Protein 6SMZ (pdb70)

B-factor: mean 30.42, std 9.56, range [15.58, 82.25]

Structure (mmCIF, N/CA/C/O backbone):
data_6SMZ
#
_entry.id   6SMZ
#
_cell.length_a   72.512
_cell.length_b   113.743
_cell.length_c   142.708
_cell.angle_alpha   90.000
_cell.angle_beta   90.000
_cell.angle_gamma   90.000
#
_symmetry.space_group_name_H-M   'P 21 21 21'
#
loop_
_entity.id
_entity.type
_entity.pdbx_description
1 polymer '3-sulfolactaldehyde reductase'
2 non-polymer NICOTINAMIDE-ADENINE-DINUCLEOTIDE
3 water water
#
loop_
_atom_site.group_PDB
_atom_site.id
_atom_site.type_symbol
_atom_site.label_atom_id
_atom_site.label_alt_id
_atom_site.label_comp_id
_atom_site.label_asym_id
_atom_site.label_entity_id
_atom_site.label_seq_id
_atom_site.pdbx_PDB_ins_code
_atom_site.Cartn_x
_atom_site.Cartn_y
_atom_site.Cartn_z
_atom_site.occupancy
_atom_site.B_iso_or_equiv
_atom_site.auth_seq_id
_atom_site.auth_comp_id
_atom_site.auth_asym_id
_atom_site.auth_atom_id
_atom_site.pdbx_PDB_model_num
ATOM 1 N N . ALA A 1 2 ? 105.466 2.780 157.427 1.00 29.04 2 ALA A N 1
ATOM 2 C CA . ALA A 1 2 ? 105.968 3.515 156.241 1.00 27.79 2 ALA A CA 1
ATOM 3 C C . ALA A 1 2 ? 105.525 4.981 156.343 1.00 24.66 2 ALA A C 1
ATOM 4 O O . ALA A 1 2 ? 104.554 5.250 157.088 1.00 26.79 2 ALA A O 1
ATOM 6 N N . ALA A 1 3 ? 106.230 5.868 155.651 1.00 26.94 3 ALA A N 1
ATOM 7 C CA . ALA A 1 3 ? 105.885 7.296 155.505 1.00 28.13 3 ALA A CA 1
ATOM 8 C C . ALA A 1 3 ? 104.894 7.457 154.347 1.00 26.37 3 ALA A C 1
ATOM 9 O O . ALA A 1 3 ? 105.247 7.122 153.205 1.00 25.60 3 ALA A O 1
ATOM 11 N N . ILE A 1 4 ? 103.707 7.948 154.656 1.00 23.81 4 ILE A N 1
ATOM 12 C CA . ILE A 1 4 ? 102.581 7.976 153.677 1.00 23.76 4 ILE A CA 1
ATOM 13 C C . ILE A 1 4 ? 102.030 9.389 153.660 1.00 26.60 4 ILE A C 1
ATOM 14 O O . ILE A 1 4 ? 101.826 9.958 154.760 1.00 27.59 4 ILE A O 1
ATOM 19 N N . ALA A 1 5 ? 101.781 9.923 152.469 1.00 23.23 5 ALA A N 1
ATOM 20 C CA . ALA A 1 5 ? 100.992 11.145 152.262 1.00 20.53 5 ALA A CA 1
ATOM 21 C C . ALA A 1 5 ? 99.584 10.714 151.847 1.00 22.85 5 ALA A C 1
ATOM 22 O O . ALA A 1 5 ? 99.486 9.762 151.057 1.00 23.62 5 ALA A O 1
ATOM 24 N N . PHE A 1 6 ? 98.558 11.311 152.428 1.00 21.42 6 PHE A N 1
ATOM 25 C CA . PHE A 1 6 ? 97.147 11.021 152.113 1.00 20.93 6 PHE A CA 1
ATOM 26 C C . PHE A 1 6 ? 96.465 12.341 151.743 1.00 23.50 6 PHE A C 1
ATOM 27 O O . PHE A 1 6 ? 96.399 13.265 152.590 1.00 22.35 6 PHE A O 1
ATOM 35 N N . ILE A 1 7 ? 95.960 12.436 150.516 1.00 19.95 7 ILE A N 1
ATOM 36 C CA . ILE A 1 7 ? 95.334 13.674 149.992 1.00 19.32 7 ILE A CA 1
ATOM 37 C C . ILE A 1 7 ? 93.895 13.334 149.599 1.00 20.75 7 ILE A C 1
ATOM 38 O O . ILE A 1 7 ? 93.696 12.482 148.709 1.00 23.62 7 ILE A O 1
ATOM 43 N N . GLY A 1 8 ? 92.933 13.966 150.245 1.00 20.23 8 GLY A N 1
ATOM 44 C CA . GLY A 1 8 ? 91.508 13.641 150.111 1.00 21.10 8 GLY A CA 1
ATOM 45 C C . GLY A 1 8 ? 91.020 12.879 151.328 1.00 23.03 8 GLY A C 1
ATOM 46 O O . GLY A 1 8 ? 91.222 11.634 151.393 1.00 22.86 8 GLY A O 1
ATOM 47 N N . LEU A 1 9 ? 90.454 13.589 152.304 1.00 22.72 9 LEU A N 1
ATOM 48 C CA . LEU A 1 9 ? 90.049 13.015 153.621 1.00 22.61 9 LEU A CA 1
ATOM 49 C C . LEU A 1 9 ? 88.534 13.066 153.775 1.00 21.36 9 LEU A C 1
ATOM 50 O O . LEU A 1 9 ? 88.018 13.460 154.849 1.00 22.69 9 LEU A O 1
ATOM 55 N N . GLY A 1 10 ? 87.809 12.585 152.759 1.00 23.06 10 GLY A N 1
ATOM 56 C CA . GLY A 1 10 ? 86.328 12.612 152.756 1.00 22.36 10 GLY A CA 1
ATOM 57 C C . GLY A 1 10 ? 85.707 11.366 153.383 1.00 23.91 10 GLY A C 1
ATOM 58 O O . GLY A 1 10 ? 86.313 10.731 154.286 1.00 24.84 10 GLY A O 1
ATOM 59 N N . GLN A 1 11 ? 84.489 11.041 152.943 1.00 24.08 11 GLN A N 1
ATOM 60 C CA . GLN A 1 11 ? 83.698 9.891 153.449 1.00 26.68 11 GLN A CA 1
ATOM 61 C C . GLN A 1 11 ? 84.551 8.611 153.375 1.00 22.86 11 GLN A C 1
ATOM 62 O O . GLN A 1 11 ? 84.444 7.784 154.294 1.00 26.68 11 GLN A O 1
ATOM 68 N N . MET A 1 12 ? 85.333 8.420 152.318 1.00 23.04 12 MET A N 1
ATOM 69 C CA . MET A 1 12 ? 86.210 7.230 152.155 1.00 22.62 12 MET A CA 1
ATOM 70 C C . MET A 1 12 ? 87.602 7.553 152.687 1.00 23.71 12 MET A C 1
ATOM 71 O O . MET A 1 12 ? 88.155 6.743 153.428 1.00 22.52 12 MET A O 1
ATOM 76 N N . GLY A 1 13 ? 88.172 8.691 152.282 1.00 21.72 13 GLY A N 1
ATOM 77 C CA . GLY A 1 13 ? 89.567 9.010 152.598 1.00 21.41 13 GLY A CA 1
ATOM 78 C C . GLY A 1 13 ? 89.847 9.080 154.088 1.00 21.52 13 GLY A C 1
ATOM 79 O O . GLY A 1 13 ? 90.919 8.584 154.521 1.00 22.22 13 GLY A O 1
ATOM 80 N N . SER A 1 14 ? 88.969 9.694 154.848 1.00 22.26 14 SER A N 1
ATOM 81 C CA . SER A 1 14 ? 89.206 9.875 156.309 1.00 22.76 14 SER A CA 1
ATOM 82 C C . SER A 1 14 ? 89.335 8.520 157.019 1.00 22.14 14 SER A C 1
ATOM 83 O O . SER A 1 14 ? 90.339 8.261 157.705 1.00 23.43 14 SER A O 1
ATOM 86 N N . PRO A 1 15 ? 88.376 7.581 156.892 1.00 23.41 15 PRO A N 1
ATOM 87 C CA . PRO A 1 15 ? 88.563 6.266 157.512 1.00 24.26 15 PRO A CA 1
ATOM 88 C C . PRO A 1 15 ? 89.729 5.445 156.948 1.00 25.21 15 PRO A C 1
ATOM 89 O O . PRO A 1 15 ? 90.317 4.666 157.694 1.00 24.21 15 PRO A O 1
ATOM 93 N N . MET A 1 16 ? 90.060 5.598 155.676 1.00 21.36 16 MET A N 1
ATOM 94 C CA . MET A 1 16 ? 91.197 4.886 155.064 1.00 24.43 16 MET A CA 1
ATOM 95 C C . MET A 1 16 ? 92.490 5.385 155.726 1.00 25.68 16 MET A C 1
ATOM 96 O O . MET A 1 16 ? 93.309 4.555 156.176 1.00 25.07 16 MET A O 1
ATOM 101 N N . ALA A 1 17 ? 92.656 6.703 155.825 1.00 23.60 17 ALA A N 1
ATOM 102 C CA . ALA A 1 17 ? 93.853 7.294 156.462 1.00 24.43 17 ALA A CA 1
ATOM 103 C C . ALA A 1 17 ? 93.870 6.872 157.944 1.00 24.44 17 ALA A C 1
ATOM 104 O O . ALA A 1 17 ? 94.968 6.542 158.445 1.00 24.39 17 ALA A O 1
ATOM 106 N N . SER A 1 18 ? 92.714 6.820 158.595 1.00 26.18 18 SER A N 1
ATOM 107 C CA . SER A 1 18 ? 92.603 6.452 160.032 1.00 28.24 18 SER A CA 1
ATOM 108 C C . SER A 1 18 ? 93.135 5.023 160.228 1.00 28.69 18 SER A C 1
ATOM 109 O O . SER A 1 18 ? 93.903 4.778 161.197 1.00 28.56 18 SER A O 1
ATOM 112 N N . ASN A 1 19 ? 92.774 4.112 159.318 1.00 28.71 19 ASN A N 1
ATOM 113 C CA . ASN A 1 19 ? 93.244 2.703 159.384 1.00 27.40 19 ASN A CA 1
ATOM 114 C C . ASN A 1 19 ? 94.750 2.641 159.170 1.00 28.71 19 ASN A C 1
ATOM 115 O O . ASN A 1 19 ? 95.395 1.823 159.839 1.00 30.37 19 ASN A O 1
ATOM 120 N N . LEU A 1 20 ? 95.338 3.480 158.307 1.00 25.62 20 LEU A N 1
ATOM 121 C CA . LEU A 1 20 ? 96.804 3.470 158.113 1.00 26.40 20 LEU A CA 1
ATOM 122 C C . LEU A 1 20 ? 97.487 3.915 159.419 1.00 27.00 20 LEU A C 1
ATOM 123 O O . LEU A 1 20 ? 98.506 3.318 159.776 1.00 27.94 20 LEU A O 1
ATOM 128 N N . LEU A 1 21 ? 96.955 4.936 160.082 1.00 25.72 21 LEU A N 1
ATOM 129 C CA . LEU A 1 21 ? 97.516 5.390 161.399 1.00 28.58 21 LEU A CA 1
ATOM 130 C C . LEU A 1 21 ? 97.432 4.243 162.417 1.00 32.44 21 LEU A C 1
ATOM 131 O O . LEU A 1 21 ? 98.416 4.030 163.127 1.00 33.88 21 LEU A O 1
ATOM 136 N N . GLN A 1 22 ? 96.303 3.542 162.468 1.00 32.59 22 GLN A N 1
ATOM 137 C CA . GLN A 1 22 ? 96.045 2.428 163.434 1.00 37.07 22 GLN A CA 1
ATOM 138 C C . GLN A 1 22 ? 97.064 1.306 163.217 1.00 41.52 22 GLN A C 1
ATOM 139 O O . GLN A 1 22 ? 97.386 0.636 164.193 1.00 36.90 22 GLN A O 1
ATOM 145 N N . GLN A 1 23 ? 97.584 1.120 161.997 1.00 37.83 23 GLN A N 1
ATOM 146 C CA . GLN A 1 23 ? 98.550 0.036 161.678 1.00 37.71 23 GLN A CA 1
ATOM 147 C C . GLN A 1 23 ? 99.978 0.547 161.796 1.00 32.39 23 GLN A C 1
ATOM 148 O O . GLN A 1 23 ? 100.892 -0.173 161.375 1.00 39.94 23 GLN A O 1
ATOM 154 N N . GLY A 1 24 ? 100.176 1.757 162.324 1.00 37.11 24 GLY A N 1
ATOM 155 C CA . GLY A 1 24 ? 101.494 2.272 162.756 1.00 35.05 24 GLY A CA 1
ATOM 156 C C . GLY A 1 24 ? 102.225 3.081 161.704 1.00 37.34 24 GLY A C 1
ATOM 157 O O . GLY A 1 24 ? 103.403 3.358 161.907 1.00 30.96 24 GLY A O 1
ATOM 158 N N . HIS A 1 25 ? 101.580 3.461 160.588 1.00 31.73 25 HIS A N 1
ATOM 159 C CA . HIS A 1 25 ? 102.248 4.291 159.561 1.00 30.20 25 HIS A CA 1
ATOM 160 C C . HIS A 1 25 ? 102.308 5.753 160.033 1.00 27.15 25 HIS A C 1
ATOM 161 O O . HIS A 1 25 ? 101.440 6.144 160.836 1.00 30.66 25 HIS A O 1
ATOM 168 N N . GLN A 1 26 ? 103.277 6.501 159.525 1.00 30.08 26 GLN A N 1
ATOM 169 C CA . GLN A 1 26 ? 103.433 7.967 159.741 1.00 32.00 26 GLN A CA 1
ATOM 170 C C . GLN A 1 26 ? 102.729 8.654 158.563 1.00 28.37 26 GLN A C 1
ATOM 171 O O . GLN A 1 26 ? 103.211 8.498 157.418 1.00 29.05 26 GLN A O 1
ATOM 177 N N . LEU A 1 27 ? 101.649 9.387 158.815 1.00 26.46 27 LEU A N 1
ATOM 178 C CA . LEU A 1 27 ? 100.868 10.052 157.755 1.00 25.28 27 LEU A CA 1
ATOM 179 C C . LEU A 1 27 ? 101.078 11.572 157.779 1.00 26.15 27 LEU A C 1
ATOM 180 O O . LEU A 1 27 ? 100.951 12.156 158.867 1.00 27.51 27 LEU A O 1
ATOM 185 N N . ARG A 1 28 ? 101.284 12.126 156.594 1.00 22.66 28 ARG A N 1
ATOM 186 C CA . ARG A 1 28 ? 101.180 13.573 156.295 1.00 24.11 28 ARG A CA 1
ATOM 187 C C . ARG A 1 28 ? 99.890 13.739 155.507 1.00 26.79 28 ARG A C 1
ATOM 188 O O . ARG A 1 28 ? 99.742 13.004 154.528 1.00 27.54 28 ARG A O 1
ATOM 196 N N . VAL A 1 29 ? 98.947 14.558 155.947 1.00 21.38 29 VAL A N 1
ATOM 197 C CA . VAL A 1 29 ? 97.582 14.581 155.328 1.00 23.50 29 VAL A CA 1
ATOM 198 C C . VAL A 1 29 ? 97.283 15.980 154.825 1.00 25.08 29 VAL A C 1
ATOM 199 O O . VAL A 1 29 ? 97.710 16.977 155.476 1.00 22.91 29 VAL A O 1
ATOM 203 N N . PHE A 1 30 ? 96.542 16.054 153.721 1.00 23.97 30 PHE A N 1
ATOM 204 C CA . PHE A 1 30 ? 96.057 17.340 153.163 1.00 24.07 30 PHE A CA 1
ATOM 205 C C . PHE A 1 30 ? 94.643 17.143 152.647 1.00 24.75 30 PHE A C 1
ATOM 206 O O . PHE A 1 30 ? 94.327 16.133 152.007 1.00 23.45 30 PHE A O 1
ATOM 214 N N . ASP A 1 31 ? 93.816 18.136 152.932 1.00 22.68 31 ASP A N 1
ATOM 215 C CA . ASP A 1 31 ? 92.464 18.291 152.366 1.00 24.36 31 ASP A CA 1
ATOM 216 C C . ASP A 1 31 ? 92.196 19.804 152.350 1.00 24.97 31 ASP A C 1
ATOM 217 O O . ASP A 1 31 ? 92.708 20.499 153.230 1.00 23.99 31 ASP A O 1
ATOM 222 N N . VAL A 1 32 ? 91.482 20.285 151.345 1.00 24.63 32 VAL A N 1
ATOM 223 C CA . VAL A 1 32 ? 91.091 21.726 151.277 1.00 28.21 32 VAL A CA 1
ATOM 224 C C . VAL A 1 32 ? 90.158 22.049 152.452 1.00 31.30 32 VAL A C 1
ATOM 225 O O . VAL A 1 32 ? 90.067 23.226 152.788 1.00 29.91 32 VAL A O 1
ATOM 229 N N . ASN A 1 33 ? 89.495 21.053 153.043 1.00 26.93 33 ASN A N 1
ATOM 230 C CA . ASN A 1 33 ? 88.630 21.169 154.235 1.00 27.70 33 ASN A CA 1
ATOM 231 C C . ASN A 1 33 ? 89.494 20.986 155.482 1.00 29.51 33 ASN A C 1
ATOM 232 O O . ASN A 1 33 ? 89.882 19.844 155.820 1.00 27.34 33 ASN A O 1
ATOM 237 N N . ALA A 1 34 ? 89.764 22.094 156.191 1.00 32.65 34 ALA A N 1
ATOM 238 C CA . ALA A 1 34 ? 90.647 22.103 157.369 1.00 30.44 34 ALA A CA 1
ATOM 239 C C . ALA A 1 34 ? 90.068 21.208 158.476 1.00 29.63 34 ALA A C 1
ATOM 240 O O . ALA A 1 34 ? 90.857 20.624 159.217 1.00 27.44 34 ALA A O 1
ATOM 242 N N . GLU A 1 35 ? 88.750 21.105 158.605 1.00 27.82 35 GLU A N 1
ATOM 243 C CA . GLU A 1 35 ? 88.109 20.234 159.633 1.00 32.42 35 GLU A CA 1
ATOM 244 C C . GLU A 1 35 ? 88.479 18.754 159.390 1.00 26.16 35 GLU A C 1
ATOM 245 O O . GLU A 1 35 ? 88.673 18.009 160.368 1.00 26.85 35 GLU A O 1
ATOM 251 N N . ALA A 1 36 ? 88.556 18.332 158.131 1.00 27.83 36 ALA A N 1
ATOM 252 C CA . ALA A 1 36 ? 88.862 16.918 157.799 1.00 26.04 36 ALA A CA 1
ATOM 253 C C . ALA A 1 36 ? 90.333 16.639 158.161 1.00 25.11 36 ALA A C 1
ATOM 254 O O . ALA A 1 36 ? 90.635 15.547 158.653 1.00 25.29 36 ALA A O 1
ATOM 256 N N . VAL A 1 37 ? 91.224 17.621 157.943 1.00 23.58 37 VAL A N 1
ATOM 257 C CA . VAL A 1 37 ? 92.638 17.518 158.400 1.00 24.10 37 VAL A CA 1
ATOM 258 C C . VAL A 1 37 ? 92.643 17.377 159.932 1.00 24.41 37 VAL A C 1
ATOM 259 O O . VAL A 1 37 ? 93.300 16.456 160.443 1.00 23.80 37 VAL A O 1
ATOM 263 N N . ARG A 1 38 ? 91.923 18.239 160.660 1.00 27.54 38 ARG A N 1
ATOM 264 C CA . ARG A 1 38 ? 91.993 18.303 162.154 1.00 28.79 38 ARG A CA 1
ATOM 265 C C . ARG A 1 38 ? 91.600 16.939 162.724 1.00 30.75 38 ARG A C 1
ATOM 266 O O . ARG A 1 38 ? 92.285 16.478 163.652 1.00 27.16 38 ARG A O 1
ATOM 271 N N . HIS A 1 39 ? 90.568 16.287 162.166 1.00 30.92 39 HIS A N 1
ATOM 272 C CA . HIS A 1 39 ? 90.124 14.953 162.650 1.00 34.03 39 HIS A CA 1
ATOM 273 C C . HIS A 1 39 ? 91.268 13.934 162.550 1.00 30.68 39 HIS A C 1
ATOM 274 O O . HIS A 1 39 ? 91.439 13.142 163.503 1.00 31.23 39 HIS A O 1
ATOM 281 N N . LEU A 1 40 ? 92.047 13.953 161.468 1.00 27.01 40 LEU A N 1
ATOM 282 C CA . LEU A 1 40 ? 93.194 13.036 161.297 1.00 26.78 40 LEU A CA 1
ATOM 283 C C . LEU A 1 40 ? 94.377 13.476 162.194 1.00 25.58 40 LEU A C 1
ATOM 284 O O . LEU A 1 40 ? 95.061 12.614 162.744 1.00 27.71 40 LEU A O 1
ATOM 289 N N . VAL A 1 41 ? 94.615 14.785 162.326 1.00 28.63 41 VAL A N 1
ATOM 290 C CA . VAL A 1 41 ? 95.729 15.277 163.196 1.00 28.69 41 VAL A CA 1
ATOM 291 C C . VAL A 1 41 ? 95.468 14.791 164.633 1.00 28.55 41 VAL A C 1
ATOM 292 O O . VAL A 1 41 ? 96.419 14.340 165.295 1.00 28.22 41 VAL A O 1
ATOM 296 N N . ASP A 1 42 ? 94.216 14.814 165.064 1.00 28.64 42 ASP A N 1
ATOM 297 C CA . ASP A 1 42 ? 93.814 14.386 166.433 1.00 34.88 42 ASP A CA 1
ATOM 298 C C . ASP A 1 42 ? 94.092 12.900 166.613 1.00 34.12 42 ASP A C 1
ATOM 299 O O . ASP A 1 42 ? 94.276 12.477 167.759 1.00 36.65 42 ASP A O 1
ATOM 304 N N . LYS A 1 43 ? 94.143 12.129 165.530 1.00 32.98 43 LYS A N 1
ATOM 305 C CA . LYS A 1 43 ? 94.456 10.673 165.594 1.00 31.97 43 LYS A CA 1
ATOM 306 C C . LYS A 1 43 ? 95.953 10.438 165.399 1.00 31.08 43 LYS A C 1
ATOM 307 O O . LYS A 1 43 ? 96.338 9.284 165.371 1.00 32.33 43 LYS A O 1
ATOM 313 N N . GLY A 1 44 ? 96.771 11.482 165.218 1.00 30.70 44 GLY A N 1
ATOM 314 C CA . GLY A 1 44 ? 98.241 11.352 165.136 1.00 30.17 44 GLY A CA 1
ATOM 315 C C . GLY A 1 44 ? 98.841 11.681 163.783 1.00 29.33 44 GLY A C 1
ATOM 316 O O . GLY A 1 44 ? 100.081 11.603 163.674 1.00 25.34 44 GLY A O 1
ATOM 317 N N . ALA A 1 45 ? 98.053 12.075 162.768 1.00 25.03 45 ALA A N 1
ATOM 318 C CA . ALA A 1 45 ? 98.624 12.516 161.482 1.00 24.68 45 ALA A CA 1
ATOM 319 C C . ALA A 1 45 ? 99.348 13.859 161.680 1.00 24.94 45 ALA A C 1
ATOM 320 O O . ALA A 1 45 ? 98.936 14.632 162.594 1.00 26.31 45 ALA A O 1
ATOM 322 N N . THR A 1 46 ? 100.318 14.131 160.829 1.00 23.21 46 THR A N 1
ATOM 323 C CA . THR A 1 46 ? 100.966 15.447 160.669 1.00 23.65 46 THR A CA 1
ATOM 324 C C . THR A 1 46 ? 100.191 16.191 159.581 1.00 23.68 46 THR A C 1
ATOM 325 O O . THR A 1 46 ? 99.965 15.647 158.484 1.00 25.07 46 THR A O 1
ATOM 329 N N . PRO A 1 47 ? 99.768 17.449 159.819 1.00 24.61 47 PRO A N 1
ATOM 330 C CA . PRO A 1 47 ? 99.130 18.228 158.770 1.00 22.04 47 PRO A CA 1
ATOM 331 C C . PRO A 1 47 ? 100.164 18.745 157.778 1.00 22.74 47 PRO A C 1
ATOM 332 O O . PRO A 1 47 ? 101.296 19.050 158.156 1.00 22.79 47 PRO A O 1
ATOM 336 N N . ALA A 1 48 ? 99.752 18.843 156.512 1.00 22.76 48 ALA A N 1
ATOM 337 C CA . ALA A 1 48 ? 100.494 19.515 155.445 1.00 24.55 48 ALA A CA 1
ATOM 338 C C . ALA A 1 48 ? 99.646 20.668 154.901 1.00 23.76 48 ALA A C 1
ATOM 339 O O . ALA A 1 48 ? 98.407 20.595 154.916 1.00 23.36 48 ALA A O 1
ATOM 341 N N . ALA A 1 49 ? 100.301 21.708 154.391 1.00 24.35 49 ALA A N 1
ATOM 342 C CA . ALA A 1 49 ? 99.608 22.925 153.924 1.00 24.62 49 ALA A CA 1
ATOM 343 C C . ALA A 1 49 ? 99.105 22.738 152.496 1.00 22.59 49 ALA A C 1
ATOM 344 O O . ALA A 1 49 ? 98.266 23.524 152.076 1.00 24.21 49 ALA A O 1
ATOM 346 N N . ASN A 1 50 ? 99.635 21.765 151.752 1.00 22.89 50 ASN A N 1
ATOM 347 C CA . ASN A 1 50 ? 99.277 21.573 150.327 1.00 24.71 50 ASN A CA 1
ATOM 348 C C . ASN A 1 50 ? 99.778 20.207 149.877 1.00 25.79 50 ASN A C 1
ATOM 349 O O . ASN A 1 50 ? 100.479 19.532 150.627 1.00 24.45 50 ASN A O 1
ATOM 354 N N . PRO A 1 51 ? 99.423 19.743 148.665 1.00 23.54 51 PRO A N 1
ATOM 355 C CA . PRO A 1 51 ? 99.855 18.413 148.223 1.00 24.23 51 PRO A CA 1
ATOM 356 C C . PRO A 1 51 ? 101.380 18.257 148.150 1.00 26.35 51 PRO A C 1
ATOM 357 O O . PRO A 1 51 ? 101.862 17.212 148.535 1.00 23.54 51 PRO A O 1
ATOM 361 N N . ALA A 1 52 ? 102.113 19.282 147.681 1.00 25.64 52 ALA A N 1
ATOM 362 C CA . ALA A 1 52 ? 103.592 19.227 147.584 1.00 26.72 52 ALA A CA 1
ATOM 363 C C . ALA A 1 52 ? 104.173 18.979 148.973 1.00 27.65 52 ALA A C 1
ATOM 364 O O . ALA A 1 52 ? 105.045 18.119 149.071 1.00 24.67 52 ALA A O 1
ATOM 366 N N . GLN A 1 53 ? 103.703 19.705 150.005 1.00 25.58 53 GLN A N 1
ATOM 367 C CA . GLN A 1 53 ? 104.184 19.519 151.398 1.00 26.28 53 GLN A CA 1
ATOM 368 C C . GLN A 1 53 ? 103.843 18.095 151.854 1.00 25.30 53 GLN A C 1
ATOM 369 O O . GLN A 1 53 ? 104.675 17.443 152.494 1.00 25.52 53 GLN A O 1
ATOM 371 N N . ALA A 1 54 ? 102.639 17.590 151.563 1.00 27.03 54 ALA A N 1
ATOM 372 C CA . ALA A 1 54 ? 102.215 16.246 152.019 1.00 24.05 54 ALA A CA 1
ATOM 373 C C . ALA A 1 54 ? 103.193 15.218 151.439 1.00 23.81 54 ALA A C 1
ATOM 374 O O . ALA A 1 54 ? 103.572 14.296 152.171 1.00 23.96 54 ALA A O 1
ATOM 376 N N . ALA A 1 55 ? 103.575 15.389 150.183 1.00 23.96 55 ALA A N 1
ATOM 377 C CA . ALA A 1 55 ? 104.386 14.399 149.441 1.00 23.73 55 ALA A CA 1
ATOM 378 C C . ALA A 1 55 ? 105.851 14.409 149.895 1.00 29.37 55 ALA A C 1
ATOM 379 O O . ALA A 1 55 ? 106.510 13.362 149.763 1.00 27.21 55 ALA A O 1
ATOM 381 N N . LYS A 1 56 ? 106.352 15.539 150.418 1.00 28.14 56 LYS A N 1
ATOM 382 C CA . LYS A 1 56 ? 107.764 15.674 150.866 1.00 36.00 56 LYS A CA 1
ATOM 383 C C . LYS A 1 56 ? 108.065 14.581 151.888 1.00 30.06 56 LYS A C 1
ATOM 384 O O . LYS A 1 56 ? 107.357 14.490 152.907 1.00 30.22 56 LYS A O 1
ATOM 390 N N . ASP A 1 57 ? 109.061 13.748 151.566 1.00 29.90 57 ASP A N 1
ATOM 391 C CA . ASP A 1 57 ? 109.606 12.659 152.417 1.00 31.59 57 ASP A CA 1
ATOM 392 C C . ASP A 1 57 ? 108.602 11.519 152.573 1.00 29.80 57 ASP A C 1
ATOM 393 O O . ASP A 1 57 ? 108.748 10.755 153.506 1.00 30.94 57 ASP A O 1
ATOM 398 N N . ALA A 1 58 ? 107.565 11.443 151.749 1.00 25.25 58 ALA A N 1
ATOM 399 C CA . ALA A 1 58 ? 106.627 10.301 151.787 1.00 26.76 58 ALA A CA 1
ATOM 400 C C . ALA A 1 58 ? 107.147 9.239 150.827 1.00 23.35 58 ALA A C 1
ATOM 401 O O . ALA A 1 58 ? 107.717 9.578 149.751 1.00 27.53 58 ALA A O 1
ATOM 403 N N . GLU A 1 59 ? 106.995 7.974 151.203 1.00 26.41 59 GLU A N 1
ATOM 404 C CA . GLU A 1 59 ? 107.326 6.819 150.320 1.00 25.32 59 GLU A CA 1
ATOM 405 C C . GLU A 1 59 ? 106.110 6.485 149.439 1.00 25.78 59 GLU A C 1
ATOM 406 O O . GLU A 1 59 ? 106.328 6.150 148.267 1.00 27.14 59 GLU A O 1
ATOM 412 N N . PHE A 1 60 ? 104.915 6.535 150.019 1.00 22.24 60 PHE A N 1
ATOM 413 C CA . PHE A 1 60 ? 103.642 6.252 149.299 1.00 21.93 60 PHE A CA 1
ATOM 414 C C . PHE A 1 60 ? 102.783 7.515 149.350 1.00 23.89 60 PHE A C 1
ATOM 415 O O . PHE A 1 60 ? 102.654 8.089 150.442 1.00 24.08 60 PHE A O 1
ATOM 423 N N . ILE A 1 61 ? 102.174 7.887 148.224 1.00 23.33 61 ILE A N 1
ATOM 424 C CA . ILE A 1 61 ? 101.294 9.097 148.141 1.00 22.31 61 ILE A CA 1
ATOM 425 C C . ILE A 1 61 ? 99.923 8.616 147.661 1.00 22.98 61 ILE A C 1
ATOM 426 O O . ILE A 1 61 ? 99.884 8.127 146.538 1.00 25.15 61 ILE A O 1
ATOM 431 N N . ILE A 1 62 ? 98.911 8.695 148.516 1.00 20.83 62 ILE A N 1
ATOM 432 C CA . ILE A 1 62 ? 97.543 8.180 148.223 1.00 22.24 62 ILE A CA 1
ATOM 433 C C . ILE A 1 62 ? 96.648 9.377 147.930 1.00 21.58 62 ILE A C 1
ATOM 434 O O . ILE A 1 62 ? 96.619 10.342 148.727 1.00 21.55 62 ILE A O 1
ATOM 439 N N . THR A 1 63 ? 95.924 9.323 146.817 1.00 22.75 63 THR A N 1
ATOM 440 C CA . THR A 1 63 ? 94.858 10.298 146.509 1.00 21.63 63 THR A CA 1
ATOM 441 C C . THR A 1 63 ? 93.513 9.598 146.565 1.00 21.80 63 THR A C 1
ATOM 442 O O . THR A 1 63 ? 93.402 8.456 146.081 1.00 20.37 63 THR A O 1
ATOM 446 N N . MET A 1 64 ? 92.534 10.263 147.152 1.00 19.23 64 MET A N 1
ATOM 447 C CA . MET A 1 64 ? 91.152 9.739 147.215 1.00 21.57 64 MET A CA 1
ATOM 448 C C . MET A 1 64 ? 90.214 10.915 146.983 1.00 21.57 64 MET A C 1
ATOM 449 O O . MET A 1 64 ? 89.786 11.565 147.952 1.00 20.73 64 MET A O 1
ATOM 454 N N . LEU A 1 65 ? 89.937 11.205 145.699 1.00 19.99 65 LEU A N 1
ATOM 455 C CA . LEU A 1 65 ? 89.347 12.492 145.279 1.00 20.00 65 LEU A CA 1
ATOM 456 C C . LEU A 1 65 ? 88.147 12.256 144.381 1.00 21.44 65 LEU A C 1
ATOM 457 O O . LEU A 1 65 ? 87.996 11.168 143.840 1.00 22.12 65 LEU A O 1
ATOM 462 N N . PRO A 1 66 ? 87.245 13.251 144.265 1.00 23.13 66 PRO A N 1
ATOM 463 C CA . PRO A 1 66 ? 85.990 13.034 143.537 1.00 24.10 66 PRO A CA 1
ATOM 464 C C . PRO A 1 66 ? 86.111 12.749 142.034 1.00 24.12 66 PRO A C 1
ATOM 465 O O . PRO A 1 66 ? 85.201 12.129 141.505 1.00 24.46 66 PRO A O 1
ATOM 469 N N . ASN A 1 67 ? 87.139 13.240 141.345 1.00 23.52 67 ASN A N 1
ATOM 470 C CA . ASN A 1 67 ? 87.200 13.112 139.864 1.00 24.98 67 ASN A CA 1
ATOM 471 C C . ASN A 1 67 ? 88.629 13.293 139.354 1.00 25.71 67 ASN A C 1
ATOM 472 O O . ASN A 1 67 ? 89.507 13.730 140.104 1.00 25.52 67 ASN A O 1
ATOM 477 N N . GLY A 1 68 ? 88.847 12.943 138.086 1.00 25.42 68 GLY A N 1
ATOM 478 C CA . GLY A 1 68 ? 90.177 12.926 137.459 1.00 27.18 68 GLY A CA 1
ATOM 479 C C . GLY A 1 68 ? 90.767 14.315 137.297 1.00 27.66 68 GLY A C 1
ATOM 480 O O . GLY A 1 68 ? 92.006 14.419 137.224 1.00 27.76 68 GLY A O 1
ATOM 481 N N . ASP A 1 69 ? 89.937 15.350 137.140 1.00 27.46 69 ASP A N 1
ATOM 482 C CA . ASP A 1 69 ? 90.432 16.746 137.036 1.00 28.40 69 ASP A CA 1
ATOM 483 C C . ASP A 1 69 ? 91.107 17.122 138.370 1.00 29.56 69 ASP A C 1
ATOM 484 O O . ASP A 1 69 ? 92.204 17.708 138.332 1.00 29.15 69 ASP A O 1
ATOM 489 N N . LEU A 1 70 ? 90.491 16.760 139.499 1.00 26.15 70 LEU A N 1
ATOM 490 C CA . LEU A 1 70 ? 91.037 17.071 140.836 1.00 25.63 70 LEU A CA 1
ATOM 491 C C . LEU A 1 70 ? 92.287 16.221 141.078 1.00 25.61 70 LEU A C 1
ATOM 492 O O . LEU A 1 70 ? 93.275 16.763 141.594 1.00 24.45 70 LEU A O 1
ATOM 497 N N . VAL A 1 71 ? 92.308 14.960 140.670 1.00 25.36 71 VAL A N 1
ATOM 498 C CA . VAL A 1 71 ? 93.552 14.150 140.783 1.00 23.79 71 VAL A CA 1
ATOM 499 C C . VAL A 1 71 ? 94.667 14.838 139.993 1.00 25.26 71 VAL A C 1
ATOM 500 O O . VAL A 1 71 ? 95.772 15.001 140.534 1.00 23.43 71 VAL A O 1
ATOM 504 N N . ARG A 1 72 ? 94.387 15.238 138.751 1.00 26.35 72 ARG A N 1
ATOM 505 C CA . ARG A 1 72 ? 95.409 15.920 137.920 1.00 27.05 72 ARG A CA 1
ATOM 506 C C . ARG A 1 72 ? 95.880 17.203 138.631 1.00 25.92 72 ARG A C 1
ATOM 507 O O . ARG A 1 72 ? 97.101 17.392 138.715 1.00 27.58 72 ARG A O 1
ATOM 515 N N . ASN A 1 73 ? 94.964 18.036 139.143 1.00 27.83 73 ASN A N 1
ATOM 516 C CA A ASN A 1 73 ? 95.317 19.313 139.831 0.50 27.77 73 ASN A CA 1
ATOM 517 C CA B ASN A 1 73 ? 95.320 19.311 139.829 0.50 27.65 73 ASN A CA 1
ATOM 518 C C . ASN A 1 73 ? 96.214 19.012 141.039 1.00 28.52 73 ASN A C 1
ATOM 519 O O . ASN A 1 73 ? 97.227 19.726 141.247 1.00 26.85 73 ASN A O 1
ATOM 528 N N . VAL A 1 74 ? 95.858 17.987 141.816 1.00 27.05 74 VAL A N 1
ATOM 529 C CA . VAL A 1 74 ? 96.615 17.626 143.051 1.00 25.21 74 VAL A CA 1
ATOM 530 C C . VAL A 1 74 ? 98.006 17.137 142.663 1.00 24.71 74 VAL A C 1
ATOM 531 O O . VAL A 1 74 ? 98.949 17.418 143.416 1.00 25.23 74 VAL A O 1
ATOM 535 N N . LEU A 1 75 ? 98.179 16.440 141.540 1.00 26.08 75 LEU A N 1
ATOM 536 C CA . LEU A 1 75 ? 99.513 15.894 141.131 1.00 27.78 75 LEU A CA 1
ATOM 537 C C . LEU A 1 75 ? 100.355 16.958 140.396 1.00 29.86 75 LEU A C 1
ATOM 538 O O . LEU A 1 75 ? 101.541 17.098 140.708 1.00 31.53 75 LEU A O 1
ATOM 543 N N . PHE A 1 76 ? 99.765 17.702 139.455 1.00 29.97 76 PHE A N 1
ATOM 544 C CA . PHE A 1 76 ? 100.527 18.517 138.473 1.00 33.20 76 PHE A CA 1
ATOM 545 C C . PHE A 1 76 ? 100.274 20.016 138.663 1.00 35.84 76 PHE A C 1
ATOM 546 O O . PHE A 1 76 ? 100.952 20.796 138.020 1.00 34.83 76 PHE A O 1
ATOM 554 N N . GLY A 1 77 ? 99.283 20.399 139.464 1.00 34.43 77 GLY A N 1
ATOM 555 C CA . GLY A 1 77 ? 98.865 21.812 139.599 1.00 35.70 77 GLY A CA 1
ATOM 556 C C . GLY A 1 77 ? 99.779 22.596 140.537 1.00 34.68 77 GLY A C 1
ATOM 557 O O . GLY A 1 77 ? 100.881 22.103 140.864 1.00 30.73 77 GLY A O 1
ATOM 558 N N . GLU A 1 78 ? 99.324 23.794 140.916 1.00 37.52 78 GLU A N 1
ATOM 559 C CA . GLU A 1 78 ? 99.994 24.701 141.879 1.00 37.47 78 GLU A CA 1
ATOM 560 C C . GLU A 1 78 ? 100.239 23.922 143.171 1.00 30.39 78 GLU A C 1
ATOM 561 O O . GLU A 1 78 ? 99.265 23.424 143.711 1.00 31.95 78 GLU A O 1
ATOM 563 N N . ASN A 1 79 ? 101.486 23.846 143.625 1.00 32.07 79 ASN A N 1
ATOM 564 C CA . ASN A 1 79 ? 101.902 23.177 144.890 1.00 34.19 79 ASN A CA 1
ATOM 565 C C . ASN A 1 79 ? 101.423 21.723 144.837 1.00 34.14 79 ASN A C 1
ATOM 566 O O . ASN A 1 79 ? 101.006 21.202 145.891 1.00 33.50 79 ASN A O 1
ATOM 571 N N . GLY A 1 80 ? 101.502 21.133 143.657 1.00 32.91 80 GLY A N 1
ATOM 572 C CA . GLY A 1 80 ? 101.119 19.738 143.415 1.00 32.17 80 GLY A CA 1
ATOM 573 C C . GLY A 1 80 ? 102.135 18.757 143.963 1.00 30.84 80 GLY A C 1
ATOM 574 O O . GLY A 1 80 ? 103.284 19.114 144.282 1.00 27.85 80 GLY A O 1
ATOM 575 N N . VAL A 1 81 ? 101.711 17.509 144.061 1.00 27.93 81 VAL A N 1
ATOM 576 C CA . VAL A 1 81 ? 102.525 16.385 144.577 1.00 28.50 81 VAL A CA 1
ATOM 577 C C . VAL A 1 81 ? 103.864 16.376 143.868 1.00 26.92 81 VAL A C 1
ATOM 578 O O . VAL A 1 81 ? 104.858 16.125 144.556 1.00 26.76 81 VAL A O 1
ATOM 582 N N . CYS A 1 82 ? 103.896 16.598 142.544 1.00 29.03 82 CYS A N 1
ATOM 583 C CA . CYS A 1 82 ? 105.149 16.460 141.758 1.00 29.83 82 CYS A CA 1
ATOM 584 C C . CYS A 1 82 ? 106.249 17.356 142.321 1.00 32.13 82 CYS A C 1
ATOM 585 O O . CYS A 1 82 ? 107.414 16.931 142.245 1.00 33.26 82 CYS A O 1
ATOM 588 N N . GLU A 1 83 ? 105.890 18.490 142.931 1.00 32.87 83 GLU A N 1
ATOM 589 C CA . GLU A 1 83 ? 106.897 19.460 143.450 1.00 36.95 83 GLU A CA 1
ATOM 590 C C . GLU A 1 83 ? 107.586 18.899 144.700 1.00 39.27 83 GLU A C 1
ATOM 591 O O . GLU A 1 83 ? 108.695 19.367 144.986 1.00 40.26 83 GLU A O 1
ATOM 597 N N . GLY A 1 84 ? 106.975 17.940 145.406 1.00 36.55 84 GLY A N 1
ATOM 598 C CA . GLY A 1 84 ? 107.534 17.357 146.646 1.00 34.17 84 GLY A CA 1
ATOM 599 C C . GLY A 1 84 ? 107.879 15.889 146.520 1.00 33.58 84 GLY A C 1
ATOM 600 O O . GLY A 1 84 ? 108.193 15.248 147.553 1.00 33.61 84 GLY A O 1
ATOM 601 N N . LEU A 1 85 ? 107.794 15.328 145.316 1.00 33.17 85 LEU A N 1
ATOM 602 C CA . LEU A 1 85 ? 107.804 13.855 145.117 1.00 30.57 85 LEU A CA 1
ATOM 603 C C . LEU A 1 85 ? 109.237 13.372 144.860 1.00 30.64 85 LEU A C 1
ATOM 604 O O . LEU A 1 85 ? 109.914 13.954 143.990 1.00 37.04 85 LEU A O 1
ATOM 609 N N . SER A 1 86 ? 109.623 12.299 145.538 1.00 33.23 86 SER A N 1
ATOM 610 C CA . SER A 1 86 ? 110.885 11.554 145.294 1.00 35.42 86 SER A CA 1
ATOM 611 C C . SER A 1 86 ? 110.680 10.567 144.130 1.00 41.70 86 SER A C 1
ATOM 612 O O . SER A 1 86 ? 109.598 9.966 144.041 1.00 34.97 86 SER A O 1
ATOM 615 N N . THR A 1 87 ? 111.693 10.360 143.291 1.00 42.19 87 THR A N 1
ATOM 616 C CA . THR A 1 87 ? 111.652 9.368 142.177 1.00 40.12 87 THR A CA 1
ATOM 617 C C . THR A 1 87 ? 111.584 7.943 142.725 1.00 36.98 87 THR A C 1
ATOM 618 O O . THR A 1 87 ? 111.256 7.059 141.932 1.00 37.63 87 THR A O 1
ATOM 622 N N . ASP A 1 88 ? 111.889 7.708 144.014 1.00 33.78 88 ASP A N 1
ATOM 623 C CA . ASP A 1 88 ? 111.812 6.380 144.682 1.00 36.39 88 ASP A CA 1
ATOM 624 C C . ASP A 1 88 ? 110.415 6.149 145.258 1.00 29.26 88 ASP A C 1
ATOM 625 O O . ASP A 1 88 ? 110.165 5.057 145.767 1.00 30.74 88 ASP A O 1
ATOM 630 N N . ALA A 1 89 ? 109.541 7.157 145.230 1.00 29.52 89 ALA A N 1
ATOM 631 C CA . ALA A 1 89 ? 108.210 7.077 145.880 1.00 26.81 89 ALA A CA 1
ATOM 632 C C . ALA A 1 89 ? 107.230 6.388 144.906 1.00 28.83 89 ALA A C 1
ATOM 633 O O . ALA A 1 89 ? 107.556 6.275 143.700 1.00 27.69 89 ALA A O 1
ATOM 635 N N . LEU A 1 90 ? 106.073 5.995 145.416 1.00 27.85 90 LEU A N 1
ATOM 636 C CA . LEU A 1 90 ? 104.987 5.371 144.613 1.00 29.19 90 LEU A CA 1
ATOM 637 C C . LEU A 1 90 ? 103.693 6.132 144.885 1.00 28.01 90 LEU A C 1
ATOM 638 O O . LEU A 1 90 ? 103.249 6.160 146.033 1.00 23.28 90 LEU A O 1
ATOM 643 N N . VAL A 1 91 ? 103.077 6.649 143.822 1.00 26.73 91 VAL A N 1
ATOM 644 C CA . VAL A 1 91 ? 101.756 7.316 143.909 1.00 24.21 91 VAL A CA 1
ATOM 645 C C . VAL A 1 91 ? 100.673 6.267 143.669 1.00 22.06 91 VAL A C 1
ATOM 646 O O . VAL A 1 91 ? 100.823 5.489 142.707 1.00 22.81 91 VAL A O 1
ATOM 650 N N . ILE A 1 92 ? 99.675 6.236 144.536 1.00 21.85 92 ILE A N 1
ATOM 651 C CA . ILE A 1 92 ? 98.533 5.307 144.470 1.00 22.43 92 ILE A CA 1
ATOM 652 C C . ILE A 1 92 ? 97.266 6.148 144.371 1.00 22.82 92 ILE A C 1
ATOM 653 O O . ILE A 1 92 ? 96.856 6.716 145.394 1.00 20.91 92 ILE A O 1
ATOM 658 N N . ASP A 1 93 ? 96.630 6.213 143.193 1.00 20.54 93 ASP A N 1
ATOM 659 C CA . ASP A 1 93 ? 95.309 6.867 143.085 1.00 21.37 93 ASP A CA 1
ATOM 660 C C . ASP A 1 93 ? 94.228 5.826 143.401 1.00 21.43 93 ASP A C 1
ATOM 661 O O . ASP A 1 93 ? 94.149 4.790 142.702 1.00 21.27 93 ASP A O 1
ATOM 666 N N . MET A 1 94 ? 93.459 6.052 144.461 1.00 19.57 94 MET A N 1
ATOM 667 C CA . MET A 1 94 ? 92.408 5.131 144.903 1.00 19.31 94 MET A CA 1
ATOM 668 C C . MET A 1 94 ? 91.037 5.672 144.488 1.00 20.10 94 MET A C 1
ATOM 669 O O . MET A 1 94 ? 90.028 5.062 144.829 1.00 19.60 94 MET A O 1
ATOM 674 N N . SER A 1 95 ? 91.039 6.774 143.733 1.00 21.27 95 SER A N 1
ATOM 675 C CA . SER A 1 95 ? 89.821 7.452 143.222 1.00 20.33 95 SER A CA 1
ATOM 676 C C . SER A 1 95 ? 89.155 6.597 142.136 1.00 20.24 95 SER A C 1
ATOM 677 O O . SER A 1 95 ? 89.867 5.850 141.436 1.00 21.10 95 SER A O 1
ATOM 680 N N . THR A 1 96 ? 87.836 6.760 141.947 1.00 20.44 96 THR A N 1
ATOM 681 C CA . THR A 1 96 ? 87.148 6.205 140.753 1.00 20.99 96 THR A CA 1
ATOM 682 C C . THR A 1 96 ? 87.067 7.341 139.731 1.00 21.21 96 THR A C 1
ATOM 683 O O . THR A 1 96 ? 86.229 8.199 139.884 1.00 19.76 96 THR A O 1
ATOM 687 N N . ILE A 1 97 ? 87.954 7.319 138.744 1.00 19.59 97 ILE A N 1
ATOM 688 C CA . ILE A 1 97 ? 88.049 8.352 137.690 1.00 21.10 97 ILE A CA 1
ATOM 689 C C . ILE A 1 97 ? 87.984 7.698 136.313 1.00 20.98 97 ILE A C 1
ATOM 690 O O . ILE A 1 97 ? 87.995 6.462 136.244 1.00 21.26 97 ILE A O 1
ATOM 695 N N . HIS A 1 98 ? 87.934 8.529 135.277 1.00 22.73 98 HIS A N 1
ATOM 696 C CA . HIS A 1 98 ? 87.908 8.018 133.876 1.00 21.86 98 HIS A CA 1
ATOM 697 C C . HIS A 1 98 ? 89.176 7.216 133.614 1.00 21.05 98 HIS A C 1
ATOM 698 O O . HIS A 1 98 ? 90.281 7.714 133.823 1.00 22.73 98 HIS A O 1
ATOM 705 N N . PRO A 1 99 ? 89.074 5.962 133.147 1.00 23.77 99 PRO A N 1
ATOM 706 C CA . PRO A 1 99 ? 90.254 5.104 133.000 1.00 23.90 99 PRO A CA 1
ATOM 707 C C . PRO A 1 99 ? 91.272 5.640 131.984 1.00 24.64 99 PRO A C 1
ATOM 708 O O . PRO A 1 99 ? 92.458 5.373 132.137 1.00 22.94 99 PRO A O 1
ATOM 712 N N . LEU A 1 100 ? 90.848 6.383 130.967 1.00 25.40 100 LEU A N 1
ATOM 713 C CA . LEU A 1 100 ? 91.837 6.946 130.013 1.00 26.68 100 LEU A CA 1
ATOM 714 C C . LEU A 1 100 ? 92.544 8.158 130.635 1.00 25.25 100 LEU A C 1
ATOM 715 O O . LEU A 1 100 ? 93.698 8.423 130.268 1.00 24.94 100 LEU A O 1
ATOM 720 N N . GLN A 1 101 ? 91.919 8.846 131.600 1.00 24.42 101 GLN A N 1
ATOM 721 C CA . GLN A 1 101 ? 92.579 9.899 132.409 1.00 28.01 101 GLN A CA 1
ATOM 722 C C . GLN A 1 101 ? 93.637 9.229 133.296 1.00 24.99 101 GLN A C 1
ATOM 723 O O . GLN A 1 101 ? 94.741 9.761 133.432 1.00 23.96 101 GLN A O 1
ATOM 729 N N . THR A 1 102 ? 93.313 8.098 133.908 1.00 22.49 102 THR A N 1
ATOM 730 C CA . THR A 1 102 ? 94.287 7.304 134.702 1.00 22.81 102 THR A CA 1
ATOM 731 C C . THR A 1 102 ? 95.500 6.988 133.821 1.00 24.88 102 THR A C 1
ATOM 732 O O . THR A 1 102 ? 96.655 7.179 134.267 1.00 24.44 102 THR A O 1
ATOM 736 N N . ASP A 1 103 ? 95.287 6.487 132.610 1.00 24.04 103 ASP A N 1
ATOM 737 C CA . ASP A 1 103 ? 96.417 6.094 131.726 1.00 26.30 103 ASP A CA 1
ATOM 738 C C . ASP A 1 103 ? 97.285 7.325 131.480 1.00 25.07 103 ASP A C 1
ATOM 739 O O . ASP A 1 103 ? 98.519 7.198 131.564 1.00 28.19 103 ASP A O 1
ATOM 744 N N . LYS A 1 104 ? 96.674 8.480 131.199 1.00 26.27 104 LYS A N 1
ATOM 745 C CA . LYS A 1 104 ? 97.429 9.718 130.861 1.00 28.79 104 LYS A CA 1
ATOM 746 C C . LYS A 1 104 ? 98.167 10.219 132.114 1.00 27.75 104 LYS A C 1
ATOM 747 O O . LYS A 1 104 ? 99.338 10.659 132.001 1.00 26.75 104 LYS A O 1
ATOM 753 N N . LEU A 1 105 ? 97.562 10.113 133.306 1.00 24.29 105 LEU A N 1
ATOM 754 C CA . LEU A 1 105 ? 98.261 10.520 134.556 1.00 27.52 105 LEU A CA 1
ATOM 755 C C . LEU A 1 105 ? 99.492 9.634 134.751 1.00 24.87 105 LEU A C 1
ATOM 756 O O . LEU A 1 105 ? 100.610 10.168 135.039 1.00 27.21 105 LEU A O 1
ATOM 761 N N . ILE A 1 106 ? 99.336 8.319 134.623 1.00 25.40 106 ILE A N 1
ATOM 762 C CA . ILE A 1 106 ? 100.446 7.346 134.810 1.00 27.82 106 ILE A CA 1
ATOM 763 C C . ILE A 1 106 ? 101.550 7.701 133.801 1.00 30.59 106 ILE A C 1
ATOM 764 O O . ILE A 1 106 ? 102.717 7.797 134.214 1.00 30.74 106 ILE A O 1
ATOM 769 N N . ALA A 1 107 ? 101.200 7.941 132.546 1.00 29.00 107 ALA A N 1
ATOM 770 C CA . ALA A 1 107 ? 102.185 8.211 131.473 1.00 31.09 107 ALA A CA 1
ATOM 771 C C . ALA A 1 107 ? 102.889 9.543 131.748 1.00 31.97 107 ALA A C 1
ATOM 772 O O . ALA A 1 107 ? 104.134 9.617 131.577 1.00 33.21 107 ALA A O 1
ATOM 774 N N . ASP A 1 108 ? 102.135 10.571 132.146 1.00 31.71 108 ASP A N 1
ATOM 775 C CA . ASP A 1 108 ? 102.676 11.934 132.414 1.00 34.36 108 ASP A CA 1
ATOM 776 C C . ASP A 1 108 ? 103.618 11.851 133.620 1.00 36.60 108 ASP A C 1
ATOM 777 O O . ASP A 1 108 ? 104.667 12.532 133.607 1.00 35.19 108 ASP A O 1
ATOM 782 N N . MET A 1 109 ? 103.282 11.030 134.610 1.00 33.79 109 MET A N 1
ATOM 783 C CA . MET A 1 109 ? 104.152 10.819 135.795 1.00 33.45 109 MET A CA 1
ATOM 784 C C . MET A 1 109 ? 105.427 10.098 135.348 1.00 33.69 109 MET A C 1
ATOM 785 O O . MET A 1 109 ? 106.519 10.597 135.713 1.00 32.46 109 MET A O 1
ATOM 790 N N . GLN A 1 110 ? 105.315 9.017 134.569 1.00 34.20 110 GLN A N 1
ATOM 791 C CA . GLN A 1 110 ? 106.477 8.212 134.084 1.00 37.77 110 GLN A CA 1
ATOM 792 C C . GLN A 1 110 ? 107.433 9.130 133.309 1.00 35.74 110 GLN A C 1
ATOM 793 O O . GLN A 1 110 ? 108.659 8.979 133.497 1.00 34.69 110 GLN A O 1
ATOM 799 N N . ALA A 1 111 ? 106.914 10.070 132.524 1.00 35.59 111 ALA A N 1
ATOM 800 C CA . ALA A 1 111 ? 107.713 11.015 131.699 1.00 41.54 111 ALA A CA 1
ATOM 801 C C . ALA A 1 111 ? 108.614 11.898 132.588 1.00 44.01 111 ALA A C 1
ATOM 802 O O . ALA A 1 111 ? 109.704 12.292 132.123 1.00 45.07 111 ALA A O 1
ATOM 804 N N . LYS A 1 112 ? 108.181 12.190 133.813 1.00 43.82 112 LYS A N 1
ATOM 805 C CA . LYS A 1 112 ? 108.941 12.986 134.823 1.00 44.72 112 LYS A CA 1
ATOM 806 C C . LYS A 1 112 ? 109.756 12.066 135.751 1.00 40.46 112 LYS A C 1
ATOM 807 O O . LYS A 1 112 ? 110.301 12.583 136.742 1.00 38.74 112 LYS A O 1
ATOM 813 N N . GLY A 1 113 ? 109.812 10.756 135.490 1.00 37.14 113 GLY A N 1
ATOM 814 C CA . GLY A 1 113 ? 110.571 9.794 136.310 1.00 37.28 113 GLY A CA 1
ATOM 815 C C . GLY A 1 113 ? 109.819 9.315 137.553 1.00 38.75 113 GLY A C 1
ATOM 816 O O . GLY A 1 113 ? 110.451 8.659 138.385 1.00 38.71 113 GLY A O 1
ATOM 817 N N . PHE A 1 114 ? 108.498 9.524 137.635 1.00 36.06 114 PHE A N 1
ATOM 818 C CA . PHE A 1 114 ? 107.681 9.156 138.816 1.00 36.07 114 PHE A CA 1
ATOM 819 C C . PHE A 1 114 ? 106.821 7.912 138.519 1.00 36.33 114 PHE A C 1
ATOM 820 O O . PHE A 1 114 ? 106.393 7.684 137.359 1.00 32.80 114 PHE A O 1
ATOM 828 N N . SER A 1 115 ? 106.581 7.125 139.557 1.00 30.53 115 SER A N 1
ATOM 829 C CA . SER A 1 115 ? 105.845 5.837 139.510 1.00 29.83 115 SER A CA 1
ATOM 830 C C . SER A 1 115 ? 104.429 6.039 140.054 1.00 30.81 115 SER A C 1
ATOM 831 O O . SER A 1 115 ? 104.262 6.542 141.201 1.00 27.98 115 SER A O 1
ATOM 834 N N . MET A 1 116 ? 103.412 5.639 139.284 1.00 26.82 116 MET A N 1
ATOM 835 C CA . MET A 1 116 ? 102.005 5.814 139.716 1.00 25.13 116 MET A CA 1
ATOM 836 C C . MET A 1 116 ? 101.211 4.561 139.343 1.00 25.77 116 MET A C 1
ATOM 837 O O . MET A 1 116 ? 101.450 4.020 138.241 1.00 25.35 116 MET A O 1
ATOM 842 N N . MET A 1 117 ? 100.319 4.150 140.221 1.00 24.35 117 MET A N 1
ATOM 843 C CA . MET A 1 117 ? 99.422 2.984 140.023 1.00 23.96 117 MET A CA 1
ATOM 844 C C . MET A 1 117 ? 98.001 3.342 140.462 1.00 24.83 117 MET A C 1
ATOM 845 O O . MET A 1 117 ? 97.785 4.277 141.264 1.00 21.46 117 MET A O 1
ATOM 850 N N . ASP A 1 118 ? 97.036 2.599 139.903 1.00 22.26 118 ASP A N 1
ATOM 851 C CA . ASP A 1 118 ? 95.598 2.777 140.153 1.00 22.59 118 ASP A CA 1
ATOM 852 C C . ASP A 1 118 ? 95.113 1.666 141.060 1.00 22.91 118 ASP A C 1
ATOM 853 O O . ASP A 1 118 ? 95.184 0.463 140.674 1.00 24.49 118 ASP A O 1
ATOM 858 N N . VAL A 1 119 ? 94.621 2.011 142.250 1.00 23.31 119 VAL A N 1
ATOM 859 C CA . VAL A 1 119 ? 94.001 1.037 143.173 1.00 22.73 119 VAL A CA 1
ATOM 860 C C . VAL A 1 119 ? 92.689 1.600 143.687 1.00 21.26 119 VAL A C 1
ATOM 861 O O . VAL A 1 119 ? 92.517 1.931 144.863 1.00 20.08 119 VAL A O 1
ATOM 865 N N . PRO A 1 120 ? 91.649 1.676 142.822 1.00 21.04 120 PRO A N 1
ATOM 866 C CA . PRO A 1 120 ? 90.317 2.042 143.294 1.00 20.21 120 PRO A CA 1
ATOM 867 C C . PRO A 1 120 ? 89.752 0.945 144.197 1.00 21.08 120 PRO A C 1
ATOM 868 O O . PRO A 1 120 ? 90.295 -0.158 144.237 1.00 22.17 120 PRO A O 1
ATOM 872 N N . VAL A 1 121 ? 88.641 1.224 144.870 1.00 21.15 121 VAL A N 1
ATOM 873 C CA . VAL A 1 121 ? 88.098 0.315 145.898 1.00 22.86 121 VAL A CA 1
ATOM 874 C C . VAL A 1 121 ? 86.628 0.040 145.628 1.00 24.65 121 VAL A C 1
ATOM 875 O O . VAL A 1 121 ? 85.906 0.910 145.128 1.00 24.33 121 VAL A O 1
ATOM 879 N N . GLY A 1 122 ? 86.213 -1.167 145.996 1.00 25.86 122 GLY A N 1
ATOM 880 C CA . GLY A 1 122 ? 84.802 -1.579 146.048 1.00 25.08 122 GLY A CA 1
ATOM 881 C C . GLY A 1 122 ? 84.347 -1.610 147.479 1.00 27.50 122 GLY A C 1
ATOM 882 O O . GLY A 1 122 ? 85.249 -1.612 148.404 1.00 24.81 122 GLY A O 1
ATOM 883 N N . ARG A 1 123 ? 83.032 -1.655 147.663 1.00 28.60 123 ARG A N 1
ATOM 884 C CA . ARG A 1 123 ? 82.332 -1.589 148.973 1.00 31.49 123 ARG A CA 1
ATOM 885 C C . ARG A 1 123 ? 82.310 -0.124 149.447 1.00 30.12 123 ARG A C 1
ATOM 886 O O . ARG A 1 123 ? 82.767 0.776 148.710 1.00 30.55 123 ARG A O 1
ATOM 894 N N . THR A 1 124 ? 81.708 0.141 150.597 1.00 27.47 124 THR A N 1
ATOM 895 C CA . THR A 1 124 ? 81.213 1.501 150.885 1.00 28.64 124 THR A CA 1
ATOM 896 C C . THR A 1 124 ? 81.947 2.072 152.105 1.00 25.73 124 THR A C 1
ATOM 897 O O . THR A 1 124 ? 82.940 1.433 152.579 1.00 24.30 124 THR A O 1
ATOM 901 N N . SER A 1 125 ? 81.518 3.250 152.548 1.00 26.43 125 SER A N 1
ATOM 902 C CA . SER A 1 125 ? 82.184 3.999 153.649 1.00 27.09 125 SER A CA 1
ATOM 903 C C . SER A 1 125 ? 82.170 3.167 154.946 1.00 26.98 125 SER A C 1
ATOM 904 O O . SER A 1 125 ? 83.144 3.256 155.683 1.00 27.41 125 SER A O 1
ATOM 907 N N . ALA A 1 126 ? 81.157 2.319 155.164 1.00 26.90 126 ALA A N 1
ATOM 908 C CA . ALA A 1 126 ? 81.111 1.452 156.369 1.00 28.02 126 ALA A CA 1
ATOM 909 C C . ALA A 1 126 ? 82.290 0.473 156.324 1.00 29.97 126 ALA A C 1
ATOM 910 O O . ALA A 1 126 ? 82.963 0.232 157.374 1.00 27.44 126 ALA A O 1
ATOM 912 N N . ASN A 1 127 ? 82.611 -0.029 155.131 1.00 28.42 127 ASN A N 1
ATOM 913 C CA . ASN A 1 127 ? 83.774 -0.921 154.915 1.00 27.44 127 ASN A CA 1
ATOM 914 C C . ASN A 1 127 ? 85.082 -0.131 155.021 1.00 27.20 127 ASN A C 1
ATOM 915 O O . ASN A 1 127 ? 86.091 -0.703 155.460 1.00 25.80 127 ASN A O 1
ATOM 920 N N . ALA A 1 128 ? 85.088 1.133 154.579 1.00 25.11 128 ALA A N 1
ATOM 921 C CA . ALA A 1 128 ? 86.302 1.970 154.731 1.00 25.00 128 ALA A CA 1
ATOM 922 C C . ALA A 1 128 ? 86.635 2.076 156.228 1.00 21.68 128 ALA A C 1
ATOM 923 O O . ALA A 1 128 ? 87.810 1.943 156.568 1.00 27.61 128 ALA A O 1
ATOM 925 N N . ILE A 1 129 ? 85.616 2.276 157.050 1.00 25.18 129 ILE A N 1
ATOM 926 C CA . ILE A 1 129 ? 85.797 2.418 158.521 1.00 25.07 129 ILE A CA 1
ATOM 927 C C . ILE A 1 129 ? 86.431 1.145 159.091 1.00 27.74 129 ILE A C 1
ATOM 928 O O . ILE A 1 129 ? 87.448 1.242 159.818 1.00 25.41 129 ILE A O 1
ATOM 933 N N . THR A 1 130 ? 85.900 -0.025 158.737 1.00 27.72 130 THR A N 1
ATOM 934 C CA . THR A 1 130 ? 86.351 -1.323 159.327 1.00 29.06 130 THR A CA 1
ATOM 935 C C . THR A 1 130 ? 87.595 -1.856 158.629 1.00 29.15 130 THR A C 1
ATOM 936 O O . THR A 1 130 ? 88.102 -2.883 159.097 1.00 34.03 130 THR A O 1
ATOM 940 N N . GLY A 1 131 ? 88.056 -1.250 157.523 1.00 25.72 131 GLY A N 1
ATOM 941 C CA . GLY A 1 131 ? 89.241 -1.708 156.777 1.00 25.38 131 GLY A CA 1
ATOM 942 C C . GLY A 1 131 ? 88.915 -2.954 155.957 1.00 26.11 131 GLY A C 1
ATOM 943 O O . GLY A 1 131 ? 89.817 -3.769 155.738 1.00 24.99 131 GLY A O 1
ATOM 944 N N . THR A 1 132 ? 87.681 -3.078 155.487 1.00 27.75 132 THR A N 1
ATOM 945 C CA . THR A 1 132 ? 87.199 -4.276 154.744 1.00 28.08 132 THR A CA 1
ATOM 946 C C . THR A 1 132 ? 86.819 -3.908 153.302 1.00 31.11 132 THR A C 1
ATOM 947 O O . THR A 1 132 ? 85.970 -4.607 152.705 1.00 26.74 132 THR A O 1
ATOM 951 N N . LEU A 1 133 ? 87.465 -2.886 152.739 1.00 26.63 133 LEU A N 1
ATOM 952 C CA . LEU A 1 133 ? 87.285 -2.524 151.306 1.00 25.97 133 LEU A CA 1
ATOM 953 C C . LEU A 1 133 ? 87.805 -3.648 150.425 1.00 24.69 133 LEU A C 1
ATOM 954 O O . LEU A 1 133 ? 88.705 -4.406 150.843 1.00 25.00 133 LEU A O 1
ATOM 959 N N . LEU A 1 134 ? 87.284 -3.704 149.216 1.00 26.85 134 LEU A N 1
ATOM 960 C CA . LEU A 1 134 ? 87.801 -4.554 148.123 1.00 27.15 134 LEU A CA 1
ATOM 961 C C . LEU A 1 134 ? 88.813 -3.716 147.372 1.00 26.86 134 LEU A C 1
ATOM 962 O O . LEU A 1 134 ? 88.453 -2.610 146.926 1.00 26.49 134 LEU A O 1
ATOM 967 N N . LEU A 1 135 ? 90.047 -4.173 147.297 1.00 23.55 135 LEU A N 1
ATOM 968 C CA . LEU A 1 135 ? 91.147 -3.418 146.659 1.00 26.14 135 LEU A CA 1
ATOM 969 C C . LEU A 1 135 ? 91.288 -3.943 145.237 1.00 25.97 135 LEU A C 1
ATOM 970 O O . LEU A 1 135 ? 91.595 -5.139 145.065 1.00 27.05 135 LEU A O 1
ATOM 975 N N . LEU A 1 136 ? 91.058 -3.074 144.262 1.00 23.36 136 LEU A N 1
ATOM 976 C CA . LEU A 1 136 ? 91.129 -3.456 142.844 1.00 23.24 136 LEU A CA 1
ATOM 977 C C . LEU A 1 136 ? 92.454 -2.938 142.299 1.00 21.32 136 LEU A C 1
ATOM 978 O O . LEU A 1 136 ? 92.560 -1.785 141.873 1.00 22.99 136 LEU A O 1
ATOM 983 N N . ALA A 1 137 ? 93.502 -3.751 142.424 1.00 22.12 137 ALA A N 1
ATOM 984 C CA . ALA A 1 137 ? 94.886 -3.284 142.293 1.00 23.50 137 ALA A CA 1
ATOM 985 C C . ALA A 1 137 ? 95.322 -3.349 140.837 1.00 24.62 137 ALA A C 1
ATOM 986 O O . ALA A 1 137 ? 95.656 -4.446 140.339 1.00 27.97 137 ALA A O 1
ATOM 988 N N . GLY A 1 138 ? 95.414 -2.173 140.246 1.00 22.08 138 GLY A N 1
ATOM 989 C CA . GLY A 1 138 ? 96.158 -1.902 139.013 1.00 21.27 138 GLY A CA 1
ATOM 990 C C . GLY A 1 138 ? 97.634 -1.782 139.314 1.00 25.81 138 GLY A C 1
ATOM 991 O O . GLY A 1 138 ? 97.999 -1.852 140.500 1.00 27.02 138 GLY A O 1
ATOM 992 N N . GLY A 1 139 ? 98.420 -1.557 138.286 1.00 27.45 139 GLY A N 1
ATOM 993 C CA . GLY A 1 139 ? 99.876 -1.378 138.375 1.00 26.23 139 GLY A CA 1
ATOM 994 C C . GLY A 1 139 ? 100.623 -2.626 137.916 1.00 28.57 139 GLY A C 1
ATOM 995 O O . GLY A 1 139 ? 100.006 -3.706 137.716 1.00 28.43 139 GLY A O 1
ATOM 996 N N . THR A 1 140 ? 101.934 -2.488 137.764 1.00 30.50 140 THR A N 1
ATOM 997 C CA . THR A 1 140 ? 102.841 -3.622 137.445 1.00 30.37 140 THR A CA 1
ATOM 998 C C . THR A 1 140 ? 102.840 -4.608 138.602 1.00 29.64 140 THR A C 1
ATOM 999 O O . THR A 1 140 ? 102.462 -4.239 139.750 1.00 30.22 140 THR A O 1
ATOM 1003 N N . ALA A 1 141 ? 103.281 -5.841 138.340 1.00 31.28 141 ALA A N 1
ATOM 1004 C CA . ALA A 1 141 ? 103.449 -6.872 139.389 1.00 30.98 141 ALA A CA 1
ATOM 1005 C C . ALA A 1 141 ? 104.326 -6.301 140.524 1.00 31.16 141 ALA A C 1
ATOM 1006 O O . ALA A 1 141 ? 103.978 -6.535 141.699 1.00 36.19 141 ALA A O 1
ATOM 1008 N N . GLU A 1 142 ? 105.383 -5.568 140.168 1.00 30.91 142 GLU A N 1
ATOM 1009 C CA . GLU A 1 142 ? 106.364 -4.982 141.121 1.00 34.74 142 GLU A CA 1
ATOM 1010 C C . GLU A 1 142 ? 105.625 -3.960 142.010 1.00 33.70 142 GLU A C 1
ATOM 1011 O O . GLU A 1 142 ? 105.788 -4.005 143.239 1.00 32.14 142 GLU A O 1
ATOM 1014 N N . GLN A 1 143 ? 104.806 -3.095 141.402 1.00 32.25 143 GLN A N 1
ATOM 1015 C CA . GLN A 1 143 ? 104.076 -2.024 142.126 1.00 30.31 143 GLN A CA 1
ATOM 1016 C C . GLN A 1 143 ? 103.050 -2.654 143.057 1.00 27.83 143 GLN A C 1
ATOM 1017 O O . GLN A 1 143 ? 102.944 -2.199 144.209 1.00 29.32 143 GLN A O 1
ATOM 1023 N N . VAL A 1 144 ? 102.314 -3.686 142.613 1.00 26.60 144 VAL A N 1
ATOM 1024 C CA . VAL A 1 144 ? 101.309 -4.340 143.476 1.00 27.66 144 VAL A CA 1
ATOM 1025 C C . VAL A 1 144 ? 102.029 -4.986 144.667 1.00 28.29 144 VAL A C 1
ATOM 1026 O O . VAL A 1 144 ? 101.535 -4.850 145.789 1.00 29.04 144 VAL A O 1
ATOM 1030 N N . GLU A 1 145 ? 103.120 -5.711 144.426 1.00 28.59 145 GLU A N 1
ATOM 1031 C CA . GLU A 1 145 ? 103.895 -6.366 145.521 1.00 33.03 145 GLU A CA 1
ATOM 1032 C C . GLU A 1 145 ? 104.327 -5.288 146.532 1.00 31.96 145 GLU A C 1
ATOM 1033 O O . GLU A 1 145 ? 104.116 -5.505 147.750 1.00 30.97 145 GLU A O 1
ATOM 1035 N N . ARG A 1 146 ? 104.871 -4.174 146.042 1.00 31.84 146 ARG A N 1
ATOM 1036 C CA . ARG A 1 146 ? 105.403 -3.076 146.905 1.00 31.45 146 ARG A CA 1
ATOM 1037 C C . ARG A 1 146 ? 104.261 -2.452 147.720 1.00 32.38 146 ARG A C 1
ATOM 1038 O O . ARG A 1 146 ? 104.449 -2.162 148.923 1.00 29.66 146 ARG A O 1
ATOM 1046 N N . ALA A 1 147 ? 103.090 -2.237 147.106 1.00 30.54 147 ALA A N 1
ATOM 1047 C CA . ALA A 1 147 ? 101.976 -1.507 147.748 1.00 26.80 147 ALA A CA 1
ATOM 1048 C C . ALA A 1 147 ? 101.190 -2.392 148.709 1.00 26.44 147 ALA A C 1
ATOM 1049 O O . ALA A 1 147 ? 100.504 -1.862 149.614 1.00 27.45 147 ALA A O 1
ATOM 1051 N N . THR A 1 148 ? 101.247 -3.725 148.547 1.00 27.81 148 THR A N 1
ATOM 1052 C CA . THR A 1 148 ? 100.296 -4.643 149.208 1.00 27.81 148 THR A CA 1
ATOM 1053 C C . THR A 1 148 ? 100.252 -4.433 150.719 1.00 25.59 148 THR A C 1
ATOM 1054 O O . THR A 1 148 ? 99.172 -4.382 151.312 1.00 26.70 148 THR A O 1
ATOM 1058 N N . PRO A 1 149 ? 101.399 -4.361 151.427 1.00 28.09 149 PRO A N 1
ATOM 1059 C CA . PRO A 1 149 ? 101.375 -4.218 152.889 1.00 30.62 149 PRO A CA 1
ATOM 1060 C C . PRO A 1 149 ? 100.599 -2.982 153.372 1.00 26.60 149 PRO A C 1
ATOM 1061 O O . PRO A 1 149 ? 99.824 -3.083 154.323 1.00 28.92 149 PRO A O 1
ATOM 1065 N N . ILE A 1 150 ? 100.751 -1.874 152.639 1.00 28.17 150 ILE A N 1
ATOM 1066 C CA . ILE A 1 150 ? 100.025 -0.590 152.882 1.00 30.95 150 ILE A CA 1
ATOM 1067 C C . ILE A 1 150 ? 98.533 -0.822 152.614 1.00 27.26 150 ILE A C 1
ATOM 1068 O O . ILE A 1 150 ? 97.663 -0.447 153.442 1.00 23.39 150 ILE A O 1
ATOM 1073 N N . LEU A 1 151 ? 98.229 -1.391 151.446 1.00 26.28 151 LEU A N 1
ATOM 1074 C CA . LEU A 1 151 ? 96.821 -1.557 150.981 1.00 25.58 151 LEU A CA 1
ATOM 1075 C C . LEU A 1 151 ? 96.030 -2.417 151.965 1.00 24.59 151 LEU A C 1
ATOM 1076 O O . LEU A 1 151 ? 94.873 -2.095 152.215 1.00 26.40 151 LEU A O 1
ATOM 1081 N N . MET A 1 152 ? 96.660 -3.450 152.560 1.00 27.05 152 MET A N 1
ATOM 1082 C CA . MET A 1 152 ? 95.942 -4.384 153.452 1.00 29.26 152 MET A CA 1
ATOM 1083 C C . MET A 1 152 ? 95.579 -3.729 154.793 1.00 26.54 152 MET A C 1
ATOM 1084 O O . MET A 1 152 ? 94.773 -4.321 155.517 1.00 28.69 152 MET A O 1
ATOM 1089 N N . ALA A 1 153 ? 96.059 -2.507 155.088 1.00 26.51 153 ALA A N 1
ATOM 1090 C CA . ALA A 1 153 ? 95.567 -1.718 156.239 1.00 26.88 153 ALA A CA 1
ATOM 1091 C C . ALA A 1 153 ? 94.180 -1.151 155.957 1.00 25.87 153 ALA A C 1
ATOM 1092 O O . ALA A 1 153 ? 93.407 -0.915 156.907 1.00 26.21 153 ALA A O 1
ATOM 1094 N N . MET A 1 154 ? 93.837 -0.946 154.675 1.00 23.90 154 MET A N 1
ATOM 1095 C CA . MET A 1 154 ? 92.573 -0.268 154.295 1.00 23.67 154 MET A CA 1
ATOM 1096 C C . MET A 1 154 ? 91.516 -1.236 153.742 1.00 24.09 154 MET A C 1
ATOM 1097 O O . MET A 1 154 ? 90.314 -0.918 153.837 1.00 24.00 154 MET A O 1
ATOM 1102 N N . GLY A 1 155 ? 91.945 -2.369 153.198 1.00 25.76 155 GLY A N 1
ATOM 1103 C CA . GLY A 1 155 ? 91.008 -3.356 152.663 1.00 25.49 155 GLY A CA 1
ATOM 1104 C C . GLY A 1 155 ? 91.319 -4.766 153.160 1.00 29.43 155 GLY A C 1
ATOM 1105 O O . GLY A 1 155 ? 92.419 -4.984 153.697 1.00 27.99 155 GLY A O 1
ATOM 1106 N N . SER A 1 156 ? 90.371 -5.676 152.958 1.00 28.22 156 SER A N 1
ATOM 1107 C CA . SER A 1 156 ? 90.447 -7.079 153.463 1.00 29.58 156 SER A CA 1
ATOM 1108 C C . SER A 1 156 ? 90.705 -8.047 152.315 1.00 32.84 156 SER A C 1
ATOM 1109 O O . SER A 1 156 ? 91.028 -9.204 152.592 1.00 36.21 156 SER A O 1
ATOM 1112 N N . GLU A 1 157 ? 90.561 -7.612 151.070 1.00 30.80 157 GLU A N 1
ATOM 1113 C CA . GLU A 1 157 ? 90.605 -8.500 149.884 1.00 31.92 157 GLU A CA 1
ATOM 1114 C C . GLU A 1 157 ? 91.275 -7.722 148.756 1.00 31.02 157 GLU A C 1
ATOM 1115 O O . GLU A 1 157 ? 90.858 -6.601 148.503 1.00 31.74 157 GLU A O 1
ATOM 1121 N N . LEU A 1 158 ? 92.340 -8.249 148.183 1.00 26.24 158 LEU A N 1
ATOM 1122 C CA . LEU A 1 158 ? 93.079 -7.583 147.096 1.00 29.31 158 LEU A CA 1
ATOM 1123 C C . LEU A 1 158 ? 92.926 -8.438 145.847 1.00 30.78 158 LEU A C 1
ATOM 1124 O O . LEU A 1 158 ? 93.226 -9.638 145.908 1.00 31.30 158 LEU A O 1
ATOM 1129 N N . ILE A 1 159 ? 92.435 -7.839 144.782 1.00 28.27 159 ILE A N 1
ATOM 1130 C CA . ILE A 1 159 ? 92.376 -8.482 143.446 1.00 29.36 159 ILE A CA 1
ATOM 1131 C C . ILE A 1 159 ? 93.425 -7.820 142.575 1.00 29.09 159 ILE A C 1
ATOM 1132 O O . ILE A 1 159 ? 93.399 -6.584 142.407 1.00 26.35 159 ILE A O 1
ATOM 1137 N N . ASN A 1 160 ? 94.383 -8.618 142.085 1.00 26.55 160 ASN A N 1
ATOM 1138 C CA . ASN A 1 160 ? 95.432 -8.147 141.168 1.00 27.43 160 ASN A CA 1
ATOM 1139 C C . ASN A 1 160 ? 94.780 -8.074 139.778 1.00 30.52 160 ASN A C 1
ATOM 1140 O O . ASN A 1 160 ? 94.516 -9.128 139.194 1.00 28.38 160 ASN A O 1
ATOM 1145 N N . ALA A 1 161 ? 94.500 -6.868 139.279 1.00 27.00 161 ALA A N 1
ATOM 1146 C CA . ALA A 1 161 ? 93.697 -6.668 138.049 1.00 27.75 161 ALA A CA 1
ATOM 1147 C C . ALA A 1 161 ? 94.580 -6.924 136.821 1.00 26.08 161 ALA A C 1
ATOM 1148 O O . ALA A 1 161 ? 94.047 -6.917 135.711 1.00 26.10 161 ALA A O 1
ATOM 1150 N N . GLY A 1 162 ? 95.904 -7.052 137.004 1.00 28.11 162 GLY A N 1
ATOM 1151 C CA . GLY A 1 162 ? 96.812 -7.545 135.954 1.00 27.61 162 GLY A CA 1
ATOM 1152 C C . GLY A 1 162 ? 97.521 -6.483 135.148 1.00 27.10 162 GLY A C 1
ATOM 1153 O O . GLY A 1 162 ? 98.116 -6.837 134.118 1.00 36.53 162 GLY A O 1
ATOM 1154 N N . GLY A 1 163 ? 97.632 -5.242 135.600 1.00 26.85 163 GLY A N 1
ATOM 1155 C CA . GLY A 1 163 ? 98.499 -4.264 134.924 1.00 25.64 163 GLY A CA 1
ATOM 1156 C C . GLY A 1 163 ? 98.132 -2.806 135.202 1.00 25.02 163 GLY A C 1
ATOM 1157 O O . GLY A 1 163 ? 97.061 -2.514 135.771 1.00 26.76 163 GLY A O 1
ATOM 1158 N N . PRO A 1 164 ? 99.007 -1.858 134.801 1.00 28.69 164 PRO A N 1
ATOM 1159 C CA . PRO A 1 164 ? 98.718 -0.428 134.904 1.00 27.07 164 PRO A CA 1
ATOM 1160 C C . PRO A 1 164 ? 97.368 -0.087 134.253 1.00 30.80 164 PRO A C 1
ATOM 1161 O O . PRO A 1 164 ? 97.153 -0.495 133.093 1.00 26.47 164 PRO A O 1
ATOM 1165 N N . GLY A 1 165 ? 96.495 0.595 134.996 1.00 25.24 165 GLY A N 1
ATOM 1166 C CA . GLY A 1 165 ? 95.175 1.006 134.473 1.00 24.04 165 GLY A CA 1
ATOM 1167 C C . GLY A 1 165 ? 94.128 -0.099 134.512 1.00 26.14 165 GLY A C 1
ATOM 1168 O O . GLY A 1 165 ? 92.955 0.203 134.209 1.00 23.47 165 GLY A O 1
ATOM 1169 N N . MET A 1 166 ? 94.469 -1.323 134.908 1.00 24.48 166 MET A N 1
ATOM 1170 C CA . MET A 1 166 ? 93.479 -2.435 134.906 1.00 23.67 166 MET A CA 1
ATOM 1171 C C . MET A 1 166 ? 92.609 -2.393 136.170 1.00 20.86 166 MET A C 1
ATOM 1172 O O . MET A 1 166 ? 91.503 -2.935 136.136 1.00 22.85 166 MET A O 1
ATOM 1177 N N . GLY A 1 167 ? 93.085 -1.753 137.263 1.00 20.06 167 GLY A N 1
ATOM 1178 C CA . GLY A 1 167 ? 92.261 -1.629 138.474 1.00 20.26 167 GLY A CA 1
ATOM 1179 C C . GLY A 1 167 ? 91.083 -0.712 138.197 1.00 20.24 167 GLY A C 1
ATOM 1180 O O . GLY A 1 167 ? 89.961 -1.075 138.523 1.00 19.89 167 GLY A O 1
ATOM 1181 N N . ILE A 1 168 ? 91.355 0.442 137.610 1.00 22.30 168 ILE A N 1
ATOM 1182 C CA . ILE A 1 168 ? 90.271 1.423 137.331 1.00 21.51 168 ILE A CA 1
ATOM 1183 C C . ILE A 1 168 ? 89.366 0.824 136.259 1.00 20.34 168 ILE A C 1
ATOM 1184 O O . ILE A 1 168 ? 88.151 1.010 136.351 1.00 20.77 168 ILE A O 1
ATOM 1189 N N . ARG A 1 169 ? 89.907 0.060 135.312 1.00 22.11 169 ARG A N 1
ATOM 1190 C CA . ARG A 1 169 ? 89.046 -0.568 134.271 1.00 20.89 169 ARG A CA 1
ATOM 1191 C C . ARG A 1 169 ? 88.099 -1.567 134.933 1.00 22.91 169 ARG A C 1
ATOM 1192 O O . ARG A 1 169 ? 86.882 -1.512 134.641 1.00 22.17 169 ARG A O 1
ATOM 1200 N N . VAL A 1 170 ? 88.565 -2.449 135.827 1.00 21.54 170 VAL A N 1
ATOM 1201 C CA . VAL A 1 170 ? 87.667 -3.457 136.400 1.00 21.60 170 VAL A CA 1
ATOM 1202 C C . VAL A 1 170 ? 86.686 -2.787 137.382 1.00 23.10 170 VAL A C 1
ATOM 1203 O O . VAL A 1 170 ? 85.521 -3.202 137.454 1.00 22.44 170 VAL A O 1
ATOM 1207 N N . LYS A 1 171 ? 87.095 -1.710 138.079 1.00 21.86 171 LYS A N 1
ATOM 1208 C CA . LYS A 1 171 ? 86.150 -0.951 138.927 1.00 22.00 171 LYS A CA 1
ATOM 1209 C C . LYS A 1 171 ? 85.033 -0.387 138.033 1.00 21.19 171 LYS A C 1
ATOM 1210 O O . LYS A 1 171 ? 83.849 -0.478 138.403 1.00 20.58 171 LYS A O 1
ATOM 1216 N N . LEU A 1 172 ? 85.390 0.163 136.891 1.00 20.65 172 LEU A N 1
ATOM 1217 C CA . LEU A 1 172 ? 84.389 0.808 136.006 1.00 21.02 172 LEU A CA 1
ATOM 1218 C C . LEU A 1 172 ? 83.431 -0.256 135.449 1.00 20.57 172 LEU A C 1
ATOM 1219 O O . LEU A 1 172 ? 82.209 -0.003 135.453 1.00 21.31 172 LEU A O 1
ATOM 1224 N N . ILE A 1 173 ? 83.931 -1.407 135.017 1.00 20.88 173 ILE A N 1
ATOM 1225 C CA . ILE A 1 173 ? 83.041 -2.473 134.456 1.00 21.91 173 ILE A CA 1
ATOM 1226 C C . ILE A 1 173 ? 82.097 -2.944 135.552 1.00 22.15 173 ILE A C 1
ATOM 1227 O O . ILE A 1 173 ? 80.872 -3.027 135.327 1.00 21.16 173 ILE A O 1
ATOM 1232 N N . ASN A 1 174 ? 82.632 -3.219 136.742 1.00 23.17 174 ASN A N 1
ATOM 1233 C CA . ASN A 1 174 ? 81.817 -3.650 137.886 1.00 23.83 174 ASN A CA 1
ATOM 1234 C C . ASN A 1 174 ? 80.723 -2.633 138.190 1.00 22.42 174 ASN A C 1
ATOM 1235 O O . ASN A 1 174 ? 79.553 -3.010 138.306 1.00 20.81 174 ASN A O 1
ATOM 1240 N N . ASN A 1 175 ? 81.088 -1.362 138.338 1.00 23.43 175 ASN A N 1
ATOM 1241 C CA . ASN A 1 175 ? 80.099 -0.337 138.750 1.00 22.04 175 ASN A CA 1
ATOM 1242 C C . ASN A 1 175 ? 79.108 -0.093 137.615 1.00 21.39 175 ASN A C 1
ATOM 1243 O O . ASN A 1 175 ? 77.934 0.085 137.925 1.00 21.28 175 ASN A O 1
ATOM 1248 N N . TYR A 1 176 ? 79.584 -0.029 136.391 1.00 19.48 176 TYR A N 1
ATOM 1249 C CA . TYR A 1 176 ? 78.676 0.135 135.225 1.00 21.28 176 TYR A CA 1
ATOM 1250 C C . TYR A 1 176 ? 77.596 -0.936 135.329 1.00 21.62 176 TYR A C 1
ATOM 1251 O O . TYR A 1 176 ? 76.398 -0.646 135.281 1.00 20.88 176 TYR A O 1
ATOM 1260 N N . MET A 1 177 ? 78.021 -2.186 135.412 1.00 20.35 177 MET A N 1
ATOM 1261 C CA . MET A 1 177 ? 77.083 -3.324 135.461 1.00 20.80 177 MET A CA 1
ATOM 1262 C C . MET A 1 177 ? 76.140 -3.201 136.647 1.00 21.51 177 MET A C 1
ATOM 1263 O O . MET A 1 177 ? 74.908 -3.311 136.434 1.00 21.95 177 MET A O 1
ATOM 1268 N N . SER A 1 178 ? 76.638 -2.982 137.864 1.00 20.53 178 SER A N 1
ATOM 1269 C CA . SER A 1 178 ? 75.745 -2.987 139.045 1.00 23.19 178 SER A CA 1
ATOM 1270 C C . SER A 1 178 ? 74.811 -1.777 138.971 1.00 19.70 178 SER A C 1
ATOM 1271 O O . SER A 1 178 ? 73.641 -1.912 139.327 1.00 20.99 178 SER A O 1
ATOM 1274 N N . ILE A 1 179 ? 75.303 -0.611 138.545 1.00 19.28 179 ILE A N 1
ATOM 1275 C CA . ILE A 1 179 ? 74.466 0.613 138.585 1.00 20.08 179 ILE A CA 1
ATOM 1276 C C . ILE A 1 179 ? 73.346 0.463 137.559 1.00 21.05 179 ILE A C 1
ATOM 1277 O O . ILE A 1 179 ? 72.190 0.722 137.909 1.00 20.91 179 ILE A O 1
ATOM 1282 N N . ALA A 1 180 ? 73.658 0.017 136.345 1.00 21.29 180 ALA A N 1
ATOM 1283 C CA . ALA A 1 180 ? 72.620 -0.161 135.299 1.00 22.46 180 ALA A CA 1
ATOM 1284 C C . ALA A 1 180 ? 71.678 -1.300 135.703 1.00 21.90 180 ALA A C 1
ATOM 1285 O O . ALA A 1 180 ? 70.449 -1.175 135.519 1.00 24.25 180 ALA A O 1
ATOM 1287 N N . LEU A 1 181 ? 72.219 -2.394 136.251 1.00 22.96 181 LEU A N 1
ATOM 1288 C CA . LEU A 1 181 ? 71.407 -3.571 136.667 1.00 23.92 181 LEU A CA 1
ATOM 1289 C C . LEU A 1 181 ? 70.334 -3.167 137.680 1.00 22.55 181 LEU A C 1
ATOM 1290 O O . LEU A 1 181 ? 69.203 -3.700 137.637 1.00 22.87 181 LEU A O 1
ATOM 1295 N N . ASN A 1 182 ? 70.636 -2.214 138.555 1.00 20.73 182 ASN A N 1
ATOM 1296 C CA . ASN A 1 182 ? 69.671 -1.732 139.566 1.00 22.49 182 ASN A CA 1
ATOM 1297 C C . ASN A 1 182 ? 68.414 -1.189 138.857 1.00 21.99 182 ASN A C 1
ATOM 1298 O O . ASN A 1 182 ? 67.269 -1.440 139.329 1.00 23.33 182 ASN A O 1
ATOM 1303 N N . ALA A 1 183 ? 68.575 -0.384 137.804 1.00 22.36 183 ALA A N 1
ATOM 1304 C CA . ALA A 1 183 ? 67.431 0.214 137.094 1.00 21.16 183 ALA A CA 1
ATOM 1305 C C . ALA A 1 183 ? 66.621 -0.902 136.415 1.00 23.73 183 ALA A C 1
ATOM 1306 O O . ALA A 1 183 ? 65.385 -0.810 136.440 1.00 21.84 183 ALA A O 1
ATOM 1308 N N . LEU A 1 184 ? 67.266 -1.900 135.821 1.00 23.32 184 LEU A N 1
ATOM 1309 C CA . LEU A 1 184 ? 66.536 -3.017 135.163 1.00 22.55 184 LEU A CA 1
ATOM 1310 C C . LEU A 1 184 ? 65.785 -3.819 136.233 1.00 22.25 184 LEU A C 1
ATOM 1311 O O . LEU A 1 184 ? 64.601 -4.145 136.054 1.00 22.31 184 LEU A O 1
ATOM 1316 N N . SER A 1 185 ? 66.470 -4.120 137.329 1.00 23.13 185 SER A N 1
ATOM 1317 C CA . SER A 1 185 ? 65.886 -4.858 138.481 1.00 23.24 185 SER A CA 1
ATOM 1318 C C . SER A 1 185 ? 64.612 -4.171 138.949 1.00 23.48 185 SER A C 1
ATOM 1319 O O . SER A 1 185 ? 63.611 -4.862 139.207 1.00 23.67 185 SER A O 1
ATOM 1322 N N . ALA A 1 186 ? 64.628 -2.835 139.059 1.00 21.16 186 ALA A N 1
ATOM 1323 C CA . ALA A 1 186 ? 63.454 -2.041 139.470 1.00 22.48 186 ALA A CA 1
ATOM 1324 C C . ALA A 1 186 ? 62.294 -2.244 138.485 1.00 22.55 186 ALA A C 1
ATOM 1325 O O . ALA A 1 186 ? 61.150 -2.372 138.931 1.00 22.26 186 ALA A O 1
ATOM 1327 N N . GLU A 1 187 ? 62.545 -2.220 137.184 1.00 24.41 187 GLU A N 1
ATOM 1328 C CA . GLU A 1 187 ? 61.475 -2.433 136.171 1.00 21.88 187 GLU A CA 1
ATOM 1329 C C . GLU A 1 187 ? 60.839 -3.812 136.413 1.00 22.21 187 GLU A C 1
ATOM 1330 O O . GLU A 1 187 ? 59.593 -3.891 136.449 1.00 23.40 187 GLU A O 1
ATOM 1336 N N . ALA A 1 188 ? 61.645 -4.857 136.590 1.00 22.13 188 ALA A N 1
ATOM 1337 C CA . ALA A 1 188 ? 61.105 -6.229 136.779 1.00 24.48 188 ALA A CA 1
ATOM 1338 C C . ALA A 1 188 ? 60.256 -6.262 138.063 1.00 26.55 188 ALA A C 1
ATOM 1339 O O . ALA A 1 188 ? 59.132 -6.815 138.041 1.00 26.18 188 ALA A O 1
ATOM 1341 N N . ALA A 1 189 ? 60.754 -5.650 139.140 1.00 22.98 189 ALA A N 1
ATOM 1342 C CA . ALA A 1 189 ? 60.073 -5.648 140.456 1.00 25.42 189 ALA A CA 1
ATOM 1343 C C . ALA A 1 189 ? 58.758 -4.874 140.398 1.00 25.87 189 ALA A C 1
ATOM 1344 O O . ALA A 1 189 ? 57.757 -5.296 141.042 1.00 23.88 189 ALA A O 1
ATOM 1346 N N . VAL A 1 190 ? 58.710 -3.751 139.686 1.00 24.07 190 VAL A N 1
ATOM 1347 C CA . VAL A 1 190 ? 57.485 -2.938 139.623 1.00 25.02 190 VAL A CA 1
ATOM 1348 C C . VAL A 1 190 ? 56.466 -3.633 138.707 1.00 25.81 190 VAL A C 1
ATOM 1349 O O . VAL A 1 190 ? 55.267 -3.618 139.034 1.00 26.44 190 VAL A O 1
ATOM 1353 N N . LEU A 1 191 ? 56.899 -4.242 137.616 1.00 23.20 191 LEU A N 1
ATOM 1354 C CA . LEU A 1 191 ? 55.971 -5.017 136.756 1.00 23.00 191 LEU A CA 1
ATOM 1355 C C . LEU A 1 191 ? 55.387 -6.174 137.595 1.00 25.90 191 LEU A C 1
ATOM 1356 O O . LEU A 1 191 ? 54.195 -6.426 137.501 1.00 26.03 191 LEU A O 1
ATOM 1361 N N . CYS A 1 192 ? 56.210 -6.785 138.438 1.00 26.65 192 CYS A N 1
ATOM 1362 C CA . CYS A 1 192 ? 55.803 -7.869 139.373 1.00 27.32 192 CYS A CA 1
ATOM 1363 C C . CYS A 1 192 ? 54.687 -7.358 140.288 1.00 29.12 192 CYS A C 1
ATOM 1364 O O . CYS A 1 192 ? 53.594 -7.961 140.339 1.00 27.88 192 CYS A O 1
ATOM 1367 N N . GLU A 1 193 ? 54.882 -6.191 140.902 1.00 26.52 193 GLU A N 1
ATOM 1368 C CA . GLU A 1 193 ? 53.856 -5.572 141.781 1.00 31.29 193 GLU A CA 1
ATOM 1369 C C . GLU A 1 193 ? 52.591 -5.258 140.974 1.00 29.90 193 GLU A C 1
ATOM 1370 O O . GLU A 1 193 ? 51.478 -5.523 141.456 1.00 28.83 193 GLU A O 1
ATOM 1376 N N . ALA A 1 194 ? 52.713 -4.715 139.770 1.00 27.15 194 ALA A N 1
ATOM 1377 C CA . ALA A 1 194 ? 51.542 -4.309 138.962 1.00 27.09 194 ALA A CA 1
ATOM 1378 C C . ALA A 1 194 ? 50.721 -5.552 138.579 1.00 26.42 194 ALA A C 1
ATOM 1379 O O . ALA A 1 194 ? 49.533 -5.400 138.329 1.00 28.18 194 ALA A O 1
ATOM 1381 N N . LEU A 1 195 ? 51.356 -6.707 138.469 1.00 25.84 195 LEU A N 1
ATOM 1382 C CA . LEU A 1 195 ? 50.694 -8.009 138.157 1.00 27.02 195 LEU A CA 1
ATOM 1383 C C . LEU A 1 195 ? 50.160 -8.682 139.433 1.00 32.12 195 LEU A C 1
ATOM 1384 O O . LEU A 1 195 ? 49.621 -9.810 139.320 1.00 32.18 195 LEU A O 1
ATOM 1389 N N . ASN A 1 196 ? 50.330 -8.062 140.603 1.00 34.45 196 ASN A N 1
ATOM 1390 C CA . ASN A 1 196 ? 49.858 -8.613 141.907 1.00 35.05 196 ASN A CA 1
ATOM 1391 C C . ASN A 1 196 ? 50.549 -9.942 142.207 1.00 34.10 196 ASN A C 1
ATOM 1392 O O . ASN A 1 196 ? 49.904 -10.831 142.837 1.00 35.62 196 ASN A O 1
ATOM 1397 N N . LEU A 1 197 ? 51.793 -10.108 141.775 1.00 31.28 197 LEU A N 1
ATOM 1398 C CA . LEU A 1 197 ? 52.614 -11.286 142.133 1.00 32.80 197 LEU A CA 1
ATOM 1399 C C . LEU A 1 197 ? 53.496 -10.881 143.306 1.00 38.17 197 LEU A C 1
ATOM 1400 O O . LEU A 1 197 ? 54.271 -9.924 143.205 1.00 38.25 197 LEU A O 1
ATOM 1405 N N . PRO A 1 198 ? 53.448 -11.591 144.452 1.00 35.88 198 PRO A N 1
ATOM 1406 C CA . PRO A 1 198 ? 54.385 -11.325 145.544 1.00 34.78 198 PRO A CA 1
ATOM 1407 C C . PRO A 1 198 ? 55.844 -11.440 145.097 1.00 33.06 198 PRO A C 1
ATOM 1408 O O . PRO A 1 198 ? 56.227 -12.406 144.457 1.00 34.39 198 PRO A O 1
ATOM 1412 N N . PHE A 1 199 ? 56.625 -10.420 145.459 1.00 33.91 199 PHE A N 1
ATOM 1413 C CA . PHE A 1 199 ? 58.026 -10.251 145.024 1.00 35.49 199 PHE A CA 1
ATOM 1414 C C . PHE A 1 199 ? 58.865 -11.462 145.446 1.00 35.48 199 PHE A C 1
ATOM 1415 O O . PHE A 1 199 ? 59.693 -11.911 144.668 1.00 31.30 199 PHE A O 1
ATOM 1423 N N . ASP A 1 200 ? 58.671 -11.985 146.659 1.00 37.87 200 ASP A N 1
ATOM 1424 C CA . ASP A 1 200 ? 59.466 -13.133 147.186 1.00 40.53 200 ASP A CA 1
ATOM 1425 C C . ASP A 1 200 ? 59.348 -14.352 146.251 1.00 33.76 200 ASP A C 1
ATOM 1426 O O . ASP A 1 200 ? 60.332 -15.088 146.131 1.00 32.90 200 ASP A O 1
ATOM 1431 N N . VAL A 1 201 ? 58.187 -14.572 145.630 1.00 35.69 201 VAL A N 1
ATOM 1432 C CA . VAL A 1 201 ? 57.944 -15.713 144.696 1.00 36.71 201 VAL A CA 1
ATOM 1433 C C . VAL A 1 201 ? 58.824 -15.501 143.463 1.00 32.86 201 VAL A C 1
ATOM 1434 O O . VAL A 1 201 ? 59.572 -16.418 143.078 1.00 32.22 201 VAL A O 1
ATOM 1438 N N . ALA A 1 202 ? 58.800 -14.290 142.908 1.00 34.09 202 ALA A N 1
ATOM 1439 C CA . ALA A 1 202 ? 59.669 -13.949 141.757 1.00 30.71 202 ALA A CA 1
ATOM 1440 C C . ALA A 1 202 ? 61.138 -14.115 142.143 1.00 29.17 202 ALA A C 1
ATOM 1441 O O . ALA A 1 202 ? 61.895 -14.691 141.343 1.00 29.67 202 ALA A O 1
ATOM 1443 N N . VAL A 1 203 ? 61.567 -13.614 143.307 1.00 28.97 203 VAL A N 1
ATOM 1444 C CA . VAL A 1 203 ? 62.990 -13.729 143.715 1.00 31.38 203 VAL A CA 1
ATOM 1445 C C . VAL A 1 203 ? 63.395 -15.207 143.819 1.00 31.49 203 VAL A C 1
ATOM 1446 O O . VAL A 1 203 ? 64.515 -15.546 143.381 1.00 32.25 203 VAL A O 1
ATOM 1450 N N . LYS A 1 204 ? 62.518 -16.040 144.369 1.00 32.51 204 LYS A N 1
ATOM 1451 C CA . LYS A 1 204 ? 62.782 -17.494 144.526 1.00 35.14 204 LYS A CA 1
ATOM 1452 C C . LYS A 1 204 ? 63.021 -18.102 143.144 1.00 31.41 204 LYS A C 1
ATOM 1453 O O . LYS A 1 204 ? 64.037 -18.810 142.981 1.00 34.02 204 LYS A O 1
ATOM 1456 N N . VAL A 1 205 ? 62.166 -17.816 142.163 1.00 30.48 205 VAL A N 1
ATOM 1457 C CA . VAL A 1 205 ? 62.348 -18.350 140.781 1.00 29.91 205 VAL A CA 1
ATOM 1458 C C . VAL A 1 205 ? 63.636 -17.788 140.179 1.00 31.71 205 VAL A C 1
ATOM 1459 O O . VAL A 1 205 ? 64.464 -18.573 139.656 1.00 29.54 205 VAL A O 1
ATOM 1463 N N . MET A 1 206 ? 63.824 -16.464 140.229 1.00 29.13 206 MET A N 1
ATOM 1464 C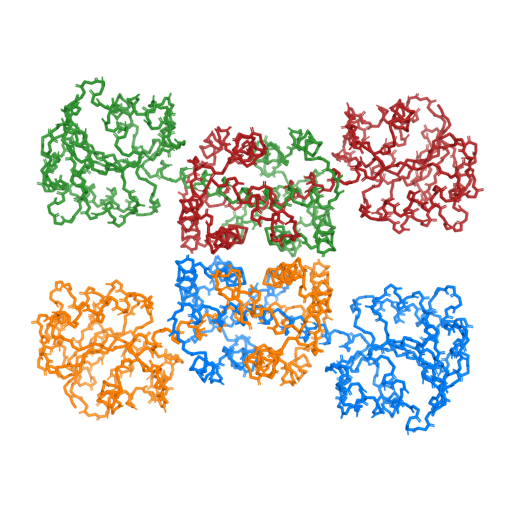 CA . MET A 1 206 ? 64.969 -15.808 139.555 1.00 28.47 206 MET A CA 1
ATOM 1465 C C . MET A 1 206 ? 66.301 -16.272 140.173 1.00 31.58 206 MET A C 1
ATOM 1466 O O . MET A 1 206 ? 67.288 -16.367 139.436 1.00 32.11 206 MET A O 1
ATOM 1471 N N . SER A 1 207 ? 66.320 -16.637 141.459 1.00 34.94 207 SER A N 1
ATOM 1472 C CA . SER A 1 207 ? 67.559 -17.087 142.145 1.00 34.88 207 SER A CA 1
ATOM 1473 C C . SER A 1 207 ? 68.091 -18.381 141.511 1.00 35.56 207 SER A C 1
ATOM 1474 O O . SER A 1 207 ? 69.280 -18.688 141.712 1.00 35.67 207 SER A O 1
ATOM 1477 N N . GLY A 1 208 ? 67.256 -19.115 140.769 1.00 40.24 208 GLY A N 1
ATOM 1478 C CA . GLY A 1 208 ? 67.651 -20.376 140.110 1.00 39.99 208 GLY A CA 1
ATOM 1479 C C . GLY A 1 208 ? 67.905 -20.236 138.614 1.00 42.10 208 GLY A C 1
ATOM 1480 O O . GLY A 1 208 ? 68.159 -21.273 137.970 1.00 36.58 208 GLY A O 1
ATOM 1481 N N . THR A 1 209 ? 67.826 -19.023 138.043 1.00 36.30 209 THR A N 1
ATOM 1482 C CA . THR A 1 209 ? 67.982 -18.803 136.579 1.00 31.48 209 THR A CA 1
ATOM 1483 C C . THR A 1 209 ? 68.996 -17.679 136.321 1.00 34.04 209 THR A C 1
ATOM 1484 O O . THR A 1 209 ? 69.490 -17.076 137.285 1.00 32.09 209 THR A O 1
ATOM 1488 N N . ALA A 1 210 ? 69.263 -17.377 135.059 1.00 30.41 210 ALA A N 1
ATOM 1489 C CA . ALA A 1 210 ? 70.122 -16.235 134.669 1.00 31.62 210 ALA A CA 1
ATOM 1490 C C . ALA A 1 210 ? 69.537 -14.919 135.201 1.00 29.81 210 ALA A C 1
ATOM 1491 O O . ALA A 1 210 ? 70.332 -13.974 135.341 1.00 28.04 210 ALA A O 1
ATOM 1493 N N . ALA A 1 211 ? 68.232 -14.838 135.452 1.00 30.01 211 ALA A N 1
ATOM 1494 C CA . ALA A 1 211 ? 67.576 -13.583 135.893 1.00 28.78 211 ALA A CA 1
ATOM 1495 C C . ALA A 1 211 ? 68.236 -13.121 137.200 1.00 31.19 211 ALA A C 1
ATOM 1496 O O . ALA A 1 211 ? 68.510 -11.911 137.344 1.00 27.43 211 ALA A O 1
ATOM 1498 N N . GLY A 1 212 ? 68.453 -14.053 138.126 1.00 31.11 212 GLY A N 1
ATOM 1499 C CA . GLY A 1 212 ? 69.023 -13.741 139.444 1.00 30.55 212 GLY A CA 1
ATOM 1500 C C . GLY A 1 212 ? 70.488 -14.142 139.578 1.00 35.03 212 GLY A C 1
ATOM 1501 O O . GLY A 1 212 ? 71.121 -13.670 140.534 1.00 40.55 212 GLY A O 1
ATOM 1502 N N . LYS A 1 213 ? 71.002 -15.054 138.745 1.00 34.34 213 LYS A N 1
ATOM 1503 C CA . LYS A 1 213 ? 72.404 -15.543 138.841 1.00 35.30 213 LYS A CA 1
ATOM 1504 C C . LYS A 1 213 ? 73.289 -14.831 137.824 1.00 29.74 213 LYS A C 1
ATOM 1505 O O . LYS A 1 213 ? 74.500 -14.921 137.954 1.00 33.39 213 LYS A O 1
ATOM 1510 N N . GLY A 1 214 ? 72.708 -14.157 136.830 1.00 31.45 214 GLY A N 1
ATOM 1511 C CA . GLY A 1 214 ? 73.491 -13.555 135.735 1.00 28.90 214 GLY A CA 1
ATOM 1512 C C . GLY A 1 214 ? 73.751 -14.533 134.598 1.00 32.29 214 GLY A C 1
ATOM 1513 O O . GLY A 1 214 ? 73.686 -15.747 134.836 1.00 31.23 214 GLY A O 1
ATOM 1514 N N . HIS A 1 215 ? 74.043 -14.008 133.408 1.00 29.00 215 HIS A N 1
ATOM 1515 C CA . HIS A 1 215 ? 74.411 -14.764 132.188 1.00 28.87 215 HIS A CA 1
ATOM 1516 C C . HIS A 1 215 ? 75.894 -15.117 132.169 1.00 28.88 215 HIS A C 1
ATOM 1517 O O . HIS A 1 215 ? 76.253 -16.095 131.511 1.00 29.90 215 HIS A O 1
ATOM 1524 N N . PHE A 1 216 ? 76.751 -14.291 132.777 1.00 28.77 216 PHE A N 1
ATOM 1525 C CA . PHE A 1 216 ? 78.222 -14.398 132.634 1.00 28.44 216 PHE A CA 1
ATOM 1526 C C . PHE A 1 216 ? 78.700 -15.841 132.913 1.00 27.91 216 PHE A C 1
ATOM 1527 O O . PHE A 1 216 ? 79.591 -16.316 132.190 1.00 30.06 216 PHE A O 1
ATOM 1535 N N . THR A 1 217 ? 78.134 -16.493 133.923 1.00 32.96 217 THR A N 1
ATOM 1536 C CA . THR A 1 217 ? 78.585 -17.845 134.366 1.00 36.54 217 THR A CA 1
ATOM 1537 C C . THR A 1 217 ? 77.499 -18.906 134.126 1.00 37.52 217 THR A C 1
ATOM 1538 O O . THR A 1 217 ? 77.692 -20.050 134.584 1.00 36.24 217 THR A O 1
ATOM 1542 N N . THR A 1 218 ? 76.397 -18.582 133.447 1.00 35.71 218 THR A N 1
ATOM 1543 C CA . THR A 1 218 ? 75.277 -19.548 133.236 1.00 34.05 218 THR A CA 1
ATOM 1544 C C . THR A 1 218 ? 75.074 -19.774 131.736 1.00 36.36 218 THR A C 1
ATOM 1545 O O . THR A 1 218 ? 75.591 -20.766 131.211 1.00 37.42 218 THR A O 1
ATOM 1549 N N . SER A 1 219 ? 74.341 -18.887 131.072 1.00 32.26 219 SER A N 1
ATOM 1550 C CA . SER A 1 219 ? 73.994 -18.935 129.631 1.00 31.84 219 SER A CA 1
ATOM 1551 C C . SER A 1 219 ? 75.229 -18.900 128.740 1.00 29.60 219 SER A C 1
ATOM 1552 O O . SER A 1 219 ? 75.187 -19.486 127.634 1.00 33.79 219 SER A O 1
ATOM 1555 N N . TRP A 1 220 ? 76.249 -18.111 129.102 1.00 27.80 220 TRP A N 1
ATOM 1556 C CA . TRP A 1 220 ? 77.323 -17.730 128.157 1.00 27.04 220 TRP A CA 1
ATOM 1557 C C . TRP A 1 220 ? 78.433 -18.770 128.012 1.00 27.47 220 TRP A C 1
ATOM 1558 O O . TRP A 1 220 ? 78.909 -18.951 126.895 1.00 28.93 220 TRP A O 1
ATOM 1569 N N . PRO A 1 221 ? 78.963 -19.371 129.094 1.00 29.00 221 PRO A N 1
ATOM 1570 C CA . PRO A 1 221 ? 80.217 -20.139 128.983 1.00 32.64 221 PRO A CA 1
ATOM 1571 C C . PRO A 1 221 ? 80.232 -21.238 127.900 1.00 36.00 221 PRO A C 1
ATOM 1572 O O . PRO A 1 221 ? 81.178 -21.290 127.129 1.00 32.60 221 PRO A O 1
ATOM 1576 N N . ASN A 1 222 ? 79.165 -22.025 127.819 1.00 35.38 222 ASN A N 1
ATOM 1577 C CA . ASN A 1 222 ? 79.075 -23.213 126.927 1.00 41.84 222 ASN A CA 1
ATOM 1578 C C . ASN A 1 222 ? 78.502 -22.812 125.566 1.00 44.33 222 ASN A C 1
ATOM 1579 O O . ASN A 1 222 ? 78.507 -23.654 124.661 1.00 43.22 222 ASN A O 1
ATOM 1584 N N . LYS A 1 223 ? 78.043 -21.565 125.389 1.00 34.02 223 LYS A N 1
ATOM 1585 C CA . LYS A 1 223 ? 77.486 -21.136 124.083 1.00 35.30 223 LYS A CA 1
ATOM 1586 C C . LYS A 1 223 ? 78.414 -20.098 123.456 1.00 32.34 223 LYS A C 1
ATOM 1587 O O . LYS A 1 223 ? 79.497 -20.485 122.958 1.00 31.01 223 LYS A O 1
ATOM 1593 N N . VAL A 1 224 ? 78.070 -18.810 123.517 1.00 28.30 224 VAL A N 1
ATOM 1594 C CA . VAL A 1 224 ? 78.869 -17.788 122.786 1.00 27.62 224 VAL A CA 1
ATOM 1595 C C . VAL A 1 224 ? 80.348 -17.878 123.191 1.00 26.69 224 VAL A C 1
ATOM 1596 O O . VAL A 1 224 ? 81.199 -17.674 122.292 1.00 26.71 224 VAL A O 1
ATOM 1600 N N . LEU A 1 225 ? 80.660 -18.032 124.478 1.00 32.96 225 LEU A N 1
ATOM 1601 C CA . LEU A 1 225 ? 82.072 -17.928 124.943 1.00 34.20 225 LEU A CA 1
ATOM 1602 C C . LEU A 1 225 ? 82.866 -19.167 124.489 1.00 36.75 225 LEU A C 1
ATOM 1603 O O . LEU A 1 225 ? 84.101 -19.102 124.546 1.00 37.19 225 LEU A O 1
ATOM 1608 N N . SER A 1 226 ? 82.179 -20.229 124.053 1.00 38.78 226 SER A N 1
ATOM 1609 C CA . SER A 1 226 ? 82.778 -21.455 123.456 1.00 40.10 226 SER A CA 1
ATOM 1610 C C . SER A 1 226 ? 82.688 -21.405 121.928 1.00 42.82 226 SER A C 1
ATOM 1611 O O . SER A 1 226 ? 83.015 -22.401 121.299 1.00 46.22 226 SER A O 1
ATOM 1614 N N . GLY A 1 227 ? 82.197 -20.312 121.343 1.00 36.45 227 GLY A N 1
ATOM 1615 C CA . GLY A 1 227 ? 82.036 -20.193 119.882 1.00 35.74 227 GLY A CA 1
ATOM 1616 C C . GLY A 1 227 ? 80.869 -21.032 119.370 1.00 37.21 227 GLY A C 1
ATOM 1617 O O . GLY A 1 227 ? 80.824 -21.252 118.168 1.00 39.22 227 GLY A O 1
ATOM 1618 N N . ASP A 1 228 ? 79.925 -21.431 120.238 1.00 35.78 228 ASP A N 1
ATOM 1619 C CA . ASP A 1 228 ? 78.740 -22.236 119.849 1.00 36.04 228 ASP A CA 1
ATOM 1620 C C . ASP A 1 228 ? 77.467 -21.379 119.957 1.00 30.25 228 ASP A C 1
ATOM 1621 O O . ASP A 1 228 ? 77.029 -21.124 121.084 1.00 30.43 228 ASP A O 1
ATOM 1626 N N . LEU A 1 229 ? 76.877 -20.994 118.832 1.00 30.95 229 LEU A N 1
ATOM 1627 C CA . LEU A 1 229 ? 75.640 -20.166 118.804 1.00 33.21 229 LEU A CA 1
ATOM 1628 C C . LEU A 1 229 ? 74.436 -21.028 118.404 1.00 38.59 229 LEU A C 1
ATOM 1629 O O . LEU A 1 229 ? 73.356 -20.460 118.141 1.00 31.28 229 LEU A O 1
ATOM 1634 N N . SER A 1 230 ? 74.562 -22.365 118.405 1.00 36.40 230 SER A N 1
ATOM 1635 C CA . SER A 1 230 ? 73.384 -23.246 118.215 1.00 36.31 230 SER A CA 1
ATOM 1636 C C . SER A 1 230 ? 72.407 -22.967 119.353 1.00 34.65 230 SER A C 1
ATOM 1637 O O . SER A 1 230 ? 72.818 -22.810 120.503 1.00 31.42 230 SER A O 1
ATOM 1640 N N . PRO A 1 231 ? 71.090 -22.824 119.086 1.00 33.44 231 PRO A N 1
ATOM 1641 C CA . PRO A 1 231 ? 70.186 -22.295 120.111 1.00 33.20 231 PRO A CA 1
ATOM 1642 C C . PRO A 1 231 ? 69.797 -23.240 121.253 1.00 37.18 231 PRO A C 1
ATOM 1643 O O . PRO A 1 231 ? 69.334 -24.336 120.994 1.00 34.90 231 PRO A O 1
ATOM 1647 N N . ALA A 1 232 ? 69.973 -22.784 122.490 1.00 32.64 232 ALA A N 1
ATOM 1648 C CA . ALA A 1 232 ? 69.245 -23.295 123.672 1.00 32.09 232 ALA A CA 1
ATOM 1649 C C . ALA A 1 232 ? 67.966 -22.468 123.820 1.00 35.98 232 ALA A C 1
ATOM 1650 O O . ALA A 1 232 ? 66.902 -23.026 124.089 1.00 32.84 232 ALA A O 1
ATOM 1652 N N . PHE A 1 233 ? 68.084 -21.150 123.699 1.00 34.43 233 PHE A N 1
ATOM 1653 C CA . PHE A 1 233 ? 66.932 -20.225 123.732 1.00 34.11 233 PHE A CA 1
ATOM 1654 C C . PHE A 1 233 ? 67.087 -19.287 122.553 1.00 31.18 233 PHE A C 1
ATOM 1655 O O . PHE A 1 233 ? 68.026 -18.457 122.615 1.00 29.72 233 PHE A O 1
ATOM 1663 N N . MET A 1 234 ? 66.286 -19.451 121.502 1.00 27.72 234 MET A N 1
ATOM 1664 C CA . MET A 1 234 ? 66.457 -18.710 120.242 1.00 27.95 234 MET A CA 1
ATOM 1665 C C . MET A 1 234 ? 66.173 -17.212 120.486 1.00 24.27 234 MET A C 1
ATOM 1666 O O . MET A 1 234 ? 65.224 -16.877 121.246 1.00 26.67 234 MET A O 1
ATOM 1671 N N . ILE A 1 235 ? 66.935 -16.372 119.804 1.00 26.24 235 ILE A N 1
ATOM 1672 C CA . ILE A 1 235 ? 66.759 -14.892 119.813 1.00 23.49 235 ILE A CA 1
ATOM 1673 C C . ILE A 1 235 ? 65.320 -14.554 119.395 1.00 26.35 235 ILE A C 1
ATOM 1674 O O . ILE A 1 235 ? 64.691 -13.728 120.045 1.00 23.58 235 ILE A O 1
ATOM 1679 N N . ASP A 1 236 ? 64.776 -15.215 118.386 1.00 26.92 236 ASP A N 1
ATOM 1680 C CA . ASP A 1 236 ? 63.359 -14.987 118.002 1.00 25.84 236 ASP A CA 1
ATOM 1681 C C . ASP A 1 236 ? 62.416 -15.184 119.189 1.00 30.36 236 ASP A C 1
ATOM 1682 O O . ASP A 1 236 ? 61.504 -14.362 119.327 1.00 27.40 236 ASP A O 1
ATOM 1687 N N . LEU A 1 237 ? 62.571 -16.235 120.005 1.00 26.94 237 LEU A N 1
ATOM 1688 C CA . LEU A 1 237 ? 61.638 -16.490 121.128 1.00 28.10 237 LEU A CA 1
ATOM 1689 C C . LEU A 1 237 ? 61.886 -15.462 122.235 1.00 27.44 237 LEU A C 1
ATOM 1690 O O . LEU A 1 237 ? 60.885 -15.000 122.863 1.00 26.84 237 LEU A O 1
ATOM 1692 N N . ALA A 1 238 ? 63.154 -15.130 122.503 1.00 27.04 238 ALA A N 1
ATOM 1693 C CA . ALA A 1 238 ? 63.503 -14.094 123.515 1.00 24.86 238 ALA A CA 1
ATOM 1694 C C . ALA A 1 238 ? 62.833 -12.773 123.106 1.00 23.70 238 ALA A C 1
ATOM 1695 O O . ALA A 1 238 ? 62.190 -12.126 123.951 1.00 23.89 238 ALA A O 1
ATOM 1697 N N . HIS A 1 239 ? 62.946 -12.414 121.835 1.00 23.41 239 HIS A N 1
ATOM 1698 C CA . HIS A 1 239 ? 62.362 -11.158 121.271 1.00 22.17 239 HIS A CA 1
ATOM 1699 C C . HIS A 1 239 ? 60.847 -11.188 121.451 1.00 24.80 239 HIS A C 1
ATOM 1700 O O . HIS A 1 239 ? 60.258 -10.194 121.858 1.00 23.23 239 HIS A O 1
ATOM 1707 N N . LYS A 1 240 ? 60.204 -12.340 121.204 1.00 25.71 240 LYS A N 1
ATOM 1708 C CA . LYS A 1 240 ? 58.731 -12.465 121.325 1.00 26.18 240 LYS A CA 1
ATOM 1709 C C . LYS A 1 240 ? 58.326 -12.269 122.782 1.00 26.21 240 LYS A C 1
ATOM 1710 O O . LYS A 1 240 ? 57.356 -11.488 123.027 1.00 28.46 240 LYS A O 1
ATOM 1715 N N . ASP A 1 241 ? 58.975 -12.959 123.731 1.00 26.40 241 ASP A N 1
ATOM 1716 C CA . ASP A 1 241 ? 58.615 -12.899 125.166 1.00 27.58 241 ASP A CA 1
ATOM 1717 C C . ASP A 1 241 ? 58.821 -11.458 125.673 1.00 26.67 241 ASP A C 1
ATOM 1718 O O . ASP A 1 241 ? 58.012 -10.978 126.478 1.00 24.53 241 ASP A O 1
ATOM 1723 N N . LEU A 1 242 ? 59.872 -10.789 125.222 1.00 25.88 242 LEU A N 1
ATOM 1724 C CA . LEU A 1 242 ? 60.145 -9.380 125.613 1.00 25.17 242 LEU A CA 1
ATOM 1725 C C . LEU A 1 242 ? 59.021 -8.471 125.086 1.00 22.71 242 LEU A C 1
ATOM 1726 O O . LEU A 1 242 ? 58.587 -7.569 125.811 1.00 24.08 242 LEU A O 1
ATOM 1731 N N . GLY A 1 243 ? 58.523 -8.716 123.880 1.00 23.82 243 GLY A N 1
ATOM 1732 C CA . GLY A 1 243 ? 57.339 -8.022 123.340 1.00 25.36 243 GLY A CA 1
ATOM 1733 C C . GLY A 1 243 ? 56.127 -8.190 124.238 1.00 28.02 243 GLY A C 1
ATOM 1734 O O . GLY A 1 243 ? 55.458 -7.176 124.528 1.00 25.32 243 GLY A O 1
ATOM 1735 N N . ILE A 1 244 ? 55.839 -9.402 124.708 1.00 24.83 244 ILE A N 1
ATOM 1736 C CA . ILE A 1 244 ? 54.709 -9.636 125.634 1.00 24.50 244 ILE A CA 1
ATOM 1737 C C . ILE A 1 244 ? 54.931 -8.829 126.923 1.00 22.20 244 ILE A C 1
ATOM 1738 O O . ILE A 1 244 ? 53.989 -8.201 127.388 1.00 23.22 244 ILE A O 1
ATOM 1743 N N . ALA A 1 245 ? 56.126 -8.859 127.505 1.00 22.32 245 ALA A N 1
ATOM 1744 C CA . ALA A 1 245 ? 56.415 -8.161 128.771 1.00 24.21 245 ALA A CA 1
ATOM 1745 C C . ALA A 1 245 ? 56.174 -6.660 128.551 1.00 20.31 245 ALA A C 1
ATOM 1746 O O . ALA A 1 245 ? 55.570 -6.042 129.406 1.00 21.20 245 ALA A O 1
ATOM 1748 N N . LEU A 1 246 ? 56.611 -6.104 127.418 1.00 20.73 246 LEU A N 1
ATOM 1749 C CA . LEU A 1 246 ? 56.413 -4.647 127.148 1.00 21.90 246 LEU A CA 1
ATOM 1750 C C . LEU A 1 246 ? 54.941 -4.356 126.876 1.00 21.22 246 LEU A C 1
ATOM 1751 O O . LEU A 1 246 ? 54.488 -3.298 127.251 1.00 20.62 246 LEU A O 1
ATOM 1756 N N . ASP A 1 247 ? 54.204 -5.274 126.239 1.00 20.51 247 ASP A N 1
ATOM 1757 C CA . ASP A 1 247 ? 52.749 -5.086 126.032 1.00 23.15 247 ASP A CA 1
ATOM 1758 C C . ASP A 1 247 ? 52.080 -4.992 127.399 1.00 22.36 247 ASP A C 1
ATOM 1759 O O . ASP A 1 247 ? 51.243 -4.079 127.600 1.00 22.34 247 ASP A O 1
ATOM 1764 N N . VAL A 1 248 ? 52.386 -5.914 128.298 1.00 20.98 248 VAL A N 1
ATOM 1765 C CA . VAL A 1 248 ? 51.798 -5.935 129.660 1.00 22.40 248 VAL A CA 1
ATOM 1766 C C . VAL A 1 248 ? 52.162 -4.639 130.388 1.00 22.42 248 VAL A C 1
ATOM 1767 O O . VAL A 1 248 ? 51.263 -3.980 130.937 1.00 21.92 248 VAL A O 1
ATOM 1771 N N . ALA A 1 249 ? 53.448 -4.293 130.413 1.00 22.27 249 ALA A N 1
ATOM 1772 C CA . ALA A 1 249 ? 53.914 -3.061 131.104 1.00 21.45 249 ALA A CA 1
ATOM 1773 C C . ALA A 1 249 ? 53.164 -1.831 130.570 1.00 19.91 249 ALA A C 1
ATOM 1774 O O . ALA A 1 249 ? 52.769 -0.979 131.363 1.00 22.41 249 ALA A O 1
ATOM 1776 N N . ASN A 1 250 ? 53.024 -1.719 129.256 1.00 19.55 250 ASN A N 1
ATOM 1777 C CA . ASN A 1 250 ? 52.360 -0.557 128.630 1.00 20.56 250 ASN A CA 1
ATOM 1778 C C . ASN A 1 250 ? 50.849 -0.577 128.948 1.00 20.74 250 ASN A C 1
ATOM 1779 O O . ASN A 1 250 ? 50.276 0.466 129.142 1.00 22.05 250 ASN A O 1
ATOM 1784 N N . GLN A 1 251 ? 50.244 -1.757 129.066 1.00 22.16 251 GLN A N 1
ATOM 1785 C CA . GLN A 1 251 ? 48.817 -1.834 129.473 1.00 24.04 251 GLN A CA 1
ATOM 1786 C C . GLN A 1 251 ? 48.697 -1.377 130.930 1.00 23.89 251 GLN A C 1
ATOM 1787 O O . GLN A 1 251 ? 47.659 -0.744 131.283 1.00 26.89 251 GLN A O 1
ATOM 1790 N N . LEU A 1 252 ? 49.682 -1.687 131.776 1.00 24.09 252 LEU A N 1
ATOM 1791 C CA . LEU A 1 252 ? 49.620 -1.447 133.238 1.00 24.38 252 LEU A CA 1
ATOM 1792 C C . LEU A 1 252 ? 50.344 -0.142 133.639 1.00 24.35 252 LEU A C 1
ATOM 1793 O O . LEU A 1 252 ? 50.442 0.125 134.816 1.00 23.41 252 LEU A O 1
ATOM 1798 N N . HIS A 1 253 ? 50.768 0.649 132.663 1.00 25.86 253 HIS A N 1
ATOM 1799 C CA . HIS A 1 253 ? 51.547 1.910 132.826 1.00 25.27 253 HIS A CA 1
ATOM 1800 C C . HIS A 1 253 ? 52.686 1.739 133.837 1.00 24.78 253 HIS A C 1
ATOM 1801 O O . HIS A 1 253 ? 52.883 2.619 134.726 1.00 23.67 253 HIS A O 1
ATOM 1808 N N . VAL A 1 254 ? 53.480 0.710 133.622 1.00 23.29 254 VAL A N 1
ATOM 1809 C CA . VAL A 1 254 ? 54.803 0.500 134.274 1.00 23.60 254 VAL A CA 1
ATOM 1810 C C . VAL A 1 254 ? 55.852 0.903 133.250 1.00 22.68 254 VAL A C 1
ATOM 1811 O O . VAL A 1 254 ? 56.106 0.175 132.293 1.00 22.11 254 VAL A O 1
ATOM 1815 N N . PRO A 1 255 ? 56.484 2.085 133.394 1.00 22.31 255 PRO A N 1
ATOM 1816 C CA . PRO A 1 255 ? 57.515 2.485 132.439 1.00 22.92 255 PRO A CA 1
ATOM 1817 C C . PRO A 1 255 ? 58.731 1.571 132.520 1.00 22.46 255 PRO A C 1
ATOM 1818 O O . PRO A 1 255 ? 59.250 1.323 133.626 1.00 21.44 255 PRO A O 1
ATOM 1822 N N . MET A 1 256 ? 59.167 1.064 131.362 1.00 19.00 256 MET A N 1
ATOM 1823 C CA . MET A 1 256 ? 60.300 0.108 131.305 1.00 20.88 256 MET A CA 1
ATOM 1824 C C . MET A 1 256 ? 61.259 0.558 130.212 1.00 19.91 256 MET A C 1
ATOM 1825 O O . MET A 1 256 ? 61.456 -0.115 129.203 1.00 18.42 256 MET A O 1
ATOM 1830 N N . PRO A 1 257 ? 61.960 1.696 130.401 1.00 21.02 257 PRO A N 1
ATOM 1831 C CA . PRO A 1 257 ? 62.892 2.148 129.371 1.00 18.88 257 PRO A CA 1
ATOM 1832 C C . PRO A 1 257 ? 64.028 1.156 129.068 1.00 19.20 257 PRO A C 1
ATOM 1833 O O . PRO A 1 257 ? 64.381 1.007 127.891 1.00 17.57 257 PRO A O 1
ATOM 1837 N N . LEU A 1 258 ? 64.610 0.471 130.060 1.00 18.54 258 LEU A N 1
ATOM 1838 C CA . LEU A 1 258 ? 65.672 -0.507 129.738 1.00 19.37 258 LEU A CA 1
ATOM 1839 C C . LEU A 1 258 ? 65.092 -1.688 128.942 1.00 18.72 258 LEU A C 1
ATOM 1840 O O . LEU A 1 258 ? 65.734 -2.114 127.962 1.00 19.50 258 LEU A O 1
ATOM 1845 N N . GLY A 1 259 ? 63.935 -2.187 129.340 1.00 20.21 259 GLY A N 1
ATOM 1846 C CA . GLY A 1 259 ? 63.290 -3.251 128.556 1.00 20.68 259 GLY A CA 1
ATOM 1847 C C . GLY A 1 259 ? 63.010 -2.837 127.123 1.00 20.21 259 GLY A C 1
ATOM 1848 O O . GLY A 1 259 ? 63.285 -3.623 126.186 1.00 19.16 259 GLY A O 1
ATOM 1849 N N . ALA A 1 260 ? 62.462 -1.632 126.943 1.00 20.22 260 ALA A N 1
ATOM 1850 C CA . ALA A 1 260 ? 62.157 -1.087 125.615 1.00 18.35 260 ALA A CA 1
ATOM 1851 C C . ALA A 1 260 ? 63.438 -1.020 124.792 1.00 18.16 260 ALA A C 1
ATOM 1852 O O . ALA A 1 260 ? 63.404 -1.409 123.618 1.00 17.92 260 ALA A O 1
ATOM 1854 N N . ALA A 1 261 ? 64.528 -0.469 125.364 1.00 18.03 261 ALA A N 1
ATOM 1855 C CA . ALA A 1 261 ? 65.794 -0.373 124.641 1.00 19.02 261 ALA A CA 1
ATOM 1856 C C . ALA A 1 261 ? 66.294 -1.796 124.303 1.00 18.49 261 ALA A C 1
ATOM 1857 O O . ALA A 1 261 ? 66.787 -2.005 123.179 1.00 18.31 261 ALA A O 1
ATOM 1859 N N . SER A 1 262 ? 66.199 -2.732 125.244 1.00 19.45 262 SER A N 1
ATOM 1860 C CA . SER A 1 262 ? 66.698 -4.117 125.037 1.00 19.10 262 SER A CA 1
ATOM 1861 C C . SER A 1 262 ? 65.987 -4.759 123.835 1.00 19.92 262 SER A C 1
ATOM 1862 O O . SER A 1 262 ? 66.657 -5.431 123.038 1.00 21.09 262 SER A O 1
ATOM 1865 N N . ARG A 1 263 ? 64.692 -4.505 123.669 1.00 20.73 263 ARG A N 1
ATOM 1866 C CA . ARG A 1 263 ? 63.957 -5.175 122.566 1.00 20.55 263 ARG A CA 1
ATOM 1867 C C . ARG A 1 263 ? 64.503 -4.662 121.244 1.00 20.60 263 ARG A C 1
ATOM 1868 O O . ARG A 1 263 ? 64.651 -5.468 120.317 1.00 19.36 263 ARG A O 1
ATOM 1876 N N . GLU A 1 264 ? 64.902 -3.382 121.145 1.00 17.66 264 GLU A N 1
ATOM 1877 C CA . GLU A 1 264 ? 65.434 -2.864 119.889 1.00 16.73 264 GLU A CA 1
ATOM 1878 C C . GLU A 1 264 ? 66.818 -3.473 119.613 1.00 17.61 264 GLU A C 1
ATOM 1879 O O . GLU A 1 264 ? 67.169 -3.602 118.432 1.00 18.69 264 GLU A O 1
ATOM 1885 N N . VAL A 1 265 ? 67.581 -3.847 120.635 1.00 18.35 265 VAL A N 1
ATOM 1886 C CA . VAL A 1 265 ? 68.869 -4.580 120.430 1.00 19.21 265 VAL A CA 1
ATOM 1887 C C . VAL A 1 265 ? 68.569 -5.995 119.876 1.00 18.62 265 VAL A C 1
ATOM 1888 O O . VAL A 1 265 ? 69.183 -6.382 118.901 1.00 19.67 265 VAL A O 1
ATOM 1892 N N . TYR A 1 266 ? 67.596 -6.682 120.420 1.00 19.44 266 TYR A N 1
ATOM 1893 C CA . TYR A 1 266 ? 67.186 -8.017 119.889 1.00 19.88 266 TYR A CA 1
ATOM 1894 C C . TYR A 1 266 ? 66.660 -7.853 118.460 1.00 19.48 266 TYR A C 1
ATOM 1895 O O . TYR A 1 266 ? 66.931 -8.732 117.603 1.00 20.39 266 TYR A O 1
ATOM 1904 N N . SER A 1 267 ? 65.942 -6.769 118.189 1.00 20.88 267 SER A N 1
ATOM 1905 C CA . SER A 1 267 ? 65.420 -6.488 116.828 1.00 20.54 267 SER A CA 1
ATOM 1906 C C . SER A 1 267 ? 66.593 -6.314 115.854 1.00 22.24 267 SER A C 1
ATOM 1907 O O . SER A 1 267 ? 66.560 -6.888 114.755 1.00 21.06 267 SER A O 1
ATOM 1910 N N . GLN A 1 268 ? 67.634 -5.566 116.234 1.00 18.83 268 GLN A N 1
ATOM 1911 C CA . GLN A 1 268 ? 68.867 -5.404 115.436 1.00 19.64 268 GLN A CA 1
ATOM 1912 C C . GLN A 1 268 ? 69.494 -6.799 115.197 1.00 19.69 268 GLN A C 1
ATOM 1913 O O . GLN A 1 268 ? 69.933 -7.053 114.043 1.00 22.13 268 GLN A O 1
ATOM 1916 N N . ALA A 1 269 ? 69.515 -7.648 116.204 1.00 19.15 269 ALA A N 1
ATOM 1917 C CA . ALA A 1 269 ? 70.099 -9.005 116.072 1.00 19.49 269 ALA A CA 1
ATOM 1918 C C . ALA A 1 269 ? 69.296 -9.795 115.005 1.00 21.56 269 ALA A C 1
ATOM 1919 O O . ALA A 1 269 ? 69.919 -10.442 114.122 1.00 22.26 269 ALA A O 1
ATOM 1921 N N . ARG A 1 270 ? 67.977 -9.688 115.033 1.00 23.28 270 ARG A N 1
ATOM 1922 C CA . ARG A 1 270 ? 67.113 -10.380 114.041 1.00 22.37 270 ARG A CA 1
ATOM 1923 C C . ARG A 1 270 ? 67.418 -9.812 112.664 1.00 22.92 270 ARG A C 1
ATOM 1924 O O . ARG A 1 270 ? 67.562 -10.601 111.690 1.00 23.66 270 ARG A O 1
ATOM 1932 N N . ALA A 1 271 ? 67.538 -8.484 112.537 1.00 21.43 271 ALA A N 1
ATOM 1933 C CA . ALA A 1 271 ? 67.792 -7.847 111.251 1.00 19.10 271 ALA A CA 1
ATOM 1934 C C . ALA A 1 271 ? 69.123 -8.339 110.690 1.00 22.07 271 ALA A C 1
ATOM 1935 O O . ALA A 1 271 ? 69.258 -8.407 109.446 1.00 22.71 271 ALA A O 1
ATOM 1937 N N . ALA A 1 272 ? 70.088 -8.623 111.565 1.00 21.15 272 ALA A N 1
ATOM 1938 C CA . ALA A 1 272 ? 71.447 -9.066 111.172 1.00 21.51 272 ALA A CA 1
ATOM 1939 C C . ALA A 1 272 ? 71.451 -10.566 110.842 1.00 24.65 272 ALA A C 1
ATOM 1940 O O . ALA A 1 272 ? 72.584 -11.111 110.653 1.00 26.32 272 ALA A O 1
ATOM 1942 N N . GLY A 1 273 ? 70.314 -11.252 110.870 1.00 24.11 273 GLY A N 1
ATOM 1943 C CA . GLY A 1 273 ? 70.250 -12.708 110.593 1.00 26.38 273 GLY A CA 1
ATOM 1944 C C . GLY A 1 273 ? 70.500 -13.622 111.779 1.00 26.72 273 GLY A C 1
ATOM 1945 O O . GLY A 1 273 ? 70.734 -14.815 111.562 1.00 28.67 273 GLY A O 1
ATOM 1946 N N . ARG A 1 274 ? 70.392 -13.157 113.021 1.00 25.31 274 ARG A N 1
ATOM 1947 C CA . ARG A 1 274 ? 70.696 -13.976 114.218 1.00 25.61 274 ARG A CA 1
ATOM 1948 C C . ARG A 1 274 ? 69.455 -14.572 114.899 1.00 20.59 274 ARG A C 1
ATOM 1949 O O . ARG A 1 274 ? 69.576 -15.121 115.991 1.00 23.97 274 ARG A O 1
ATOM 1957 N N . GLY A 1 275 ? 68.256 -14.465 114.318 1.00 22.33 275 GLY A N 1
ATOM 1958 C CA . GLY A 1 275 ? 66.992 -14.852 114.962 1.00 23.65 275 GLY A CA 1
ATOM 1959 C C . GLY A 1 275 ? 66.991 -16.309 115.445 1.00 21.52 275 GLY A C 1
ATOM 1960 O O . GLY A 1 275 ? 66.378 -16.615 116.493 1.00 26.79 275 GLY A O 1
ATOM 1961 N N . ARG A 1 276 ? 67.645 -17.176 114.693 1.00 25.12 276 ARG A N 1
ATOM 1962 C CA . ARG A 1 276 ? 67.675 -18.637 114.993 1.00 28.62 276 ARG A CA 1
ATOM 1963 C C . ARG A 1 276 ? 68.918 -19.010 115.810 1.00 30.49 276 ARG A C 1
ATOM 1964 O O . ARG A 1 276 ? 69.039 -20.196 116.160 1.00 28.92 276 ARG A O 1
ATOM 1972 N N . GLN A 1 277 ? 69.747 -18.032 116.216 1.00 27.23 277 GLN A N 1
ATOM 1973 C CA . GLN A 1 277 ? 70.905 -18.273 117.123 1.00 25.25 277 GLN A CA 1
ATOM 1974 C C . GLN A 1 277 ? 70.500 -18.262 118.584 1.00 26.60 277 GLN A C 1
ATOM 1975 O O . GLN A 1 277 ? 69.442 -17.739 118.944 1.00 24.95 277 GLN A O 1
ATOM 1981 N N . ASP A 1 278 ? 71.350 -18.845 119.424 1.00 24.26 278 ASP A N 1
ATOM 1982 C CA . ASP A 1 278 ? 71.195 -18.814 120.891 1.00 23.91 278 ASP A CA 1
ATOM 1983 C C . ASP A 1 278 ? 71.138 -17.345 121.350 1.00 22.39 278 ASP A C 1
ATOM 1984 O O . ASP A 1 278 ? 71.825 -16.529 120.739 1.00 25.02 278 ASP A O 1
ATOM 1989 N N . TRP A 1 279 ? 70.422 -17.076 122.419 1.00 26.14 279 TRP A N 1
ATOM 1990 C CA . TRP A 1 279 ? 70.349 -15.688 122.959 1.00 25.17 279 TRP A CA 1
ATOM 1991 C C . TRP A 1 279 ? 71.730 -15.183 123.365 1.00 26.34 279 TRP A C 1
ATOM 1992 O O . TRP A 1 279 ? 71.928 -13.951 123.298 1.00 24.22 279 TRP A O 1
ATOM 2003 N N . SER A 1 280 ? 72.687 -16.047 123.708 1.00 25.30 280 SER A N 1
ATOM 2004 C CA . SER A 1 280 ? 74.063 -15.595 124.042 1.00 25.31 280 SER A CA 1
ATOM 2005 C C . SER A 1 280 ? 74.721 -14.932 122.834 1.00 24.72 280 SER A C 1
ATOM 2006 O O . SER A 1 280 ? 75.689 -14.159 123.039 1.00 24.79 280 SER A O 1
ATOM 2009 N N . ALA A 1 281 ? 74.199 -15.103 121.618 1.00 24.04 281 ALA A N 1
ATOM 2010 C CA . ALA A 1 281 ? 74.731 -14.416 120.430 1.00 21.88 281 ALA A CA 1
ATOM 2011 C C . ALA A 1 281 ? 74.532 -12.887 120.525 1.00 19.50 281 ALA A C 1
ATOM 2012 O O . ALA A 1 281 ? 75.127 -12.172 119.747 1.00 22.76 281 ALA A O 1
ATOM 2014 N N . ILE A 1 282 ? 73.707 -12.404 121.446 1.00 23.08 282 ILE A N 1
ATOM 2015 C CA . ILE A 1 282 ? 73.573 -10.929 121.650 1.00 21.83 282 ILE A CA 1
ATOM 2016 C C . ILE A 1 282 ? 74.960 -10.346 121.958 1.00 22.50 282 ILE A C 1
ATOM 2017 O O . ILE A 1 282 ? 75.245 -9.241 121.546 1.00 21.24 282 ILE A O 1
ATOM 2022 N N . LEU A 1 283 ? 75.818 -11.080 122.664 1.00 22.29 283 LEU A N 1
ATOM 2023 C CA . LEU A 1 283 ? 77.207 -10.608 122.913 1.00 23.34 283 LEU A CA 1
ATOM 2024 C C . LEU A 1 283 ? 77.919 -10.344 121.591 1.00 22.16 283 LEU A C 1
ATOM 2025 O O . LEU A 1 283 ? 78.515 -9.280 121.430 1.00 20.97 283 LEU A O 1
ATOM 2030 N N . GLU A 1 284 ? 77.855 -11.294 120.639 1.00 24.35 284 GLU A N 1
ATOM 2031 C CA . GLU A 1 284 ? 78.480 -11.102 119.310 1.00 23.63 284 GLU A CA 1
ATOM 2032 C C . GLU A 1 284 ? 77.840 -9.919 118.572 1.00 20.40 284 GLU A C 1
ATOM 2033 O O . GLU A 1 284 ? 78.577 -9.159 117.913 1.00 22.82 284 GLU A O 1
ATOM 2039 N N . GLN A 1 285 ? 76.511 -9.758 118.665 1.00 24.29 285 GLN A N 1
ATOM 2040 C CA . GLN A 1 285 ? 75.820 -8.625 118.018 1.00 22.38 285 GLN A CA 1
ATOM 2041 C C . GLN A 1 285 ? 76.395 -7.302 118.566 1.00 21.18 285 GLN A C 1
ATOM 2042 O O . GLN A 1 285 ? 76.681 -6.374 117.773 1.00 20.90 285 GLN A O 1
ATOM 2048 N N . VAL A 1 286 ? 76.599 -7.226 119.868 1.00 22.03 286 VAL A N 1
ATOM 2049 C CA . VAL A 1 286 ? 77.083 -5.959 120.485 1.00 20.25 286 VAL A CA 1
ATOM 2050 C C . VAL A 1 286 ? 78.534 -5.739 120.078 1.00 19.81 286 VAL A C 1
ATOM 2051 O O . VAL A 1 286 ? 78.880 -4.590 119.709 1.00 21.08 286 VAL A O 1
ATOM 2055 N N . ARG A 1 287 ? 79.351 -6.785 120.064 1.00 20.37 287 ARG A N 1
ATOM 2056 C CA . ARG A 1 287 ? 80.763 -6.683 119.593 1.00 24.05 287 ARG A CA 1
ATOM 2057 C C . ARG A 1 287 ? 80.785 -6.130 118.167 1.00 21.60 287 ARG A C 1
ATOM 2058 O O . ARG A 1 287 ? 81.526 -5.194 117.871 1.00 21.03 287 ARG A O 1
ATOM 2066 N N . VAL A 1 288 ? 79.982 -6.695 117.254 1.00 22.48 288 VAL A N 1
ATOM 2067 C CA . VAL A 1 288 ? 79.976 -6.238 115.843 1.00 23.05 288 VAL A CA 1
ATOM 2068 C C . VAL A 1 288 ? 79.462 -4.783 115.761 1.00 21.78 288 VAL A C 1
ATOM 2069 O O . VAL A 1 288 ? 80.073 -3.964 115.039 1.00 23.66 288 VAL A O 1
ATOM 2073 N N . SER A 1 289 ? 78.466 -4.425 116.565 1.00 22.85 289 SER A N 1
ATOM 2074 C CA . SER A 1 289 ? 77.920 -3.046 116.640 1.00 21.68 289 SER A CA 1
ATOM 2075 C C . SER A 1 289 ? 78.998 -2.062 117.110 1.00 22.34 289 SER A C 1
ATOM 2076 O O . SER A 1 289 ? 78.901 -0.870 116.781 1.00 21.11 289 SER A O 1
ATOM 2079 N N . ALA A 1 290 ? 79.957 -2.538 117.884 1.00 21.27 290 ALA A N 1
ATOM 2080 C CA . ALA A 1 290 ? 81.074 -1.731 118.439 1.00 22.02 290 ALA A CA 1
ATOM 2081 C C . ALA A 1 290 ? 82.253 -1.718 117.494 1.00 22.53 290 ALA A C 1
ATOM 2082 O O . ALA A 1 290 ? 83.272 -1.140 117.857 1.00 22.13 290 ALA A O 1
ATOM 2084 N N . GLY A 1 291 ? 82.102 -2.248 116.275 1.00 22.45 291 GLY A N 1
ATOM 2085 C CA . GLY A 1 291 ? 83.147 -2.243 115.249 1.00 22.24 291 GLY A CA 1
ATOM 2086 C C . GLY A 1 291 ? 84.217 -3.289 115.496 1.00 24.83 291 GLY A C 1
ATOM 2087 O O . GLY A 1 291 ? 85.328 -3.126 114.938 1.00 28.08 291 GLY A O 1
ATOM 2088 N N . MET A 1 292 ? 83.979 -4.281 116.338 1.00 25.42 292 MET A N 1
ATOM 2089 C CA . MET A 1 292 ? 84.970 -5.359 116.595 1.00 24.65 292 MET A CA 1
ATOM 2090 C C . MET A 1 292 ? 84.815 -6.434 115.501 1.00 30.96 292 MET A C 1
ATOM 2091 O O . MET A 1 292 ? 83.711 -6.545 114.920 1.00 29.89 292 MET A O 1
ATOM 2096 N N . THR A 1 293 ? 85.878 -7.200 115.276 1.00 38.12 293 THR A N 1
ATOM 2097 C CA . THR A 1 293 ? 85.894 -8.354 114.342 1.00 42.48 293 THR A CA 1
ATOM 2098 C C . THR A 1 293 ? 85.042 -9.486 114.920 1.00 41.03 293 THR A C 1
ATOM 2099 O O . THR A 1 293 ? 85.279 -9.881 116.096 1.00 37.40 293 THR A O 1
ATOM 2103 N N . ALA A 1 294 ? 84.081 -10.002 114.141 1.00 40.18 294 ALA A N 1
ATOM 2104 C CA . ALA A 1 294 ? 83.220 -11.133 114.565 1.00 44.52 294 ALA A CA 1
ATOM 2105 C C . ALA A 1 294 ? 84.119 -12.315 114.967 1.00 40.44 294 ALA A C 1
ATOM 2106 O O . ALA A 1 294 ? 85.163 -12.516 114.328 1.00 41.64 294 ALA A O 1
ATOM 2108 N N . LYS A 1 295 ? 83.772 -12.969 116.071 1.00 46.47 295 LYS A N 1
ATOM 2109 C CA . LYS A 1 295 ? 84.302 -14.290 116.503 1.00 54.41 295 LYS A CA 1
ATOM 2110 C C . LYS A 1 295 ? 83.292 -15.337 116.021 1.00 57.11 295 LYS A C 1
ATOM 2111 O O . LYS A 1 295 ? 83.651 -16.481 116.109 1.00 70.93 295 LYS A O 1
ATOM 2117 N N . ALA B 1 2 ? 23.756 8.500 97.955 1.00 29.72 2 ALA C N 1
ATOM 2118 C CA . ALA B 1 2 ? 24.143 7.083 97.915 1.00 29.94 2 ALA C CA 1
ATOM 2119 C C . ALA B 1 2 ? 23.630 6.381 99.174 1.00 27.44 2 ALA C C 1
ATOM 2120 O O . ALA B 1 2 ? 23.349 7.075 100.187 1.00 27.78 2 ALA C O 1
ATOM 2122 N N . ALA B 1 3 ? 23.500 5.054 99.107 1.00 27.30 3 ALA C N 1
ATOM 2123 C CA . ALA B 1 3 ? 23.127 4.184 100.243 1.00 28.53 3 ALA C CA 1
ATOM 2124 C C . ALA B 1 3 ? 24.421 3.783 100.957 1.00 25.69 3 ALA C C 1
ATOM 2125 O O . ALA B 1 3 ? 25.266 3.145 100.348 1.00 25.13 3 ALA C O 1
ATOM 2127 N N . ILE B 1 4 ? 24.531 4.153 102.218 1.00 27.64 4 ILE C N 1
ATOM 2128 C CA . ILE B 1 4 ? 25.785 3.986 103.006 1.00 25.89 4 ILE C CA 1
ATOM 2129 C C . ILE B 1 4 ? 25.446 3.263 104.304 1.00 28.00 4 ILE C C 1
ATOM 2130 O O . ILE B 1 4 ? 24.401 3.580 104.912 1.00 26.73 4 ILE C O 1
ATOM 2135 N N . ALA B 1 5 ? 26.278 2.309 104.699 1.00 23.95 5 ALA C N 1
ATOM 2136 C CA . ALA B 1 5 ? 26.288 1.695 106.031 1.00 23.17 5 ALA C CA 1
ATOM 2137 C C . ALA B 1 5 ? 27.448 2.349 106.790 1.00 25.07 5 ALA C C 1
ATOM 2138 O O . ALA B 1 5 ? 28.518 2.512 106.180 1.00 24.44 5 ALA C O 1
ATOM 2140 N N . PHE B 1 6 ? 27.224 2.716 108.046 1.00 24.46 6 PHE C N 1
ATOM 2141 C CA . PHE B 1 6 ? 28.268 3.282 108.923 1.00 23.06 6 PHE C CA 1
ATOM 2142 C C . PHE B 1 6 ? 28.293 2.489 110.208 1.00 25.01 6 PHE C C 1
ATOM 2143 O O . PHE B 1 6 ? 27.279 2.432 110.924 1.00 22.08 6 PHE C O 1
ATOM 2151 N N . ILE B 1 7 ? 29.452 1.871 110.504 1.00 22.64 7 ILE C N 1
ATOM 2152 C CA . ILE B 1 7 ? 29.627 1.017 111.696 1.00 22.14 7 ILE C CA 1
ATOM 2153 C C . ILE B 1 7 ? 30.736 1.616 112.545 1.00 23.30 7 ILE C C 1
ATOM 2154 O O . ILE B 1 7 ? 31.860 1.750 112.057 1.00 21.70 7 ILE C O 1
ATOM 2159 N N . GLY B 1 8 ? 30.407 2.000 113.773 1.00 21.44 8 GLY C N 1
ATOM 2160 C CA . GLY B 1 8 ? 31.313 2.735 114.663 1.00 21.70 8 GLY C CA 1
ATOM 2161 C C . GLY B 1 8 ? 30.955 4.198 114.709 1.00 21.29 8 GLY C C 1
ATOM 2162 O O . GLY B 1 8 ? 31.353 4.954 113.807 1.00 22.73 8 GLY C O 1
ATOM 2163 N N . LEU B 1 9 ? 30.124 4.581 115.688 1.00 22.08 9 LEU C N 1
ATOM 2164 C CA . LEU B 1 9 ? 29.577 5.943 115.808 1.00 20.25 9 LEU C CA 1
ATOM 2165 C C . LEU B 1 9 ? 30.136 6.633 117.058 1.00 24.63 9 LEU C C 1
ATOM 2166 O O . LEU B 1 9 ? 29.333 7.270 117.820 1.00 24.97 9 LEU C O 1
ATOM 2171 N N . GLY B 1 10 ? 31.466 6.636 117.206 1.00 24.61 10 GLY C N 1
ATOM 2172 C CA . GLY B 1 10 ? 32.127 7.244 118.375 1.00 23.26 10 GLY C CA 1
ATOM 2173 C C . GLY B 1 10 ? 32.453 8.714 118.188 1.00 23.44 10 GLY C C 1
ATOM 2174 O O . GLY B 1 10 ? 31.770 9.440 117.418 1.00 23.43 10 GLY C O 1
ATOM 2175 N N . GLN B 1 11 ? 33.478 9.196 118.906 1.00 23.52 11 GLN C N 1
ATOM 2176 C CA . GLN B 1 11 ? 33.939 10.596 118.851 1.00 23.91 11 GLN C CA 1
ATOM 2177 C C . GLN B 1 11 ? 34.187 11.016 117.388 1.00 22.38 11 GLN C C 1
ATOM 2178 O O . GLN B 1 11 ? 33.891 12.204 117.051 1.00 22.56 11 GLN C O 1
ATOM 2181 N N . MET B 1 12 ? 34.735 10.119 116.540 1.00 22.51 12 MET C N 1
ATOM 2182 C CA . MET B 1 12 ? 34.995 10.437 115.120 1.00 21.75 12 MET C CA 1
ATOM 2183 C C . MET B 1 12 ? 33.808 9.956 114.268 1.00 20.29 12 MET C C 1
ATOM 2184 O O . MET B 1 12 ? 33.350 10.723 113.413 1.00 22.49 12 MET C O 1
ATOM 2189 N N . GLY B 1 13 ? 33.375 8.734 114.475 1.00 20.68 13 GLY C N 1
ATOM 2190 C CA . GLY B 1 13 ? 32.359 8.103 113.602 1.00 21.66 13 GLY C CA 1
ATOM 2191 C C . GLY B 1 13 ? 31.049 8.881 113.598 1.00 23.49 13 GLY C C 1
ATOM 2192 O O . GLY B 1 13 ? 30.424 9.030 112.521 1.00 20.52 13 GLY C O 1
ATOM 2193 N N . SER B 1 14 ? 30.596 9.322 114.763 1.00 21.71 14 SER C N 1
ATOM 2194 C CA . SER B 1 14 ? 29.272 10.003 114.843 1.00 22.72 14 SER C CA 1
ATOM 2195 C C . SER B 1 14 ? 29.257 11.267 113.993 1.00 23.45 14 SER C C 1
ATOM 2196 O O . SER B 1 14 ? 28.367 11.443 113.137 1.00 22.94 14 SER C O 1
ATOM 2199 N N . PRO B 1 15 ? 30.193 12.233 114.147 1.00 19.97 15 PRO C N 1
ATOM 2200 C CA . PRO B 1 15 ? 30.196 13.410 113.294 1.00 22.70 15 PRO C CA 1
ATOM 2201 C C . PRO B 1 15 ? 30.453 13.109 111.810 1.00 23.62 15 PRO C C 1
ATOM 2202 O O . PRO B 1 15 ? 29.959 13.835 110.975 1.00 23.83 15 PRO C O 1
ATOM 2206 N N . MET B 1 16 ? 31.228 12.063 111.498 1.00 20.46 16 MET C N 1
ATOM 2207 C CA . MET B 1 16 ? 31.492 11.694 110.088 1.00 21.69 16 MET C CA 1
ATOM 2208 C C . MET B 1 16 ? 30.159 11.229 109.460 1.00 18.00 16 MET C C 1
ATOM 2209 O O . MET B 1 16 ? 29.819 11.703 108.366 1.00 23.66 16 MET C O 1
ATOM 2214 N N . ALA B 1 17 ? 29.440 10.358 110.148 1.00 20.67 17 ALA C N 1
ATOM 2215 C CA . ALA B 1 17 ? 28.131 9.839 109.698 1.00 21.63 17 ALA C CA 1
ATOM 2216 C C . ALA B 1 17 ? 27.171 11.024 109.585 1.00 24.93 17 ALA C C 1
ATOM 2217 O O . ALA B 1 17 ? 26.421 11.094 108.576 1.00 23.89 17 ALA C O 1
ATOM 2219 N N . SER B 1 18 ? 27.208 11.944 110.544 1.00 24.59 18 SER C N 1
ATOM 2220 C CA . SER B 1 18 ? 26.330 13.155 110.556 1.00 26.12 18 SER C CA 1
ATOM 2221 C C . SER B 1 18 ? 26.558 13.981 109.303 1.00 25.82 18 SER C C 1
ATOM 2222 O O . SER B 1 18 ? 25.566 14.439 108.676 1.00 26.23 18 SER C O 1
ATOM 2225 N N . ASN B 1 19 ? 27.819 14.180 108.903 1.00 24.66 19 ASN C N 1
ATOM 2226 C CA . ASN B 1 19 ? 28.169 14.941 107.686 1.00 23.38 19 ASN C CA 1
ATOM 2227 C C . ASN B 1 19 ? 27.646 14.223 106.442 1.00 24.31 19 ASN C C 1
ATOM 2228 O O . ASN B 1 19 ? 27.179 14.914 105.528 1.00 27.00 19 ASN C O 1
ATOM 2233 N N . LEU B 1 20 ? 27.703 12.896 106.380 1.00 21.67 20 LEU C N 1
ATOM 2234 C CA . LEU B 1 20 ? 27.165 12.159 105.210 1.00 21.47 20 LEU C CA 1
ATOM 2235 C C . LEU B 1 20 ? 25.635 12.401 105.132 1.00 23.88 20 LEU C C 1
ATOM 2236 O O . LEU B 1 20 ? 25.114 12.583 103.999 1.00 25.14 20 LEU C O 1
ATOM 2241 N N . LEU B 1 21 ? 24.940 12.343 106.258 1.00 25.19 21 LEU C N 1
ATOM 2242 C CA . LEU B 1 21 ? 23.469 12.618 106.283 1.00 27.07 21 LEU C CA 1
ATOM 2243 C C . LEU B 1 21 ? 23.190 14.038 105.793 1.00 27.07 21 LEU C C 1
ATOM 2244 O O . LEU B 1 21 ? 22.234 14.215 105.016 1.00 29.00 21 LEU C O 1
ATOM 2249 N N . GLN B 1 22 ? 23.966 15.016 106.236 1.00 28.87 22 GLN C N 1
ATOM 2250 C CA . GLN B 1 22 ? 23.826 16.449 105.860 1.00 32.37 22 GLN C CA 1
ATOM 2251 C C . GLN B 1 22 ? 23.985 16.625 104.353 1.00 35.39 22 GLN C C 1
ATOM 2252 O O . GLN B 1 22 ? 23.355 17.538 103.827 1.00 35.90 22 GLN C O 1
ATOM 2258 N N . GLN B 1 23 ? 24.762 15.783 103.668 1.00 31.01 23 GLN C N 1
ATOM 2259 C CA . GLN B 1 23 ? 24.973 15.874 102.204 1.00 29.73 23 GLN C CA 1
ATOM 2260 C C . GLN B 1 23 ? 23.906 15.069 101.449 1.00 28.07 23 GLN C C 1
ATOM 2261 O O . GLN B 1 23 ? 23.974 15.066 100.220 1.00 34.75 23 GLN C O 1
ATOM 2267 N N . GLY B 1 24 ? 22.940 14.461 102.142 1.00 29.14 24 GLY C N 1
ATOM 2268 C CA . GLY B 1 24 ? 21.758 13.853 101.510 1.00 33.07 24 GLY C CA 1
ATOM 2269 C C . GLY B 1 24 ? 21.875 12.373 101.260 1.00 34.65 24 GLY C C 1
ATOM 2270 O O . GLY B 1 24 ? 20.960 11.808 100.616 1.00 33.99 24 GLY C O 1
ATOM 2271 N N . HIS B 1 25 ? 22.887 11.704 101.799 1.00 28.96 25 HIS C N 1
ATOM 2272 C CA . HIS B 1 25 ? 22.999 10.223 101.688 1.00 27.77 25 HIS C CA 1
ATOM 2273 C C . HIS B 1 25 ? 22.012 9.551 102.638 1.00 26.59 25 HIS C C 1
ATOM 2274 O O . HIS B 1 25 ? 21.657 10.166 103.655 1.00 29.26 25 HIS C O 1
ATOM 2281 N N . GLN B 1 26 ? 21.597 8.333 102.318 1.00 27.61 26 GLN C N 1
ATOM 2282 C CA . GLN B 1 26 ? 20.795 7.465 103.213 1.00 29.10 26 GLN C CA 1
ATOM 2283 C C . GLN B 1 26 ? 21.765 6.584 103.989 1.00 27.36 26 GLN C C 1
ATOM 2284 O O . GLN B 1 26 ? 22.461 5.787 103.343 1.00 30.43 26 GLN C O 1
ATOM 2290 N N . LEU B 1 27 ? 21.787 6.703 105.306 1.00 27.85 27 LEU C N 1
ATOM 2291 C CA . LEU B 1 27 ? 22.690 5.898 106.165 1.00 27.05 27 LEU C CA 1
ATOM 2292 C C . LEU B 1 27 ? 21.911 4.908 106.995 1.00 28.31 27 LEU C C 1
ATOM 2293 O O . LEU B 1 27 ? 20.944 5.329 107.656 1.00 31.23 27 LEU C O 1
ATOM 2298 N N . ARG B 1 28 ? 22.374 3.660 107.013 1.00 24.34 28 ARG C N 1
ATOM 2299 C CA . ARG B 1 28 ? 21.960 2.605 107.955 1.00 25.72 28 ARG C CA 1
ATOM 2300 C C . ARG B 1 28 ? 23.146 2.497 108.924 1.00 28.80 28 ARG C C 1
ATOM 2301 O O . ARG B 1 28 ? 24.272 2.349 108.424 1.00 27.98 28 ARG C O 1
ATOM 2303 N N . VAL B 1 29 ? 22.925 2.634 110.225 1.00 25.65 29 VAL C N 1
ATOM 2304 C CA . VAL B 1 29 ? 24.065 2.786 111.176 1.00 24.51 29 VAL C CA 1
ATOM 2305 C C . VAL B 1 29 ? 23.974 1.698 112.232 1.00 26.53 29 VAL C C 1
ATOM 2306 O O . VAL B 1 29 ? 22.841 1.290 112.631 1.00 26.35 29 VAL C O 1
ATOM 2310 N N . PHE B 1 30 ? 25.131 1.256 112.726 1.00 23.20 30 PHE C N 1
ATOM 2311 C CA . PHE B 1 30 ? 25.237 0.262 113.801 1.00 25.11 30 PHE C CA 1
ATOM 2312 C C . PHE B 1 30 ? 26.402 0.667 114.710 1.00 23.81 30 PHE C C 1
ATOM 2313 O O . PHE B 1 30 ? 27.476 1.065 114.238 1.00 24.38 30 PHE C O 1
ATOM 2321 N N . ASP B 1 31 ? 26.152 0.543 116.013 1.00 25.71 31 ASP C N 1
ATOM 2322 C CA . ASP B 1 31 ? 27.164 0.635 117.080 1.00 25.69 31 ASP C CA 1
ATOM 2323 C C . ASP B 1 31 ? 26.670 -0.232 118.230 1.00 29.36 31 ASP C C 1
ATOM 2324 O O . ASP B 1 31 ? 25.423 -0.354 118.378 1.00 31.46 31 ASP C O 1
ATOM 2329 N N . VAL B 1 32 ? 27.565 -0.832 118.994 1.00 29.06 32 VAL C N 1
ATOM 2330 C CA . VAL B 1 32 ? 27.173 -1.644 120.179 1.00 32.39 32 VAL C CA 1
ATOM 2331 C C . VAL B 1 32 ? 26.539 -0.720 121.233 1.00 32.95 32 VAL C C 1
ATOM 2332 O O . VAL B 1 32 ? 25.791 -1.250 122.096 1.00 35.39 32 VAL C O 1
ATOM 2336 N N . ASN B 1 33 ? 26.787 0.587 121.161 1.00 30.38 33 ASN C N 1
ATOM 2337 C CA . ASN B 1 33 ? 26.192 1.628 122.034 1.00 32.71 33 ASN C CA 1
ATOM 2338 C C . ASN B 1 33 ? 24.899 2.103 121.361 1.00 32.77 33 ASN C C 1
ATOM 2339 O O . ASN B 1 33 ? 24.949 2.879 120.357 1.00 29.00 33 ASN C O 1
ATOM 2344 N N . ALA B 1 34 ? 23.752 1.660 121.890 1.00 33.12 34 ALA C N 1
ATOM 2345 C CA . ALA B 1 34 ? 22.435 1.916 121.260 1.00 32.98 34 ALA C CA 1
ATOM 2346 C C . ALA B 1 34 ? 22.162 3.417 121.262 1.00 26.98 34 ALA C C 1
ATOM 2347 O O . ALA B 1 34 ? 21.453 3.884 120.364 1.00 28.95 34 ALA C O 1
ATOM 2349 N N . GLU B 1 35 ? 22.663 4.169 122.251 1.00 28.47 35 GLU C N 1
ATOM 2350 C CA . GLU B 1 35 ? 22.449 5.638 122.318 1.00 30.78 35 GLU C CA 1
ATOM 2351 C C . GLU B 1 35 ? 23.110 6.314 121.103 1.00 28.12 35 GLU C C 1
ATOM 2352 O O . GLU B 1 35 ? 22.590 7.304 120.614 1.00 27.58 35 GLU C O 1
ATOM 2355 N N . ALA B 1 36 ? 24.282 5.854 120.677 1.00 26.19 36 ALA C N 1
ATOM 2356 C CA . ALA B 1 36 ? 24.980 6.454 119.523 1.00 25.12 36 ALA C CA 1
ATOM 2357 C C . ALA B 1 36 ? 24.169 6.201 118.236 1.00 21.89 36 ALA C C 1
ATOM 2358 O O . ALA B 1 36 ? 24.130 7.104 117.370 1.00 26.08 36 ALA C O 1
ATOM 2360 N N . VAL B 1 37 ? 23.536 5.037 118.117 1.00 25.94 37 VAL C N 1
ATOM 2361 C CA . VAL B 1 37 ? 22.595 4.759 116.990 1.00 26.09 37 VAL C CA 1
ATOM 2362 C C . VAL B 1 37 ? 21.451 5.783 117.050 1.00 23.58 37 VAL C C 1
ATOM 2363 O O . VAL B 1 37 ? 21.184 6.478 116.054 1.00 23.95 37 VAL C O 1
ATOM 2367 N N . ARG B 1 38 ? 20.820 5.934 118.215 1.00 28.55 38 ARG C N 1
ATOM 2368 C CA . ARG B 1 38 ? 19.574 6.735 118.345 1.00 27.64 38 ARG C CA 1
ATOM 2369 C C . ARG B 1 38 ? 19.882 8.192 117.990 1.00 27.52 38 ARG C C 1
ATOM 2370 O O . ARG B 1 38 ? 19.093 8.835 117.332 1.00 26.40 38 ARG C O 1
ATOM 2373 N N . HIS B 1 39 ? 21.050 8.720 118.382 1.00 26.68 39 HIS C N 1
ATOM 2374 C CA . HIS B 1 39 ? 21.456 10.109 118.088 1.00 29.42 39 HIS C CA 1
ATOM 2375 C C . HIS B 1 39 ? 21.502 10.336 116.566 1.00 30.27 39 HIS C C 1
ATOM 2376 O O . HIS B 1 39 ? 21.072 11.396 116.112 1.00 28.89 39 HIS C O 1
ATOM 2383 N N . LEU B 1 40 ? 22.002 9.361 115.801 1.00 26.69 40 LEU C N 1
ATOM 2384 C CA . LEU B 1 40 ? 22.039 9.455 114.331 1.00 27.07 40 LEU C CA 1
ATOM 2385 C C . LEU B 1 40 ? 20.643 9.198 113.741 1.00 23.93 40 LEU C C 1
ATOM 2386 O O . LEU B 1 40 ? 20.309 9.849 112.767 1.00 26.05 40 LEU C O 1
ATOM 2391 N N . VAL B 1 41 ? 19.856 8.302 114.322 1.00 26.77 41 VAL C N 1
ATOM 2392 C CA . VAL B 1 41 ? 18.459 8.067 113.822 1.00 27.75 41 VAL C CA 1
ATOM 2393 C C . VAL B 1 41 ? 17.665 9.370 113.938 1.00 29.11 41 VAL C C 1
ATOM 2394 O O . VAL B 1 41 ? 16.920 9.721 112.996 1.00 30.76 41 VAL C O 1
ATOM 2398 N N . ASP B 1 42 ? 17.875 10.120 115.006 1.00 31.94 42 ASP C N 1
ATOM 2399 C CA . ASP B 1 42 ? 17.203 11.423 115.253 1.00 38.41 42 ASP C CA 1
ATOM 2400 C C . ASP B 1 42 ? 17.609 12.419 114.163 1.00 36.32 42 ASP C C 1
ATOM 2401 O O . ASP B 1 42 ? 16.842 13.349 113.896 1.00 37.81 42 ASP C O 1
ATOM 2406 N N . LYS B 1 43 ? 18.765 12.242 113.525 1.00 33.67 43 LYS C N 1
ATOM 2407 C CA . LYS B 1 43 ? 19.245 13.134 112.452 1.00 31.43 43 LYS C CA 1
ATOM 2408 C C . LYS B 1 43 ? 18.840 12.570 111.081 1.00 34.24 43 LYS C C 1
ATOM 2409 O O . LYS B 1 43 ? 19.240 13.178 110.096 1.00 35.57 43 LYS C O 1
ATOM 2415 N N . GLY B 1 44 ? 18.152 11.425 111.012 1.00 31.50 44 GLY C N 1
ATOM 2416 C CA . GLY B 1 44 ? 17.645 10.880 109.732 1.00 30.47 44 GLY C CA 1
ATOM 2417 C C . GLY B 1 44 ? 18.313 9.592 109.269 1.00 30.83 44 GLY C C 1
ATOM 2418 O O . GLY B 1 44 ? 17.904 9.090 108.219 1.00 25.48 44 GLY C O 1
ATOM 2419 N N . ALA B 1 45 ? 19.220 8.994 110.043 1.00 26.46 45 ALA C N 1
ATOM 2420 C CA . ALA B 1 45 ? 19.742 7.639 109.766 1.00 27.17 45 ALA C CA 1
ATOM 2421 C C . ALA B 1 45 ? 18.637 6.608 110.006 1.00 29.25 45 ALA C C 1
ATOM 2422 O O . ALA B 1 45 ? 17.716 6.910 110.775 1.00 27.66 45 ALA C O 1
ATOM 2424 N N . THR B 1 46 ? 18.786 5.398 109.464 1.00 27.65 46 THR C N 1
ATOM 2425 C CA . THR B 1 46 ? 18.005 4.206 109.840 1.00 30.61 46 THR C CA 1
ATOM 2426 C C . THR B 1 46 ? 18.848 3.313 110.742 1.00 29.46 46 THR C C 1
ATOM 2427 O O . THR B 1 46 ? 20.074 3.185 110.563 1.00 29.85 46 THR C O 1
ATOM 2431 N N . PRO B 1 47 ? 18.237 2.643 111.732 1.00 28.52 47 PRO C N 1
ATOM 2432 C CA . PRO B 1 47 ? 18.980 1.773 112.629 1.00 25.57 47 PRO C CA 1
ATOM 2433 C C . PRO B 1 47 ? 19.208 0.400 112.004 1.00 30.15 47 PRO C C 1
ATOM 2434 O O . PRO B 1 47 ? 18.408 -0.060 111.207 1.00 29.72 47 PRO C O 1
ATOM 2438 N N . ALA B 1 48 ? 20.304 -0.234 112.393 1.00 31.96 48 ALA C N 1
ATOM 2439 C CA . ALA B 1 48 ? 20.541 -1.670 112.166 1.00 29.69 48 ALA C CA 1
ATOM 2440 C C . ALA B 1 48 ? 20.832 -2.361 113.492 1.00 32.51 48 ALA C C 1
ATOM 2441 O O . ALA B 1 48 ? 21.452 -1.753 114.378 1.00 33.02 48 ALA C O 1
ATOM 2443 N N . ALA B 1 49 ? 20.444 -3.622 113.624 1.00 32.33 49 ALA C N 1
ATOM 2444 C CA . ALA B 1 49 ? 20.652 -4.408 114.861 1.00 34.72 49 ALA C CA 1
ATOM 2445 C C . ALA B 1 49 ? 22.060 -5.022 114.852 1.00 30.68 49 ALA C C 1
ATOM 2446 O O . ALA B 1 49 ? 22.496 -5.466 115.913 1.00 36.74 49 ALA C O 1
ATOM 2448 N N . ASN B 1 50 ? 22.737 -5.054 113.699 1.00 31.94 50 ASN C N 1
ATOM 2449 C CA . ASN B 1 50 ? 24.079 -5.679 113.592 1.00 30.72 50 ASN C CA 1
ATOM 2450 C C . ASN B 1 50 ? 24.711 -5.269 112.270 1.00 28.44 50 ASN C C 1
ATOM 2451 O O . ASN B 1 50 ? 24.077 -4.656 111.410 1.00 28.86 50 ASN C O 1
ATOM 2456 N N . PRO B 1 51 ? 26.022 -5.563 112.070 1.00 29.11 51 PRO C N 1
ATOM 2457 C CA . PRO B 1 51 ? 26.691 -5.138 110.844 1.00 28.20 51 PRO C CA 1
ATOM 2458 C C . PRO B 1 51 ? 26.070 -5.697 109.556 1.00 26.71 51 PRO C C 1
ATOM 2459 O O . PRO B 1 51 ? 26.004 -4.971 108.583 1.00 26.70 51 PRO C O 1
ATOM 2463 N N . ALA B 1 52 ? 25.624 -6.961 109.555 1.00 30.30 52 ALA C N 1
ATOM 2464 C CA . ALA B 1 52 ? 25.009 -7.595 108.372 1.00 29.73 52 ALA C CA 1
ATOM 2465 C C . ALA B 1 52 ? 23.762 -6.792 107.954 1.00 29.72 52 ALA C C 1
ATOM 2466 O O . ALA B 1 52 ? 23.628 -6.502 106.765 1.00 28.59 52 ALA C O 1
ATOM 2468 N N . GLN B 1 53 ? 22.906 -6.417 108.911 1.00 30.91 53 GLN C N 1
ATOM 2469 C CA . GLN B 1 53 ? 21.689 -5.599 108.626 1.00 31.66 53 GLN C CA 1
ATOM 2470 C C . GLN B 1 53 ? 22.118 -4.226 108.061 1.00 29.31 53 GLN C C 1
ATOM 2471 O O . GLN B 1 53 ? 21.530 -3.772 107.094 1.00 30.96 53 GLN C O 1
ATOM 2473 N N . ALA B 1 54 ? 23.150 -3.595 108.632 1.00 32.01 54 ALA C N 1
ATOM 2474 C CA . ALA B 1 54 ? 23.599 -2.258 108.195 1.00 29.63 54 ALA C CA 1
ATOM 2475 C C . ALA B 1 54 ? 24.031 -2.348 106.732 1.00 28.93 54 ALA C C 1
ATOM 2476 O O . ALA B 1 54 ? 23.719 -1.434 105.945 1.00 27.29 54 ALA C O 1
ATOM 2478 N N . ALA B 1 55 ? 24.714 -3.427 106.358 1.00 27.15 55 ALA C N 1
ATOM 2479 C CA . ALA B 1 55 ? 25.327 -3.580 105.027 1.00 27.09 55 ALA C CA 1
ATOM 2480 C C . ALA B 1 55 ? 24.287 -3.924 103.945 1.00 30.68 55 ALA C C 1
ATOM 2481 O O . ALA B 1 55 ? 24.587 -3.654 102.763 1.00 29.61 55 ALA C O 1
ATOM 2483 N N . LYS B 1 56 ? 23.134 -4.494 104.318 1.00 31.45 56 LYS C N 1
ATOM 2484 C CA . LYS B 1 56 ? 22.093 -4.945 103.333 1.00 32.87 56 LYS C CA 1
ATOM 2485 C C . LYS B 1 56 ? 21.692 -3.770 102.431 1.00 31.23 56 LYS C C 1
ATOM 2486 O O . LYS B 1 56 ? 21.266 -2.727 102.951 1.00 33.08 56 LYS C O 1
ATOM 2488 N N . ASP B 1 57 ? 21.922 -3.902 101.126 1.00 36.03 57 ASP C N 1
ATOM 2489 C CA . ASP B 1 57 ? 21.561 -2.937 100.055 1.00 37.56 57 ASP C CA 1
ATOM 2490 C C . ASP B 1 57 ? 22.381 -1.651 100.157 1.00 35.27 57 ASP C C 1
ATOM 2491 O O . ASP B 1 57 ? 22.014 -0.713 99.485 1.00 34.02 57 ASP C O 1
ATOM 2496 N N . ALA B 1 58 ? 23.471 -1.604 100.937 1.00 28.55 58 ALA C N 1
ATOM 2497 C CA . ALA B 1 58 ? 24.359 -0.435 100.960 1.00 28.62 58 ALA C CA 1
ATOM 2498 C C . ALA B 1 58 ? 25.342 -0.513 99.782 1.00 27.95 58 ALA C C 1
ATOM 2499 O O . ALA B 1 58 ? 25.763 -1.621 99.442 1.00 27.38 58 ALA C O 1
ATOM 2501 N N . GLU B 1 59 ? 25.675 0.633 99.199 1.00 27.36 59 GLU C N 1
ATOM 2502 C CA . GLU B 1 59 ? 26.704 0.743 98.145 1.00 27.58 59 GLU C CA 1
ATOM 2503 C C . GLU B 1 59 ? 28.084 0.918 98.797 1.00 27.23 59 GLU C C 1
ATOM 2504 O O . GLU B 1 59 ? 29.062 0.319 98.288 1.00 29.57 59 GLU C O 1
ATOM 2510 N N . PHE B 1 60 ? 28.160 1.728 99.851 1.00 24.70 60 PHE C N 1
ATOM 2511 C CA . PHE B 1 60 ? 29.423 1.979 100.610 1.00 23.82 60 PHE C CA 1
ATOM 2512 C C . PHE B 1 60 ? 29.229 1.536 102.044 1.00 24.66 60 PHE C C 1
ATOM 2513 O O . PHE B 1 60 ? 28.182 1.853 102.612 1.00 24.09 60 PHE C O 1
ATOM 2521 N N . ILE B 1 61 ? 30.209 0.843 102.613 1.00 21.53 61 ILE C N 1
ATOM 2522 C CA . ILE B 1 61 ? 30.176 0.379 104.027 1.00 22.16 61 ILE C CA 1
ATOM 2523 C C . ILE B 1 61 ? 31.415 0.976 104.703 1.00 24.20 61 ILE C C 1
ATOM 2524 O O . ILE B 1 61 ? 32.513 0.637 104.267 1.00 23.90 61 ILE C O 1
ATOM 2529 N N . ILE B 1 62 ? 31.225 1.853 105.676 1.00 22.40 62 ILE C N 1
ATOM 2530 C CA . ILE B 1 62 ? 32.326 2.579 106.374 1.00 22.47 62 ILE C CA 1
ATOM 2531 C C . ILE B 1 62 ? 32.441 2.027 107.776 1.00 24.09 62 ILE C C 1
ATOM 2532 O O . ILE B 1 62 ? 31.413 1.904 108.480 1.00 22.77 62 ILE C O 1
ATOM 2537 N N . THR B 1 63 ? 33.665 1.687 108.198 1.00 20.45 63 THR C N 1
ATOM 2538 C CA . THR B 1 63 ? 33.955 1.274 109.582 1.00 22.82 63 THR C CA 1
ATOM 2539 C C . THR B 1 63 ? 34.871 2.312 110.216 1.00 21.32 63 THR C C 1
ATOM 2540 O O . THR B 1 63 ? 35.784 2.812 109.554 1.00 20.40 63 THR C O 1
ATOM 2544 N N . MET B 1 64 ? 34.584 2.667 111.468 1.00 20.83 64 MET C N 1
ATOM 2545 C CA . MET B 1 64 ? 35.413 3.641 112.222 1.00 20.43 64 MET C CA 1
ATOM 2546 C C . MET B 1 64 ? 35.525 3.130 113.642 1.00 24.73 64 MET C C 1
ATOM 2547 O O . MET B 1 64 ? 34.690 3.485 114.500 1.00 21.13 64 MET C O 1
ATOM 2552 N N . LEU B 1 65 ? 36.523 2.263 113.877 1.00 21.29 65 LEU C N 1
ATOM 2553 C CA . LEU B 1 65 ? 36.525 1.388 115.074 1.00 22.03 65 LEU C CA 1
ATOM 2554 C C . LEU B 1 65 ? 37.880 1.468 115.764 1.00 23.52 65 LEU C C 1
ATOM 2555 O O . LEU B 1 65 ? 38.831 1.963 115.181 1.00 22.17 65 LEU C O 1
ATOM 2560 N N . PRO B 1 66 ? 37.942 1.105 117.062 1.00 23.88 66 PRO C N 1
ATOM 2561 C CA . PRO B 1 66 ? 39.169 1.334 117.827 1.00 25.09 66 PRO C CA 1
ATOM 2562 C C . PRO B 1 66 ? 40.399 0.519 117.406 1.00 24.69 66 PRO C C 1
ATOM 2563 O O . PRO B 1 66 ? 41.493 0.978 117.695 1.00 26.31 66 PRO C O 1
ATOM 2567 N N . ASN B 1 67 ? 40.239 -0.662 116.833 1.00 23.13 67 ASN C N 1
ATOM 2568 C CA . ASN B 1 67 ? 41.391 -1.542 116.523 1.00 26.79 67 ASN C CA 1
ATOM 2569 C C . ASN B 1 67 ? 41.025 -2.580 115.453 1.00 26.79 67 ASN C C 1
ATOM 2570 O O . ASN B 1 67 ? 39.818 -2.766 115.125 1.00 25.16 67 ASN C O 1
ATOM 2575 N N . GLY B 1 68 ? 42.054 -3.242 114.896 1.00 27.78 68 GLY C N 1
ATOM 2576 C CA . GLY B 1 68 ? 41.867 -4.184 113.784 1.00 27.33 68 GLY C CA 1
ATOM 2577 C C . GLY B 1 68 ? 41.129 -5.460 114.176 1.00 25.93 68 GLY C C 1
ATOM 2578 O O . GLY B 1 68 ? 40.557 -6.090 113.273 1.00 26.73 68 GLY C O 1
ATOM 2579 N N . ASP B 1 69 ? 41.166 -5.872 115.448 1.00 28.96 69 ASP C N 1
ATOM 2580 C CA . ASP B 1 69 ? 40.400 -7.058 115.913 1.00 30.58 69 ASP C CA 1
ATOM 2581 C C . ASP B 1 69 ? 38.893 -6.741 115.798 1.00 28.07 69 ASP C C 1
ATOM 2582 O O . ASP B 1 69 ? 38.138 -7.596 115.299 1.00 28.00 69 ASP C O 1
ATOM 2587 N N . LEU B 1 70 ? 38.497 -5.534 116.183 1.00 25.94 70 LEU C N 1
ATOM 2588 C CA . LEU B 1 70 ? 37.069 -5.103 116.110 1.00 26.02 70 LEU C CA 1
ATOM 2589 C C . LEU B 1 70 ? 36.668 -4.933 114.637 1.00 24.65 70 LEU C C 1
ATOM 2590 O O . LEU B 1 70 ? 35.559 -5.387 114.272 1.00 24.25 70 LEU C O 1
ATOM 2595 N N . VAL B 1 71 ? 37.536 -4.394 113.782 1.00 23.88 71 VAL C N 1
ATOM 2596 C CA . VAL B 1 71 ? 37.215 -4.311 112.335 1.00 25.13 71 VAL C CA 1
ATOM 2597 C C . VAL B 1 71 ? 36.989 -5.731 111.811 1.00 26.00 71 VAL C C 1
ATOM 2598 O O . VAL B 1 71 ? 35.978 -5.965 111.100 1.00 25.05 71 VAL C O 1
ATOM 2602 N N . ARG B 1 72 ? 37.889 -6.661 112.117 1.00 27.88 72 ARG C N 1
ATOM 2603 C CA . ARG B 1 72 ? 37.740 -8.066 111.678 1.00 26.92 72 ARG C CA 1
ATOM 2604 C C . ARG B 1 72 ? 36.416 -8.632 112.184 1.00 25.41 72 ARG C C 1
ATOM 2605 O O . ARG B 1 72 ? 35.699 -9.221 111.357 1.00 27.95 72 ARG C O 1
ATOM 2613 N N . ASN B 1 73 ? 36.080 -8.459 113.462 1.00 28.28 73 ASN C N 1
ATOM 2614 C CA . ASN B 1 73 ? 34.816 -9.000 114.056 1.00 30.56 73 ASN C CA 1
ATOM 2615 C C . ASN B 1 73 ? 33.612 -8.419 113.308 1.00 27.99 73 ASN C C 1
ATOM 2616 O O . ASN B 1 73 ? 32.648 -9.179 113.005 1.00 26.18 73 ASN C O 1
ATOM 2621 N N . VAL B 1 74 ? 33.621 -7.112 113.048 1.00 24.54 74 VAL C N 1
ATOM 2622 C CA . VAL B 1 74 ? 32.496 -6.432 112.364 1.00 26.55 74 VAL C CA 1
ATOM 2623 C C . VAL B 1 74 ? 32.360 -6.943 110.925 1.00 25.26 74 VAL C C 1
ATOM 2624 O O . VAL B 1 74 ? 31.212 -7.065 110.452 1.00 25.49 74 VAL C O 1
ATOM 2628 N N . LEU B 1 75 ? 33.464 -7.273 110.245 1.00 26.57 75 LEU C N 1
ATOM 2629 C CA . LEU B 1 75 ? 33.403 -7.744 108.831 1.00 28.51 75 LEU C CA 1
ATOM 2630 C C . LEU B 1 75 ? 33.107 -9.250 108.750 1.00 32.29 75 LEU C C 1
ATOM 2631 O O . LEU B 1 75 ? 32.243 -9.654 107.910 1.00 32.93 75 LEU C O 1
ATOM 2636 N N . PHE B 1 76 ? 33.756 -10.082 109.571 1.00 28.93 76 PHE C N 1
ATOM 2637 C CA . PHE B 1 76 ? 33.784 -11.553 109.365 1.00 30.21 76 PHE C CA 1
ATOM 2638 C C . PHE B 1 76 ? 33.087 -12.297 110.497 1.00 33.39 76 PHE C C 1
ATOM 2639 O O . PHE B 1 76 ? 32.913 -13.505 110.357 1.00 33.09 76 PHE C O 1
ATOM 2647 N N . GLY B 1 77 ? 32.755 -11.623 111.600 1.00 31.54 77 GLY C N 1
ATOM 2648 C CA . GLY B 1 77 ? 32.204 -12.263 112.806 1.00 35.41 77 GLY C CA 1
ATOM 2649 C C . GLY B 1 77 ? 30.729 -12.601 112.661 1.00 33.75 77 GLY C C 1
ATOM 2650 O O . GLY B 1 77 ? 30.191 -12.566 111.518 1.00 32.61 77 GLY C O 1
ATOM 2651 N N . GLU B 1 78 ? 30.109 -12.982 113.781 1.00 39.24 78 GLU C N 1
ATOM 2652 C CA . GLU B 1 78 ? 28.658 -13.271 113.895 1.00 40.50 78 GLU C CA 1
ATOM 2653 C C . GLU B 1 78 ? 27.893 -12.059 113.363 1.00 37.19 78 GLU C C 1
ATOM 2654 O O . GLU B 1 78 ? 28.139 -10.945 113.882 1.00 34.80 78 GLU C O 1
ATOM 2660 N N . ASN B 1 79 ? 27.014 -12.275 112.381 1.00 32.72 79 ASN C N 1
ATOM 2661 C CA . ASN B 1 79 ? 26.148 -11.235 111.764 1.00 33.76 79 ASN C CA 1
ATOM 2662 C C . ASN B 1 79 ? 27.044 -10.100 111.260 1.00 31.67 79 ASN C C 1
ATOM 2663 O O . ASN B 1 79 ? 26.673 -8.924 111.378 1.00 31.80 79 ASN C O 1
ATOM 2668 N N . GLY B 1 80 ? 28.194 -10.479 110.710 1.00 30.64 80 GLY C N 1
ATOM 2669 C CA . GLY B 1 80 ? 29.178 -9.535 110.139 1.00 30.27 80 GLY C CA 1
ATOM 2670 C C . GLY B 1 80 ? 28.725 -8.951 108.815 1.00 30.40 80 GLY C C 1
ATOM 2671 O O . GLY B 1 80 ? 27.768 -9.469 108.171 1.00 28.44 80 GLY C O 1
ATOM 2672 N N . VAL B 1 81 ? 29.429 -7.905 108.390 1.00 27.44 81 VAL C N 1
ATOM 2673 C CA . VAL B 1 81 ? 29.162 -7.191 107.127 1.00 25.61 81 VAL C CA 1
ATOM 2674 C C . VAL B 1 81 ? 29.045 -8.199 105.995 1.00 29.35 81 VAL C C 1
ATOM 2675 O O . VAL B 1 81 ? 28.163 -8.023 105.151 1.00 27.98 81 VAL C O 1
ATOM 2679 N N . CYS B 1 82 ? 29.942 -9.180 105.951 1.00 30.10 82 CYS C N 1
ATOM 2680 C CA . CYS B 1 82 ? 30.033 -10.129 104.809 1.00 33.52 82 CYS C CA 1
ATOM 2681 C C . CYS B 1 82 ? 28.678 -10.803 104.559 1.00 33.90 82 CYS C C 1
ATOM 2682 O O . CYS B 1 82 ? 28.380 -11.072 103.386 1.00 34.45 82 CYS C O 1
ATOM 2685 N N . GLU B 1 83 ? 27.883 -11.023 105.604 1.00 32.90 83 GLU C N 1
ATOM 2686 C CA . GLU B 1 83 ? 26.591 -11.761 105.477 1.00 33.74 83 GLU C CA 1
ATOM 2687 C C . GLU B 1 83 ? 25.560 -10.905 104.735 1.00 37.34 83 GLU C C 1
ATOM 2688 O O . GLU B 1 83 ? 24.628 -11.499 104.175 1.00 38.56 83 GLU C O 1
ATOM 2694 N N . GLY B 1 84 ? 25.711 -9.573 104.715 1.00 34.43 84 GLY C N 1
ATOM 2695 C CA . GLY B 1 84 ? 24.757 -8.643 104.082 1.00 35.03 84 GLY C CA 1
ATOM 2696 C C . GLY B 1 84 ? 25.341 -7.892 102.897 1.00 35.98 84 GLY C C 1
ATOM 2697 O O . GLY B 1 84 ? 24.677 -6.964 102.383 1.00 37.13 84 GLY C O 1
ATOM 2698 N N . LEU B 1 85 ? 26.570 -8.219 102.489 1.00 31.13 85 LEU C N 1
ATOM 2699 C CA . LEU B 1 85 ? 27.364 -7.398 101.558 1.00 31.17 85 LEU C CA 1
ATOM 2700 C C . LEU B 1 85 ? 27.136 -7.855 100.115 1.00 31.27 85 LEU C C 1
ATOM 2701 O O . LEU B 1 85 ? 27.220 -9.075 99.851 1.00 31.74 85 LEU C O 1
ATOM 2706 N N . SER B 1 86 ? 26.889 -6.892 99.234 1.00 33.19 86 SER C N 1
ATOM 2707 C CA . SER B 1 86 ? 26.823 -7.073 97.771 1.00 38.85 86 SER C CA 1
ATOM 2708 C C . SER B 1 86 ? 28.240 -7.061 97.186 1.00 39.38 86 SER C C 1
ATOM 2709 O O . SER B 1 86 ? 29.081 -6.242 97.634 1.00 30.33 86 SER C O 1
ATOM 2712 N N . THR B 1 87 ? 28.501 -7.892 96.168 1.00 35.77 87 THR C N 1
ATOM 2713 C CA . THR B 1 87 ? 29.817 -7.901 95.460 1.00 37.91 87 THR C CA 1
ATOM 2714 C C . THR B 1 87 ? 30.028 -6.589 94.688 1.00 34.62 87 THR C C 1
ATOM 2715 O O . THR B 1 87 ? 31.198 -6.332 94.340 1.00 34.40 87 THR C O 1
ATOM 2719 N N . ASP B 1 88 ? 28.993 -5.772 94.472 1.00 32.10 88 ASP C N 1
ATOM 2720 C CA . ASP B 1 88 ? 29.077 -4.452 93.767 1.00 36.37 88 ASP C CA 1
ATOM 2721 C C . ASP B 1 88 ? 29.437 -3.340 94.770 1.00 31.03 88 ASP C C 1
ATOM 2722 O O . ASP B 1 88 ? 29.755 -2.239 94.316 1.00 30.46 88 ASP C O 1
ATOM 2727 N N . ALA B 1 89 ? 29.397 -3.627 96.077 1.00 29.77 89 ALA C N 1
ATOM 2728 C CA . ALA B 1 89 ? 29.575 -2.597 97.132 1.00 26.32 89 ALA C CA 1
ATOM 2729 C C . ALA B 1 89 ? 31.071 -2.387 97.388 1.00 27.67 89 ALA C C 1
ATOM 2730 O O . ALA B 1 89 ? 31.873 -3.214 96.940 1.00 28.13 89 ALA C O 1
ATOM 2732 N N . LEU B 1 90 ? 31.419 -1.308 98.106 1.00 24.65 90 LEU C N 1
ATOM 2733 C CA . LEU B 1 90 ? 32.820 -0.974 98.470 1.00 23.43 90 LEU C CA 1
ATOM 2734 C C . LEU B 1 90 ? 32.879 -0.757 99.985 1.00 25.39 90 LEU C C 1
ATOM 2735 O O . LEU B 1 90 ? 32.190 0.150 100.475 1.00 24.58 90 LEU C O 1
ATOM 2740 N N . VAL B 1 91 ? 33.746 -1.502 100.654 1.00 22.33 91 VAL C N 1
ATOM 2741 C CA . VAL B 1 91 ? 34.013 -1.339 102.112 1.00 24.22 91 VAL C CA 1
ATOM 2742 C C . VAL B 1 91 ? 35.171 -0.348 102.262 1.00 21.65 91 VAL C C 1
ATOM 2743 O O . VAL B 1 91 ? 36.168 -0.492 101.544 1.00 22.43 91 VAL C O 1
ATOM 2747 N N . ILE B 1 92 ? 34.991 0.644 103.123 1.00 21.91 92 ILE C N 1
ATOM 2748 C CA . ILE B 1 92 ? 35.989 1.699 103.414 1.00 22.43 92 ILE C CA 1
ATOM 2749 C C . ILE B 1 92 ? 36.293 1.604 104.908 1.00 23.94 92 ILE C C 1
ATOM 2750 O O . ILE B 1 92 ? 35.451 2.030 105.701 1.00 20.91 92 ILE C O 1
ATOM 2755 N N . ASP B 1 93 ? 37.468 1.101 105.285 1.00 22.11 93 ASP C N 1
ATOM 2756 C CA . ASP B 1 93 ? 37.899 1.139 106.704 1.00 21.85 93 ASP C CA 1
ATOM 2757 C C . ASP B 1 93 ? 38.608 2.458 106.944 1.00 21.52 93 ASP C C 1
ATOM 2758 O O . ASP B 1 93 ? 39.670 2.723 106.297 1.00 19.65 93 ASP C O 1
ATOM 2763 N N . MET B 1 94 ? 38.061 3.291 107.827 1.00 19.82 94 MET C N 1
ATOM 2764 C CA . MET B 1 94 ? 38.630 4.621 108.093 1.00 18.76 94 MET C CA 1
ATOM 2765 C C . MET B 1 94 ? 39.347 4.592 109.458 1.00 20.34 94 MET C C 1
ATOM 2766 O O . MET B 1 94 ? 39.841 5.654 109.883 1.00 19.73 94 MET C O 1
ATOM 2771 N N . SER B 1 95 ? 39.466 3.412 110.043 1.00 19.91 95 SER C N 1
ATOM 2772 C CA . SER B 1 95 ? 40.122 3.152 111.351 1.00 20.30 95 SER C CA 1
ATOM 2773 C C . SER B 1 95 ? 41.653 3.294 111.219 1.00 21.78 95 SER C C 1
ATOM 2774 O O . SER B 1 95 ? 42.193 3.072 110.121 1.00 20.75 95 SER C O 1
ATOM 2777 N N . THR B 1 96 ? 42.334 3.630 112.306 1.00 20.27 96 THR C N 1
ATOM 2778 C CA . THR B 1 96 ? 43.809 3.534 112.402 1.00 21.45 96 THR C CA 1
ATOM 2779 C C . THR B 1 96 ? 44.115 2.181 113.035 1.00 20.59 96 THR C C 1
ATOM 2780 O O . THR B 1 96 ? 43.961 2.029 114.262 1.00 22.70 96 THR C O 1
ATOM 2784 N N . ILE B 1 97 ? 44.501 1.216 112.206 1.00 21.12 97 ILE C N 1
ATOM 2785 C CA . ILE B 1 97 ? 44.779 -0.172 112.646 1.00 21.84 97 ILE C CA 1
ATOM 2786 C C . ILE B 1 97 ? 46.145 -0.586 112.121 1.00 21.74 97 ILE C C 1
ATOM 2787 O O . ILE B 1 97 ? 46.812 0.186 111.414 1.00 19.35 97 ILE C O 1
ATOM 2792 N N . HIS B 1 98 ? 46.603 -1.736 112.579 1.00 22.55 98 HIS C N 1
ATOM 2793 C CA . HIS B 1 98 ? 47.899 -2.294 112.144 1.00 22.48 98 HIS C CA 1
ATOM 2794 C C . HIS B 1 98 ? 47.869 -2.491 110.635 1.00 24.15 98 HIS C C 1
ATOM 2795 O O . HIS B 1 98 ? 46.953 -3.112 110.094 1.00 24.30 98 HIS C O 1
ATOM 2802 N N . PRO B 1 99 ? 48.849 -1.968 109.885 1.00 21.88 99 PRO C N 1
ATOM 2803 C CA . PRO B 1 99 ? 48.752 -1.987 108.419 1.00 22.00 99 PRO C CA 1
ATOM 2804 C C . PRO B 1 99 ? 48.808 -3.409 107.844 1.00 23.08 99 PRO C C 1
ATOM 2805 O O . PRO B 1 99 ? 48.244 -3.631 106.781 1.00 23.58 99 PRO C O 1
ATOM 2809 N N . LEU B 1 100 ? 49.445 -4.364 108.526 1.00 24.12 100 LEU C N 1
ATOM 2810 C CA . LEU B 1 100 ? 49.455 -5.751 107.985 1.00 27.37 100 LEU C CA 1
ATOM 2811 C C . LEU B 1 100 ? 48.095 -6.410 108.281 1.00 27.35 100 LEU C C 1
ATOM 2812 O O . LEU B 1 100 ? 47.693 -7.295 107.542 1.00 26.94 100 LEU C O 1
ATOM 2817 N N . GLN B 1 101 ? 47.364 -5.972 109.295 1.00 23.44 101 GLN C N 1
ATOM 2818 C CA . GLN B 1 101 ? 45.957 -6.403 109.533 1.00 24.38 101 GLN C CA 1
ATOM 2819 C C . GLN B 1 101 ? 45.085 -5.856 108.408 1.00 23.25 101 GLN C C 1
ATOM 2820 O O . GLN B 1 101 ? 44.231 -6.598 107.898 1.00 23.84 101 GLN C O 1
ATOM 2826 N N . THR B 1 102 ? 45.276 -4.585 108.025 1.00 23.40 102 THR C N 1
ATOM 2827 C CA . THR B 1 102 ? 44.571 -3.987 106.867 1.00 21.87 102 THR C CA 1
ATOM 2828 C C . THR B 1 102 ? 44.810 -4.880 105.631 1.00 25.12 102 THR C C 1
ATOM 2829 O O . THR B 1 102 ? 43.854 -5.212 104.918 1.00 23.18 102 THR C O 1
ATOM 2833 N N . ASP B 1 103 ? 46.069 -5.232 105.350 1.00 21.25 103 ASP C N 1
ATOM 2834 C CA . ASP B 1 103 ? 46.389 -6.025 104.139 1.00 23.84 103 ASP C CA 1
ATOM 2835 C C . ASP B 1 103 ? 45.628 -7.346 104.189 1.00 22.35 103 ASP C C 1
ATOM 2836 O O . ASP B 1 103 ? 45.044 -7.710 103.144 1.00 27.68 103 ASP C O 1
ATOM 2841 N N . LYS B 1 104 ? 45.615 -8.010 105.339 1.00 23.91 104 LYS C N 1
ATOM 2842 C CA . LYS B 1 104 ? 44.969 -9.340 105.474 1.00 25.34 104 LYS C CA 1
ATOM 2843 C C . LYS B 1 104 ? 43.436 -9.168 105.355 1.00 24.76 104 LYS C C 1
ATOM 2844 O O . LYS B 1 104 ? 42.778 -10.028 104.736 1.00 24.81 104 LYS C O 1
ATOM 2850 N N . LEU B 1 105 ? 42.865 -8.087 105.890 1.00 24.41 105 LEU C N 1
ATOM 2851 C CA . LEU B 1 105 ? 41.398 -7.863 105.764 1.00 23.82 105 LEU C CA 1
ATOM 2852 C C . LEU B 1 105 ? 41.060 -7.683 104.279 1.00 23.18 105 LEU C C 1
ATOM 2853 O O . LEU B 1 105 ? 40.064 -8.313 103.790 1.00 24.02 105 LEU C O 1
ATOM 2858 N N . ILE B 1 106 ? 41.824 -6.876 103.561 1.00 22.21 106 ILE C N 1
ATOM 2859 C CA . ILE B 1 106 ? 41.573 -6.574 102.138 1.00 23.87 106 ILE C CA 1
ATOM 2860 C C . ILE B 1 106 ? 41.673 -7.905 101.375 1.00 26.30 106 ILE C C 1
ATOM 2861 O O . ILE B 1 106 ? 40.802 -8.193 100.554 1.00 26.26 106 ILE C O 1
ATOM 2866 N N . ALA B 1 107 ? 42.694 -8.703 101.659 1.00 24.78 107 ALA C N 1
ATOM 2867 C CA . ALA B 1 107 ? 42.925 -9.981 100.940 1.00 28.17 107 ALA C CA 1
ATOM 2868 C C . ALA B 1 107 ? 41.793 -10.962 101.261 1.00 26.73 107 ALA C C 1
ATOM 2869 O O . ALA B 1 107 ? 41.304 -11.631 100.317 1.00 28.81 107 ALA C O 1
ATOM 2871 N N . ASP B 1 108 ? 41.387 -11.056 102.525 1.00 27.20 108 ASP C N 1
ATOM 2872 C CA . ASP B 1 108 ? 40.322 -11.982 102.994 1.00 26.41 108 ASP C CA 1
ATOM 2873 C C . ASP B 1 108 ? 39.002 -11.575 102.340 1.00 32.15 108 ASP C C 1
ATOM 2874 O O . ASP B 1 108 ? 38.242 -12.498 101.935 1.00 31.04 108 ASP C O 1
ATOM 2879 N N . MET B 1 109 ? 38.751 -10.276 102.209 1.00 28.40 109 MET C N 1
ATOM 2880 C CA . MET B 1 109 ? 37.547 -9.757 101.526 1.00 27.78 109 MET C CA 1
ATOM 2881 C C . MET B 1 109 ? 37.621 -10.118 100.040 1.00 29.41 109 MET C C 1
ATOM 2882 O O . MET B 1 109 ? 36.612 -10.668 99.546 1.00 28.13 109 MET C O 1
ATOM 2887 N N . GLN B 1 110 ? 38.753 -9.867 99.370 1.00 30.07 110 GLN C N 1
ATOM 2888 C CA . GLN B 1 110 ? 38.926 -10.116 97.911 1.00 31.39 110 GLN C CA 1
ATOM 2889 C C . GLN B 1 110 ? 38.664 -11.610 97.636 1.00 32.08 110 GLN C C 1
ATOM 2890 O O . GLN B 1 110 ? 38.005 -11.927 96.606 1.00 35.23 110 GLN C O 1
ATOM 2892 N N . ALA B 1 111 ? 39.106 -12.497 98.525 1.00 31.94 111 ALA C N 1
ATOM 2893 C CA . ALA B 1 111 ? 38.962 -13.972 98.391 1.00 34.77 111 ALA C CA 1
ATOM 2894 C C . ALA B 1 111 ? 37.474 -14.373 98.371 1.00 39.86 111 ALA C C 1
ATOM 2895 O O . ALA B 1 111 ? 37.148 -15.398 97.788 1.00 37.03 111 ALA C O 1
ATOM 2897 N N . LYS B 1 112 ? 36.604 -13.604 99.032 1.00 37.20 112 LYS C N 1
ATOM 2898 C CA . LYS B 1 112 ? 35.129 -13.803 99.061 1.00 33.50 112 LYS C CA 1
ATOM 2899 C C . LYS B 1 112 ? 34.436 -12.982 97.966 1.00 33.28 112 LYS C C 1
ATOM 2900 O O . LYS B 1 112 ? 33.208 -12.948 97.973 1.00 39.90 112 LYS C O 1
ATOM 2906 N N . GLY B 1 113 ? 35.157 -12.328 97.060 1.00 31.48 113 GLY C N 1
ATOM 2907 C CA . GLY B 1 113 ? 34.580 -11.524 95.962 1.00 33.39 113 GLY C CA 1
ATOM 2908 C C . GLY B 1 113 ? 34.218 -10.092 96.367 1.00 31.24 113 GLY C C 1
ATOM 2909 O O . GLY B 1 113 ? 33.603 -9.367 95.543 1.00 32.74 113 GLY C O 1
ATOM 2910 N N . PHE B 1 114 ? 34.688 -9.619 97.539 1.00 29.91 114 PHE C N 1
ATOM 2911 C CA . PHE B 1 114 ? 34.322 -8.279 98.077 1.00 29.85 114 PHE C CA 1
ATOM 2912 C C . PHE B 1 114 ? 35.484 -7.284 97.961 1.00 29.54 114 PHE C C 1
ATOM 2913 O O . PHE B 1 114 ? 36.675 -7.696 97.984 1.00 33.37 114 PHE C O 1
ATOM 2921 N N . SER B 1 115 ? 35.137 -6.012 97.766 1.00 27.77 115 SER C N 1
ATOM 2922 C CA A SER B 1 115 ? 36.084 -4.896 97.522 0.50 29.88 115 SER C CA 1
ATOM 2923 C CA B SER B 1 115 ? 36.089 -4.900 97.527 0.50 28.08 115 SER C CA 1
ATOM 2924 C C . SER B 1 115 ? 36.261 -4.072 98.808 1.00 30.68 115 SER C C 1
ATOM 2925 O O . SER B 1 115 ? 35.237 -3.600 99.376 1.00 26.62 115 SER C O 1
ATOM 2930 N N . MET B 1 116 ? 37.508 -3.877 99.253 1.00 26.62 116 MET C N 1
ATOM 2931 C CA . MET B 1 116 ? 37.765 -3.115 100.498 1.00 23.15 116 MET C CA 1
ATOM 2932 C C . MET B 1 116 ? 38.961 -2.201 100.286 1.00 24.61 116 MET C C 1
ATOM 2933 O O . MET B 1 116 ? 39.953 -2.654 99.652 1.00 25.75 116 MET C O 1
ATOM 2938 N N . MET B 1 117 ? 38.881 -0.990 100.807 1.00 21.28 117 MET C N 1
ATOM 2939 C CA . MET B 1 117 ? 39.987 -0.009 100.771 1.00 23.65 117 MET C CA 1
ATOM 2940 C C . MET B 1 117 ? 40.185 0.610 102.167 1.00 22.83 117 MET C C 1
ATOM 2941 O O . MET B 1 117 ? 39.236 0.634 103.001 1.00 21.32 117 MET C O 1
ATOM 2946 N N . ASP B 1 118 ? 41.394 1.082 102.408 1.00 21.87 118 ASP C N 1
ATOM 2947 C CA . ASP B 1 118 ? 41.803 1.782 103.639 1.00 20.37 118 ASP C CA 1
ATOM 2948 C C . ASP B 1 118 ? 41.830 3.291 103.429 1.00 20.90 118 ASP C C 1
ATOM 2949 O O . ASP B 1 118 ? 42.621 3.803 102.614 1.00 21.96 118 ASP C O 1
ATOM 2954 N N . VAL B 1 119 ? 40.989 4.036 104.159 1.00 20.07 119 VAL C N 1
ATOM 2955 C CA . VAL B 1 119 ? 41.022 5.521 104.131 1.00 18.82 119 VAL C CA 1
ATOM 2956 C C . VAL B 1 119 ? 40.999 6.029 105.567 1.00 20.13 119 VAL C C 1
ATOM 2957 O O . VAL B 1 119 ? 40.024 6.626 106.039 1.00 17.93 119 VAL C O 1
ATOM 2961 N N . PRO B 1 120 ? 42.114 5.870 106.307 1.00 18.95 120 PRO C N 1
ATOM 2962 C CA . PRO B 1 120 ? 42.217 6.488 107.629 1.00 19.11 120 PRO C CA 1
ATOM 2963 C C . PRO B 1 120 ? 42.277 8.011 107.486 1.00 18.91 120 PRO C C 1
ATOM 2964 O O . PRO B 1 120 ? 42.485 8.559 106.379 1.00 18.96 120 PRO C O 1
ATOM 2968 N N . VAL B 1 121 ? 42.167 8.728 108.599 1.00 19.87 121 VAL C N 1
ATOM 2969 C CA . VAL B 1 121 ? 42.065 10.197 108.567 1.00 22.07 121 VAL C CA 1
ATOM 2970 C C . VAL B 1 121 ? 43.063 10.829 109.528 1.00 20.73 121 VAL C C 1
ATOM 2971 O O . VAL B 1 121 ? 43.384 10.215 110.555 1.00 24.09 121 VAL C O 1
ATOM 2975 N N . GLY B 1 122 ? 43.487 12.022 109.158 1.00 22.98 122 GLY C N 1
ATOM 2976 C CA . GLY B 1 122 ? 44.260 12.953 109.991 1.00 25.98 122 GLY C CA 1
ATOM 2977 C C . GLY B 1 122 ? 43.357 14.044 110.519 1.00 27.31 122 GLY C C 1
ATOM 2978 O O . GLY B 1 122 ? 42.256 14.259 109.937 1.00 23.69 122 GLY C O 1
ATOM 2979 N N . ARG B 1 123 ? 43.851 14.754 111.520 1.00 27.68 123 ARG C N 1
ATOM 2980 C CA . ARG B 1 123 ? 43.154 15.830 112.272 1.00 26.96 123 ARG C CA 1
ATOM 2981 C C . ARG B 1 123 ? 42.180 15.192 113.268 1.00 29.06 123 ARG C C 1
ATOM 2982 O O . ARG B 1 123 ? 42.148 13.941 113.389 1.00 29.80 123 ARG C O 1
ATOM 2990 N N . THR B 1 124 ? 41.449 16.003 114.026 1.00 22.64 124 THR C N 1
ATOM 2991 C CA . THR B 1 124 ? 40.850 15.511 115.283 1.00 27.44 124 THR C CA 1
ATOM 2992 C C . THR B 1 124 ? 39.315 15.586 115.186 1.00 24.42 124 THR C C 1
ATOM 2993 O O . THR B 1 124 ? 38.783 15.876 114.097 1.00 25.42 124 THR C O 1
ATOM 2997 N N . SER B 1 125 ? 38.654 15.324 116.300 1.00 23.57 125 SER C N 1
ATOM 2998 C CA . SER B 1 125 ? 37.183 15.217 116.385 1.00 23.38 125 SER C CA 1
ATOM 2999 C C . SER B 1 125 ? 36.567 16.570 116.041 1.00 25.55 125 SER C C 1
ATOM 3000 O O . SER B 1 125 ? 35.490 16.572 115.447 1.00 24.10 125 SER C O 1
ATOM 3003 N N . ALA B 1 126 ? 37.240 17.700 116.328 1.00 25.07 126 ALA C N 1
ATOM 3004 C CA . ALA B 1 126 ? 36.713 19.041 115.971 1.00 26.43 126 ALA C CA 1
ATOM 3005 C C . ALA B 1 126 ? 36.598 19.119 114.451 1.00 27.90 126 ALA C C 1
ATOM 3006 O O . ALA B 1 126 ? 35.576 19.662 113.921 1.00 27.94 126 ALA C O 1
ATOM 3008 N N . ASN B 1 127 ? 37.600 18.587 113.744 1.00 22.43 127 ASN C N 1
ATOM 3009 C CA . ASN B 1 127 ? 37.617 18.520 112.271 1.00 23.21 127 ASN C CA 1
ATOM 3010 C C . ASN B 1 127 ? 36.570 17.507 111.770 1.00 22.39 127 ASN C C 1
ATOM 3011 O O . ASN B 1 127 ? 36.014 17.724 110.689 1.00 25.11 127 ASN C O 1
ATOM 3016 N N . ALA B 1 128 ? 36.353 16.414 112.473 1.00 22.59 128 ALA C N 1
ATOM 3017 C CA . ALA B 1 128 ? 35.317 15.432 112.105 1.00 24.25 128 ALA C CA 1
ATOM 3018 C C . ALA B 1 128 ? 33.958 16.162 112.087 1.00 23.66 128 ALA C C 1
ATOM 3019 O O . ALA B 1 128 ? 33.204 15.986 111.138 1.00 24.28 128 ALA C O 1
ATOM 3021 N N . ILE B 1 129 ? 33.711 16.982 113.101 1.00 26.11 129 ILE C N 1
ATOM 3022 C CA . ILE B 1 129 ? 32.422 17.741 113.219 1.00 27.39 129 ILE C CA 1
ATOM 3023 C C . ILE B 1 129 ? 32.260 18.662 112.001 1.00 26.69 129 ILE C C 1
ATOM 3024 O O . ILE B 1 129 ? 31.188 18.616 111.350 1.00 28.60 129 ILE C O 1
ATOM 3029 N N . THR B 1 130 ? 33.283 19.427 111.644 1.00 25.37 130 THR C N 1
ATOM 3030 C CA . THR B 1 130 ? 33.208 20.442 110.567 1.00 26.31 130 THR C CA 1
ATOM 3031 C C . THR B 1 130 ? 33.397 19.825 109.179 1.00 27.55 130 THR C C 1
ATOM 3032 O O . THR B 1 130 ? 33.249 20.561 108.207 1.00 31.07 130 THR C O 1
ATOM 3036 N N . GLY B 1 131 ? 33.757 18.541 109.062 1.00 26.37 131 GLY C N 1
ATOM 3037 C CA . GLY B 1 131 ? 33.990 17.894 107.763 1.00 25.76 131 GLY C CA 1
ATOM 3038 C C . GLY B 1 131 ? 35.327 18.316 107.165 1.00 26.84 131 GLY C C 1
ATOM 3039 O O . GLY B 1 131 ? 35.445 18.347 105.916 1.00 27.32 131 GLY C O 1
ATOM 3040 N N . THR B 1 132 ? 36.316 18.606 108.009 1.00 24.86 132 THR C N 1
ATOM 3041 C CA . THR B 1 132 ? 37.636 19.133 107.557 1.00 26.90 132 THR C CA 1
ATOM 3042 C C . THR B 1 132 ? 38.767 18.159 107.908 1.00 23.72 132 THR C C 1
ATOM 3043 O O . THR B 1 132 ? 39.920 18.612 108.022 1.00 24.60 132 THR C O 1
ATOM 3047 N N . LEU B 1 133 ? 38.468 16.866 107.975 1.00 23.86 133 LEU C N 1
ATOM 3048 C CA . LEU B 1 133 ? 39.490 15.804 108.159 1.00 22.54 133 LEU C CA 1
ATOM 3049 C C . LEU B 1 133 ? 40.413 15.763 106.952 1.00 22.73 133 LEU C C 1
ATOM 3050 O O . LEU B 1 133 ? 40.022 16.161 105.839 1.00 22.92 133 LEU C O 1
ATOM 3055 N N . LEU B 1 134 ? 41.618 15.270 107.175 1.00 22.46 134 LEU C N 1
ATOM 3056 C CA . LEU B 1 134 ? 42.581 14.919 106.116 1.00 21.77 134 LEU C CA 1
ATOM 3057 C C . LEU B 1 134 ? 42.310 13.460 105.738 1.00 22.45 134 LEU C C 1
ATOM 3058 O O . LEU B 1 134 ? 42.354 12.610 106.635 1.00 21.59 134 LEU C O 1
ATOM 3063 N N . LEU B 1 135 ? 41.991 13.195 104.475 1.00 21.77 135 LEU C N 1
ATOM 3064 C CA . LEU B 1 135 ? 41.648 11.829 104.020 1.00 22.33 135 LEU C CA 1
ATOM 3065 C C . LEU B 1 135 ? 42.912 11.209 103.412 1.00 23.64 135 LEU C C 1
ATOM 3066 O O . LEU B 1 135 ? 43.437 11.761 102.401 1.00 24.30 135 LEU C O 1
ATOM 3071 N N . LEU B 1 136 ? 43.385 10.127 104.012 1.00 20.71 136 LEU C N 1
ATOM 3072 C CA . LEU B 1 136 ? 44.617 9.442 103.541 1.00 21.97 136 LEU C CA 1
ATOM 3073 C C . LEU B 1 136 ? 44.185 8.201 102.777 1.00 19.75 136 LEU C C 1
ATOM 3074 O O . LEU B 1 136 ? 43.965 7.123 103.363 1.00 20.93 136 LEU C O 1
ATOM 3079 N N . ALA B 1 137 ? 43.923 8.375 101.485 1.00 22.72 137 ALA C N 1
ATOM 3080 C CA . ALA B 1 137 ? 43.161 7.393 100.696 1.00 22.87 137 ALA C CA 1
ATOM 3081 C C . ALA B 1 137 ? 44.098 6.321 100.143 1.00 23.38 137 ALA C C 1
ATOM 3082 O O . ALA B 1 137 ? 44.800 6.583 99.165 1.00 23.77 137 ALA C O 1
ATOM 3084 N N . GLY B 1 138 ? 44.008 5.148 100.740 1.00 23.74 138 GLY C N 1
ATOM 3085 C CA . GLY B 1 138 ? 44.471 3.871 100.192 1.00 23.44 138 GLY C CA 1
ATOM 3086 C C . GLY B 1 138 ? 43.487 3.362 99.171 1.00 26.49 138 GLY C C 1
ATOM 3087 O O . GLY B 1 138 ? 42.435 4.013 98.982 1.00 27.92 138 GLY C O 1
ATOM 3088 N N . GLY B 1 139 ? 43.795 2.223 98.591 1.00 23.00 139 GLY C N 1
ATOM 3089 C CA . GLY B 1 139 ? 42.946 1.547 97.580 1.00 25.12 139 GLY C CA 1
ATOM 3090 C C . GLY B 1 139 ? 43.479 1.768 96.172 1.00 25.67 139 GLY C C 1
ATOM 3091 O O . GLY B 1 139 ? 44.418 2.581 95.954 1.00 26.78 139 GLY C O 1
ATOM 3092 N N . THR B 1 140 ? 42.915 1.029 95.223 1.00 28.48 140 THR C N 1
ATOM 3093 C CA . THR B 1 140 ? 43.251 1.179 93.790 1.00 29.04 140 THR C CA 1
ATOM 3094 C C . THR B 1 140 ? 42.808 2.548 93.302 1.00 34.47 140 THR C C 1
ATOM 3095 O O . THR B 1 140 ? 41.945 3.193 93.951 1.00 30.33 140 THR C O 1
ATOM 3099 N N . ALA B 1 141 ? 43.348 2.992 92.166 1.00 29.08 141 ALA C N 1
ATOM 3100 C CA . ALA B 1 141 ? 42.930 4.240 91.502 1.00 32.45 141 ALA C CA 1
ATOM 3101 C C . ALA B 1 141 ? 41.390 4.228 91.318 1.00 29.15 141 ALA C C 1
ATOM 3102 O O . ALA B 1 141 ? 40.771 5.260 91.574 1.00 33.51 141 ALA C O 1
ATOM 3104 N N . GLU B 1 142 ? 40.839 3.080 90.904 1.00 31.10 142 GLU C N 1
ATOM 3105 C CA . GLU B 1 142 ? 39.388 2.906 90.644 1.00 31.56 142 GLU C CA 1
ATOM 3106 C C . GLU B 1 142 ? 38.611 3.111 91.954 1.00 32.32 142 GLU C C 1
ATOM 3107 O O . GLU B 1 142 ? 37.603 3.862 91.952 1.00 31.73 142 GLU C O 1
ATOM 3113 N N . GLN B 1 143 ? 39.081 2.500 93.044 1.00 28.73 143 GLN C N 1
ATOM 3114 C CA . GLN B 1 143 ? 38.409 2.579 94.376 1.00 27.98 143 GLN C CA 1
ATOM 3115 C C . GLN B 1 143 ? 38.453 4.031 94.868 1.00 27.30 143 GLN C C 1
ATOM 3116 O O . GLN B 1 143 ? 37.438 4.529 95.359 1.00 26.81 143 GLN C O 1
ATOM 3122 N N . VAL B 1 144 ? 39.599 4.714 94.751 1.00 27.31 144 VAL C N 1
ATOM 3123 C CA . VAL B 1 144 ? 39.714 6.118 95.224 1.00 27.78 144 VAL C CA 1
ATOM 3124 C C . VAL B 1 144 ? 38.760 6.993 94.407 1.00 30.26 144 VAL C C 1
ATOM 3125 O O . VAL B 1 144 ? 38.072 7.836 95.000 1.00 26.89 144 VAL C O 1
ATOM 3129 N N . GLU B 1 145 ? 38.759 6.853 93.075 1.00 28.45 145 GLU C N 1
ATOM 3130 C CA . GLU B 1 145 ? 37.839 7.641 92.202 1.00 33.02 145 GLU C CA 1
ATOM 3131 C C . GLU B 1 145 ? 36.395 7.430 92.669 1.00 24.78 145 GLU C C 1
ATOM 3132 O O . GLU B 1 145 ? 35.660 8.413 92.807 1.00 30.76 145 GLU C O 1
ATOM 3138 N N . ARG B 1 146 ? 35.991 6.182 92.870 1.00 25.84 146 ARG C N 1
ATOM 3139 C CA . ARG B 1 146 ? 34.608 5.795 93.235 1.00 28.38 146 ARG C CA 1
ATOM 3140 C C . ARG B 1 146 ? 34.255 6.386 94.604 1.00 28.56 146 ARG C C 1
ATOM 3141 O O . ARG B 1 146 ? 33.109 6.899 94.771 1.00 29.01 146 ARG C O 1
ATOM 3149 N N . ALA B 1 147 ? 35.176 6.328 95.572 1.00 27.73 147 ALA C N 1
ATOM 3150 C CA . ALA B 1 147 ? 34.890 6.735 96.967 1.00 25.17 147 ALA C CA 1
ATOM 3151 C C . ALA B 1 147 ? 34.930 8.256 97.115 1.00 25.54 147 ALA C C 1
ATOM 3152 O O . ALA B 1 147 ? 34.318 8.756 98.059 1.00 24.61 147 ALA C O 1
ATOM 3154 N N . THR B 1 148 ? 35.615 8.984 96.237 1.00 26.51 148 THR C N 1
ATOM 3155 C CA . THR B 1 148 ? 35.980 10.400 96.473 1.00 27.21 148 THR C CA 1
ATOM 3156 C C . THR B 1 148 ? 34.748 11.244 96.818 1.00 27.97 148 THR C C 1
ATOM 3157 O O . THR B 1 148 ? 34.780 12.036 97.762 1.00 26.94 148 THR C O 1
ATOM 3161 N N . PRO B 1 149 ? 33.637 11.173 96.047 1.00 28.70 149 PRO C N 1
ATOM 3162 C CA . PRO B 1 149 ? 32.475 12.023 96.346 1.00 31.09 149 PRO C CA 1
ATOM 3163 C C . PRO B 1 149 ? 31.925 11.819 97.776 1.00 25.35 149 PRO C C 1
ATOM 3164 O O . PRO B 1 149 ? 31.571 12.792 98.434 1.00 30.18 149 PRO C O 1
ATOM 3168 N N . ILE B 1 150 ? 31.941 10.577 98.246 1.00 26.91 150 ILE C N 1
ATOM 3169 C CA . ILE B 1 150 ? 31.504 10.163 99.613 1.00 28.66 150 ILE C CA 1
ATOM 3170 C C . ILE B 1 150 ? 32.500 10.754 100.617 1.00 25.11 150 ILE C C 1
ATOM 3171 O O . ILE B 1 150 ? 32.088 11.385 101.618 1.00 27.06 150 ILE C O 1
ATOM 3176 N N . LEU B 1 151 ? 33.781 10.530 100.365 1.00 25.14 151 LEU C N 1
ATOM 3177 C CA . LEU B 1 151 ? 34.863 10.937 101.295 1.00 26.06 151 LEU C CA 1
ATOM 3178 C C . LEU B 1 151 ? 34.859 12.447 101.502 1.00 25.68 151 LEU C C 1
ATOM 3179 O O . LEU B 1 151 ? 35.070 12.868 102.654 1.00 27.31 151 LEU C O 1
ATOM 3184 N N . MET B 1 152 ? 34.593 13.241 100.459 1.00 25.93 152 MET C N 1
ATOM 3185 C CA . MET B 1 152 ? 34.643 14.720 100.543 1.00 26.82 152 MET C CA 1
ATOM 3186 C C . MET B 1 152 ? 33.471 15.275 101.377 1.00 27.23 152 MET C C 1
ATOM 3187 O O . MET B 1 152 ? 33.534 16.456 101.710 1.00 30.46 152 MET C O 1
ATOM 3192 N N . ALA B 1 153 ? 32.507 14.461 101.816 1.00 27.07 153 ALA C N 1
ATOM 3193 C CA . ALA B 1 153 ? 31.498 14.872 102.828 1.00 27.39 153 ALA C CA 1
ATOM 3194 C C . ALA B 1 153 ? 32.136 14.939 104.210 1.00 26.88 153 ALA C C 1
ATOM 3195 O O . ALA B 1 153 ? 31.636 15.688 105.063 1.00 25.43 153 ALA C O 1
ATOM 3197 N N . MET B 1 154 ? 33.194 14.138 104.437 1.00 24.83 154 MET C N 1
ATOM 3198 C CA . MET B 1 154 ? 33.774 13.976 105.794 1.00 23.44 154 MET C CA 1
ATOM 3199 C C . MET B 1 154 ? 35.108 14.727 105.929 1.00 24.67 154 MET C C 1
ATOM 3200 O O . MET B 1 154 ? 35.449 15.083 107.059 1.00 24.03 154 MET C O 1
ATOM 3205 N N . GLY B 1 155 ? 35.832 14.936 104.841 1.00 23.35 155 GLY C N 1
ATOM 3206 C CA . GLY B 1 155 ? 37.117 15.649 104.862 1.00 29.28 155 GLY C CA 1
ATOM 3207 C C . GLY B 1 155 ? 37.201 16.750 103.826 1.00 26.85 155 GLY C C 1
ATOM 3208 O O . GLY B 1 155 ? 36.385 16.756 102.886 1.00 30.49 155 GLY C O 1
ATOM 3209 N N . SER B 1 156 ? 38.177 17.640 103.995 1.00 27.27 156 SER C N 1
ATOM 3210 C CA . SER B 1 156 ? 38.372 18.846 103.143 1.00 30.05 156 SER C CA 1
ATOM 3211 C C . SER B 1 156 ? 39.569 18.675 102.202 1.00 30.55 156 SER C C 1
ATOM 3212 O O . SER B 1 156 ? 39.764 19.521 101.315 1.00 33.39 156 SER C O 1
ATOM 3215 N N . GLU B 1 157 ? 40.395 17.653 102.413 1.00 28.79 157 GLU C N 1
ATOM 3216 C CA . GLU B 1 157 ? 41.642 17.440 101.648 1.00 30.31 157 GLU C CA 1
ATOM 3217 C C . GLU B 1 157 ? 41.834 15.929 101.499 1.00 30.00 157 GLU C C 1
ATOM 3218 O O . GLU B 1 157 ? 41.724 15.215 102.519 1.00 28.34 157 GLU C O 1
ATOM 3224 N N . LEU B 1 158 ? 42.045 15.452 100.285 1.00 28.08 158 LEU C N 1
ATOM 3225 C CA . LEU B 1 158 ? 42.245 14.012 100.012 1.00 29.51 158 LEU C CA 1
ATOM 3226 C C . LEU B 1 158 ? 43.644 13.860 99.441 1.00 33.66 158 LEU C C 1
ATOM 3227 O O . LEU B 1 158 ? 43.975 14.554 98.479 1.00 30.95 158 LEU C O 1
ATOM 3232 N N . ILE B 1 159 ? 44.432 12.998 100.049 1.00 29.71 159 ILE C N 1
ATOM 3233 C CA . ILE B 1 159 ? 45.756 12.585 99.515 1.00 30.98 159 ILE C CA 1
ATOM 3234 C C . ILE B 1 159 ? 45.638 11.141 99.043 1.00 28.93 159 ILE C C 1
ATOM 3235 O O . ILE B 1 159 ? 45.250 10.238 99.803 1.00 26.59 159 ILE C O 1
ATOM 3240 N N . ASN B 1 160 ? 45.922 10.928 97.774 1.00 26.72 160 ASN C N 1
ATOM 3241 C CA . ASN B 1 160 ? 45.946 9.603 97.143 1.00 25.53 160 ASN C CA 1
ATOM 3242 C C . ASN B 1 160 ? 47.272 8.941 97.528 1.00 26.21 160 ASN C C 1
ATOM 3243 O O . ASN B 1 160 ? 48.330 9.402 97.013 1.00 27.38 160 ASN C O 1
ATOM 3248 N N . ALA B 1 161 ? 47.236 7.942 98.413 1.00 24.31 161 ALA C N 1
ATOM 3249 C CA . ALA B 1 161 ? 48.463 7.341 99.003 1.00 24.16 161 ALA C CA 1
ATOM 3250 C C . ALA B 1 161 ? 49.123 6.385 98.002 1.00 27.23 161 ALA C C 1
ATOM 3251 O O . ALA B 1 161 ? 50.222 5.893 98.271 1.00 27.16 161 ALA C O 1
ATOM 3253 N N . GLY B 1 162 ? 48.420 6.035 96.927 1.00 27.52 162 GLY C N 1
ATOM 3254 C CA . GLY B 1 162 ? 48.982 5.293 95.778 1.00 29.16 162 GLY C CA 1
ATOM 3255 C C . GLY B 1 162 ? 48.784 3.789 95.825 1.00 29.52 162 GLY C C 1
ATOM 3256 O O . GLY B 1 162 ? 49.500 3.099 95.094 1.00 30.93 162 GLY C O 1
ATOM 3257 N N . GLY B 1 163 ? 47.842 3.234 96.592 1.00 26.66 163 GLY C N 1
ATOM 3258 C CA . GLY B 1 163 ? 47.503 1.812 96.434 1.00 27.78 163 GLY C CA 1
ATOM 3259 C C . GLY B 1 163 ? 46.828 1.207 97.650 1.00 26.54 163 GLY C C 1
ATOM 3260 O O . GLY B 1 163 ? 46.777 1.838 98.725 1.00 25.80 163 GLY C O 1
ATOM 3261 N N . PRO B 1 164 ? 46.298 -0.027 97.518 1.00 25.30 164 PRO C N 1
ATOM 3262 C CA . PRO B 1 164 ? 45.753 -0.771 98.649 1.00 25.57 164 PRO C CA 1
ATOM 3263 C C . PRO B 1 164 ? 46.755 -0.827 99.805 1.00 27.93 164 PRO C C 1
ATOM 3264 O O . PRO B 1 164 ? 47.936 -1.169 99.548 1.00 23.13 164 PRO C O 1
ATOM 3268 N N . GLY B 1 165 ? 46.301 -0.443 100.997 1.00 24.65 165 GLY C N 1
ATOM 3269 C CA . GLY B 1 165 ? 47.118 -0.497 102.222 1.00 24.21 165 GLY C CA 1
ATOM 3270 C C . GLY B 1 165 ? 48.083 0.669 102.336 1.00 23.71 165 GLY C C 1
ATOM 3271 O O . GLY B 1 165 ? 48.751 0.755 103.398 1.00 22.57 165 GLY C O 1
ATOM 3272 N N . MET B 1 166 ? 48.163 1.571 101.363 1.00 22.02 166 MET C N 1
ATOM 3273 C CA . MET B 1 166 ? 49.124 2.698 101.424 1.00 24.43 166 MET C CA 1
ATOM 3274 C C . MET B 1 166 ? 48.538 3.844 102.269 1.00 21.82 166 MET C C 1
ATOM 3275 O O . MET B 1 166 ? 49.345 4.682 102.800 1.00 19.13 166 MET C O 1
ATOM 3280 N N . GLY B 1 167 ? 47.213 3.906 102.439 1.00 21.39 167 GLY C N 1
ATOM 3281 C CA . GLY B 1 167 ? 46.621 4.944 103.301 1.00 20.68 167 GLY C CA 1
ATOM 3282 C C . GLY B 1 167 ? 46.981 4.664 104.752 1.00 19.42 167 GLY C C 1
ATOM 3283 O O . GLY B 1 167 ? 47.426 5.598 105.432 1.00 19.62 167 GLY C O 1
ATOM 3284 N N . ILE B 1 168 ? 46.778 3.439 105.202 1.00 18.64 168 ILE C N 1
ATOM 3285 C CA . ILE B 1 168 ? 47.058 3.082 106.603 1.00 18.55 168 ILE C CA 1
ATOM 3286 C C . ILE B 1 168 ? 48.586 3.167 106.817 1.00 19.85 168 ILE C C 1
ATOM 3287 O O . ILE B 1 168 ? 49.030 3.580 107.892 1.00 18.21 168 ILE C O 1
ATOM 3292 N N . ARG B 1 169 ? 49.366 2.860 105.791 1.00 18.94 169 ARG C N 1
ATOM 3293 C CA . ARG B 1 169 ? 50.844 2.974 105.940 1.00 19.80 169 ARG C CA 1
ATOM 3294 C C . ARG B 1 169 ? 51.242 4.418 106.148 1.00 18.46 169 ARG C C 1
ATOM 3295 O O . ARG B 1 169 ? 52.024 4.675 107.084 1.00 21.05 169 ARG C O 1
ATOM 3303 N N . VAL B 1 170 ? 50.756 5.348 105.342 1.00 19.90 170 VAL C N 1
ATOM 3304 C CA . VAL B 1 170 ? 51.210 6.749 105.472 1.00 20.39 170 VAL C CA 1
ATOM 3305 C C . VAL B 1 170 ? 50.613 7.344 106.758 1.00 20.17 170 VAL C C 1
ATOM 3306 O O . VAL B 1 170 ? 51.286 8.165 107.384 1.00 19.54 170 VAL C O 1
ATOM 3310 N N . LYS B 1 171 ? 49.415 6.934 107.183 1.00 19.43 171 LYS C N 1
ATOM 3311 C CA . LYS B 1 171 ? 48.869 7.377 108.490 1.00 18.86 171 LYS C CA 1
ATOM 3312 C C . LYS B 1 171 ? 49.814 6.933 109.610 1.00 17.75 171 LYS C C 1
ATOM 3313 O O . LYS B 1 171 ? 50.146 7.743 110.474 1.00 20.11 171 LYS C O 1
ATOM 3319 N N . LEU B 1 172 ? 50.281 5.694 109.567 1.00 20.22 172 LEU C N 1
ATOM 3320 C CA . LEU B 1 172 ? 51.153 5.164 110.618 1.00 18.63 172 LEU C CA 1
ATOM 3321 C C . LEU B 1 172 ? 52.496 5.917 110.618 1.00 17.49 172 LEU C C 1
ATOM 3322 O O . LEU B 1 172 ? 52.972 6.255 111.713 1.00 20.19 172 LEU C O 1
ATOM 3327 N N . ILE B 1 173 ? 53.098 6.157 109.457 1.00 18.88 173 ILE C N 1
ATOM 3328 C CA . ILE B 1 173 ? 54.428 6.819 109.388 1.00 19.39 173 ILE C CA 1
ATOM 3329 C C . ILE B 1 173 ? 54.258 8.227 109.933 1.00 18.66 173 ILE C C 1
ATOM 3330 O O . ILE B 1 173 ? 55.061 8.660 110.794 1.00 18.70 173 ILE C O 1
ATOM 3335 N N . ASN B 1 174 ? 53.227 8.941 109.481 1.00 19.40 174 ASN C N 1
ATOM 3336 C CA . ASN B 1 174 ? 52.947 10.312 109.946 1.00 19.82 174 ASN C CA 1
ATOM 3337 C C . ASN B 1 174 ? 52.778 10.327 111.467 1.00 18.97 174 ASN C C 1
ATOM 3338 O O . ASN B 1 174 ? 53.429 11.148 112.112 1.00 18.42 174 ASN C O 1
ATOM 3343 N N . ASN B 1 175 ? 51.925 9.477 112.016 1.00 19.95 175 ASN C N 1
ATOM 3344 C CA . ASN B 1 175 ? 51.620 9.501 113.461 1.00 19.62 175 ASN C CA 1
ATOM 3345 C C . ASN B 1 175 ? 52.835 9.046 114.259 1.00 17.97 175 ASN C C 1
ATOM 3346 O O . ASN B 1 175 ? 53.081 9.625 115.316 1.00 19.39 175 ASN C O 1
ATOM 3351 N N . TYR B 1 176 ? 53.533 8.015 113.789 1.00 20.25 176 TYR C N 1
ATOM 3352 C CA . TYR B 1 176 ? 54.771 7.566 114.479 1.00 19.72 176 TYR C CA 1
ATOM 3353 C C . TYR B 1 176 ? 55.682 8.782 114.628 1.00 19.59 176 TYR C C 1
ATOM 3354 O O . TYR B 1 176 ? 56.161 9.089 115.733 1.00 18.13 176 TYR C O 1
ATOM 3363 N N . MET B 1 177 ? 55.968 9.440 113.513 1.00 17.96 177 MET C N 1
ATOM 3364 C CA . MET B 1 177 ? 56.900 10.580 113.507 1.00 18.47 177 MET C CA 1
ATOM 3365 C C . MET B 1 177 ? 56.381 11.688 114.446 1.00 19.35 177 MET C C 1
ATOM 3366 O O . MET B 1 177 ? 57.164 12.180 115.298 1.00 18.63 177 MET C O 1
ATOM 3371 N N . SER B 1 178 ? 55.127 12.104 114.323 1.00 18.96 178 SER C N 1
ATOM 3372 C CA . SER B 1 178 ? 54.641 13.254 115.117 1.00 18.88 178 SER C CA 1
ATOM 3373 C C . SER B 1 178 ? 54.613 12.849 116.592 1.00 16.52 178 SER C C 1
ATOM 3374 O O . SER B 1 178 ? 54.955 13.698 117.446 1.00 17.99 178 SER C O 1
ATOM 3377 N N . ILE B 1 179 ? 54.170 11.646 116.931 1.00 17.40 179 ILE C N 1
ATOM 3378 C CA . ILE B 1 179 ? 53.991 11.255 118.343 1.00 17.95 179 ILE C CA 1
ATOM 3379 C C . ILE B 1 179 ? 55.370 11.198 119.007 1.00 19.20 179 ILE C C 1
ATOM 3380 O O . ILE B 1 179 ? 55.535 11.759 120.102 1.00 17.57 179 ILE C O 1
ATOM 3385 N N . ALA B 1 180 ? 56.345 10.552 118.371 1.00 18.68 180 ALA C N 1
ATOM 3386 C CA . ALA B 1 180 ? 57.698 10.464 118.963 1.00 18.95 180 ALA C CA 1
ATOM 3387 C C . ALA B 1 180 ? 58.347 11.852 118.975 1.00 17.54 180 ALA C C 1
ATOM 3388 O O . ALA B 1 180 ? 59.045 12.184 119.971 1.00 18.71 180 ALA C O 1
ATOM 3390 N N . LEU B 1 181 ? 58.154 12.656 117.934 1.00 17.61 181 LEU C N 1
ATOM 3391 C CA . LEU B 1 181 ? 58.751 14.017 117.819 1.00 18.18 181 LEU C CA 1
ATOM 3392 C C . LEU B 1 181 ? 58.330 14.896 118.998 1.00 19.06 181 LEU C C 1
ATOM 3393 O O . LEU B 1 181 ? 59.140 15.693 119.527 1.00 19.58 181 LEU C O 1
ATOM 3398 N N . ASN B 1 182 ? 57.112 14.713 119.472 1.00 16.85 182 ASN C N 1
ATOM 3399 C CA . ASN B 1 182 ? 56.603 15.483 120.647 1.00 18.88 182 ASN C CA 1
ATOM 3400 C C . ASN B 1 182 ? 57.494 15.239 121.864 1.00 18.27 182 ASN C C 1
ATOM 3401 O O . ASN B 1 182 ? 57.793 16.193 122.618 1.00 17.96 182 ASN C O 1
ATOM 3406 N N . ALA B 1 183 ? 57.882 13.996 122.125 1.00 17.89 183 ALA C N 1
ATOM 3407 C CA . ALA B 1 183 ? 58.703 13.643 123.300 1.00 19.45 183 ALA C CA 1
ATOM 3408 C C . ALA B 1 183 ? 60.085 14.284 123.158 1.00 17.62 183 ALA C C 1
ATOM 3409 O O . ALA B 1 183 ? 60.602 14.782 124.142 1.00 17.62 183 ALA C O 1
ATOM 3411 N N . LEU B 1 184 ? 60.663 14.271 121.953 1.00 16.55 184 LEU C N 1
ATOM 3412 C CA . LEU B 1 184 ? 62.006 14.863 121.747 1.00 17.55 184 LEU C CA 1
ATOM 3413 C C . LEU B 1 184 ? 61.889 16.392 121.909 1.00 15.58 184 LEU C C 1
ATOM 3414 O O . LEU B 1 184 ? 62.763 17.015 122.572 1.00 18.44 184 LEU C O 1
ATOM 3419 N N . SER B 1 185 ? 60.857 16.971 121.320 1.00 16.69 185 SER C N 1
ATOM 3420 C CA . SER B 1 185 ? 60.591 18.430 121.364 1.00 18.07 185 SER C CA 1
ATOM 3421 C C . SER B 1 185 ? 60.546 18.869 122.843 1.00 17.28 185 SER C C 1
ATOM 3422 O O . SER B 1 185 ? 61.151 19.902 123.195 1.00 16.77 185 SER C O 1
ATOM 3425 N N . ALA B 1 186 ? 59.861 18.096 123.674 1.00 16.53 186 ALA C N 1
ATOM 3426 C CA . ALA B 1 186 ? 59.762 18.359 125.135 1.00 16.88 186 ALA C CA 1
ATOM 3427 C C . ALA B 1 186 ? 61.148 18.366 125.795 1.00 17.96 186 ALA C C 1
ATOM 3428 O O . ALA B 1 186 ? 61.426 19.265 126.599 1.00 18.55 186 ALA C O 1
ATOM 3430 N N . GLU B 1 187 ? 62.012 17.399 125.497 1.00 18.10 187 GLU C N 1
ATOM 3431 C CA . GLU B 1 187 ? 63.383 17.391 126.038 1.00 17.67 187 GLU C CA 1
ATOM 3432 C C . GLU B 1 187 ? 64.091 18.707 125.683 1.00 18.93 187 GLU C C 1
ATOM 3433 O O . GLU B 1 187 ? 64.705 19.305 126.579 1.00 18.56 187 GLU C O 1
ATOM 3439 N N . ALA B 1 188 ? 64.064 19.125 124.413 1.00 17.58 188 ALA C N 1
ATOM 3440 C CA . ALA B 1 188 ? 64.786 20.335 123.963 1.00 17.09 188 ALA C CA 1
ATOM 3441 C C . ALA B 1 188 ? 64.214 21.564 124.698 1.00 18.86 188 ALA C C 1
ATOM 3442 O O . ALA B 1 188 ? 65.027 22.417 125.194 1.00 17.43 188 ALA C O 1
ATOM 3444 N N . ALA B 1 189 ? 62.898 21.643 124.831 1.00 17.85 189 ALA C N 1
ATOM 3445 C CA . ALA B 1 189 ? 62.222 22.799 125.468 1.00 18.30 189 ALA C CA 1
ATOM 3446 C C . ALA B 1 189 ? 62.560 22.851 126.974 1.00 18.50 189 ALA C C 1
ATOM 3447 O O . ALA B 1 189 ? 62.732 23.970 127.550 1.00 18.36 189 ALA C O 1
ATOM 3449 N N . VAL B 1 190 ? 62.595 21.704 127.653 1.00 18.15 190 VAL C N 1
ATOM 3450 C CA . VAL B 1 190 ? 62.891 21.693 129.100 1.00 17.53 190 VAL C CA 1
ATOM 3451 C C . VAL B 1 190 ? 64.365 21.981 129.328 1.00 18.77 190 VAL C C 1
ATOM 3452 O O . VAL B 1 190 ? 64.679 22.724 130.292 1.00 19.35 190 VAL C O 1
ATOM 3456 N N . LEU B 1 191 ? 65.259 21.479 128.470 1.00 19.48 191 LEU C N 1
ATOM 3457 C CA . LEU B 1 191 ? 66.694 21.826 128.609 1.00 18.87 191 LEU C CA 1
ATOM 3458 C C . LEU B 1 191 ? 66.855 23.350 128.419 1.00 19.82 191 LEU C C 1
ATOM 3459 O O . LEU B 1 191 ? 67.626 23.975 129.169 1.00 19.47 191 LEU C O 1
ATOM 3464 N N . CYS B 1 192 ? 66.089 23.924 127.504 1.00 17.87 192 CYS C N 1
ATOM 3465 C CA . CYS B 1 192 ? 66.085 25.393 127.223 1.00 18.09 192 CYS C CA 1
ATOM 3466 C C . CYS B 1 192 ? 65.681 26.142 128.501 1.00 20.08 192 CYS C C 1
ATOM 3467 O O . CYS B 1 192 ? 66.409 27.063 128.945 1.00 19.13 192 CYS C O 1
ATOM 3470 N N . GLU B 1 193 ? 64.609 25.714 129.158 1.00 19.38 193 GLU C N 1
ATOM 3471 C CA . GLU B 1 193 ? 64.142 26.337 130.425 1.00 19.74 193 GLU C CA 1
ATOM 3472 C C . GLU B 1 193 ? 65.194 26.165 131.513 1.00 19.52 193 GLU C C 1
ATOM 3473 O O . GLU B 1 193 ? 65.489 27.153 132.247 1.00 20.10 193 GLU C O 1
ATOM 3479 N N . ALA B 1 194 ? 65.824 24.990 131.620 1.00 18.16 194 ALA C N 1
ATOM 3480 C CA . ALA B 1 194 ? 66.824 24.764 132.681 1.00 18.05 194 ALA C CA 1
ATOM 3481 C C . ALA B 1 194 ? 68.036 25.679 132.473 1.00 20.19 194 ALA C C 1
ATOM 3482 O O . ALA B 1 194 ? 68.744 25.921 133.427 1.00 19.95 194 ALA C O 1
ATOM 3484 N N . LEU B 1 195 ? 68.315 26.072 131.230 1.00 18.77 195 LEU C N 1
ATOM 3485 C CA . LEU B 1 195 ? 69.450 26.972 130.875 1.00 19.41 195 LEU C CA 1
ATOM 3486 C C . LEU B 1 195 ? 69.042 28.446 130.994 1.00 20.24 195 LEU C C 1
ATOM 3487 O O . LEU B 1 195 ? 69.876 29.300 130.667 1.00 21.07 195 LEU C O 1
ATOM 3492 N N . ASN B 1 196 ? 67.800 28.731 131.374 1.00 21.43 196 ASN C N 1
ATOM 3493 C CA . ASN B 1 196 ? 67.288 30.127 131.541 1.00 20.82 196 ASN C CA 1
ATOM 3494 C C . ASN B 1 196 ? 67.339 30.873 130.210 1.00 21.05 196 ASN C C 1
ATOM 3495 O O . ASN B 1 196 ? 67.495 32.104 130.209 1.00 20.64 196 ASN C O 1
ATOM 3500 N N . LEU B 1 197 ? 67.172 30.170 129.095 1.00 20.12 197 LEU C N 1
ATOM 3501 C CA . LEU B 1 197 ? 67.041 30.764 127.753 1.00 21.42 197 LEU C CA 1
ATOM 3502 C C . LEU B 1 197 ? 65.556 30.826 127.453 1.00 21.58 197 LEU C C 1
ATOM 3503 O O . LEU B 1 197 ? 64.849 29.807 127.522 1.00 21.17 197 LEU C O 1
ATOM 3508 N N . PRO B 1 198 ? 64.989 31.992 127.119 1.00 21.44 198 PRO C N 1
ATOM 3509 C CA . PRO B 1 198 ? 63.573 32.040 126.737 1.00 22.54 198 PRO C CA 1
ATOM 3510 C C . PRO B 1 198 ? 63.281 31.191 125.510 1.00 22.02 198 PRO C C 1
ATOM 3511 O O . PRO B 1 198 ? 64.032 31.249 124.531 1.00 19.99 198 PRO C O 1
ATOM 3515 N N . PHE B 1 199 ? 62.216 30.402 125.590 1.00 23.69 199 PHE C N 1
ATOM 3516 C CA . PHE B 1 199 ? 61.798 29.429 124.554 1.00 26.05 199 PHE C CA 1
ATOM 3517 C C . PHE B 1 199 ? 61.652 30.109 123.193 1.00 24.58 199 PHE C C 1
ATOM 3518 O O . PHE B 1 199 ? 62.071 29.525 122.189 1.00 21.69 199 PHE C O 1
ATOM 3526 N N . ASP B 1 200 ? 61.042 31.297 123.125 1.00 25.25 200 ASP C N 1
ATOM 3527 C CA . ASP B 1 200 ? 60.781 31.999 121.841 1.00 22.36 200 ASP C CA 1
ATOM 3528 C C . ASP B 1 200 ? 62.110 32.254 121.089 1.00 20.29 200 ASP C C 1
ATOM 3529 O O . ASP B 1 200 ? 62.085 32.228 119.845 1.00 23.07 200 ASP C O 1
ATOM 3531 N N . VAL B 1 201 ? 63.213 32.486 121.785 1.00 20.79 201 VAL C N 1
ATOM 3532 C CA . VAL B 1 201 ? 64.545 32.737 121.170 1.00 20.78 201 VAL C CA 1
ATOM 3533 C C . VAL B 1 201 ? 64.998 31.434 120.506 1.00 21.75 201 VAL C C 1
ATOM 3534 O O . VAL B 1 201 ? 65.398 31.450 119.300 1.00 21.81 201 VAL C O 1
ATOM 3538 N N . ALA B 1 202 ? 64.886 30.319 121.229 1.00 20.80 202 ALA C N 1
ATOM 3539 C CA . ALA B 1 202 ? 65.227 28.990 120.656 1.00 20.55 202 ALA C CA 1
ATOM 3540 C C . ALA B 1 202 ? 64.331 28.709 119.445 1.00 20.86 202 ALA C C 1
ATOM 3541 O O . ALA B 1 202 ? 64.826 28.253 118.407 1.00 20.84 202 ALA C O 1
ATOM 3543 N N . VAL B 1 203 ? 63.016 28.941 119.543 1.00 20.73 203 VAL C N 1
ATOM 3544 C CA . VAL B 1 203 ? 62.111 28.654 118.401 1.00 21.80 203 VAL C CA 1
ATOM 3545 C C . VAL B 1 203 ? 62.495 29.513 117.187 1.00 22.31 203 VAL C C 1
ATOM 3546 O O . VAL B 1 203 ? 62.459 28.984 116.068 1.00 22.46 203 VAL C O 1
ATOM 3550 N N . LYS B 1 204 ? 62.869 30.769 117.404 1.00 23.73 204 LYS C N 1
ATOM 3551 C CA . LYS B 1 204 ? 63.293 31.679 116.306 1.00 26.92 204 LYS C CA 1
ATOM 3552 C C . LYS B 1 204 ? 64.508 31.072 115.595 1.00 24.95 204 LYS C C 1
ATOM 3553 O O . LYS B 1 204 ? 64.482 30.991 114.357 1.00 27.18 204 LYS C O 1
ATOM 3559 N N . VAL B 1 205 ? 65.507 30.604 116.332 1.00 24.05 205 VAL C N 1
ATOM 3560 C CA . VAL B 1 205 ? 66.701 29.968 115.709 1.00 20.55 205 VAL C CA 1
ATOM 3561 C C . VAL B 1 205 ? 66.307 28.661 115.007 1.00 21.39 205 VAL C C 1
ATOM 3562 O O . VAL B 1 205 ? 66.653 28.481 113.822 1.00 21.19 205 VAL C O 1
ATOM 3566 N N . MET B 1 206 ? 65.573 27.799 115.686 1.00 18.86 206 MET C N 1
ATOM 3567 C CA . MET B 1 206 ? 65.211 26.457 115.166 1.00 20.05 206 MET C CA 1
ATOM 3568 C C . MET B 1 206 ? 64.324 26.589 113.918 1.00 22.26 206 MET C C 1
ATOM 3569 O O . MET B 1 206 ? 64.442 25.745 113.024 1.00 23.45 206 MET C O 1
ATOM 3574 N N . SER B 1 207 ? 63.513 27.650 113.796 1.00 21.99 207 SER C N 1
ATOM 3575 C CA A SER B 1 207 ? 62.623 27.864 112.633 0.50 23.82 207 SER C CA 1
ATOM 3576 C CA B SER B 1 207 ? 62.625 27.856 112.632 0.50 24.65 207 SER C CA 1
ATOM 3577 C C . SER B 1 207 ? 63.446 28.015 111.344 1.00 22.64 207 SER C C 1
ATOM 3578 O O . SER B 1 207 ? 62.874 27.846 110.265 1.00 26.27 207 SER C O 1
ATOM 3583 N N . GLY B 1 208 ? 64.728 28.356 111.455 1.00 21.41 208 GLY C N 1
ATOM 3584 C CA . GLY B 1 208 ? 65.616 28.525 110.285 1.00 23.90 208 GLY C CA 1
ATOM 3585 C C . GLY B 1 208 ? 66.557 27.359 110.035 1.00 25.64 208 GLY C C 1
ATOM 3586 O O . GLY B 1 208 ? 67.367 27.456 109.112 1.00 27.73 208 GLY C O 1
ATOM 3587 N N . THR B 1 209 ? 66.454 26.265 110.800 1.00 21.23 209 THR C N 1
ATOM 3588 C CA . THR B 1 209 ? 67.365 25.099 110.674 1.00 21.88 209 THR C CA 1
ATOM 3589 C C . THR B 1 209 ? 66.545 23.807 110.581 1.00 21.10 209 THR C C 1
ATOM 3590 O O . THR B 1 209 ? 65.314 23.843 110.678 1.00 22.93 209 THR C O 1
ATOM 3594 N N . ALA B 1 210 ? 67.230 22.668 110.488 1.00 21.83 210 ALA C N 1
ATOM 3595 C CA . ALA B 1 210 ? 66.567 21.360 110.459 1.00 19.41 210 ALA C CA 1
ATOM 3596 C C . ALA B 1 210 ? 65.839 21.126 111.791 1.00 21.65 210 ALA C C 1
ATOM 3597 O O . ALA B 1 210 ? 64.939 20.293 111.816 1.00 22.22 210 ALA C O 1
ATOM 3599 N N . ALA B 1 211 ? 66.233 21.800 112.874 1.00 21.29 211 ALA C N 1
ATOM 3600 C CA . ALA B 1 211 ? 65.644 21.576 114.216 1.00 20.63 211 ALA C CA 1
ATOM 3601 C C . ALA B 1 211 ? 64.156 21.892 114.144 1.00 20.97 211 ALA C C 1
ATOM 3602 O O . ALA B 1 211 ? 63.350 21.141 114.708 1.00 23.45 211 ALA C O 1
ATOM 3604 N N . GLY B 1 212 ? 63.787 22.976 113.472 1.00 21.38 212 GLY C N 1
ATOM 3605 C CA . GLY B 1 212 ? 62.378 23.400 113.357 1.00 23.97 212 GLY C CA 1
ATOM 3606 C C . GLY B 1 212 ? 61.752 23.087 112.014 1.00 26.12 212 GLY C C 1
ATOM 3607 O O . GLY B 1 212 ? 60.493 23.112 111.943 1.00 27.33 212 GLY C O 1
ATOM 3608 N N . LYS B 1 213 ? 62.548 22.907 110.953 1.00 22.55 213 LYS C N 1
ATOM 3609 C CA . LYS B 1 213 ? 62.016 22.648 109.595 1.00 23.08 213 LYS C CA 1
ATOM 3610 C C . LYS B 1 213 ? 62.029 21.141 109.276 1.00 21.45 213 LYS C C 1
ATOM 3611 O O . LYS B 1 213 ? 61.444 20.764 108.256 1.00 24.60 213 LYS C O 1
ATOM 3617 N N . GLY B 1 214 ? 62.741 20.343 110.059 1.00 24.16 214 GLY C N 1
ATOM 3618 C CA . GLY B 1 214 ? 62.943 18.915 109.749 1.00 23.32 214 GLY C CA 1
ATOM 3619 C C . GLY B 1 214 ? 64.097 18.673 108.794 1.00 20.83 214 GLY C C 1
ATOM 3620 O O . GLY B 1 214 ? 64.497 19.603 108.097 1.00 23.54 214 GLY C O 1
ATOM 3621 N N . HIS B 1 215 ? 64.612 17.439 108.788 1.00 20.88 215 HIS C N 1
ATOM 3622 C CA . HIS B 1 215 ? 65.698 16.967 107.893 1.00 19.50 215 HIS C CA 1
ATOM 3623 C C . HIS B 1 215 ? 65.142 16.534 106.532 1.00 21.92 215 HIS C C 1
ATOM 3624 O O . HIS B 1 215 ? 65.918 16.549 105.541 1.00 22.08 215 HIS C O 1
ATOM 3631 N N . PHE B 1 216 ? 63.893 16.068 106.472 1.00 20.92 216 PHE C N 1
ATOM 3632 C CA . PHE B 1 216 ? 63.357 15.366 105.277 1.00 20.91 216 PHE C CA 1
ATOM 3633 C C . PHE B 1 216 ? 63.552 16.228 104.010 1.00 25.37 216 PHE C C 1
ATOM 3634 O O . PHE B 1 216 ? 63.883 15.683 102.944 1.00 25.40 216 PHE C O 1
ATOM 3642 N N . THR B 1 217 ? 63.362 17.535 104.127 1.00 23.65 217 THR C N 1
ATOM 3643 C CA . THR B 1 217 ? 63.384 18.481 102.978 1.00 27.70 217 THR C CA 1
ATOM 3644 C C . THR B 1 217 ? 64.569 19.450 103.082 1.00 28.78 217 THR C C 1
ATOM 3645 O O . THR B 1 217 ? 64.648 20.341 102.236 1.00 30.88 217 THR C O 1
ATOM 3649 N N . THR B 1 218 ? 65.470 19.299 104.052 1.00 26.59 218 THR C N 1
ATOM 3650 C CA . THR B 1 218 ? 66.602 20.255 104.254 1.00 28.17 218 THR C CA 1
ATOM 3651 C C . THR B 1 218 ? 67.938 19.524 104.112 1.00 28.84 218 THR C C 1
ATOM 3652 O O . THR B 1 218 ? 68.515 19.596 103.025 1.00 30.59 218 THR C O 1
ATOM 3656 N N . SER B 1 219 ? 68.384 18.841 105.162 1.00 27.10 219 SER C N 1
ATOM 3657 C CA A SER B 1 219 ? 69.692 18.134 105.233 0.50 26.48 219 SER C CA 1
ATOM 3658 C CA B SER B 1 219 ? 69.684 18.119 105.248 0.50 25.38 219 SER C CA 1
ATOM 3659 C C . SER B 1 219 ? 69.765 16.986 104.225 1.00 26.78 219 SER C C 1
ATOM 3660 O O . SER B 1 219 ? 70.870 16.708 103.732 1.00 26.71 219 SER C O 1
ATOM 3665 N N . TRP B 1 220 ? 68.659 16.282 103.990 1.00 23.61 220 TRP C N 1
ATOM 3666 C CA . TRP B 1 220 ? 68.688 14.970 103.306 1.00 23.76 220 TRP C CA 1
ATOM 3667 C C . TRP B 1 220 ? 68.718 15.082 101.780 1.00 27.35 220 TRP C C 1
ATOM 3668 O O . TRP B 1 220 ? 69.443 14.308 101.156 1.00 27.69 220 TRP C O 1
ATOM 3679 N N . PRO B 1 221 ? 67.900 15.932 101.116 1.00 25.12 221 PRO C N 1
ATOM 3680 C CA . PRO B 1 221 ? 67.748 15.838 99.662 1.00 29.03 221 PRO C CA 1
ATOM 3681 C C . PRO B 1 221 ? 69.051 15.881 98.845 1.00 29.42 221 PRO C C 1
ATOM 3682 O O . PRO B 1 221 ? 69.197 15.028 97.977 1.00 33.99 221 PRO C O 1
ATOM 3686 N N . ASN B 1 222 ? 69.952 16.805 99.156 1.00 29.42 222 ASN C N 1
ATOM 3687 C CA . ASN B 1 222 ? 71.197 17.018 98.354 1.00 30.21 222 ASN C CA 1
ATOM 3688 C C . ASN B 1 222 ? 72.339 16.175 98.922 1.00 31.44 222 ASN C C 1
ATOM 3689 O O . ASN B 1 222 ? 73.395 16.158 98.310 1.00 29.97 222 ASN C O 1
ATOM 3692 N N . LYS B 1 223 ? 72.142 15.436 100.015 1.00 27.17 223 LYS C N 1
ATOM 3693 C CA . LYS B 1 223 ? 73.226 14.586 100.577 1.00 25.99 223 LYS C CA 1
ATOM 3694 C C . LYS B 1 223 ? 72.794 13.125 100.462 1.00 26.80 223 LYS C C 1
ATOM 3695 O O . LYS B 1 223 ? 72.826 12.585 99.326 1.00 29.24 223 LYS C O 1
ATOM 3701 N N . VAL B 1 224 ? 72.346 12.483 101.542 1.00 24.06 224 VAL C N 1
ATOM 3702 C CA . VAL B 1 224 ? 72.042 11.026 101.498 1.00 24.30 224 VAL C CA 1
ATOM 3703 C C . VAL B 1 224 ? 71.086 10.691 100.339 1.00 24.04 224 VAL C C 1
ATOM 3704 O O . VAL B 1 224 ? 71.271 9.639 99.706 1.00 27.99 224 VAL C O 1
ATOM 3708 N N . LEU B 1 225 ? 70.037 11.473 100.125 1.00 25.06 225 LEU C N 1
ATOM 3709 C CA . LEU B 1 225 ? 68.973 11.092 99.154 1.00 29.23 225 LEU C CA 1
ATOM 3710 C C . LEU B 1 225 ? 69.498 11.278 97.714 1.00 31.10 225 LEU C C 1
ATOM 3711 O O . LEU B 1 225 ? 68.820 10.778 96.799 1.00 30.05 225 LEU C O 1
ATOM 3716 N N . SER B 1 226 ? 70.623 11.973 97.544 1.00 28.70 226 SER C N 1
ATOM 3717 C CA . SER B 1 226 ? 71.341 12.143 96.248 1.00 34.50 226 SER C CA 1
ATOM 3718 C C . SER B 1 226 ? 72.528 11.178 96.178 1.00 33.34 226 SER C C 1
ATOM 3719 O O . SER B 1 226 ? 73.299 11.300 95.236 1.00 34.04 226 SER C O 1
ATOM 3722 N N . GLY B 1 227 ? 72.722 10.310 97.168 1.00 33.17 227 GLY C N 1
ATOM 3723 C CA . GLY B 1 227 ? 73.875 9.386 97.211 1.00 31.17 227 GLY C CA 1
ATOM 3724 C C . GLY B 1 227 ? 75.187 10.089 97.505 1.00 34.24 227 GLY C C 1
ATOM 3725 O O . GLY B 1 227 ? 76.254 9.506 97.228 1.00 37.67 227 GLY C O 1
ATOM 3726 N N . ASP B 1 228 ? 75.149 11.292 98.094 1.00 34.02 228 ASP C N 1
ATOM 3727 C CA . ASP B 1 228 ? 76.349 12.077 98.444 1.00 31.97 228 ASP C CA 1
ATOM 3728 C C . ASP B 1 228 ? 76.493 12.147 99.973 1.00 32.33 228 ASP C C 1
ATOM 3729 O O . ASP B 1 228 ? 75.719 12.894 100.596 1.00 29.85 228 ASP C O 1
ATOM 3734 N N . LEU B 1 229 ? 77.453 11.423 100.548 1.00 28.82 229 LEU C N 1
ATOM 3735 C CA . LEU B 1 229 ? 77.711 11.451 102.009 1.00 27.09 229 LEU C CA 1
ATOM 3736 C C . LEU B 1 229 ? 78.972 12.248 102.330 1.00 27.64 229 LEU C C 1
ATOM 3737 O O . LEU B 1 229 ? 79.418 12.192 103.508 1.00 28.33 229 LEU C O 1
ATOM 3742 N N . SER B 1 230 ? 79.470 13.059 101.402 1.00 28.31 230 SER C N 1
ATOM 3743 C CA . SER B 1 230 ? 80.552 14.022 101.733 1.00 29.45 230 SER C CA 1
ATOM 3744 C C . SER B 1 230 ? 80.008 14.977 102.788 1.00 27.76 230 SER C C 1
ATOM 3745 O O . SER B 1 230 ? 78.868 15.419 102.695 1.00 25.04 230 SER C O 1
ATOM 3748 N N . PRO B 1 231 ? 80.767 15.292 103.852 1.00 28.26 231 PRO C N 1
ATOM 3749 C CA . PRO B 1 231 ? 80.175 15.986 105.000 1.00 28.11 231 PRO C CA 1
ATOM 3750 C C . PRO B 1 231 ? 79.907 17.490 104.856 1.00 29.16 231 PRO C C 1
ATOM 3751 O O . PRO B 1 231 ? 80.773 18.237 104.492 1.00 27.48 231 PRO C O 1
ATOM 3755 N N . ALA B 1 232 ? 78.683 17.900 105.173 1.00 26.85 232 ALA C N 1
ATOM 3756 C CA . ALA B 1 232 ? 78.334 19.295 105.537 1.00 28.16 232 ALA C CA 1
ATOM 3757 C C . ALA B 1 232 ? 78.485 19.411 107.047 1.00 28.48 232 ALA C C 1
ATOM 3758 O O . ALA B 1 232 ? 79.085 20.391 107.540 1.00 33.32 232 ALA C O 1
ATOM 3760 N N . PHE B 1 233 ? 77.948 18.440 107.776 1.00 25.53 233 PHE C N 1
ATOM 3761 C CA . PHE B 1 233 ? 78.111 18.356 109.248 1.00 26.26 233 PHE C CA 1
ATOM 3762 C C . PHE B 1 233 ? 78.512 16.929 109.552 1.00 22.99 233 PHE C C 1
ATOM 3763 O O . PHE B 1 233 ? 77.675 16.039 109.356 1.00 24.08 233 PHE C O 1
ATOM 3771 N N . MET B 1 234 ? 79.767 16.694 109.927 1.00 24.56 234 MET C N 1
ATOM 3772 C CA . MET B 1 234 ? 80.296 15.321 110.135 1.00 23.76 234 MET C CA 1
ATOM 3773 C C . MET B 1 234 ? 79.581 14.651 111.320 1.00 23.21 234 MET C C 1
ATOM 3774 O O . MET B 1 234 ? 79.325 15.321 112.345 1.00 22.04 234 MET C O 1
ATOM 3779 N N . ILE B 1 235 ? 79.347 13.360 111.200 1.00 20.79 235 ILE C N 1
ATOM 3780 C CA . ILE B 1 235 ? 78.820 12.491 112.285 1.00 21.90 235 ILE C CA 1
ATOM 3781 C C . ILE B 1 235 ? 79.692 12.640 113.537 1.00 23.15 235 ILE C C 1
ATOM 3782 O O . ILE B 1 235 ? 79.145 12.797 114.628 1.00 20.89 235 ILE C O 1
ATOM 3787 N N . ASP B 1 236 ? 81.011 12.679 113.399 1.00 22.12 236 ASP C N 1
ATOM 3788 C CA . ASP B 1 236 ? 81.879 12.865 114.586 1.00 22.79 236 ASP C CA 1
ATOM 3789 C C . ASP B 1 236 ? 81.525 14.154 115.329 1.00 22.97 236 ASP C C 1
ATOM 3790 O O . ASP B 1 236 ? 81.503 14.121 116.572 1.00 24.91 236 ASP C O 1
ATOM 3795 N N . LEU B 1 237 ? 81.281 15.265 114.637 1.00 22.55 237 LEU C N 1
ATOM 3796 C CA . LEU B 1 237 ? 81.021 16.554 115.305 1.00 22.64 237 LEU C CA 1
ATOM 3797 C C . LEU B 1 237 ? 79.611 16.506 115.911 1.00 24.00 237 LEU C C 1
ATOM 3798 O O . LEU B 1 237 ? 79.414 17.051 117.039 1.00 24.77 237 LEU C O 1
ATOM 3801 N N . ALA B 1 238 ? 78.649 15.928 115.185 1.00 21.48 238 ALA C N 1
ATOM 3802 C CA . ALA B 1 238 ? 77.258 15.772 115.696 1.00 20.70 238 ALA C CA 1
ATOM 3803 C C . ALA B 1 238 ? 77.301 14.968 116.992 1.00 22.63 238 ALA C C 1
ATOM 3804 O O . ALA B 1 238 ? 76.657 15.368 117.987 1.00 20.91 238 ALA C O 1
ATOM 3806 N N . HIS B 1 239 ? 78.031 13.863 117.000 1.00 20.88 239 HIS C N 1
ATOM 3807 C CA . HIS B 1 239 ? 78.174 12.981 118.172 1.00 21.25 239 HIS C CA 1
ATOM 3808 C C . HIS B 1 239 ? 78.791 13.775 119.341 1.00 22.43 239 HIS C C 1
ATOM 3809 O O . HIS B 1 239 ? 78.302 13.661 120.462 1.00 20.79 239 HIS C O 1
ATOM 3816 N N . LYS B 1 240 ? 79.799 14.599 119.075 1.00 25.02 240 LYS C N 1
ATOM 3817 C CA . LYS B 1 240 ? 80.461 15.416 120.129 1.00 26.56 240 LYS C CA 1
ATOM 3818 C C . LYS B 1 240 ? 79.449 16.406 120.726 1.00 23.77 240 LYS C C 1
ATOM 3819 O O . LYS B 1 240 ? 79.365 16.463 121.982 1.00 26.26 240 LYS C O 1
ATOM 3823 N N . ASP B 1 241 ? 78.731 17.161 119.892 1.00 23.16 241 ASP C N 1
ATOM 3824 C CA . ASP B 1 241 ? 77.759 18.195 120.335 1.00 25.10 241 ASP C CA 1
ATOM 3825 C C . ASP B 1 241 ? 76.636 17.518 121.155 1.00 24.26 241 ASP C C 1
ATOM 3826 O O . ASP B 1 241 ? 76.219 18.068 122.172 1.00 22.50 241 ASP C O 1
ATOM 3831 N N . LEU B 1 242 ? 76.169 16.348 120.728 1.00 23.31 242 LEU C N 1
ATOM 3832 C CA . LEU B 1 242 ? 75.126 15.607 121.471 1.00 23.05 242 LEU C CA 1
ATOM 3833 C C . LEU B 1 242 ? 75.649 15.175 122.848 1.00 22.26 242 LEU C C 1
ATOM 3834 O O . LEU B 1 242 ? 74.893 15.233 123.846 1.00 21.68 242 LEU C O 1
ATOM 3839 N N . GLY B 1 243 ? 76.913 14.758 122.943 1.00 20.97 243 GLY C N 1
ATOM 3840 C CA . GLY B 1 243 ? 77.544 14.446 124.228 1.00 21.36 243 GLY C CA 1
ATOM 3841 C C . GLY B 1 243 ? 77.540 15.655 125.155 1.00 19.91 243 GLY C C 1
ATOM 3842 O O . GLY B 1 243 ? 77.193 15.480 126.349 1.00 21.76 243 GLY C O 1
ATOM 3843 N N . ILE B 1 244 ? 77.884 16.830 124.646 1.00 21.62 244 ILE C N 1
ATOM 3844 C CA . ILE B 1 244 ? 77.849 18.071 125.482 1.00 23.15 244 ILE C CA 1
ATOM 3845 C C . ILE B 1 244 ? 76.415 18.317 125.957 1.00 21.56 244 ILE C C 1
ATOM 3846 O O . ILE B 1 244 ? 76.248 18.665 127.131 1.00 20.17 244 ILE C O 1
ATOM 3851 N N . ALA B 1 245 ? 75.424 18.201 125.067 1.00 21.03 245 ALA C N 1
ATOM 3852 C CA . ALA B 1 245 ? 74.013 18.452 125.420 1.00 18.52 245 ALA C CA 1
ATOM 3853 C C . ALA B 1 245 ? 73.638 17.499 126.558 1.00 19.63 245 ALA C C 1
ATOM 3854 O O . ALA B 1 245 ? 72.974 17.934 127.528 1.00 18.97 245 ALA C O 1
ATOM 3856 N N . LEU B 1 246 ? 74.017 16.225 126.477 1.00 18.06 246 LEU C N 1
ATOM 3857 C CA . LEU B 1 246 ? 73.639 15.236 127.521 1.00 18.01 246 LEU C CA 1
ATOM 3858 C C . LEU B 1 246 ? 74.421 15.520 128.820 1.00 17.61 246 LEU C C 1
ATOM 3859 O O . LEU B 1 246 ? 73.876 15.290 129.899 1.00 19.21 246 LEU C O 1
ATOM 3864 N N . ASP B 1 247 ? 75.657 15.983 128.730 1.00 19.51 247 ASP C N 1
ATOM 3865 C CA . ASP B 1 247 ? 76.440 16.358 129.939 1.00 20.77 247 ASP C CA 1
ATOM 3866 C C . ASP B 1 247 ? 75.690 17.488 130.670 1.00 19.00 247 ASP C C 1
ATOM 3867 O O . ASP B 1 247 ? 75.511 17.414 131.921 1.00 19.84 247 ASP C O 1
ATOM 3872 N N . VAL B 1 248 ? 75.248 18.494 129.934 1.00 18.76 248 VAL C N 1
ATOM 3873 C CA . VAL B 1 248 ? 74.528 19.654 130.518 1.00 19.27 248 VAL C CA 1
ATOM 3874 C C . VAL B 1 248 ? 73.213 19.183 131.132 1.00 17.34 248 VAL C C 1
ATOM 3875 O O . VAL B 1 248 ? 72.921 19.526 132.271 1.00 18.87 248 VAL C O 1
ATOM 3879 N N . ALA B 1 249 ? 72.433 18.418 130.367 1.00 16.76 249 ALA C N 1
ATOM 3880 C CA . ALA B 1 249 ? 71.132 17.889 130.855 1.00 17.38 249 ALA C CA 1
ATOM 3881 C C . ALA B 1 249 ? 71.334 17.104 132.161 1.00 16.96 249 ALA C C 1
ATOM 3882 O O . ALA B 1 249 ? 70.530 17.250 133.102 1.00 17.05 249 ALA C O 1
ATOM 3884 N N . ASN B 1 250 ? 72.378 16.249 132.231 1.00 18.08 250 ASN C N 1
ATOM 3885 C CA . ASN B 1 250 ? 72.623 15.410 133.422 1.00 18.62 250 ASN C CA 1
ATOM 3886 C C . ASN B 1 250 ? 73.092 16.301 134.577 1.00 19.73 250 ASN C C 1
ATOM 3887 O O . ASN B 1 250 ? 72.713 15.998 135.714 1.00 20.62 250 ASN C O 1
ATOM 3892 N N . GLN B 1 251 ? 73.815 17.386 134.303 1.00 19.15 251 GLN C N 1
ATOM 3893 C CA . GLN B 1 251 ? 74.209 18.333 135.386 1.00 21.19 251 GLN C CA 1
ATOM 3894 C C . GLN B 1 251 ? 72.950 19.023 135.913 1.00 21.89 251 GLN C C 1
ATOM 3895 O O . GLN B 1 251 ? 72.890 19.285 137.155 1.00 21.09 251 GLN C O 1
ATOM 3897 N N . LEU B 1 252 ? 71.974 19.309 135.057 1.00 21.36 252 LEU C N 1
ATOM 3898 C CA . LEU B 1 252 ? 70.788 20.141 135.409 1.00 21.54 252 LEU C CA 1
ATOM 3899 C C . LEU B 1 252 ? 69.563 19.258 135.735 1.00 20.84 252 LEU C C 1
ATOM 3900 O O . LEU B 1 252 ? 68.481 19.799 135.950 1.00 20.18 252 LEU C O 1
ATOM 3905 N N . HIS B 1 253 ? 69.751 17.935 135.791 1.00 21.34 253 HIS C N 1
ATOM 3906 C CA . HIS B 1 253 ? 68.716 16.907 136.038 1.00 21.67 253 HIS C CA 1
ATOM 3907 C C . HIS B 1 253 ? 67.496 17.148 135.166 1.00 19.82 253 HIS C C 1
ATOM 3908 O O . HIS B 1 253 ? 66.333 17.083 135.649 1.00 19.88 253 HIS C O 1
ATOM 3915 N N . VAL B 1 254 ? 67.749 17.296 133.873 1.00 20.31 254 VAL C N 1
ATOM 3916 C CA . VAL B 1 254 ? 66.700 17.271 132.819 1.00 18.72 254 VAL C CA 1
ATOM 3917 C C . VAL B 1 254 ? 66.806 15.917 132.140 1.00 19.73 254 VAL C C 1
ATOM 3918 O O . VAL B 1 254 ? 67.739 15.692 131.374 1.00 18.93 254 VAL C O 1
ATOM 3922 N N . PRO B 1 255 ? 65.909 14.963 132.439 1.00 19.86 255 PRO C N 1
ATOM 3923 C CA . PRO B 1 255 ? 65.997 13.628 131.811 1.00 19.08 255 PRO C CA 1
ATOM 3924 C C . PRO B 1 255 ? 65.714 13.728 130.313 1.00 19.33 255 PRO C C 1
ATOM 3925 O O . PRO B 1 255 ? 64.718 14.357 129.892 1.00 17.58 255 PRO C O 1
ATOM 3929 N N . MET B 1 256 ? 66.593 13.148 129.514 1.00 17.44 256 MET C N 1
ATOM 3930 C CA . MET B 1 256 ? 66.521 13.197 128.034 1.00 15.97 256 MET C CA 1
ATOM 3931 C C . MET B 1 256 ? 66.676 11.800 127.463 1.00 17.31 256 MET C C 1
ATOM 3932 O O . MET B 1 256 ? 67.655 11.495 126.784 1.00 17.04 256 MET C O 1
ATOM 3937 N N . PRO B 1 257 ? 65.693 10.899 127.687 1.00 16.29 257 PRO C N 1
ATOM 3938 C CA . PRO B 1 257 ? 65.812 9.538 127.165 1.00 17.85 257 PRO C CA 1
ATOM 3939 C C . PRO B 1 257 ? 65.987 9.489 125.633 1.00 18.49 257 PRO C C 1
ATOM 3940 O O . PRO B 1 257 ? 66.785 8.656 125.153 1.00 17.36 257 PRO C O 1
ATOM 3944 N N . LEU B 1 258 ? 65.268 10.280 124.864 1.00 17.65 258 LEU C N 1
ATOM 3945 C CA . LEU B 1 258 ? 65.423 10.207 123.386 1.00 18.91 258 LEU C CA 1
ATOM 3946 C C . LEU B 1 258 ? 66.820 10.702 122.995 1.00 18.53 258 LEU C C 1
ATOM 3947 O O . LEU B 1 258 ? 67.461 10.082 122.122 1.00 17.27 258 LEU C O 1
ATOM 3952 N N . GLY B 1 259 ? 67.282 11.816 123.571 1.00 18.61 259 GLY C N 1
ATOM 3953 C CA . GLY B 1 259 ? 68.653 12.263 123.287 1.00 16.89 259 GLY C CA 1
ATOM 3954 C C . GLY B 1 259 ? 69.691 11.215 123.656 1.00 16.38 259 GLY C C 1
ATOM 3955 O O . GLY B 1 259 ? 70.631 10.995 122.847 1.00 17.57 259 GLY C O 1
ATOM 3956 N N . ALA B 1 260 ? 69.543 10.583 124.804 1.00 16.93 260 ALA C N 1
ATOM 3957 C CA . ALA B 1 260 ? 70.492 9.535 125.259 1.00 17.06 260 ALA C CA 1
ATOM 3958 C C . ALA B 1 260 ? 70.480 8.379 124.254 1.00 19.04 260 ALA C C 1
ATOM 3959 O O . ALA B 1 260 ? 71.559 7.884 123.894 1.00 17.19 260 ALA C O 1
ATOM 3961 N N . ALA B 1 261 ? 69.285 7.924 123.857 1.00 19.02 261 ALA C N 1
ATOM 3962 C CA . ALA B 1 261 ? 69.200 6.840 122.844 1.00 17.07 261 ALA C CA 1
ATOM 3963 C C . ALA B 1 261 ? 69.834 7.316 121.529 1.00 16.11 261 ALA C C 1
ATOM 3964 O O . ALA B 1 261 ? 70.587 6.540 120.930 1.00 17.97 261 ALA C O 1
ATOM 3966 N N . SER B 1 262 ? 69.598 8.566 121.116 1.00 17.91 262 SER C N 1
ATOM 3967 C CA . SER B 1 262 ? 70.108 9.084 119.820 1.00 17.31 262 SER C CA 1
ATOM 3968 C C . SER B 1 262 ? 71.644 9.032 119.840 1.00 17.96 262 SER C C 1
ATOM 3969 O O . SER B 1 262 ? 72.250 8.686 118.805 1.00 17.70 262 SER C O 1
ATOM 3972 N N . ARG B 1 263 ? 72.273 9.343 120.964 1.00 17.32 263 ARG C N 1
ATOM 3973 C CA . ARG B 1 263 ? 73.760 9.369 120.965 1.00 17.29 263 ARG C CA 1
ATOM 3974 C C . ARG B 1 263 ? 74.278 7.952 120.733 1.00 18.09 263 ARG C C 1
ATOM 3975 O O . ARG B 1 263 ? 75.296 7.822 120.012 1.00 19.20 263 ARG C O 1
ATOM 3983 N N . GLU B 1 264 ? 73.625 6.918 121.249 1.00 17.10 264 GLU C N 1
ATOM 3984 C CA . GLU B 1 264 ? 74.117 5.535 121.028 1.00 17.43 264 GLU C CA 1
ATOM 3985 C C . GLU B 1 264 ? 73.927 5.151 119.550 1.00 19.17 264 GLU C C 1
ATOM 3986 O O . GLU B 1 264 ? 74.726 4.350 119.079 1.00 17.86 264 GLU C O 1
ATOM 3992 N N . VAL B 1 265 ? 72.925 5.696 118.846 1.00 19.02 265 VAL C N 1
ATOM 3993 C CA . VAL B 1 265 ? 72.802 5.499 117.368 1.00 17.17 265 VAL C CA 1
ATOM 3994 C C . VAL B 1 265 ? 73.997 6.147 116.653 1.00 18.89 265 VAL C C 1
ATOM 3995 O O . VAL B 1 265 ? 74.622 5.494 115.803 1.00 18.90 265 VAL C O 1
ATOM 3999 N N . TYR B 1 266 ? 74.346 7.378 116.996 1.00 16.83 266 TYR C N 1
ATOM 4000 C CA . TYR B 1 266 ? 75.539 8.056 116.412 1.00 16.20 266 TYR C CA 1
ATOM 4001 C C . TYR B 1 266 ? 76.804 7.274 116.766 1.00 17.72 266 TYR C C 1
ATOM 4002 O O . TYR B 1 266 ? 77.706 7.172 115.898 1.00 18.45 266 TYR C O 1
ATOM 4011 N N . SER B 1 267 ? 76.876 6.720 117.982 1.00 19.28 267 SER C N 1
ATOM 4012 C CA . SER B 1 267 ? 78.065 5.921 118.418 1.00 19.02 267 SER C CA 1
ATOM 4013 C C . SER B 1 267 ? 78.177 4.678 117.509 1.00 19.47 267 SER C C 1
ATOM 4014 O O . SER B 1 267 ? 79.286 4.380 117.023 1.00 18.88 267 SER C O 1
ATOM 4017 N N . GLN B 1 268 ? 77.065 3.989 117.244 1.00 19.46 268 GLN C N 1
ATOM 4018 C CA . GLN B 1 268 ? 77.023 2.834 116.310 1.00 21.10 268 GLN C CA 1
ATOM 4019 C C . GLN B 1 268 ? 77.496 3.286 114.928 1.00 20.12 268 GLN C C 1
ATOM 4020 O O . GLN B 1 268 ? 78.265 2.538 114.307 1.00 21.49 268 GLN C O 1
ATOM 4023 N N . ALA B 1 269 ? 77.081 4.453 114.463 1.00 19.53 269 ALA C N 1
ATOM 4024 C CA . ALA B 1 269 ? 77.491 4.989 113.141 1.00 19.68 269 ALA C CA 1
ATOM 4025 C C . ALA B 1 269 ? 79.017 5.181 113.123 1.00 20.00 269 ALA C C 1
ATOM 4026 O O . ALA B 1 269 ? 79.665 4.841 112.126 1.00 19.59 269 ALA C O 1
ATOM 4028 N N . ARG B 1 270 ? 79.582 5.695 114.209 1.00 19.57 270 ARG C N 1
ATOM 4029 C CA . ARG B 1 270 ? 81.046 5.891 114.316 1.00 19.71 270 ARG C CA 1
ATOM 4030 C C . ARG B 1 270 ? 81.707 4.513 114.255 1.00 19.35 270 ARG C C 1
ATOM 4031 O O . ARG B 1 270 ? 82.715 4.370 113.516 1.00 20.39 270 ARG C O 1
ATOM 4039 N N . ALA B 1 271 ? 81.194 3.549 114.996 1.00 20.03 271 ALA C N 1
ATOM 4040 C CA . ALA B 1 271 ? 81.766 2.197 115.066 1.00 19.73 271 ALA C CA 1
ATOM 4041 C C . ALA B 1 271 ? 81.759 1.586 113.663 1.00 22.25 271 ALA C C 1
ATOM 4042 O O . ALA B 1 271 ? 82.698 0.796 113.333 1.00 20.16 271 ALA C O 1
ATOM 4044 N N . ALA B 1 272 ? 80.754 1.917 112.859 1.00 21.50 272 ALA C N 1
ATOM 4045 C CA . ALA B 1 272 ? 80.574 1.373 111.495 1.00 24.98 272 ALA C CA 1
ATOM 4046 C C . ALA B 1 272 ? 81.457 2.113 110.492 1.00 23.78 272 ALA C C 1
ATOM 4047 O O . ALA B 1 272 ? 81.343 1.808 109.287 1.00 26.48 272 ALA C O 1
ATOM 4049 N N . GLY B 1 273 ? 82.299 3.059 110.914 1.00 24.00 273 GLY C N 1
ATOM 4050 C CA . GLY B 1 273 ? 83.203 3.812 110.026 1.00 26.61 273 GLY C CA 1
ATOM 4051 C C . GLY B 1 273 ? 82.571 5.015 109.353 1.00 25.72 273 GLY C C 1
ATOM 4052 O O . GLY B 1 273 ? 83.129 5.523 108.388 1.00 23.86 273 GLY C O 1
ATOM 4053 N N . ARG B 1 274 ? 81.467 5.562 109.884 1.00 22.40 274 ARG C N 1
ATOM 4054 C CA . ARG B 1 274 ? 80.761 6.696 109.240 1.00 22.66 274 ARG C CA 1
ATOM 4055 C C . ARG B 1 274 ? 81.082 8.040 109.884 1.00 19.54 274 ARG C C 1
ATOM 4056 O O . ARG B 1 274 ? 80.444 9.040 109.530 1.00 22.40 274 ARG C O 1
ATOM 4064 N N . GLY B 1 275 ? 82.044 8.112 110.820 1.00 21.60 275 GLY C N 1
ATOM 4065 C CA . GLY B 1 275 ? 82.362 9.349 111.546 1.00 23.67 275 GLY C CA 1
ATOM 4066 C C . GLY B 1 275 ? 82.630 10.546 110.666 1.00 23.54 275 GLY C C 1
ATOM 4067 O O . GLY B 1 275 ? 82.292 11.680 111.075 1.00 22.21 275 GLY C O 1
ATOM 4068 N N . ARG B 1 276 ? 83.265 10.362 109.491 1.00 23.35 276 ARG C N 1
ATOM 4069 C CA . ARG B 1 276 ? 83.656 11.496 108.627 1.00 24.19 276 ARG C CA 1
ATOM 4070 C C . ARG B 1 276 ? 82.601 11.711 107.532 1.00 23.62 276 ARG C C 1
ATOM 4071 O O . ARG B 1 276 ? 82.791 12.631 106.703 1.00 23.96 276 ARG C O 1
ATOM 4079 N N . GLN B 1 277 ? 81.478 10.978 107.578 1.00 22.58 277 GLN C N 1
ATOM 4080 C CA . GLN B 1 277 ? 80.352 11.183 106.636 1.00 21.41 277 GLN C CA 1
ATOM 4081 C C . GLN B 1 277 ? 79.407 12.279 107.126 1.00 23.22 277 GLN C C 1
ATOM 4082 O O . GLN B 1 277 ? 79.406 12.603 108.324 1.00 22.03 277 GLN C O 1
ATOM 4088 N N . ASP B 1 278 ? 78.645 12.825 106.202 1.00 21.01 278 ASP C N 1
ATOM 4089 C CA . ASP B 1 278 ? 77.561 13.777 106.502 1.00 19.55 278 ASP C CA 1
ATOM 4090 C C . ASP B 1 278 ? 76.608 13.166 107.528 1.00 19.28 278 ASP C C 1
ATOM 4091 O O . ASP B 1 278 ? 76.397 11.976 107.524 1.00 19.40 278 ASP C O 1
ATOM 4096 N N . TRP B 1 279 ? 76.029 13.996 108.378 1.00 19.91 279 TRP C N 1
ATOM 4097 C CA . TRP B 1 279 ? 75.063 13.488 109.390 1.00 20.22 279 TRP C CA 1
ATOM 4098 C C . TRP B 1 279 ? 73.858 12.834 108.717 1.00 18.46 279 TRP C C 1
ATOM 4099 O O . TRP B 1 279 ? 73.280 11.945 109.355 1.00 20.53 279 TRP C O 1
ATOM 4110 N N . SER B 1 280 ? 73.515 13.185 107.472 1.00 20.84 280 SER C N 1
ATOM 4111 C CA . SER B 1 280 ? 72.416 12.511 106.746 1.00 20.97 280 SER C CA 1
ATOM 4112 C C . SER B 1 280 ? 72.713 11.025 106.540 1.00 20.05 280 SER C C 1
ATOM 4113 O O . SER B 1 280 ? 71.768 10.256 106.299 1.00 19.39 280 SER C O 1
ATOM 4116 N N . ALA B 1 281 ? 73.962 10.583 106.716 1.00 19.71 281 ALA C N 1
ATOM 4117 C CA . ALA B 1 281 ? 74.322 9.158 106.634 1.00 19.84 281 ALA C CA 1
ATOM 4118 C C . ALA B 1 281 ? 73.656 8.358 107.757 1.00 18.22 281 ALA C C 1
ATOM 4119 O O . ALA B 1 281 ? 73.645 7.152 107.686 1.00 19.28 281 ALA C O 1
ATOM 4121 N N . ILE B 1 282 ? 73.118 8.987 108.785 1.00 19.46 282 ILE C N 1
ATOM 4122 C CA . ILE B 1 282 ? 72.370 8.254 109.838 1.00 19.82 282 ILE C CA 1
ATOM 4123 C C . ILE B 1 282 ? 71.224 7.489 109.172 1.00 17.22 282 ILE C C 1
ATOM 4124 O O . ILE B 1 282 ? 70.899 6.414 109.628 1.00 17.89 282 ILE C O 1
ATOM 4129 N N . LEU B 1 283 ? 70.636 8.019 108.110 1.00 17.43 283 LEU C N 1
ATOM 4130 C CA . LEU B 1 283 ? 69.568 7.282 107.373 1.00 19.37 283 LEU C CA 1
ATOM 4131 C C . LEU B 1 283 ? 70.111 5.941 106.871 1.00 18.23 283 LEU C C 1
ATOM 4132 O O . LEU B 1 283 ? 69.477 4.911 107.107 1.00 19.33 283 LEU C O 1
ATOM 4137 N N . GLU B 1 284 ? 71.293 5.958 106.251 1.00 19.94 284 GLU C N 1
ATOM 4138 C CA . GLU B 1 284 ? 71.943 4.708 105.766 1.00 20.37 284 GLU C CA 1
ATOM 4139 C C . GLU B 1 284 ? 72.281 3.795 106.930 1.00 20.68 284 GLU C C 1
ATOM 4140 O O . GLU B 1 284 ? 72.099 2.575 106.809 1.00 20.23 284 GLU C O 1
ATOM 4146 N N . GLN B 1 285 ? 72.774 4.341 108.062 1.00 20.65 285 GLN C N 1
ATOM 4147 C CA . GLN B 1 285 ? 73.076 3.528 109.248 1.00 21.11 285 GLN C CA 1
ATOM 4148 C C . GLN B 1 285 ? 71.815 2.788 109.716 1.00 18.22 285 GLN C C 1
ATOM 4149 O O . GLN B 1 285 ? 71.875 1.574 110.003 1.00 19.15 285 GLN C O 1
ATOM 4155 N N . VAL B 1 286 ? 70.673 3.477 109.742 1.00 19.89 286 VAL C N 1
ATOM 4156 C CA . VAL B 1 286 ? 69.427 2.844 110.240 1.00 19.60 286 VAL C CA 1
ATOM 4157 C C . VAL B 1 286 ? 68.964 1.797 109.212 1.00 17.45 286 VAL C C 1
ATOM 4158 O O . VAL B 1 286 ? 68.560 0.698 109.642 1.00 20.46 286 VAL C O 1
ATOM 4162 N N . ARG B 1 287 ? 69.077 2.089 107.930 1.00 20.10 287 ARG C N 1
ATOM 4163 C CA . ARG B 1 287 ? 68.705 1.123 106.869 1.00 19.01 287 ARG C CA 1
ATOM 4164 C C . ARG B 1 287 ? 69.538 -0.162 107.041 1.00 22.94 287 ARG C C 1
ATOM 4165 O O . ARG B 1 287 ? 68.977 -1.265 107.057 1.00 20.26 287 ARG C O 1
ATOM 4173 N N . VAL B 1 288 ? 70.848 -0.028 107.207 1.00 23.38 288 VAL C N 1
ATOM 4174 C CA . VAL B 1 288 ? 71.745 -1.205 107.375 1.00 24.58 288 VAL C CA 1
ATOM 4175 C C . VAL B 1 288 ? 71.409 -1.933 108.673 1.00 24.14 288 VAL C C 1
ATOM 4176 O O . VAL B 1 288 ? 71.327 -3.183 108.652 1.00 25.19 288 VAL C O 1
ATOM 4180 N N . SER B 1 289 ? 71.122 -1.215 109.760 1.00 21.28 289 SER C N 1
ATOM 4181 C CA A SER B 1 289 ? 70.693 -1.808 111.051 0.50 20.57 289 SER C CA 1
ATOM 4182 C CA B SER B 1 289 ? 70.692 -1.807 111.053 0.50 22.51 289 SER C CA 1
ATOM 4183 C C . SER B 1 289 ? 69.397 -2.622 110.891 1.00 20.48 289 SER C C 1
ATOM 4184 O O . SER B 1 289 ? 69.192 -3.555 111.673 1.00 22.44 289 SER C O 1
ATOM 4189 N N . ALA B 1 290 ? 68.565 -2.261 109.921 1.00 20.14 290 ALA C N 1
ATOM 4190 C CA . ALA B 1 290 ? 67.270 -2.909 109.638 1.00 20.45 290 ALA C CA 1
ATOM 4191 C C . ALA B 1 290 ? 67.451 -4.064 108.640 1.00 23.56 290 ALA C C 1
ATOM 4192 O O . ALA B 1 290 ? 66.436 -4.646 108.237 1.00 19.32 290 ALA C O 1
ATOM 4194 N N . GLY B 1 291 ? 68.695 -4.398 108.286 1.00 25.08 291 GLY C N 1
ATOM 4195 C CA . GLY B 1 291 ? 68.970 -5.525 107.387 1.00 24.32 291 GLY C CA 1
ATOM 4196 C C . GLY B 1 291 ? 68.796 -5.165 105.925 1.00 26.35 291 GLY C C 1
ATOM 4197 O O . GLY B 1 291 ? 68.829 -6.093 105.085 1.00 28.24 291 GLY C O 1
ATOM 4198 N N . MET B 1 292 ? 68.667 -3.898 105.570 1.00 23.59 292 MET C N 1
ATOM 4199 C CA . MET B 1 292 ? 68.498 -3.452 104.179 1.00 25.13 292 MET C CA 1
ATOM 4200 C C . MET B 1 292 ? 69.880 -3.289 103.541 1.00 25.82 292 MET C C 1
ATOM 4201 O O . MET B 1 292 ? 70.874 -3.142 104.263 1.00 25.96 292 MET C O 1
ATOM 4206 N N . THR B 1 293 ? 69.937 -3.356 102.212 1.00 27.49 293 THR C N 1
ATOM 4207 C CA . THR B 1 293 ? 71.204 -3.188 101.465 1.00 30.92 293 THR C CA 1
ATOM 4208 C C . THR B 1 293 ? 71.575 -1.704 101.438 1.00 30.11 293 THR C C 1
ATOM 4209 O O . THR B 1 293 ? 70.723 -0.892 101.076 1.00 26.72 293 THR C O 1
ATOM 4213 N N . ALA B 1 294 ? 72.819 -1.370 101.762 1.00 28.21 294 ALA C N 1
ATOM 4214 C CA . ALA B 1 294 ? 73.363 -0.003 101.636 1.00 26.97 294 ALA C CA 1
ATOM 4215 C C . ALA B 1 294 ? 73.100 0.533 100.226 1.00 30.39 294 ALA C C 1
ATOM 4216 O O . ALA B 1 294 ? 73.209 -0.235 99.256 1.00 32.45 294 ALA C O 1
ATOM 4218 N N . LYS B 1 295 ? 72.680 1.791 100.124 1.00 29.15 295 LYS C N 1
ATOM 4219 C CA . LYS B 1 295 ? 72.422 2.492 98.839 1.00 32.19 295 LYS C CA 1
ATOM 4220 C C . LYS B 1 295 ? 73.650 3.301 98.415 1.00 37.29 295 LYS C C 1
ATOM 4221 O O . LYS B 1 295 ? 73.781 3.553 97.205 1.00 37.44 295 LYS C O 1
ATOM 4227 N N . VAL B 1 296 ? 74.487 3.727 99.367 1.00 38.35 296 VAL C N 1
ATOM 4228 C CA . VAL B 1 296 ? 75.683 4.591 99.097 1.00 41.39 296 VAL C CA 1
ATOM 4229 C C . VAL B 1 296 ? 76.958 3.794 99.379 1.00 40.89 296 VAL C C 1
ATOM 4230 O O . VAL B 1 296 ? 77.058 3.261 100.491 1.00 46.38 296 VAL C O 1
ATOM 4234 N N . ALA C 1 2 ? 47.628 -42.284 134.561 1.00 39.71 2 ALA B N 1
ATOM 4235 C CA . ALA C 1 2 ? 46.395 -41.516 134.339 1.00 37.75 2 ALA B CA 1
ATOM 4236 C C . ALA C 1 2 ? 46.151 -41.386 132.830 1.00 34.58 2 ALA B C 1
ATOM 4237 O O . ALA C 1 2 ? 47.118 -41.541 132.054 1.00 36.46 2 ALA B O 1
ATOM 4239 N N . ALA C 1 3 ? 44.919 -41.064 132.443 1.00 40.44 3 ALA B N 1
ATOM 4240 C CA . ALA C 1 3 ? 44.503 -40.750 131.060 1.00 39.96 3 ALA B CA 1
ATOM 4241 C C . ALA C 1 3 ? 44.769 -39.259 130.804 1.00 38.86 3 ALA B C 1
ATOM 4242 O O . ALA C 1 3 ? 44.174 -38.432 131.484 1.00 37.00 3 ALA B O 1
ATOM 4244 N N . ILE C 1 4 ? 45.630 -38.970 129.842 1.00 34.96 4 ILE B N 1
ATOM 4245 C CA . ILE C 1 4 ? 46.117 -37.588 129.573 1.00 36.28 4 ILE B CA 1
ATOM 4246 C C . ILE C 1 4 ? 45.898 -37.295 128.095 1.00 39.51 4 ILE B C 1
ATOM 4247 O O . ILE C 1 4 ? 46.190 -38.175 127.270 1.00 39.60 4 ILE B O 1
ATOM 4252 N N . ALA C 1 5 ? 45.383 -36.109 127.792 1.00 36.56 5 ALA B N 1
ATOM 4253 C CA . ALA C 1 5 ? 45.377 -35.529 126.427 1.00 35.65 5 ALA B CA 1
ATOM 4254 C C . ALA C 1 5 ? 46.533 -34.527 126.368 1.00 35.50 5 ALA B C 1
ATOM 4255 O O . ALA C 1 5 ? 46.709 -33.799 127.359 1.00 31.51 5 ALA B O 1
ATOM 4257 N N . PHE C 1 6 ? 47.303 -34.545 125.288 1.00 32.72 6 PHE B N 1
ATOM 4258 C CA . PHE C 1 6 ? 48.450 -33.628 125.090 1.00 32.06 6 PHE B CA 1
ATOM 4259 C C . PHE C 1 6 ? 48.283 -32.994 123.718 1.00 31.52 6 PHE B C 1
ATOM 4260 O O . PHE C 1 6 ? 48.297 -33.708 122.674 1.00 33.06 6 PHE B O 1
ATOM 4268 N N . ILE C 1 7 ? 48.122 -31.668 123.705 1.00 35.42 7 ILE B N 1
ATOM 4269 C CA . ILE C 1 7 ? 47.913 -30.893 122.450 1.00 33.70 7 ILE B CA 1
ATOM 4270 C C . ILE C 1 7 ? 49.077 -29.908 122.294 1.00 34.40 7 ILE B C 1
ATOM 4271 O O . ILE C 1 7 ? 49.269 -29.056 123.187 1.00 31.54 7 ILE B O 1
ATOM 4276 N N . GLY C 1 8 ? 49.837 -30.071 121.231 1.00 33.28 8 GLY B N 1
ATOM 4277 C CA . GLY C 1 8 ? 51.059 -29.276 120.988 1.00 38.32 8 GLY B CA 1
ATOM 4278 C C . GLY C 1 8 ? 52.276 -30.129 121.208 1.00 34.57 8 GLY B C 1
ATOM 4279 O O . GLY C 1 8 ? 52.677 -30.292 122.385 1.00 33.82 8 GLY B O 1
ATOM 4280 N N . LEU C 1 9 ? 52.804 -30.720 120.137 1.00 30.89 9 LEU B N 1
ATOM 4281 C CA . LEU C 1 9 ? 53.900 -31.720 120.216 1.00 31.91 9 LEU B CA 1
ATOM 4282 C C . LEU C 1 9 ? 55.160 -31.175 119.547 1.00 32.88 9 LEU B C 1
ATOM 4283 O O . LEU C 1 9 ? 55.821 -31.908 118.787 1.00 32.09 9 LEU B O 1
ATOM 4288 N N . GLY C 1 10 ? 55.541 -29.938 119.906 1.00 33.90 10 GLY B N 1
ATOM 4289 C CA . GLY C 1 10 ? 56.715 -29.270 119.313 1.00 34.82 10 GLY B CA 1
ATOM 4290 C C . GLY C 1 10 ? 58.024 -29.569 120.035 1.00 33.31 10 GLY B C 1
ATOM 4291 O O . GLY C 1 10 ? 58.179 -30.657 120.647 1.00 31.48 10 GLY B O 1
ATOM 4292 N N . GLN C 1 11 ? 58.970 -28.610 119.960 1.00 32.61 11 GLN B N 1
ATOM 4293 C CA . GLN C 1 11 ? 60.321 -28.790 120.559 1.00 34.43 11 GLN B CA 1
ATOM 4294 C C . GLN C 1 11 ? 60.192 -29.115 122.051 1.00 29.99 11 GLN B C 1
ATOM 4295 O O . GLN C 1 11 ? 61.016 -29.879 122.564 1.00 32.76 11 GLN B O 1
ATOM 4298 N N . MET C 1 12 ? 59.217 -28.529 122.744 1.00 30.51 12 MET B N 1
ATOM 4299 C CA . MET C 1 12 ? 58.987 -28.777 124.199 1.00 32.08 12 MET B CA 1
ATOM 4300 C C . MET C 1 12 ? 57.923 -29.864 124.348 1.00 30.62 12 MET B C 1
ATOM 4301 O O . MET C 1 12 ? 58.132 -30.784 125.142 1.00 32.57 12 MET B O 1
ATOM 4306 N N . GLY C 1 13 ? 56.813 -29.747 123.630 1.00 31.23 13 GLY B N 1
ATOM 4307 C CA . GLY C 1 13 ? 55.637 -30.621 123.829 1.00 33.35 13 GLY B CA 1
ATOM 4308 C C . GLY C 1 13 ? 55.985 -32.088 123.583 1.00 34.22 13 GLY B C 1
ATOM 4309 O O . GLY C 1 13 ? 55.537 -32.957 124.369 1.00 31.51 13 GLY B O 1
ATOM 4310 N N . SER C 1 14 ? 56.721 -32.375 122.518 1.00 34.80 14 SER B N 1
ATOM 4311 C CA . SER C 1 14 ? 57.025 -33.780 122.146 1.00 37.46 14 SER B CA 1
ATOM 4312 C C . SER C 1 14 ? 57.790 -34.486 123.269 1.00 38.39 14 SER B C 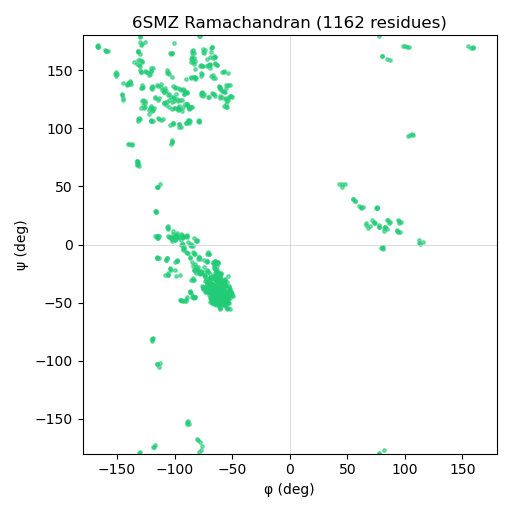1
ATOM 4313 O O . SER C 1 14 ? 57.369 -35.553 123.749 1.00 36.52 14 SER B O 1
ATOM 4316 N N . PRO C 1 15 ? 58.950 -33.970 123.749 1.00 35.56 15 PRO B N 1
ATOM 4317 C CA . PRO C 1 15 ? 59.638 -34.624 124.862 1.00 35.80 15 PRO B CA 1
ATOM 4318 C C . PRO C 1 15 ? 58.858 -34.649 126.180 1.00 33.17 15 PRO B C 1
ATOM 4319 O O . PRO C 1 15 ? 59.043 -35.588 126.944 1.00 36.65 15 PRO B O 1
ATOM 4323 N N . MET C 1 16 ? 58.012 -33.660 126.437 1.00 33.83 16 MET B N 1
ATOM 4324 C CA . MET C 1 16 ? 57.186 -33.629 127.671 1.00 30.23 16 MET B CA 1
ATOM 4325 C C . MET C 1 16 ? 56.185 -34.792 127.595 1.00 34.14 16 MET B C 1
ATOM 4326 O O . MET C 1 16 ? 56.089 -35.571 128.562 1.00 37.02 16 MET B O 1
ATOM 4331 N N . ALA C 1 17 ? 55.485 -34.919 126.470 1.00 30.07 17 ALA B N 1
ATOM 4332 C CA . ALA C 1 17 ? 54.527 -36.024 126.248 1.00 35.37 17 ALA B CA 1
ATOM 4333 C C . ALA C 1 17 ? 55.278 -37.366 126.331 1.00 36.86 17 ALA B C 1
ATOM 4334 O O . ALA C 1 17 ? 54.745 -38.310 126.970 1.00 35.70 17 ALA B O 1
ATOM 4336 N N . SER C 1 18 ? 56.482 -37.447 125.767 1.00 37.51 18 SER B N 1
ATOM 4337 C CA . SER C 1 18 ? 57.308 -38.683 125.775 1.00 39.79 18 SER B CA 1
ATOM 4338 C C . SER C 1 18 ? 57.614 -39.109 127.219 1.00 44.26 18 SER B C 1
ATOM 4339 O O . SER C 1 18 ? 57.519 -40.322 127.544 1.00 40.27 18 SER B O 1
ATOM 4342 N N . ASN C 1 19 ? 57.960 -38.148 128.078 1.00 40.71 19 ASN B N 1
ATOM 4343 C CA . ASN C 1 19 ? 58.246 -38.428 129.506 1.00 40.71 19 ASN B CA 1
ATOM 4344 C C . ASN C 1 19 ? 56.979 -38.936 130.204 1.00 40.28 19 ASN B C 1
ATOM 4345 O O . ASN C 1 19 ? 57.098 -39.826 131.069 1.00 47.91 19 ASN B O 1
ATOM 4350 N N . LEU C 1 20 ? 55.803 -38.425 129.872 1.00 33.52 20 LEU B N 1
ATOM 4351 C CA . LEU C 1 20 ? 54.554 -38.900 130.504 1.00 34.52 20 LEU B CA 1
ATOM 4352 C C . LEU C 1 20 ? 54.318 -40.365 130.092 1.00 38.15 20 LEU B C 1
ATOM 4353 O O . LEU C 1 20 ? 53.900 -41.152 130.951 1.00 39.14 20 LEU B O 1
ATOM 4358 N N . LEU C 1 21 ? 54.540 -40.707 128.820 1.00 40.29 21 LEU B N 1
ATOM 4359 C CA . LEU C 1 21 ? 54.426 -42.113 128.344 1.00 45.22 21 LEU B CA 1
ATOM 4360 C C . LEU C 1 21 ? 55.402 -43.005 129.127 1.00 44.04 21 LEU B C 1
ATOM 4361 O O . LEU C 1 21 ? 54.997 -44.099 129.541 1.00 43.26 21 LEU B O 1
ATOM 4366 N N . GLN C 1 22 ? 56.642 -42.560 129.312 1.00 46.10 22 GLN B N 1
ATOM 4367 C CA . GLN C 1 22 ? 57.711 -43.318 130.023 1.00 52.23 22 GLN B CA 1
ATOM 4368 C C . GLN C 1 22 ? 57.300 -43.605 131.474 1.00 52.26 22 GLN B C 1
ATOM 4369 O O . GLN C 1 22 ? 57.744 -44.609 131.991 1.00 50.43 22 GLN B O 1
ATOM 4375 N N . GLN C 1 23 ? 56.473 -42.765 132.100 1.00 47.46 23 GLN B N 1
ATOM 4376 C CA . GLN C 1 23 ? 56.030 -42.941 133.507 1.00 49.84 23 GLN B CA 1
ATOM 4377 C C . GLN C 1 23 ? 54.705 -43.699 133.557 1.00 50.37 23 GLN B C 1
ATOM 4378 O O . GLN C 1 23 ? 54.116 -43.766 134.651 1.00 56.43 23 GLN B O 1
ATOM 4384 N N . GLY C 1 24 ? 54.233 -44.227 132.425 1.00 52.82 24 GLY B N 1
ATOM 4385 C CA . GLY C 1 24 ? 53.110 -45.190 132.387 1.00 51.91 24 GLY B CA 1
ATOM 4386 C C . GLY C 1 24 ? 51.748 -44.564 132.175 1.00 49.15 24 GLY B C 1
ATOM 4387 O O . GLY C 1 24 ? 50.753 -45.277 132.314 1.00 45.09 24 GLY B O 1
ATOM 4388 N N . HIS C 1 25 ? 51.670 -43.284 131.807 1.00 42.06 25 HIS B N 1
ATOM 4389 C CA . HIS C 1 25 ? 50.375 -42.630 131.518 1.00 38.07 25 HIS B CA 1
ATOM 4390 C C . HIS C 1 25 ? 49.902 -43.053 130.132 1.00 36.12 25 HIS B C 1
ATOM 4391 O O . HIS C 1 25 ? 50.754 -43.371 129.298 1.00 38.34 25 HIS B O 1
ATOM 4398 N N . GLN C 1 26 ? 48.589 -43.036 129.917 1.00 37.45 26 GLN B N 1
ATOM 4399 C CA . GLN C 1 26 ? 47.973 -43.277 128.583 1.00 43.49 26 GLN B CA 1
ATOM 4400 C C . GLN C 1 26 ? 47.744 -41.900 127.965 1.00 42.95 26 GLN B C 1
ATOM 4401 O O . GLN C 1 26 ? 46.941 -41.146 128.533 1.00 44.75 26 GLN B O 1
ATOM 4407 N N . LEU C 1 27 ? 48.399 -41.600 126.851 1.00 44.32 27 LEU B N 1
ATOM 4408 C CA . LEU C 1 27 ? 48.254 -40.282 126.181 1.00 43.08 27 LEU B CA 1
ATOM 4409 C C . LEU C 1 27 ? 47.482 -40.419 124.877 1.00 39.81 27 LEU B C 1
ATOM 4410 O O . LEU C 1 27 ? 47.858 -41.279 124.055 1.00 40.83 27 LEU B O 1
ATOM 4415 N N . ARG C 1 28 ? 46.487 -39.545 124.711 1.00 40.20 28 ARG B N 1
ATOM 4416 C CA . ARG C 1 28 ? 45.840 -39.224 123.421 1.00 37.05 28 ARG B CA 1
ATOM 4417 C C . ARG C 1 28 ? 46.470 -37.899 122.979 1.00 39.37 28 ARG B C 1
ATOM 4418 O O . ARG C 1 28 ? 46.448 -36.965 123.777 1.00 33.35 28 ARG B O 1
ATOM 4420 N N . VAL C 1 29 ? 47.060 -37.839 121.787 1.00 36.86 29 VAL B N 1
ATOM 4421 C CA . VAL C 1 29 ? 47.864 -36.651 121.371 1.00 37.12 29 VAL B CA 1
ATOM 4422 C C . VAL C 1 29 ? 47.267 -36.064 120.100 1.00 37.25 29 VAL B C 1
ATOM 4423 O O . VAL C 1 29 ? 46.715 -36.818 119.267 1.00 38.36 29 VAL B O 1
ATOM 4427 N N . PHE C 1 30 ? 47.365 -34.745 119.965 1.00 36.98 30 PHE B N 1
ATOM 4428 C CA . PHE C 1 30 ? 46.973 -34.023 118.736 1.00 37.47 30 PHE B CA 1
ATOM 4429 C C . PHE C 1 30 ? 47.996 -32.907 118.464 1.00 41.23 30 PHE B C 1
ATOM 4430 O O . PHE C 1 30 ? 48.434 -32.204 119.411 1.00 35.13 30 PHE B O 1
ATOM 4438 N N . ASP C 1 31 ? 48.342 -32.757 117.193 1.00 42.04 31 ASP B N 1
ATOM 4439 C CA . ASP C 1 31 ? 49.120 -31.615 116.661 1.00 39.13 31 ASP B CA 1
ATOM 4440 C C . ASP C 1 31 ? 48.682 -31.417 115.214 1.00 38.73 31 ASP B C 1
ATOM 4441 O O . ASP C 1 31 ? 48.343 -32.420 114.565 1.00 36.73 31 ASP B O 1
ATOM 4446 N N . VAL C 1 32 ? 48.673 -30.179 114.736 1.00 35.61 32 VAL B N 1
ATOM 4447 C CA . VAL C 1 32 ? 48.337 -29.881 113.311 1.00 39.27 32 VAL B CA 1
ATOM 4448 C C . VAL C 1 32 ? 49.426 -30.469 112.405 1.00 36.65 32 VAL B C 1
ATOM 4449 O O . VAL C 1 32 ? 49.154 -30.654 111.217 1.00 38.29 32 VAL B O 1
ATOM 4453 N N . ASN C 1 33 ? 50.611 -30.751 112.944 1.00 40.93 33 ASN B N 1
ATOM 4454 C CA . ASN C 1 33 ? 51.742 -31.422 112.250 1.00 34.99 33 ASN B CA 1
ATOM 4455 C C . ASN C 1 33 ? 51.598 -32.926 112.467 1.00 37.98 33 ASN B C 1
ATOM 4456 O O . ASN C 1 33 ? 51.922 -33.445 113.578 1.00 36.36 33 ASN B O 1
ATOM 4461 N N . ALA C 1 34 ? 51.155 -33.631 111.425 1.00 42.60 34 ALA B N 1
ATOM 4462 C CA . ALA C 1 34 ? 50.864 -35.083 111.491 1.00 42.66 34 ALA B CA 1
ATOM 4463 C C . ALA C 1 34 ? 52.134 -35.868 111.825 1.00 37.60 34 ALA B C 1
ATOM 4464 O O . ALA C 1 34 ? 52.027 -36.907 112.491 1.00 39.54 34 ALA B O 1
ATOM 4466 N N . GLU C 1 35 ? 53.306 -35.409 111.392 1.00 41.56 35 GLU B N 1
ATOM 4467 C CA . GLU C 1 35 ? 54.591 -36.120 111.678 1.00 42.05 35 GLU B CA 1
ATOM 4468 C C . GLU C 1 35 ? 54.873 -36.110 113.200 1.00 38.64 35 GLU B C 1
ATOM 4469 O O . GLU C 1 35 ? 55.433 -37.087 113.724 1.00 38.54 35 GLU B O 1
ATOM 4473 N N . ALA C 1 36 ? 54.528 -35.031 113.900 1.00 41.52 36 ALA B N 1
ATOM 4474 C CA . ALA C 1 36 ? 54.772 -34.936 115.359 1.00 38.71 36 ALA B CA 1
ATOM 4475 C C . ALA C 1 36 ? 53.841 -35.932 116.080 1.00 40.88 36 ALA B C 1
ATOM 4476 O O . ALA C 1 36 ? 54.270 -36.545 117.088 1.00 44.55 36 ALA B O 1
ATOM 4478 N N . VAL C 1 37 ? 52.613 -36.107 115.588 1.00 36.53 37 VAL B N 1
ATOM 4479 C CA . VAL C 1 37 ? 51.685 -37.149 116.129 1.00 36.41 37 VAL B CA 1
ATOM 4480 C C . VAL C 1 37 ? 52.335 -38.530 115.913 1.00 37.41 37 VAL B C 1
ATOM 4481 O O . VAL C 1 37 ? 52.455 -39.313 116.889 1.00 37.83 37 VAL B O 1
ATOM 4485 N N . ARG C 1 38 ? 52.810 -38.821 114.701 1.00 36.45 38 ARG B N 1
ATOM 4486 C CA . ARG C 1 38 ? 53.337 -40.169 114.355 1.00 38.80 38 ARG B CA 1
ATOM 4487 C C . ARG C 1 38 ? 54.498 -40.550 115.285 1.00 44.14 38 ARG B C 1
ATOM 4488 O O . ARG C 1 38 ? 54.555 -41.719 115.755 1.00 41.51 38 ARG B O 1
ATOM 4496 N N . HIS C 1 39 ? 55.398 -39.602 115.576 1.00 42.14 39 HIS B N 1
ATOM 4497 C CA . HIS C 1 39 ? 56.560 -39.850 116.471 1.00 41.19 39 HIS B CA 1
ATOM 4498 C C . HIS C 1 39 ? 56.077 -40.301 117.862 1.00 34.01 39 HIS B C 1
ATOM 4499 O O . HIS C 1 39 ? 56.695 -41.178 118.444 1.00 41.72 39 HIS B O 1
ATOM 4506 N N . LEU C 1 40 ? 55.012 -39.694 118.383 1.00 38.56 40 LEU B N 1
ATOM 4507 C CA . LEU C 1 40 ? 54.450 -40.045 119.709 1.00 37.58 40 LEU B CA 1
ATOM 4508 C C . LEU C 1 40 ? 53.676 -41.366 119.605 1.00 43.71 40 LEU B C 1
ATOM 4509 O O . LEU C 1 40 ? 53.769 -42.159 120.560 1.00 40.93 40 LEU B O 1
ATOM 4514 N N . VAL C 1 41 ? 52.961 -41.609 118.508 1.00 38.34 41 VAL B N 1
ATOM 4515 C CA . VAL C 1 41 ? 52.232 -42.903 118.340 1.00 38.91 41 VAL B CA 1
ATOM 4516 C C . VAL C 1 41 ? 53.243 -44.050 118.378 1.00 41.78 41 VAL B C 1
ATOM 4517 O O . VAL C 1 41 ? 52.960 -45.065 119.049 1.00 42.84 41 VAL B O 1
ATOM 4521 N N . ASP C 1 42 ? 54.406 -43.866 117.747 1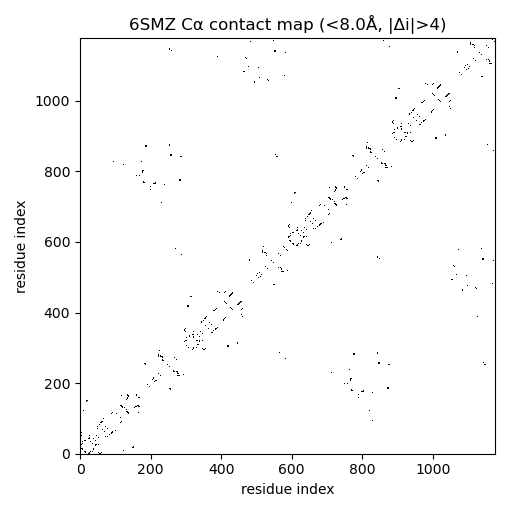.00 44.47 42 ASP B N 1
ATOM 4522 C CA . ASP C 1 42 ? 55.495 -44.874 117.733 1.00 45.04 42 ASP B CA 1
ATOM 4523 C C . ASP C 1 42 ? 55.979 -45.154 119.161 1.00 48.58 42 ASP B C 1
ATOM 4524 O O . ASP C 1 42 ? 56.514 -46.245 119.386 1.00 56.56 42 ASP B O 1
ATOM 4529 N N . LYS C 1 43 ? 55.827 -44.201 120.086 1.00 49.65 43 LYS B N 1
ATOM 4530 C CA . LYS C 1 43 ? 56.270 -44.375 121.489 1.00 49.59 43 LYS B CA 1
ATOM 4531 C C . LYS C 1 43 ? 55.115 -44.891 122.351 1.00 49.12 43 LYS B C 1
ATOM 4532 O O . LYS C 1 43 ? 55.333 -45.031 123.561 1.00 47.94 43 LYS B O 1
ATOM 4538 N N . GLY C 1 44 ? 53.926 -45.123 121.785 1.00 42.61 44 GLY B N 1
ATOM 4539 C CA . GLY C 1 44 ? 52.793 -45.710 122.526 1.00 39.44 44 GLY B CA 1
ATOM 4540 C C . GLY C 1 44 ? 51.622 -44.767 122.740 1.00 40.33 44 GLY B C 1
ATOM 4541 O O . GLY C 1 44 ? 50.661 -45.198 123.364 1.00 43.08 44 GLY B O 1
ATOM 4542 N N . ALA C 1 45 ? 51.657 -43.528 122.253 1.00 43.20 45 ALA B N 1
ATOM 4543 C CA . ALA C 1 45 ? 50.491 -42.616 122.316 1.00 42.91 45 ALA B CA 1
ATOM 4544 C C . ALA C 1 45 ? 49.403 -43.127 121.372 1.00 40.05 45 ALA B C 1
ATOM 4545 O O . ALA C 1 45 ? 49.739 -43.772 120.360 1.00 45.63 45 ALA B O 1
ATOM 4547 N N . THR C 1 46 ? 48.160 -42.764 121.668 1.00 40.55 46 THR B N 1
ATOM 4548 C CA . THR C 1 46 ? 46.995 -42.892 120.765 1.00 41.49 46 THR B CA 1
ATOM 4549 C C . THR C 1 46 ? 46.863 -41.589 119.990 1.00 42.44 46 THR B C 1
ATOM 4550 O O . THR C 1 46 ? 46.842 -40.523 120.595 1.00 43.54 46 THR B O 1
ATOM 4554 N N . PRO C 1 47 ? 46.739 -41.617 118.644 1.00 37.31 47 PRO B N 1
ATOM 4555 C CA . PRO C 1 47 ? 46.475 -40.401 117.896 1.00 33.88 47 PRO B CA 1
ATOM 4556 C C . PRO C 1 47 ? 45.012 -39.991 118.026 1.00 40.79 47 PRO B C 1
ATOM 4557 O O . PRO C 1 47 ? 44.126 -40.862 118.102 1.00 39.30 47 PRO B O 1
ATOM 4561 N N . ALA C 1 48 ? 44.767 -38.684 118.050 1.00 35.34 48 ALA B N 1
ATOM 4562 C CA . ALA C 1 48 ? 43.417 -38.091 117.974 1.00 38.59 48 ALA B CA 1
ATOM 4563 C C . ALA C 1 48 ? 43.344 -37.176 116.752 1.00 45.63 48 ALA B C 1
ATOM 4564 O O . ALA C 1 48 ? 44.384 -36.615 116.365 1.00 44.27 48 ALA B O 1
ATOM 4566 N N . ALA C 1 49 ? 42.162 -37.043 116.145 1.00 44.28 49 ALA B N 1
ATOM 4567 C CA . ALA C 1 49 ? 41.990 -36.274 114.894 1.00 53.51 49 ALA B CA 1
ATOM 4568 C C . ALA C 1 49 ? 41.865 -34.774 115.205 1.00 47.98 49 ALA B C 1
ATOM 4569 O O . ALA C 1 49 ? 42.005 -33.973 114.276 1.00 48.94 49 ALA B O 1
ATOM 4571 N N . ASN C 1 50 ? 41.588 -34.402 116.453 1.00 47.82 50 ASN B N 1
ATOM 4572 C CA . ASN C 1 50 ? 41.377 -32.986 116.844 1.00 48.10 50 ASN B CA 1
ATOM 4573 C C . ASN C 1 50 ? 41.387 -32.883 118.365 1.00 45.59 50 ASN B C 1
ATOM 4574 O O . ASN C 1 50 ? 41.399 -33.900 119.060 1.00 48.74 50 ASN B O 1
ATOM 4579 N N . PRO C 1 51 ? 41.407 -31.658 118.930 1.00 46.84 51 PRO B N 1
ATOM 4580 C CA . PRO C 1 51 ? 41.445 -31.497 120.384 1.00 48.81 51 PRO B CA 1
ATOM 4581 C C . PRO C 1 51 ? 40.263 -32.151 121.121 1.00 50.44 51 PRO B C 1
ATOM 4582 O O . PRO C 1 51 ? 40.498 -32.730 122.158 1.00 43.10 51 PRO B O 1
ATOM 4586 N N . ALA C 1 52 ? 39.035 -32.047 120.594 1.00 48.93 52 ALA B N 1
ATOM 4587 C CA . ALA C 1 52 ? 37.833 -32.641 121.235 1.00 51.06 52 ALA B CA 1
ATOM 4588 C C . ALA C 1 52 ? 38.017 -34.156 121.375 1.00 48.14 52 ALA B C 1
ATOM 4589 O O . ALA C 1 52 ? 37.742 -34.669 122.484 1.00 46.78 52 ALA B O 1
ATOM 4591 N N . GLN C 1 53 ? 38.508 -34.838 120.329 1.00 47.97 53 GLN B N 1
ATOM 4592 C CA . GLN C 1 53 ? 38.763 -36.304 120.368 1.00 49.18 53 GLN B CA 1
ATOM 4593 C C . GLN C 1 53 ? 39.845 -36.578 121.420 1.00 50.37 53 GLN B C 1
ATOM 4594 O O . GLN C 1 53 ? 39.679 -37.522 122.222 1.00 52.42 53 GLN B O 1
ATOM 4596 N N . ALA C 1 54 ? 40.921 -35.784 121.446 1.00 45.45 54 ALA B N 1
ATOM 4597 C CA . ALA C 1 54 ? 42.035 -36.006 122.394 1.00 44.29 54 ALA B CA 1
ATOM 4598 C C . ALA C 1 54 ? 41.497 -35.924 123.821 1.00 32.50 54 ALA B C 1
ATOM 4599 O O . ALA C 1 54 ? 41.910 -36.724 124.667 1.00 39.61 54 ALA B O 1
ATOM 4601 N N . ALA C 1 55 ? 40.581 -34.997 124.089 1.00 38.00 55 ALA B N 1
ATOM 4602 C CA . ALA C 1 55 ? 40.094 -34.707 125.459 1.00 41.71 55 ALA B CA 1
ATOM 4603 C C . ALA C 1 55 ? 39.095 -35.770 125.950 1.00 47.77 55 ALA B C 1
ATOM 4604 O O . ALA C 1 55 ? 38.959 -35.886 127.188 1.00 46.06 55 ALA B O 1
ATOM 4606 N N . LYS C 1 56 ? 38.410 -36.485 125.047 1.00 53.89 56 LYS B N 1
ATOM 4607 C CA . LYS C 1 56 ? 37.325 -37.455 125.420 1.00 54.45 56 LYS B CA 1
ATOM 4608 C C . LYS C 1 56 ? 37.865 -38.471 126.438 1.00 48.16 56 LYS B C 1
ATOM 4609 O O . LYS C 1 56 ? 38.831 -39.147 126.116 1.00 40.05 56 LYS B O 1
ATOM 4611 N N . ASP C 1 57 ? 37.286 -38.501 127.645 1.00 53.35 57 ASP B N 1
ATOM 4612 C CA . ASP C 1 57 ? 37.606 -39.437 128.759 1.00 54.75 57 ASP B CA 1
ATOM 4613 C C . ASP C 1 57 ? 39.026 -39.201 129.311 1.00 59.71 57 ASP B C 1
ATOM 4614 O O . ASP C 1 57 ? 39.558 -40.112 129.969 1.00 52.06 57 ASP B O 1
ATOM 4616 N N . ALA C 1 58 ? 39.649 -38.042 129.060 1.00 51.11 58 ALA B N 1
ATOM 4617 C CA . ALA C 1 58 ? 40.975 -37.722 129.652 1.00 47.20 58 ALA B CA 1
ATOM 4618 C C . ALA C 1 58 ? 40.749 -37.117 131.045 1.00 39.55 58 ALA B C 1
ATOM 4619 O O . ALA C 1 58 ? 39.754 -36.390 131.215 1.00 44.81 58 ALA B O 1
ATOM 4621 N N . GLU C 1 59 ? 41.632 -37.414 131.988 1.00 42.29 59 GLU B N 1
ATOM 4622 C CA . GLU C 1 59 ? 41.620 -36.822 133.354 1.00 41.93 59 GLU B CA 1
ATOM 4623 C C . GLU C 1 59 ? 42.390 -35.485 133.336 1.00 46.13 59 GLU B C 1
ATOM 4624 O O . GLU C 1 59 ? 41.939 -34.531 134.004 1.00 37.95 59 GLU B O 1
ATOM 4626 N N . PHE C 1 60 ? 43.528 -35.440 132.640 1.00 41.71 60 PHE B N 1
ATOM 4627 C CA . PHE C 1 60 ? 44.375 -34.220 132.518 1.00 40.22 60 PHE B CA 1
ATOM 4628 C C . PHE C 1 60 ? 44.474 -33.850 131.045 1.00 38.35 60 PHE B C 1
ATOM 4629 O O . PHE C 1 60 ? 44.712 -34.764 130.224 1.00 34.35 60 PHE B O 1
ATOM 4637 N N . ILE C 1 61 ? 44.300 -32.561 130.716 1.00 33.53 61 ILE B N 1
ATOM 4638 C CA . ILE C 1 61 ? 44.462 -32.052 129.324 1.00 35.02 61 ILE B CA 1
ATOM 4639 C C . ILE C 1 61 ? 45.587 -31.002 129.332 1.00 35.63 61 ILE B C 1
ATOM 4640 O O . ILE C 1 61 ? 45.424 -30.005 130.040 1.00 38.49 61 ILE B O 1
ATOM 4645 N N . ILE C 1 62 ? 46.685 -31.280 128.650 1.00 32.44 62 ILE B N 1
ATOM 4646 C CA . ILE C 1 62 ? 47.892 -30.392 128.640 1.00 32.54 62 ILE B CA 1
ATOM 4647 C C . ILE C 1 62 ? 47.953 -29.717 127.272 1.00 30.97 62 ILE B C 1
ATOM 4648 O O . ILE C 1 62 ? 47.879 -30.416 126.236 1.00 32.42 62 ILE B O 1
ATOM 4653 N N . THR C 1 63 ? 48.156 -28.395 127.259 1.00 34.55 63 THR B N 1
ATOM 4654 C CA . THR C 1 63 ? 48.444 -27.627 126.025 1.00 32.16 63 THR B CA 1
ATOM 4655 C C . THR C 1 63 ? 49.871 -27.065 126.117 1.00 30.70 63 THR B C 1
ATOM 4656 O O . THR C 1 63 ? 50.287 -26.627 127.193 1.00 27.87 63 THR B O 1
ATOM 4660 N N . MET C 1 64 ? 50.604 -27.168 125.021 1.00 29.96 64 MET B N 1
ATOM 4661 C CA . MET C 1 64 ? 51.965 -26.601 124.924 1.00 32.48 64 MET B CA 1
ATOM 4662 C C . MET C 1 64 ? 52.088 -25.929 123.553 1.00 29.65 64 MET B C 1
ATOM 4663 O O . MET C 1 64 ? 52.531 -26.590 122.613 1.00 31.83 64 MET B O 1
ATOM 4668 N N . LEU C 1 65 ? 51.651 -24.659 123.482 1.00 33.55 65 LEU B N 1
ATOM 4669 C CA . LEU C 1 65 ? 51.379 -24.003 122.177 1.00 31.97 65 LEU B CA 1
ATOM 4670 C C . LEU C 1 65 ? 52.102 -22.657 122.107 1.00 34.36 65 LEU B C 1
ATOM 4671 O O . LEU C 1 65 ? 52.475 -22.104 123.134 1.00 31.86 65 LEU B O 1
ATOM 4676 N N . PRO C 1 66 ? 52.358 -22.132 120.897 1.00 37.19 66 PRO B N 1
ATOM 4677 C CA . PRO C 1 66 ? 53.099 -20.869 120.752 1.00 33.64 66 PRO B CA 1
ATOM 4678 C C . PRO C 1 66 ? 52.470 -19.606 121.369 1.00 35.82 66 PRO B C 1
ATOM 4679 O O . PRO C 1 66 ? 53.254 -18.733 121.744 1.00 33.08 66 PRO B O 1
ATOM 4683 N N . ASN C 1 67 ? 51.146 -19.481 121.452 1.00 30.55 67 ASN B N 1
ATOM 4684 C CA . ASN C 1 67 ? 50.530 -18.206 121.910 1.00 34.78 67 ASN B CA 1
ATOM 4685 C C . ASN C 1 67 ? 49.111 -18.411 122.439 1.00 36.34 67 ASN B C 1
ATOM 4686 O O . ASN C 1 67 ? 48.515 -19.482 122.237 1.00 42.65 67 ASN B O 1
ATOM 4691 N N . GLY C 1 68 ? 48.589 -17.396 123.118 1.00 37.18 68 GLY B N 1
ATOM 4692 C CA . GLY C 1 68 ? 47.291 -17.445 123.812 1.00 40.76 68 GLY B CA 1
ATOM 4693 C C . GLY C 1 68 ? 46.112 -17.562 122.863 1.00 43.26 68 GLY B C 1
ATOM 4694 O O . GLY C 1 68 ? 45.069 -18.093 123.300 1.00 39.22 68 GLY B O 1
ATOM 4695 N N . ASP C 1 69 ? 46.235 -17.043 121.638 1.00 43.16 69 ASP B N 1
ATOM 4696 C CA . ASP C 1 69 ? 45.154 -17.172 120.624 1.00 47.40 69 ASP B CA 1
ATOM 4697 C C . ASP C 1 69 ? 44.991 -18.654 120.263 1.00 48.83 69 ASP B C 1
ATOM 4698 O O . ASP C 1 69 ? 43.839 -19.120 120.197 1.00 44.78 69 ASP B O 1
ATOM 4703 N N . LEU C 1 70 ? 46.107 -19.368 120.077 1.00 46.59 70 LEU B N 1
ATOM 4704 C CA . LEU C 1 70 ? 46.078 -20.814 119.737 1.00 46.40 70 LEU B CA 1
ATOM 4705 C C . LEU C 1 70 ? 45.564 -21.613 120.942 1.00 46.49 70 LEU B C 1
ATOM 4706 O O . LEU C 1 70 ? 44.741 -22.519 120.745 1.00 45.65 70 LEU B O 1
ATOM 4711 N N . VAL C 1 71 ? 45.954 -21.273 122.166 1.00 38.94 71 VAL B N 1
ATOM 4712 C CA . VAL C 1 71 ? 45.394 -21.974 123.354 1.00 38.98 71 VAL B CA 1
ATOM 4713 C C . VAL C 1 71 ? 43.869 -21.763 123.366 1.00 43.71 71 VAL B C 1
ATOM 4714 O O . VAL C 1 71 ? 43.127 -22.757 123.548 1.00 41.06 71 VAL B O 1
ATOM 4718 N N . ARG C 1 72 ? 43.404 -20.526 123.172 1.00 44.41 72 ARG B N 1
ATOM 4719 C CA . ARG C 1 72 ? 41.948 -20.236 123.144 1.00 46.93 72 ARG B CA 1
ATOM 4720 C C . ARG C 1 72 ? 41.284 -21.086 122.040 1.00 45.33 72 ARG B C 1
ATOM 4721 O O . ARG C 1 72 ? 40.260 -21.731 122.350 1.00 50.10 72 ARG B O 1
ATOM 4729 N N . ASN C 1 73 ? 41.835 -21.110 120.819 1.00 42.17 73 ASN B N 1
ATOM 4730 C CA . ASN C 1 73 ? 41.258 -21.875 119.673 1.00 42.04 73 ASN B CA 1
ATOM 4731 C C . ASN C 1 73 ? 41.176 -23.362 120.040 1.00 48.99 73 ASN B C 1
ATOM 4732 O O . ASN C 1 73 ? 40.142 -24.005 119.764 1.00 48.09 73 ASN B O 1
ATOM 4734 N N . VAL C 1 74 ? 42.237 -23.908 120.628 1.00 44.14 74 VAL B N 1
ATOM 4735 C CA . VAL C 1 74 ? 42.316 -25.353 120.972 1.00 45.79 74 VAL B CA 1
ATOM 4736 C C . VAL C 1 74 ? 41.283 -25.675 122.057 1.00 49.64 74 VAL B C 1
ATOM 4737 O O . VAL C 1 74 ? 40.710 -26.793 121.987 1.00 46.77 74 VAL B O 1
ATOM 4741 N N . LEU C 1 75 ? 41.010 -24.765 122.998 1.00 46.54 75 LEU B N 1
ATOM 4742 C CA . LEU C 1 75 ? 40.023 -25.029 124.080 1.00 54.48 75 LEU B CA 1
ATOM 4743 C C . LEU C 1 75 ? 38.581 -24.748 123.615 1.00 55.50 75 LEU B C 1
ATOM 4744 O O . LEU C 1 75 ? 37.707 -25.587 123.881 1.00 58.34 75 LEU B O 1
ATOM 4749 N N . PHE C 1 76 ? 38.330 -23.622 122.951 1.00 52.67 76 PHE B N 1
ATOM 4750 C CA . PHE C 1 76 ? 36.954 -23.100 122.739 1.00 56.59 76 PHE B CA 1
ATOM 4751 C C . PHE C 1 76 ? 36.539 -23.131 121.263 1.00 57.09 76 PHE B C 1
ATOM 4752 O O . PHE C 1 76 ? 35.357 -22.916 120.998 1.00 53.00 76 PHE B O 1
ATOM 4760 N N . GLY C 1 77 ? 37.469 -23.378 120.346 1.00 53.44 77 GLY B N 1
ATOM 4761 C CA . GLY C 1 77 ? 37.216 -23.310 118.894 1.00 59.18 77 GLY B CA 1
ATOM 4762 C C . GLY C 1 77 ? 36.515 -24.549 118.352 1.00 62.37 77 GLY B C 1
ATOM 4763 O O . GLY C 1 77 ? 36.010 -25.366 119.161 1.00 58.95 77 GLY B O 1
ATOM 4764 N N . GLU C 1 78 ? 36.472 -24.654 117.018 1.00 69.88 78 GLU B N 1
ATOM 4765 C CA . GLU C 1 78 ? 35.898 -25.800 116.261 1.00 67.57 78 GLU B CA 1
ATOM 4766 C C . GLU C 1 78 ? 36.606 -27.068 116.734 1.00 63.81 78 GLU B C 1
ATOM 4767 O O . GLU C 1 78 ? 37.838 -27.093 116.680 1.00 61.24 78 GLU B O 1
ATOM 4769 N N . ASN C 1 79 ? 35.840 -28.059 117.185 1.00 58.60 79 ASN B N 1
ATOM 4770 C CA . ASN C 1 79 ? 36.339 -29.380 117.656 1.00 60.35 79 ASN B CA 1
ATOM 4771 C C . ASN C 1 79 ? 37.351 -29.144 118.779 1.00 55.64 79 ASN B C 1
ATOM 4772 O O . ASN C 1 79 ? 38.341 -29.897 118.849 1.00 52.61 79 ASN B O 1
ATOM 4777 N N . GLY C 1 80 ? 37.083 -28.147 119.617 1.00 59.57 80 GLY B N 1
ATOM 4778 C CA . GLY C 1 80 ? 37.924 -27.779 120.765 1.00 56.55 80 GLY B CA 1
ATOM 4779 C C . GLY C 1 80 ? 37.790 -28.744 121.926 1.00 56.98 80 GLY B C 1
ATOM 4780 O O . GLY C 1 80 ? 36.829 -29.540 121.999 1.00 54.70 80 GLY B O 1
ATOM 4781 N N . VAL C 1 81 ? 38.732 -28.638 122.853 1.00 49.33 81 VAL B N 1
ATOM 4782 C CA . VAL C 1 81 ? 38.804 -29.486 124.065 1.00 46.74 81 VAL B CA 1
ATOM 4783 C C . VAL C 1 81 ? 37.450 -29.461 124.767 1.00 50.41 81 VAL B C 1
ATOM 4784 O O . VAL C 1 81 ? 37.047 -30.516 125.252 1.00 54.78 81 VAL B O 1
ATOM 4788 N N . CYS C 1 82 ? 36.797 -28.302 124.865 1.00 50.48 82 CYS B N 1
ATOM 4789 C CA . CYS C 1 82 ? 35.555 -28.154 125.670 1.00 57.06 82 CYS B CA 1
ATOM 4790 C C . CYS C 1 82 ? 34.495 -29.148 125.195 1.00 57.35 82 CYS B C 1
ATOM 4791 O O . CYS C 1 82 ? 33.729 -29.621 126.067 1.00 53.52 82 CYS B O 1
ATOM 4794 N N . GLU C 1 83 ? 34.492 -29.506 123.905 1.00 57.29 83 GLU B N 1
ATOM 4795 C CA . GLU C 1 83 ? 33.466 -30.417 123.329 1.00 57.17 83 GLU B CA 1
ATOM 4796 C C . GLU C 1 83 ? 33.666 -31.852 123.841 1.00 58.67 83 GLU B C 1
ATOM 4797 O O . GLU C 1 83 ? 32.672 -32.598 123.832 1.00 67.23 83 GLU B O 1
ATOM 4803 N N . GLY C 1 84 ? 34.877 -32.225 124.280 1.00 52.97 84 GLY B N 1
ATOM 4804 C CA . GLY C 1 84 ? 35.185 -33.578 124.782 1.00 52.34 84 GLY B CA 1
ATOM 4805 C C . GLY C 1 84 ? 35.516 -33.620 126.269 1.00 53.49 84 GLY B C 1
ATOM 4806 O O . GLY C 1 84 ? 35.945 -34.678 126.732 1.00 52.53 84 GLY B O 1
ATOM 4807 N N . LEU C 1 85 ? 35.359 -32.515 126.996 1.00 55.08 85 LEU B N 1
ATOM 4808 C CA . LEU C 1 85 ? 35.958 -32.339 128.343 1.00 53.53 85 LEU B CA 1
ATOM 4809 C C . LEU C 1 85 ? 34.948 -32.741 129.420 1.00 55.10 85 LEU B C 1
ATOM 4810 O O . LEU C 1 85 ? 33.794 -32.276 129.365 1.00 55.25 85 LEU B O 1
ATOM 4815 N N . SER C 1 86 ? 35.408 -33.538 130.382 1.00 58.11 86 SER B N 1
ATOM 4816 C CA . SER C 1 86 ? 34.672 -33.895 131.617 1.00 60.43 86 SER B CA 1
ATOM 4817 C C . SER C 1 86 ? 34.816 -32.775 132.656 1.00 61.38 86 SER B C 1
ATOM 4818 O O . SER C 1 86 ? 35.921 -32.207 132.770 1.00 61.99 86 SER B O 1
ATOM 4821 N N . THR C 1 87 ? 33.761 -32.498 133.429 1.00 57.18 87 THR B N 1
ATOM 4822 C CA . THR C 1 87 ? 33.781 -31.497 134.528 1.00 57.66 87 THR B CA 1
ATOM 4823 C C . THR C 1 87 ? 34.730 -31.952 135.649 1.00 56.02 87 THR B C 1
ATOM 4824 O O . THR C 1 87 ? 35.107 -31.092 136.459 1.00 64.06 87 THR B O 1
ATOM 4826 N N . ASP C 1 88 ? 35.116 -33.232 135.709 1.00 53.24 88 ASP B N 1
ATOM 4827 C CA . ASP C 1 88 ? 36.050 -33.786 136.731 1.00 51.44 88 ASP B CA 1
ATOM 4828 C C . ASP C 1 88 ? 37.499 -33.663 136.244 1.00 44.13 88 ASP B C 1
ATOM 4829 O O . ASP C 1 88 ? 38.406 -33.992 137.023 1.00 43.53 88 ASP B O 1
ATOM 4831 N N . ALA C 1 89 ? 37.728 -33.255 135.001 1.00 48.50 89 ALA B N 1
ATOM 4832 C CA . ALA C 1 89 ? 39.079 -33.214 134.395 1.00 45.20 89 ALA B CA 1
ATOM 4833 C C . ALA C 1 89 ? 39.784 -31.915 134.810 1.00 48.38 89 ALA B C 1
ATOM 4834 O O . ALA C 1 89 ? 39.095 -30.992 135.309 1.00 47.72 89 ALA B O 1
ATOM 4836 N N . LEU C 1 90 ? 41.106 -31.860 134.623 1.00 42.06 90 LEU B N 1
ATOM 4837 C CA . LEU C 1 90 ? 41.915 -30.639 134.911 1.00 40.81 90 LEU B CA 1
ATOM 4838 C C . LEU C 1 90 ? 42.702 -30.274 133.652 1.00 39.38 90 LEU B C 1
ATOM 4839 O O . LEU C 1 90 ? 43.512 -31.094 133.209 1.00 39.09 90 LEU B O 1
ATOM 4844 N N . VAL C 1 91 ? 42.499 -29.059 133.152 1.00 42.76 91 VAL B N 1
ATOM 4845 C CA . VAL C 1 91 ? 43.268 -28.509 132.003 1.00 38.44 91 VAL B CA 1
ATOM 4846 C C . VAL C 1 91 ? 44.510 -27.803 132.560 1.00 37.34 91 VAL B C 1
ATOM 4847 O O . VAL C 1 91 ? 44.371 -27.014 133.517 1.00 40.02 91 VAL B O 1
ATOM 4851 N N . ILE C 1 92 ? 45.671 -28.121 132.004 1.00 35.90 92 ILE B N 1
ATOM 4852 C CA . ILE C 1 92 ? 46.977 -27.534 132.398 1.00 38.40 92 ILE B CA 1
ATOM 4853 C C . ILE C 1 92 ? 47.558 -26.857 131.155 1.00 36.76 92 ILE B C 1
ATOM 4854 O O . ILE C 1 92 ? 48.009 -27.581 130.262 1.00 33.51 92 ILE B O 1
ATOM 4859 N N . ASP C 1 93 ? 47.543 -25.518 131.093 1.00 36.63 93 ASP B N 1
ATOM 4860 C CA . ASP C 1 93 ? 48.260 -24.801 130.013 1.00 34.69 93 ASP B CA 1
ATOM 4861 C C . ASP C 1 93 ? 49.708 -24.588 130.447 1.00 30.24 93 ASP B C 1
ATOM 4862 O O . ASP C 1 93 ? 49.949 -23.928 131.476 1.00 31.70 93 ASP B O 1
ATOM 4867 N N . MET C 1 94 ? 50.639 -25.172 129.706 1.00 29.40 94 MET B N 1
ATOM 4868 C CA . MET C 1 94 ? 52.079 -25.104 130.029 1.00 31.55 94 MET B CA 1
ATOM 4869 C C . MET C 1 94 ? 52.758 -24.120 129.065 1.00 29.60 94 MET B C 1
ATOM 4870 O O . MET C 1 94 ? 54.001 -23.960 129.145 1.00 29.17 94 MET B O 1
ATOM 4875 N N . SER C 1 95 ? 51.953 -23.435 128.252 1.00 31.20 95 SER B N 1
ATOM 4876 C CA . SER C 1 95 ? 52.406 -22.413 127.266 1.00 31.79 95 SER B CA 1
ATOM 4877 C C . SER C 1 95 ? 52.884 -21.150 127.980 1.00 29.39 95 SER B C 1
ATOM 4878 O O . SER C 1 95 ? 52.393 -20.846 129.088 1.00 30.79 95 SER B O 1
ATOM 4881 N N . THR C 1 96 ? 53.775 -20.394 127.331 1.00 30.28 96 THR B N 1
ATOM 4882 C CA . THR C 1 96 ? 54.122 -19.021 127.781 1.00 30.08 96 THR B CA 1
ATOM 4883 C C . THR C 1 96 ? 53.276 -18.051 126.966 1.00 27.83 96 THR B C 1
ATOM 4884 O O . THR C 1 96 ? 53.570 -17.870 125.795 1.00 33.89 96 THR B O 1
ATOM 4888 N N . ILE C 1 97 ? 52.233 -17.500 127.566 1.00 29.68 97 ILE B N 1
ATOM 4889 C CA . ILE C 1 97 ? 51.278 -16.575 126.899 1.00 31.71 97 ILE B CA 1
ATOM 4890 C C . ILE C 1 97 ? 51.109 -15.329 127.762 1.00 33.84 97 ILE B C 1
ATOM 4891 O O . ILE C 1 97 ? 51.639 -15.251 128.884 1.00 31.05 97 ILE B O 1
ATOM 4896 N N . HIS C 1 98 ? 50.373 -14.360 127.243 1.00 34.29 98 HIS B N 1
ATOM 4897 C CA . HIS C 1 98 ? 50.053 -13.122 127.977 1.00 33.35 98 HIS B CA 1
ATOM 4898 C C . HIS C 1 98 ? 49.279 -13.470 129.246 1.00 32.96 98 HIS B C 1
ATOM 4899 O O . HIS C 1 98 ? 48.268 -14.180 129.208 1.00 38.36 98 HIS B O 1
ATOM 4906 N N . PRO C 1 99 ? 49.715 -12.991 130.421 1.00 33.84 99 PRO B N 1
ATOM 4907 C CA . PRO C 1 99 ? 49.092 -13.387 131.680 1.00 37.85 99 PRO B CA 1
ATOM 4908 C C . PRO C 1 99 ? 47.619 -12.979 131.804 1.00 40.68 99 PRO B C 1
ATOM 4909 O O . PRO C 1 99 ? 46.866 -13.664 132.489 1.00 43.21 99 PRO B O 1
ATOM 4913 N N . LEU C 1 100 ? 47.197 -11.898 131.157 1.00 38.36 100 LEU B N 1
ATOM 4914 C CA . LEU C 1 100 ? 45.774 -11.500 131.246 1.00 42.96 100 LEU B CA 1
ATOM 4915 C C . LEU C 1 100 ? 44.941 -12.398 130.320 1.00 41.70 100 LEU B C 1
ATOM 4916 O O . LEU C 1 100 ? 43.753 -12.603 130.637 1.00 44.85 100 LEU B O 1
ATOM 4921 N N . GLN C 1 101 ? 45.528 -12.967 129.262 1.00 36.76 101 GLN B N 1
ATOM 4922 C CA . GLN C 1 101 ? 44.860 -14.010 128.433 1.00 41.80 101 GLN B CA 1
ATOM 4923 C C . GLN C 1 101 ? 44.672 -15.270 129.295 1.00 42.71 101 GLN B C 1
ATOM 4924 O O . GLN C 1 101 ? 43.585 -15.881 129.249 1.00 44.36 101 GLN B O 1
ATOM 4930 N N . THR C 1 102 ? 45.697 -15.659 130.052 1.00 38.41 102 THR B N 1
ATOM 4931 C CA . THR C 1 102 ? 45.606 -16.791 131.001 1.00 36.95 102 THR B CA 1
ATOM 4932 C C . THR C 1 102 ? 44.418 -16.559 131.948 1.00 41.10 102 THR B C 1
ATOM 4933 O O . THR C 1 102 ? 43.599 -17.492 132.144 1.00 38.96 102 THR B O 1
ATOM 4937 N N . ASP C 1 103 ? 44.325 -15.376 132.547 1.00 38.68 103 ASP B N 1
ATOM 4938 C CA . ASP C 1 103 ? 43.254 -15.094 133.535 1.00 43.02 103 ASP B CA 1
ATOM 4939 C C . ASP C 1 103 ? 41.894 -15.292 132.862 1.00 38.06 103 ASP B C 1
ATOM 4940 O O . ASP C 1 103 ? 41.035 -15.951 133.485 1.00 40.48 103 ASP B O 1
ATOM 4945 N N . LYS C 1 104 ? 41.732 -14.764 131.646 1.00 39.52 104 LYS B N 1
ATOM 4946 C CA . LYS C 1 104 ? 40.430 -14.803 130.926 1.00 42.44 104 LYS B CA 1
ATOM 4947 C C . LYS C 1 104 ? 40.129 -16.260 130.543 1.00 46.67 104 LYS B C 1
ATOM 4948 O O . LYS C 1 104 ? 38.948 -16.674 130.647 1.00 45.40 104 LYS B O 1
ATOM 4950 N N . LEU C 1 105 ? 41.132 -17.038 130.122 1.00 41.84 105 LEU B N 1
ATOM 4951 C CA . LEU C 1 105 ? 40.901 -18.469 129.776 1.00 45.70 105 LEU B CA 1
ATOM 4952 C C . LEU C 1 105 ? 40.405 -19.216 131.023 1.00 48.11 105 LEU B C 1
ATOM 4953 O O . LEU C 1 105 ? 39.398 -19.972 130.929 1.00 52.49 105 LEU B O 1
ATOM 4958 N N . ILE C 1 106 ? 41.073 -19.030 132.156 1.00 42.97 106 ILE B N 1
ATOM 4959 C CA . ILE C 1 106 ? 40.708 -19.721 133.418 1.00 46.88 106 ILE B CA 1
ATOM 4960 C C . ILE C 1 106 ? 39.272 -19.323 133.774 1.00 50.61 106 ILE B C 1
ATOM 4961 O O . ILE C 1 106 ? 38.468 -20.228 134.084 1.00 45.42 106 ILE B O 1
ATOM 4966 N N . ALA C 1 107 ? 38.941 -18.036 133.695 1.00 53.10 107 ALA B N 1
ATOM 4967 C CA . ALA C 1 107 ? 37.595 -17.535 134.077 1.00 54.30 107 ALA B CA 1
ATOM 4968 C C . ALA C 1 107 ? 36.540 -18.118 133.119 1.00 59.58 107 ALA B C 1
ATOM 4969 O O . ALA C 1 107 ? 35.466 -18.561 133.600 1.00 60.63 107 ALA B O 1
ATOM 4971 N N . ASP C 1 108 ? 36.830 -18.110 131.813 1.00 48.10 108 ASP B N 1
ATOM 4972 C CA . ASP C 1 108 ? 35.895 -18.584 130.763 1.00 53.28 108 ASP B CA 1
ATOM 4973 C C . ASP C 1 108 ? 35.672 -20.088 130.950 1.00 61.17 108 ASP B C 1
ATOM 4974 O O . ASP C 1 108 ? 34.521 -20.541 130.757 1.00 66.27 108 ASP B O 1
ATOM 4979 N N . MET C 1 109 ? 36.718 -20.828 131.326 1.00 53.50 109 MET B N 1
ATOM 4980 C CA . MET C 1 109 ? 36.604 -22.280 131.597 1.00 57.69 109 MET B CA 1
ATOM 4981 C C . MET C 1 109 ? 35.741 -22.490 132.845 1.00 60.64 109 MET B C 1
ATOM 4982 O O . MET C 1 109 ? 34.801 -23.313 132.753 1.00 68.85 109 MET B O 1
ATOM 4987 N N . GLN C 1 110 ? 36.006 -21.755 133.933 1.00 59.30 110 GLN B N 1
ATOM 4988 C CA . GLN C 1 110 ? 35.265 -21.894 135.222 1.00 62.70 110 GLN B CA 1
ATOM 4989 C C . GLN C 1 110 ? 33.771 -21.638 134.977 1.00 67.36 110 GLN B C 1
ATOM 4990 O O . GLN C 1 110 ? 32.947 -22.377 135.552 1.00 60.86 110 GLN B O 1
ATOM 4994 N N . ALA C 1 111 ? 33.437 -20.679 134.105 1.00 71.29 111 ALA B N 1
ATOM 4995 C CA . ALA C 1 111 ? 32.044 -20.298 133.759 1.00 71.56 111 ALA B CA 1
ATOM 4996 C C . ALA C 1 111 ? 31.295 -21.480 133.121 1.00 70.74 111 ALA B C 1
ATOM 4997 O O . ALA C 1 111 ? 30.062 -21.552 133.292 1.00 74.40 111 ALA B O 1
ATOM 4999 N N . LYS C 1 112 ? 32.003 -22.362 132.408 1.00 65.24 112 LYS B N 1
ATOM 5000 C CA . LYS C 1 112 ? 31.445 -23.586 131.765 1.00 60.33 112 LYS B CA 1
ATOM 5001 C C . LYS C 1 112 ? 31.580 -24.806 132.694 1.00 52.53 112 LYS B C 1
ATOM 5002 O O . LYS C 1 112 ? 31.308 -25.908 132.233 1.00 52.20 112 LYS B O 1
ATOM 5006 N N . GLY C 1 113 ? 32.000 -24.633 133.948 1.00 52.87 113 GLY B N 1
ATOM 5007 C CA . GLY C 1 113 ? 32.154 -25.724 134.933 1.00 55.31 113 GLY B CA 1
ATOM 5008 C C . GLY C 1 113 ? 33.465 -26.495 134.809 1.00 58.19 113 GLY B C 1
ATOM 5009 O O . GLY C 1 113 ? 33.589 -27.553 135.457 1.00 59.87 113 GLY B O 1
ATOM 5010 N N . PHE C 1 114 ? 34.450 -25.967 134.073 1.00 59.86 114 PHE B N 1
ATOM 5011 C CA . PHE C 1 114 ? 35.748 -26.646 133.813 1.00 54.63 114 PHE B CA 1
ATOM 5012 C C . PHE C 1 114 ? 36.859 -26.001 134.655 1.00 56.63 114 PHE B C 1
ATOM 5013 O O . PHE C 1 114 ? 36.839 -24.787 134.928 1.00 64.48 114 PHE B O 1
ATOM 5021 N N . SER C 1 115 ? 37.811 -26.827 135.075 1.00 49.66 115 SER B N 1
ATOM 5022 C CA . SER C 1 115 ? 38.964 -26.461 135.929 1.00 51.34 115 SER B CA 1
ATOM 5023 C C . SER C 1 115 ? 40.218 -26.302 135.053 1.00 54.20 115 SER B C 1
ATOM 5024 O O . SER C 1 115 ? 40.560 -27.247 134.291 1.00 44.33 115 SER B O 1
ATOM 5027 N N . MET C 1 116 ? 40.887 -25.150 135.141 1.00 50.95 116 MET B N 1
ATOM 5028 C CA . MET C 1 116 ? 42.092 -24.876 134.326 1.00 42.66 116 MET B CA 1
ATOM 5029 C C . MET C 1 116 ? 43.142 -24.184 135.195 1.00 41.44 116 MET B C 1
ATOM 5030 O O . MET C 1 116 ? 42.766 -23.296 135.994 1.00 42.01 116 MET B O 1
ATOM 5035 N N . MET C 1 117 ? 44.399 -24.589 135.039 1.00 36.02 117 MET B N 1
ATOM 5036 C CA . MET C 1 117 ? 45.546 -23.978 135.745 1.00 36.96 117 MET B CA 1
ATOM 5037 C C . MET C 1 117 ? 46.664 -23.654 134.744 1.00 35.77 117 MET B C 1
ATOM 5038 O O . MET C 1 117 ? 46.771 -24.332 133.681 1.00 32.01 117 MET B O 1
ATOM 5043 N N . ASP C 1 118 ? 47.486 -22.671 135.116 1.00 33.99 118 ASP B N 1
ATOM 5044 C CA . ASP C 1 118 ? 48.693 -22.255 134.356 1.00 33.95 118 ASP B CA 1
ATOM 5045 C C . ASP C 1 118 ? 49.949 -22.865 134.972 1.00 30.02 118 ASP B C 1
ATOM 5046 O O . ASP C 1 118 ? 50.273 -22.560 136.156 1.00 34.34 118 ASP B O 1
ATOM 5051 N N . VAL C 1 119 ? 50.657 -23.704 134.227 1.00 29.07 119 VAL B N 1
ATOM 5052 C CA . VAL C 1 119 ? 51.957 -24.269 134.667 1.00 30.09 119 VAL B CA 1
ATOM 5053 C C . VAL C 1 119 ? 52.950 -24.134 133.519 1.00 30.36 119 VAL B C 1
ATOM 5054 O O . VAL C 1 119 ? 53.401 -25.114 132.916 1.00 29.43 119 VAL B O 1
ATOM 5058 N N . PRO C 1 120 ? 53.409 -22.896 133.225 1.00 30.40 120 PRO B N 1
ATOM 5059 C CA . PRO C 1 120 ? 54.502 -22.730 132.275 1.00 30.70 120 PRO B CA 1
ATOM 5060 C C . PRO C 1 120 ? 55.800 -23.286 132.856 1.00 30.32 120 PRO B C 1
ATOM 5061 O O . PRO C 1 120 ? 55.886 -23.575 134.034 1.00 30.69 120 PRO B O 1
ATOM 5065 N N . VAL C 1 121 ? 56.822 -23.395 132.017 1.00 29.58 121 VAL B N 1
ATOM 5066 C CA . VAL C 1 121 ? 58.085 -24.059 132.411 1.00 34.42 121 VAL B CA 1
ATOM 5067 C C . VAL C 1 121 ? 59.275 -23.163 132.092 1.00 36.30 121 VAL B C 1
ATOM 5068 O O . VAL C 1 121 ? 59.215 -22.392 131.114 1.00 35.09 121 VAL B O 1
ATOM 5072 N N . GLY C 1 122 ? 60.304 -23.303 132.924 1.00 35.59 122 GLY B N 1
ATOM 5073 C CA . GLY C 1 122 ? 61.645 -22.749 132.712 1.00 32.34 122 GLY B CA 1
ATOM 5074 C C . GLY C 1 122 ? 62.580 -23.840 132.249 1.00 39.05 122 GLY B C 1
ATOM 5075 O O . GLY C 1 122 ? 62.241 -25.049 132.436 1.00 34.85 122 GLY B O 1
ATOM 5076 N N . ARG C 1 123 ? 63.726 -23.434 131.717 1.00 35.22 123 ARG B N 1
ATOM 5077 C CA . ARG C 1 123 ? 64.775 -24.286 131.105 1.00 38.92 123 ARG B CA 1
ATOM 5078 C C . ARG C 1 123 ? 64.320 -24.702 129.694 1.00 36.89 123 ARG B C 1
ATOM 5079 O O . ARG C 1 123 ? 63.276 -24.228 129.233 1.00 39.79 123 ARG B O 1
ATOM 5087 N N . THR C 1 124 ? 65.132 -25.473 128.985 1.00 33.32 124 THR B N 1
ATOM 5088 C CA . THR C 1 124 ? 65.057 -25.506 127.509 1.00 36.91 124 THR B CA 1
ATOM 5089 C C . THR C 1 124 ? 64.701 -26.924 127.049 1.00 35.57 124 THR B C 1
ATOM 5090 O O . THR C 1 124 ? 64.372 -27.775 127.916 1.00 33.38 124 THR B O 1
ATOM 5094 N N . SER C 1 125 ? 64.721 -27.145 125.734 1.00 37.53 125 SER B N 1
ATOM 5095 C CA . SER C 1 125 ? 64.229 -28.408 125.123 1.00 41.18 125 SER B CA 1
ATOM 5096 C C . SER C 1 125 ? 65.136 -29.556 125.578 1.00 38.74 125 SER B C 1
ATOM 5097 O O . SER C 1 125 ? 64.610 -30.657 125.731 1.00 37.00 125 SER B O 1
ATOM 5100 N N . ALA C 1 126 ? 66.424 -29.317 125.863 1.00 38.83 126 ALA B N 1
ATOM 5101 C CA . ALA C 1 126 ? 67.320 -30.396 126.358 1.00 41.69 126 ALA B CA 1
ATOM 5102 C C . ALA C 1 126 ? 66.813 -30.862 127.735 1.00 38.85 126 ALA B C 1
ATOM 5103 O O . ALA C 1 126 ? 66.797 -32.099 127.998 1.00 42.21 126 ALA B O 1
ATOM 5105 N N . ASN C 1 127 ? 66.326 -29.931 128.557 1.00 36.74 127 ASN B N 1
ATOM 5106 C CA . ASN C 1 127 ? 65.707 -30.253 129.867 1.00 34.83 127 ASN B CA 1
ATOM 5107 C C . ASN C 1 127 ? 64.344 -30.926 129.670 1.00 36.94 127 ASN B C 1
ATOM 5108 O O . ASN C 1 127 ? 63.977 -31.777 130.497 1.00 40.62 127 ASN B O 1
ATOM 5113 N N . ALA C 1 128 ? 63.587 -30.538 128.652 1.00 35.60 128 ALA B N 1
ATOM 5114 C CA . ALA C 1 128 ? 62.295 -31.192 128.356 1.00 36.70 128 ALA B CA 1
ATOM 5115 C C . ALA C 1 128 ? 62.576 -32.674 128.078 1.00 33.28 128 ALA B C 1
ATOM 5116 O O . ALA C 1 128 ? 61.835 -33.506 128.607 1.00 36.04 128 ALA B O 1
ATOM 5118 N N . ILE C 1 129 ? 63.624 -32.969 127.305 1.00 37.19 129 ILE B N 1
ATOM 5119 C CA . ILE C 1 129 ? 63.992 -34.372 126.940 1.00 37.74 129 ILE B CA 1
ATOM 5120 C C . ILE C 1 129 ? 64.287 -35.160 128.221 1.00 40.02 129 ILE B C 1
ATOM 5121 O O . ILE C 1 129 ? 63.710 -36.258 128.389 1.00 41.73 129 ILE B O 1
ATOM 5126 N N . THR C 1 130 ? 65.096 -34.620 129.131 1.00 37.78 130 THR B N 1
ATOM 5127 C CA . THR C 1 130 ? 65.564 -35.356 130.333 1.00 39.02 130 THR B CA 1
ATOM 5128 C C . THR C 1 130 ? 64.531 -35.285 131.467 1.00 39.34 130 THR B C 1
ATOM 5129 O O . THR C 1 130 ? 64.756 -35.936 132.479 1.00 42.42 130 THR B O 1
ATOM 5133 N N . GLY C 1 131 ? 63.449 -34.509 131.341 1.00 36.87 131 GLY B N 1
ATOM 5134 C CA . GLY C 1 131 ? 62.425 -34.360 132.397 1.00 37.10 131 GLY B CA 1
ATOM 5135 C C . GLY C 1 131 ? 62.935 -33.483 133.531 1.00 37.16 131 GLY B C 1
ATOM 5136 O O . GLY C 1 131 ? 62.508 -33.700 134.678 1.00 40.43 131 GLY B O 1
ATOM 5137 N N . THR C 1 132 ? 63.792 -32.507 133.229 1.00 35.14 132 THR B N 1
ATOM 5138 C CA . THR C 1 132 ? 64.427 -31.630 134.257 1.00 36.10 132 THR B CA 1
ATOM 5139 C C . THR C 1 132 ? 63.993 -30.167 134.087 1.00 36.55 132 THR B C 1
ATOM 5140 O O . THR C 1 132 ? 64.751 -29.264 134.493 1.00 34.50 132 THR B O 1
ATOM 5144 N N . LEU C 1 133 ? 62.799 -29.933 133.546 1.00 35.75 133 LEU B N 1
ATOM 5145 C CA . LEU C 1 133 ? 62.197 -28.579 133.449 1.00 35.47 133 LEU B CA 1
ATOM 5146 C C . LEU C 1 133 ? 61.953 -28.019 134.847 1.00 36.11 133 LEU B C 1
ATOM 5147 O O . LEU C 1 133 ? 61.768 -28.792 135.805 1.00 34.50 133 LEU B O 1
ATOM 5152 N N . LEU C 1 134 ? 61.925 -26.692 134.934 1.00 36.59 134 LEU B N 1
ATOM 5153 C CA . LEU C 1 134 ? 61.442 -25.955 136.117 1.00 33.26 134 LEU B CA 1
ATOM 5154 C C . LEU C 1 134 ? 59.944 -25.741 135.940 1.00 32.88 134 LEU B C 1
ATOM 5155 O O . LEU C 1 134 ? 59.555 -25.170 134.922 1.00 34.57 134 LEU B O 1
ATOM 5160 N N . LEU C 1 135 ? 59.128 -26.233 136.859 1.00 31.13 135 LEU B N 1
ATOM 5161 C CA . LEU C 1 135 ? 57.660 -26.152 136.759 1.00 30.32 135 LEU B CA 1
ATOM 5162 C C . LEU C 1 135 ? 57.190 -24.955 137.587 1.00 34.16 135 LEU B C 1
ATOM 5163 O O . LEU C 1 135 ? 57.423 -24.938 138.824 1.00 31.80 135 LEU B O 1
ATOM 5168 N N . LEU C 1 136 ? 56.593 -23.969 136.926 1.00 31.02 136 LEU B N 1
ATOM 5169 C CA . LEU C 1 136 ? 56.133 -22.738 137.603 1.00 33.25 136 LEU B CA 1
ATOM 5170 C C . LEU C 1 136 ? 54.623 -22.854 137.781 1.00 34.81 136 LEU B C 1
ATOM 5171 O O . LEU C 1 136 ? 53.840 -22.484 136.871 1.00 29.57 136 LEU B O 1
ATOM 5176 N N . ALA C 1 137 ? 54.213 -23.458 138.896 1.00 32.06 137 ALA B N 1
ATOM 5177 C CA . ALA C 1 137 ? 52.839 -23.962 139.037 1.00 36.53 137 ALA B CA 1
ATOM 5178 C C . ALA C 1 137 ? 51.930 -22.866 139.582 1.00 33.75 137 ALA B C 1
ATOM 5179 O O . ALA C 1 137 ? 51.967 -22.571 140.813 1.00 38.73 137 ALA B O 1
ATOM 5181 N N . GLY C 1 138 ? 51.104 -22.342 138.686 1.00 30.95 138 GLY B N 1
ATOM 5182 C CA . GLY C 1 138 ? 49.909 -21.564 139.027 1.00 33.06 138 GLY B CA 1
ATOM 5183 C C . GLY C 1 138 ? 48.793 -22.507 139.420 1.00 36.22 138 GLY B C 1
ATOM 5184 O O . GLY C 1 138 ? 49.016 -23.741 139.398 1.00 42.90 138 GLY B O 1
ATOM 5185 N N . GLY C 1 139 ? 47.635 -21.945 139.719 1.00 39.59 139 GLY B N 1
ATOM 5186 C CA . GLY C 1 139 ? 46.436 -22.686 140.130 1.00 39.99 139 GLY B CA 1
ATOM 5187 C C . GLY C 1 139 ? 46.237 -22.648 141.638 1.00 44.08 139 GLY B C 1
ATOM 5188 O O . GLY C 1 139 ? 47.134 -22.197 142.387 1.00 42.53 139 GLY B O 1
ATOM 5189 N N . THR C 1 140 ? 45.074 -23.122 142.083 1.00 41.84 140 THR B N 1
ATOM 5190 C CA . THR C 1 140 ? 44.748 -23.261 143.523 1.00 43.07 140 THR B CA 1
ATOM 5191 C C . THR C 1 140 ? 45.675 -24.304 144.147 1.00 43.99 140 THR B C 1
ATOM 5192 O O . THR C 1 140 ? 46.254 -25.147 143.402 1.00 41.20 140 THR B O 1
ATOM 5196 N N . ALA C 1 141 ? 45.796 -24.286 145.468 1.00 42.55 141 ALA B N 1
ATOM 5197 C CA . ALA C 1 141 ? 46.551 -25.317 146.221 1.00 50.76 141 ALA B CA 1
ATOM 5198 C C . ALA C 1 141 ? 46.020 -26.712 145.833 1.00 51.61 141 ALA B C 1
ATOM 5199 O O . ALA C 1 141 ? 46.849 -27.616 145.670 1.00 47.23 141 ALA B O 1
ATOM 5201 N N . GLU C 1 142 ? 44.696 -26.868 145.697 1.00 49.23 142 GLU B N 1
ATOM 5202 C CA . GLU C 1 142 ? 44.033 -28.161 145.337 1.00 56.01 142 GLU B CA 1
ATOM 5203 C C . GLU C 1 142 ? 44.509 -28.602 143.942 1.00 51.81 142 GLU B C 1
ATOM 5204 O O . GLU C 1 142 ? 44.890 -29.788 143.775 1.00 42.49 142 GLU B O 1
ATOM 5206 N N . GLN C 1 143 ? 44.536 -27.673 142.978 1.00 52.37 143 GLN B N 1
ATOM 5207 C CA . GLN C 1 143 ? 44.958 -27.967 141.573 1.00 41.45 143 GLN B CA 1
ATOM 5208 C C . GLN C 1 143 ? 46.437 -28.360 141.552 1.00 43.12 143 GLN B C 1
ATOM 5209 O O . GLN C 1 143 ? 46.788 -29.338 140.885 1.00 41.89 143 GLN B O 1
ATOM 5215 N N . VAL C 1 144 ? 47.287 -27.638 142.277 1.00 45.38 144 VAL B N 1
ATOM 5216 C CA . VAL C 1 144 ? 48.739 -27.963 142.309 1.00 49.86 144 VAL B CA 1
ATOM 5217 C C . VAL C 1 144 ? 48.921 -29.366 142.927 1.00 51.81 144 VAL B C 1
ATOM 5218 O O . VAL C 1 144 ? 49.715 -30.143 142.378 1.00 40.29 144 VAL B O 1
ATOM 5222 N N . GLU C 1 145 ? 48.257 -29.661 144.054 1.00 49.91 145 GLU B N 1
ATOM 5223 C CA . GLU C 1 145 ? 48.361 -31.000 144.721 1.00 48.02 145 GLU B CA 1
ATOM 5224 C C . GLU C 1 145 ? 47.966 -32.078 143.701 1.00 42.46 145 GLU B C 1
ATOM 5225 O O . GLU C 1 145 ? 48.709 -33.070 143.562 1.00 47.09 145 GLU B O 1
ATOM 5227 N N . ARG C 1 146 ? 46.836 -31.888 143.023 1.00 39.52 146 ARG B N 1
ATOM 5228 C CA . ARG C 1 146 ? 46.282 -32.878 142.064 1.00 46.11 146 ARG B CA 1
ATOM 5229 C C . ARG C 1 146 ? 47.244 -33.079 140.879 1.00 46.49 146 ARG B C 1
ATOM 5230 O O . ARG C 1 146 ? 47.456 -34.236 140.440 1.00 40.00 146 ARG B O 1
ATOM 5238 N N . ALA C 1 147 ? 47.827 -31.998 140.358 1.00 42.57 147 ALA B N 1
ATOM 5239 C CA . ALA C 1 147 ? 48.644 -32.052 139.123 1.00 38.01 147 ALA B CA 1
ATOM 5240 C C . ALA C 1 147 ? 50.060 -32.547 139.426 1.00 35.41 147 ALA B C 1
ATOM 5241 O O . ALA C 1 147 ? 50.725 -33.018 138.501 1.00 36.65 147 ALA B O 1
ATOM 5243 N N . THR C 1 148 ? 50.533 -32.459 140.669 1.00 35.87 148 THR B N 1
ATOM 5244 C CA . THR C 1 148 ? 51.971 -32.600 140.989 1.00 40.61 148 THR B CA 1
ATOM 5245 C C . THR C 1 148 ? 52.528 -33.918 140.458 1.00 43.97 148 THR B C 1
ATOM 5246 O O . THR C 1 148 ? 53.600 -33.924 139.867 1.00 37.05 148 THR B O 1
ATOM 5250 N N . PRO C 1 149 ? 51.881 -35.085 140.698 1.00 45.27 149 PRO B N 1
ATOM 5251 C CA . PRO C 1 149 ? 52.453 -36.358 140.252 1.00 44.74 149 PRO B CA 1
ATOM 5252 C C . PRO C 1 149 ? 52.681 -36.401 138.729 1.00 38.35 149 PRO B C 1
ATOM 5253 O O . PRO C 1 149 ? 53.711 -36.916 138.291 1.00 37.78 149 PRO B O 1
ATOM 5257 N N . ILE C 1 150 ? 51.750 -35.829 137.963 1.00 40.84 150 ILE B N 1
ATOM 5258 C CA . ILE C 1 150 ? 51.820 -35.677 136.477 1.00 42.21 150 ILE B CA 1
ATOM 5259 C C . ILE C 1 150 ? 53.006 -34.757 136.142 1.00 39.00 150 ILE B C 1
ATOM 5260 O O . ILE C 1 150 ? 53.849 -35.106 135.300 1.00 38.28 150 ILE B O 1
ATOM 5265 N N . LEU C 1 151 ? 53.052 -33.589 136.784 1.00 45.02 151 LEU B N 1
ATOM 5266 C CA . LEU C 1 151 ? 54.055 -32.535 136.464 1.00 39.11 151 LEU B CA 1
ATOM 5267 C C . LEU C 1 151 ? 55.459 -33.073 136.724 1.00 37.47 151 LEU B C 1
ATOM 5268 O O . LEU C 1 151 ? 56.338 -32.775 135.928 1.00 37.81 151 LEU B O 1
ATOM 5273 N N . MET C 1 152 ? 55.670 -33.875 137.782 1.00 38.37 152 MET B N 1
ATOM 5274 C CA . MET C 1 152 ? 57.017 -34.375 138.154 1.00 41.11 152 MET B CA 1
ATOM 5275 C C . MET C 1 152 ? 57.547 -35.405 137.147 1.00 33.56 152 MET B C 1
ATOM 5276 O O . MET C 1 152 ? 58.760 -35.689 137.208 1.00 37.90 152 MET B O 1
ATOM 5281 N N . ALA C 1 153 ? 56.734 -35.868 136.188 1.00 39.07 153 ALA B N 1
ATOM 5282 C CA . ALA C 1 153 ? 57.226 -36.670 135.044 1.00 39.40 153 ALA B CA 1
ATOM 5283 C C . ALA C 1 153 ? 57.980 -35.780 134.045 1.00 40.05 153 ALA B C 1
ATOM 5284 O O . ALA C 1 153 ? 58.861 -36.298 133.339 1.00 36.50 153 ALA B O 1
ATOM 5286 N N . MET C 1 154 ? 57.642 -34.484 133.997 1.00 35.42 154 MET B N 1
ATOM 5287 C CA . MET C 1 154 ? 58.152 -33.555 132.954 1.00 34.20 154 MET B CA 1
ATOM 5288 C C . MET C 1 154 ? 59.220 -32.612 133.522 1.00 35.65 154 MET B C 1
ATOM 5289 O O . MET C 1 154 ? 60.067 -32.174 132.738 1.00 37.20 154 MET B O 1
ATOM 5294 N N . GLY C 1 155 ? 59.193 -32.342 134.827 1.00 36.76 155 GLY B N 1
ATOM 5295 C CA . GLY C 1 155 ? 60.183 -31.460 135.460 1.00 37.47 155 GLY B CA 1
ATOM 5296 C C . GLY C 1 155 ? 60.775 -32.050 136.718 1.00 40.77 155 GLY B C 1
ATOM 5297 O O . GLY C 1 155 ? 60.224 -33.014 137.248 1.00 40.68 155 GLY B O 1
ATOM 5298 N N . SER C 1 156 ? 61.868 -31.459 137.185 1.00 41.79 156 SER B N 1
ATOM 5299 C CA . SER C 1 156 ? 62.656 -31.931 138.354 1.00 43.76 156 SER B CA 1
ATOM 5300 C C . SER C 1 156 ? 62.437 -31.005 139.557 1.00 44.65 156 SER B C 1
ATOM 5301 O O . SER C 1 156 ? 62.853 -31.376 140.653 1.00 38.54 156 SER B O 1
ATOM 5304 N N . GLU C 1 157 ? 61.843 -29.828 139.364 1.00 38.52 157 GLU B N 1
ATOM 5305 C CA . GLU C 1 157 ? 61.653 -28.839 140.452 1.00 39.59 157 GLU B CA 1
ATOM 5306 C C . GLU C 1 157 ? 60.323 -28.139 140.221 1.00 39.07 157 GLU B C 1
ATOM 5307 O O . GLU C 1 157 ? 60.071 -27.694 139.099 1.00 37.28 157 GLU B O 1
ATOM 5313 N N . LEU C 1 158 ? 59.457 -28.134 141.227 1.00 35.99 158 LEU B N 1
ATOM 5314 C CA . LEU C 1 158 ? 58.147 -27.467 141.151 1.00 36.74 158 LEU B CA 1
ATOM 5315 C C . LEU C 1 158 ? 58.164 -26.302 142.125 1.00 42.53 158 LEU B C 1
ATOM 5316 O O . LEU C 1 158 ? 58.525 -26.514 143.289 1.00 39.51 158 LEU B O 1
ATOM 5321 N N . ILE C 1 159 ? 57.838 -25.113 141.624 1.00 39.75 159 ILE B N 1
ATOM 5322 C CA . ILE C 1 159 ? 57.650 -23.908 142.463 1.00 38.77 159 ILE B CA 1
ATOM 5323 C C . ILE C 1 159 ? 56.171 -23.582 142.467 1.00 34.96 159 ILE B C 1
ATOM 5324 O O . ILE C 1 159 ? 55.550 -23.417 141.398 1.00 35.58 159 ILE B O 1
ATOM 5329 N N . ASN C 1 160 ? 55.597 -23.556 143.660 1.00 37.70 160 ASN B N 1
ATOM 5330 C CA . ASN C 1 160 ? 54.181 -23.202 143.878 1.00 38.94 160 ASN B CA 1
ATOM 5331 C C . ASN C 1 160 ? 54.096 -21.682 143.817 1.00 42.10 160 ASN B C 1
ATOM 5332 O O . ASN C 1 160 ? 54.573 -21.037 144.774 1.00 38.96 160 ASN B O 1
ATOM 5337 N N . ALA C 1 161 ? 53.557 -21.127 142.726 1.00 40.01 161 ALA B N 1
ATOM 5338 C CA . ALA C 1 161 ? 53.586 -19.663 142.470 1.00 38.75 161 ALA B CA 1
ATOM 5339 C C . ALA C 1 161 ? 52.505 -18.976 143.305 1.00 41.65 161 ALA B C 1
ATOM 5340 O O . ALA C 1 161 ? 52.497 -17.730 143.337 1.00 42.52 161 ALA B O 1
ATOM 5342 N N . GLY C 1 162 ? 51.598 -19.746 143.919 1.00 39.28 162 GLY B N 1
ATOM 5343 C CA . GLY C 1 162 ? 50.676 -19.238 144.956 1.00 37.50 162 GLY B CA 1
ATOM 5344 C C . GLY C 1 162 ? 49.305 -18.819 144.443 1.00 36.89 162 GLY B C 1
ATOM 5345 O O . GLY C 1 162 ? 48.609 -18.141 145.193 1.00 47.43 162 GLY B O 1
ATOM 5346 N N . GLY C 1 163 ? 48.859 -19.239 143.263 1.00 39.43 163 GLY B N 1
ATOM 5347 C CA . GLY C 1 163 ? 47.456 -19.029 142.880 1.00 36.97 163 GLY B CA 1
ATOM 5348 C C . GLY C 1 163 ? 47.213 -19.094 141.379 1.00 34.59 163 GLY B C 1
ATOM 5349 O O . GLY C 1 163 ? 48.158 -19.098 140.582 1.00 36.69 163 GLY B O 1
ATOM 5350 N N . PRO C 1 164 ? 45.923 -19.129 140.962 1.00 37.65 164 PRO B N 1
ATOM 5351 C CA . PRO C 1 164 ? 45.543 -19.030 139.557 1.00 37.05 164 PRO B CA 1
ATOM 5352 C C . PRO C 1 164 ? 46.222 -17.824 138.886 1.00 43.03 164 PRO B C 1
ATOM 5353 O O . PRO C 1 164 ? 46.132 -16.718 139.430 1.00 41.00 164 PRO B O 1
ATOM 5357 N N . GLY C 1 165 ? 46.897 -18.071 137.768 1.00 35.06 165 GLY B N 1
ATOM 5358 C CA . GLY C 1 165 ? 47.548 -17.015 136.969 1.00 40.06 165 GLY B CA 1
ATOM 5359 C C . GLY C 1 165 ? 48.893 -16.571 137.535 1.00 35.13 165 GLY B C 1
ATOM 5360 O O . GLY C 1 165 ? 49.566 -15.752 136.870 1.00 37.87 165 GLY B O 1
ATOM 5361 N N . MET C 1 166 ? 49.337 -17.102 138.677 1.00 34.37 166 MET B N 1
ATOM 5362 C CA . MET C 1 166 ? 50.625 -16.688 139.280 1.00 33.19 166 MET B CA 1
ATOM 5363 C C . MET C 1 166 ? 51.797 -17.404 138.616 1.00 33.20 166 MET B C 1
ATOM 5364 O O . MET C 1 166 ? 52.939 -16.878 138.667 1.00 32.14 166 MET B O 1
ATOM 5369 N N . GLY C 1 167 ? 51.562 -18.576 138.011 1.00 35.19 167 GLY B N 1
ATOM 5370 C CA . GLY C 1 167 ? 52.627 -19.302 137.300 1.00 30.11 167 GLY B CA 1
ATOM 5371 C C . GLY C 1 167 ? 53.040 -18.506 136.075 1.00 29.79 167 GLY B C 1
ATOM 5372 O O . GLY C 1 167 ? 54.248 -18.290 135.880 1.00 27.47 167 GLY B O 1
ATOM 5373 N N . ILE C 1 168 ? 52.069 -18.091 135.270 1.00 31.05 168 ILE B N 1
ATOM 5374 C CA . ILE C 1 168 ? 52.398 -17.340 134.033 1.00 31.76 168 ILE B CA 1
ATOM 5375 C C . ILE C 1 168 ? 52.991 -15.975 134.430 1.00 29.65 168 ILE B C 1
ATOM 5376 O O . ILE C 1 168 ? 53.905 -15.510 133.732 1.00 32.92 168 ILE B O 1
ATOM 5381 N N . ARG C 1 169 ? 52.536 -15.386 135.537 1.00 30.48 169 ARG B N 1
ATOM 5382 C CA . ARG C 1 169 ? 53.087 -14.077 135.985 1.00 29.89 169 ARG B CA 1
ATOM 5383 C C . ARG C 1 169 ? 54.563 -14.258 136.347 1.00 32.36 169 ARG B C 1
ATOM 5384 O O . ARG C 1 169 ? 55.394 -13.459 135.878 1.00 27.37 169 ARG B O 1
ATOM 5392 N N . VAL C 1 170 ? 54.929 -15.272 137.114 1.00 30.88 170 VAL B N 1
ATOM 5393 C CA . VAL C 1 170 ? 56.343 -15.400 137.544 1.00 29.20 170 VAL B CA 1
ATOM 5394 C C . VAL C 1 170 ? 57.195 -15.845 136.348 1.00 28.15 170 VAL B C 1
ATOM 5395 O O . VAL C 1 170 ? 58.361 -15.434 136.260 1.00 27.10 170 VAL B O 1
ATOM 5399 N N . LYS C 1 171 ? 56.656 -16.614 135.406 1.00 28.40 171 LYS B N 1
ATOM 5400 C CA . LYS C 1 171 ? 57.398 -16.951 134.168 1.00 27.96 171 LYS B CA 1
ATOM 5401 C C . LYS C 1 171 ? 57.716 -15.645 133.423 1.00 26.89 171 LYS B C 1
ATOM 5402 O O . LYS C 1 171 ? 58.882 -15.480 132.984 1.00 26.71 171 LYS B O 1
ATOM 5408 N N . LEU C 1 172 ? 56.733 -14.760 133.315 1.00 27.69 172 LEU B N 1
ATOM 5409 C CA . LEU C 1 172 ? 56.934 -13.497 132.554 1.00 28.15 172 LEU B CA 1
ATOM 5410 C C . LEU C 1 172 ? 57.998 -12.639 133.266 1.00 27.79 172 LEU B C 1
ATOM 5411 O O . LEU C 1 172 ? 58.898 -12.091 132.565 1.00 26.22 172 LEU B O 1
ATOM 5416 N N . ILE C 1 173 ? 57.910 -12.479 134.580 1.00 25.72 173 ILE B N 1
ATOM 5417 C CA . ILE C 1 173 ? 58.887 -11.625 135.335 1.00 27.81 173 ILE B CA 1
ATOM 5418 C C . ILE C 1 173 ? 60.282 -12.220 135.165 1.00 30.16 173 ILE B C 1
ATOM 5419 O O . ILE C 1 173 ? 61.229 -11.483 134.825 1.00 26.75 173 ILE B O 1
ATOM 5424 N N . ASN C 1 174 ? 60.430 -13.531 135.349 1.00 28.44 174 ASN B N 1
ATOM 5425 C CA . ASN C 1 174 ? 61.738 -14.209 135.220 1.00 28.04 174 ASN B CA 1
ATOM 5426 C C . ASN C 1 174 ? 62.291 -13.988 133.813 1.00 25.53 174 ASN B C 1
ATOM 5427 O O . ASN C 1 174 ? 63.444 -13.589 133.693 1.00 27.51 174 ASN B O 1
ATOM 5432 N N . ASN C 1 175 ? 61.499 -14.248 132.771 1.00 27.38 175 ASN B N 1
ATOM 5433 C CA . ASN C 1 175 ? 61.992 -14.148 131.378 1.00 25.51 175 ASN B CA 1
ATOM 5434 C C . ASN C 1 175 ? 62.261 -12.683 131.015 1.00 22.39 175 ASN B C 1
ATOM 5435 O O . ASN C 1 175 ? 63.268 -12.452 130.342 1.00 24.34 175 ASN B O 1
ATOM 5440 N N . TYR C 1 176 ? 61.413 -11.777 131.437 1.00 23.81 176 TYR B N 1
ATOM 5441 C CA . TYR C 1 176 ? 61.647 -10.326 131.183 1.00 22.51 176 TYR B CA 1
ATOM 5442 C C . TYR C 1 176 ? 63.028 -9.988 131.721 1.00 21.82 176 TYR B C 1
ATOM 5443 O O . TYR C 1 176 ? 63.868 -9.427 131.005 1.00 22.09 176 TYR B O 1
ATOM 5452 N N . MET C 1 177 ? 63.245 -10.292 132.997 1.00 22.98 177 MET B N 1
ATOM 5453 C CA . MET C 1 177 ? 64.525 -9.959 133.658 1.00 24.48 177 MET B CA 1
ATOM 5454 C C . MET C 1 177 ? 65.686 -10.620 132.915 1.00 23.01 177 MET B C 1
ATOM 5455 O O . MET C 1 177 ? 66.673 -9.936 132.607 1.00 22.05 177 MET B O 1
ATOM 5460 N N . SER C 1 178 ? 65.627 -11.918 132.612 1.00 24.11 178 SER B N 1
ATOM 5461 C CA . SER C 1 178 ? 66.804 -12.609 132.057 1.00 23.72 178 SER B CA 1
ATOM 5462 C C . SER C 1 178 ? 67.024 -12.109 130.634 1.00 22.39 178 SER B C 1
ATOM 5463 O O . SER C 1 178 ? 68.181 -11.942 130.243 1.00 23.37 178 SER B O 1
ATOM 5466 N N . ILE C 1 179 ? 65.957 -11.887 129.858 1.00 22.52 179 ILE B N 1
ATOM 5467 C CA . ILE C 1 179 ? 66.130 -11.529 128.425 1.00 21.85 179 ILE B CA 1
ATOM 5468 C C . ILE C 1 179 ? 66.762 -10.126 128.385 1.00 19.59 179 ILE B C 1
ATOM 5469 O O . ILE C 1 179 ? 67.693 -9.941 127.635 1.00 20.99 179 ILE B O 1
ATOM 5474 N N . ALA C 1 180 ? 66.236 -9.174 129.148 1.00 23.86 180 ALA B N 1
ATOM 5475 C CA . ALA C 1 180 ? 66.783 -7.795 129.135 1.00 22.95 180 ALA B CA 1
ATOM 5476 C C . ALA C 1 180 ? 68.192 -7.803 129.735 1.00 21.38 180 ALA B C 1
ATOM 5477 O O . ALA C 1 180 ? 69.085 -7.108 129.212 1.00 23.24 180 ALA B O 1
ATOM 5479 N N . LEU C 1 181 ? 68.412 -8.564 130.813 1.00 22.36 181 LEU B N 1
ATOM 5480 C CA . LEU C 1 181 ? 69.729 -8.640 131.504 1.00 21.67 181 LEU B CA 1
ATOM 5481 C C . LEU C 1 181 ? 70.819 -9.077 130.509 1.00 23.07 181 LEU B C 1
ATOM 5482 O O . LEU C 1 181 ? 71.955 -8.616 130.584 1.00 23.79 181 LEU B O 1
ATOM 5487 N N . ASN C 1 182 ? 70.490 -9.952 129.567 1.00 24.89 182 ASN B N 1
ATOM 5488 C CA . ASN C 1 182 ? 71.447 -10.423 128.540 1.00 24.54 182 ASN B CA 1
ATOM 5489 C C . ASN C 1 182 ? 71.996 -9.232 127.742 1.00 22.89 182 ASN B C 1
ATOM 5490 O O . ASN C 1 182 ? 73.201 -9.183 127.431 1.00 22.84 182 ASN B O 1
ATOM 5495 N N . ALA C 1 183 ? 71.128 -8.307 127.320 1.00 23.35 183 ALA B N 1
ATOM 5496 C CA . ALA C 1 183 ? 71.538 -7.135 126.512 1.00 20.90 183 ALA B CA 1
ATOM 5497 C C . ALA C 1 183 ? 72.459 -6.248 127.362 1.00 20.80 183 ALA B C 1
ATOM 5498 O O . ALA C 1 183 ? 73.419 -5.734 126.791 1.00 21.93 183 ALA B O 1
ATOM 5500 N N . LEU C 1 184 ? 72.141 -6.064 128.650 1.00 20.88 184 LEU B N 1
ATOM 5501 C CA . LEU C 1 184 ? 72.967 -5.205 129.532 1.00 21.64 184 LEU B CA 1
ATOM 5502 C C . LEU C 1 184 ? 74.322 -5.891 129.728 1.00 20.69 184 LEU B C 1
ATOM 5503 O O . LEU C 1 184 ? 75.371 -5.240 129.639 1.00 20.14 184 LEU B O 1
ATOM 5508 N N . SER C 1 185 ? 74.293 -7.184 129.998 1.00 21.73 185 SER B N 1
ATOM 5509 C CA . SER C 1 185 ? 75.510 -8.002 130.205 1.00 21.85 185 SER B CA 1
ATOM 5510 C C . SER C 1 185 ? 76.435 -7.827 129.009 1.00 20.30 185 SER B C 1
ATOM 5511 O O . SER C 1 185 ? 77.650 -7.661 129.188 1.00 20.33 185 SER B O 1
ATOM 5514 N N . ALA C 1 186 ? 75.897 -7.904 127.796 1.00 19.96 186 ALA B N 1
ATOM 5515 C CA . ALA C 1 186 ? 76.665 -7.700 126.551 1.00 20.38 186 ALA B CA 1
ATOM 5516 C C . ALA C 1 186 ? 77.346 -6.324 126.505 1.00 20.50 186 ALA B C 1
ATOM 5517 O O . ALA C 1 186 ? 78.523 -6.259 126.141 1.00 22.75 186 ALA B O 1
ATOM 5519 N N . GLU C 1 187 ? 76.647 -5.249 126.871 1.00 20.20 187 GLU B N 1
ATOM 5520 C CA . GLU C 1 187 ? 77.254 -3.901 126.923 1.00 21.28 187 GLU B CA 1
ATOM 5521 C C . GLU C 1 187 ? 78.473 -3.924 127.871 1.00 20.29 187 GLU B C 1
ATOM 5522 O O . GLU C 1 187 ? 79.526 -3.426 127.465 1.00 20.86 187 GLU B O 1
ATOM 5528 N N . ALA C 1 188 ? 78.321 -4.475 129.073 1.00 21.08 188 ALA B N 1
ATOM 5529 C CA . ALA C 1 188 ? 79.404 -4.484 130.092 1.00 20.98 188 ALA B CA 1
ATOM 5530 C C . ALA C 1 188 ? 80.596 -5.278 129.528 1.00 21.62 188 ALA B C 1
ATOM 5531 O O . ALA C 1 188 ? 81.759 -4.814 129.606 1.00 21.44 188 ALA B O 1
ATOM 5533 N N . ALA C 1 189 ? 80.330 -6.432 128.907 1.00 20.87 189 ALA B N 1
ATOM 5534 C CA . ALA C 1 189 ? 81.378 -7.327 128.385 1.00 22.05 189 ALA B CA 1
ATOM 5535 C C . ALA C 1 189 ? 82.109 -6.681 127.214 1.00 22.80 189 ALA B C 1
ATOM 5536 O O . ALA C 1 189 ? 83.360 -6.854 127.071 1.00 22.20 189 ALA B O 1
ATOM 5538 N N . VAL C 1 190 ? 81.405 -5.987 126.331 1.00 21.13 190 VAL B N 1
ATOM 5539 C CA . VAL C 1 190 ? 82.036 -5.368 125.162 1.00 20.46 190 VAL B CA 1
ATOM 5540 C C . VAL C 1 190 ? 82.827 -4.127 125.593 1.00 21.18 190 VAL B C 1
ATOM 5541 O O . VAL C 1 190 ? 83.916 -3.917 125.065 1.00 22.41 190 VAL B O 1
ATOM 5545 N N . LEU C 1 191 ? 82.324 -3.355 126.562 1.00 19.49 191 LEU B N 1
ATOM 5546 C CA . LEU C 1 191 ? 83.102 -2.221 127.088 1.00 19.67 191 LEU B CA 1
ATOM 5547 C C . LEU C 1 191 ? 84.396 -2.758 127.720 1.00 19.15 191 LEU B C 1
ATOM 5548 O O . LEU C 1 191 ? 85.459 -2.159 127.501 1.00 21.25 191 LEU B O 1
ATOM 5553 N N . CYS C 1 192 ? 84.298 -3.885 128.403 1.00 23.07 192 CYS B N 1
ATOM 5554 C CA . CYS C 1 192 ? 85.446 -4.588 129.027 1.00 22.39 192 CYS B CA 1
ATOM 5555 C C . CYS C 1 192 ? 86.488 -4.913 127.950 1.00 25.38 192 CYS B C 1
ATOM 5556 O O . CYS C 1 192 ? 87.682 -4.517 128.069 1.00 22.51 192 CYS B O 1
ATOM 5559 N N . GLU C 1 193 ? 86.057 -5.531 126.847 1.00 24.18 193 GLU B N 1
ATOM 5560 C CA . GLU C 1 193 ? 86.959 -5.861 125.728 1.00 24.83 193 GLU B CA 1
ATOM 5561 C C . GLU C 1 193 ? 87.554 -4.607 125.124 1.00 22.04 193 GLU B C 1
ATOM 5562 O O . GLU C 1 193 ? 88.758 -4.576 124.844 1.00 23.21 193 GLU B O 1
ATOM 5568 N N . ALA C 1 194 ? 86.770 -3.544 124.913 1.00 21.84 194 ALA B N 1
ATOM 5569 C CA . ALA C 1 194 ? 87.249 -2.316 124.272 1.00 21.05 194 ALA B CA 1
ATOM 5570 C C . ALA C 1 194 ? 88.342 -1.668 125.135 1.00 21.34 194 ALA B C 1
ATOM 5571 O O . ALA C 1 194 ? 89.161 -0.931 124.567 1.00 20.63 194 ALA B O 1
ATOM 5573 N N . LEU C 1 195 ? 88.259 -1.850 126.447 1.00 23.24 195 LEU B N 1
ATOM 5574 C CA . LEU C 1 195 ? 89.276 -1.286 127.406 1.00 22.91 195 LEU B CA 1
ATOM 5575 C C . LEU C 1 195 ? 90.493 -2.227 127.526 1.00 25.63 195 LEU B C 1
ATOM 5576 O O . LEU C 1 195 ? 91.408 -1.883 128.291 1.00 26.13 195 LEU B O 1
ATOM 5581 N N . ASN C 1 196 ? 90.496 -3.369 126.840 1.00 26.92 196 ASN B N 1
ATOM 5582 C CA . ASN C 1 196 ? 91.619 -4.350 126.893 1.00 26.51 196 ASN B CA 1
ATOM 5583 C C . ASN C 1 196 ? 91.752 -4.919 128.307 1.00 26.08 196 ASN B C 1
ATOM 5584 O O . ASN C 1 196 ? 92.893 -5.258 128.702 1.00 27.64 196 ASN B O 1
ATOM 5586 N N . LEU C 1 197 ? 90.658 -5.052 129.044 1.00 25.25 197 LEU B N 1
ATOM 5587 C CA . LEU C 1 197 ? 90.622 -5.775 130.331 1.00 25.94 197 LEU B CA 1
ATOM 5588 C C . LEU C 1 197 ? 90.159 -7.195 130.047 1.00 27.17 197 LEU B C 1
ATOM 5589 O O . LEU C 1 197 ? 89.074 -7.402 129.502 1.00 26.05 197 LEU B O 1
ATOM 5594 N N . PRO C 1 198 ? 90.921 -8.231 130.434 1.00 28.28 198 PRO B N 1
ATOM 5595 C CA . PRO C 1 198 ? 90.452 -9.605 130.303 1.00 30.14 198 PRO B CA 1
ATOM 5596 C C . PRO C 1 198 ? 89.134 -9.856 131.026 1.00 31.13 198 PRO B C 1
ATOM 5597 O O . PRO C 1 198 ? 88.994 -9.500 132.168 1.00 29.09 198 PRO B O 1
ATOM 5601 N N . PHE C 1 199 ? 88.184 -10.475 130.332 1.00 28.29 199 PHE B N 1
ATOM 5602 C CA . PHE C 1 199 ? 86.809 -10.720 130.820 1.00 31.66 199 PHE B CA 1
ATOM 5603 C C . PHE C 1 199 ? 86.822 -11.520 132.119 1.00 31.79 199 PHE B C 1
ATOM 5604 O O . PHE C 1 199 ? 86.045 -11.221 133.020 1.00 28.17 199 PHE B O 1
ATOM 5612 N N . ASP C 1 200 ? 87.709 -12.510 132.245 1.00 32.10 200 ASP B N 1
ATOM 5613 C CA . ASP C 1 200 ? 87.785 -13.373 133.451 1.00 34.62 200 ASP B CA 1
ATOM 5614 C C . ASP C 1 200 ? 88.045 -12.523 134.715 1.00 29.22 200 ASP B C 1
ATOM 5615 O O . ASP C 1 200 ? 87.485 -12.882 135.783 1.00 29.59 200 ASP B O 1
ATOM 5620 N N . VAL C 1 201 ? 88.843 -11.459 134.595 1.00 30.67 201 VAL B N 1
ATOM 5621 C CA . VAL C 1 201 ? 89.181 -10.558 135.738 1.00 29.77 201 VAL B CA 1
ATOM 5622 C C . VAL C 1 201 ? 87.895 -9.829 136.148 1.00 26.05 201 VAL B C 1
ATOM 5623 O O . VAL C 1 201 ? 87.534 -9.845 137.350 1.00 25.70 201 VAL B O 1
ATOM 5627 N N . ALA C 1 202 ? 87.168 -9.290 135.173 1.00 24.97 202 ALA B N 1
ATOM 5628 C CA . ALA C 1 202 ? 85.870 -8.639 135.433 1.00 23.52 202 ALA B CA 1
ATOM 5629 C C . ALA C 1 202 ? 84.901 -9.619 136.094 1.00 23.74 202 ALA B C 1
ATOM 5630 O O . ALA C 1 202 ? 84.219 -9.263 137.061 1.00 25.13 202 ALA B O 1
ATOM 5632 N N . VAL C 1 203 ? 84.765 -10.840 135.570 1.00 25.94 203 VAL B N 1
ATOM 5633 C CA . VAL C 1 203 ? 83.788 -11.807 136.128 1.00 26.26 203 VAL B CA 1
ATOM 5634 C C . VAL C 1 203 ? 84.165 -12.146 137.571 1.00 25.75 203 VAL B C 1
ATOM 5635 O O . VAL C 1 203 ? 83.243 -12.247 138.404 1.00 26.80 203 VAL B O 1
ATOM 5639 N N . LYS C 1 204 ? 85.467 -12.282 137.848 1.00 28.55 204 LYS B N 1
ATOM 5640 C CA . LYS C 1 204 ? 85.946 -12.577 139.228 1.00 29.30 204 LYS B CA 1
ATOM 5641 C C . LYS C 1 204 ? 85.486 -11.455 140.168 1.00 25.96 204 LYS B C 1
ATOM 5642 O O . LYS C 1 204 ? 84.924 -11.756 141.223 1.00 28.11 204 LYS B O 1
ATOM 5648 N N . VAL C 1 205 ? 85.681 -10.202 139.792 1.00 28.28 205 VAL B N 1
ATOM 5649 C CA . VAL C 1 205 ? 85.249 -9.061 140.655 1.00 26.99 205 VAL B CA 1
ATOM 5650 C C . VAL C 1 205 ? 83.722 -9.048 140.757 1.00 26.13 205 VAL B C 1
ATOM 5651 O O . VAL C 1 205 ? 83.184 -8.952 141.863 1.00 26.60 205 VAL B O 1
ATOM 5655 N N . MET C 1 206 ? 83.009 -9.140 139.624 1.00 27.51 206 MET B N 1
ATOM 5656 C CA . MET C 1 206 ? 81.530 -9.008 139.627 1.00 25.07 206 MET B CA 1
ATOM 5657 C C . MET C 1 206 ? 80.877 -10.159 140.410 1.00 27.10 206 MET B C 1
ATOM 5658 O O . MET C 1 206 ? 79.806 -9.938 141.039 1.00 26.77 206 MET B O 1
ATOM 5663 N N . SER C 1 207 ? 81.515 -11.326 140.483 1.00 29.25 207 SER B N 1
ATOM 5664 C CA A SER C 1 207 ? 80.977 -12.495 141.231 0.50 30.86 207 SER B CA 1
ATOM 5665 C CA B SER C 1 207 ? 80.967 -12.491 141.230 0.50 30.54 207 SER B CA 1
ATOM 5666 C C . SER C 1 207 ? 80.854 -12.178 142.728 1.00 31.53 207 SER B C 1
ATOM 5667 O O . SER C 1 207 ? 80.056 -12.863 143.403 1.00 34.92 207 SER B O 1
ATOM 5672 N N . GLY C 1 208 ? 81.587 -11.171 143.220 1.00 30.83 208 GLY B N 1
ATOM 5673 C CA . GLY C 1 208 ? 81.536 -10.764 144.640 1.00 31.28 208 GLY B CA 1
ATOM 5674 C C . GLY C 1 208 ? 80.707 -9.528 144.927 1.00 32.78 208 GLY B C 1
ATOM 5675 O O . GLY C 1 208 ? 80.690 -9.064 146.106 1.00 31.61 208 GLY B O 1
ATOM 5676 N N . THR C 1 209 ? 80.020 -8.964 143.926 1.00 29.77 209 THR B N 1
ATOM 5677 C CA .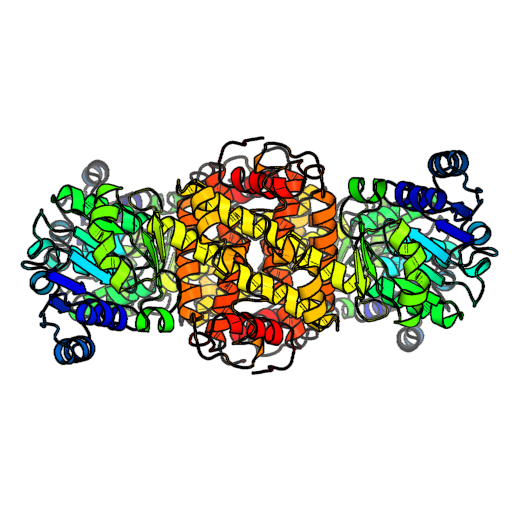 THR C 1 209 ? 79.219 -7.720 144.090 1.00 28.46 209 THR B CA 1
ATOM 5678 C C . THR C 1 209 ? 77.810 -7.918 143.522 1.00 28.40 209 THR B C 1
ATOM 5679 O O . THR C 1 209 ? 77.517 -8.986 142.984 1.00 29.20 209 THR B O 1
ATOM 5683 N N . ALA C 1 210 ? 76.968 -6.892 143.605 1.00 27.78 210 ALA B N 1
ATOM 5684 C CA . ALA C 1 210 ? 75.606 -6.934 143.034 1.00 26.06 210 ALA B CA 1
ATOM 5685 C C . ALA C 1 210 ? 75.715 -7.091 141.511 1.00 27.93 210 ALA B C 1
ATOM 5686 O O . ALA C 1 210 ? 74.709 -7.526 140.922 1.00 28.64 210 ALA B O 1
ATOM 5688 N N . ALA C 1 211 ? 76.831 -6.742 140.880 1.00 24.55 211 ALA B N 1
ATOM 5689 C CA . ALA C 1 211 ? 76.987 -6.820 139.409 1.00 26.16 211 ALA B CA 1
ATOM 5690 C C . ALA C 1 211 ? 76.744 -8.267 138.981 1.00 28.58 211 ALA B C 1
ATOM 5691 O O . ALA C 1 211 ? 76.057 -8.490 137.970 1.00 28.63 211 ALA B O 1
ATOM 5693 N N . GLY C 1 212 ? 77.362 -9.208 139.685 1.00 28.52 212 GLY B N 1
ATOM 5694 C CA . GLY C 1 212 ? 77.262 -10.653 139.366 1.00 31.04 212 GLY B CA 1
ATOM 5695 C C . GLY C 1 212 ? 76.269 -11.406 140.234 1.00 31.94 212 GLY B C 1
ATOM 5696 O O . GLY C 1 212 ? 75.794 -12.470 139.780 1.00 32.84 212 GLY B O 1
ATOM 5697 N N . LYS C 1 213 ? 75.917 -10.905 141.419 1.00 31.89 213 LYS B N 1
ATOM 5698 C CA . LYS C 1 213 ? 74.985 -11.588 142.350 1.00 31.48 213 LYS B CA 1
ATOM 5699 C C . LYS C 1 213 ? 73.555 -11.044 142.234 1.00 32.53 213 LYS B C 1
ATOM 5700 O O . LYS C 1 213 ? 72.633 -11.677 142.748 1.00 32.19 213 LYS B O 1
ATOM 5705 N N . GLY C 1 214 ? 73.373 -9.886 141.578 1.00 30.55 214 GLY B N 1
ATOM 5706 C CA . GLY C 1 214 ? 72.096 -9.171 141.556 1.00 29.11 214 GLY B CA 1
ATOM 5707 C C . GLY C 1 214 ? 71.839 -8.347 142.825 1.00 28.35 214 GLY B C 1
ATOM 5708 O O . GLY C 1 214 ? 72.485 -8.581 143.864 1.00 29.91 214 GLY B O 1
ATOM 5709 N N . HIS C 1 215 ? 70.898 -7.411 142.725 1.00 26.49 215 HIS B N 1
ATOM 5710 C CA . HIS C 1 215 ? 70.473 -6.502 143.810 1.00 25.90 215 HIS B CA 1
ATOM 5711 C C . HIS C 1 215 ? 69.402 -7.161 144.684 1.00 26.17 215 HIS B C 1
ATOM 5712 O O . HIS C 1 215 ? 69.272 -6.749 145.833 1.00 27.44 215 HIS B O 1
ATOM 5719 N N . PHE C 1 216 ? 68.573 -8.036 144.123 1.00 25.91 216 PHE B N 1
ATOM 5720 C CA . PHE C 1 216 ? 67.329 -8.538 144.769 1.00 27.52 216 PHE B CA 1
ATOM 5721 C C . PHE C 1 216 ? 67.642 -9.070 146.178 1.00 31.26 216 PHE B C 1
ATOM 5722 O O . PHE C 1 216 ? 66.824 -8.817 147.106 1.00 31.62 216 PHE B O 1
ATOM 5730 N N . THR C 1 217 ? 68.777 -9.751 146.352 1.00 34.90 217 THR B N 1
ATOM 5731 C CA . THR C 1 217 ? 69.129 -10.399 147.653 1.00 36.04 217 THR B CA 1
ATOM 5732 C C . THR C 1 217 ? 70.377 -9.749 148.277 1.00 37.03 217 THR B C 1
ATOM 5733 O O . THR C 1 217 ? 70.864 -10.295 149.300 1.00 36.83 217 THR B O 1
ATOM 5737 N N . THR C 1 218 ? 70.904 -8.652 147.727 1.00 31.94 218 THR B N 1
ATOM 5738 C CA . THR C 1 218 ? 72.147 -8.018 148.262 1.00 32.06 218 THR B CA 1
ATOM 5739 C C . THR C 1 218 ? 71.856 -6.584 148.717 1.00 34.65 218 THR B C 1
ATOM 5740 O O . THR C 1 218 ? 71.653 -6.375 149.903 1.00 34.52 218 THR B O 1
ATOM 5744 N N . SER C 1 219 ? 71.818 -5.634 147.788 1.00 30.56 219 SER B N 1
ATOM 5745 C CA . SER C 1 219 ? 71.580 -4.182 148.012 1.00 30.44 219 SER B CA 1
ATOM 5746 C C . SER C 1 219 ? 70.196 -3.923 148.619 1.00 28.30 219 SER B C 1
ATOM 5747 O O . SER C 1 219 ? 70.063 -2.999 149.426 1.00 29.86 219 SER B O 1
ATOM 5750 N N . TRP C 1 220 ? 69.169 -4.644 148.168 1.00 25.28 220 TRP B N 1
ATOM 5751 C CA . TRP C 1 220 ? 67.754 -4.250 148.402 1.00 27.65 220 TRP B CA 1
ATOM 5752 C C . TRP C 1 220 ? 67.210 -4.664 149.774 1.00 30.01 220 TRP B C 1
ATOM 5753 O O . TRP C 1 220 ? 66.477 -3.874 150.367 1.00 29.86 220 TRP B O 1
ATOM 5764 N N . PRO C 1 221 ? 67.436 -5.902 150.271 1.00 34.61 221 PRO B N 1
ATOM 5765 C CA . PRO C 1 221 ? 66.706 -6.373 151.456 1.00 35.95 221 PRO B CA 1
ATOM 5766 C C . PRO C 1 221 ? 66.729 -5.457 152.689 1.00 35.11 221 PRO B C 1
ATOM 5767 O O . PRO C 1 221 ? 65.652 -5.215 153.255 1.00 37.16 221 PRO B O 1
ATOM 5771 N N . ASN C 1 222 ? 67.903 -4.943 153.049 1.00 37.28 222 ASN B N 1
ATOM 5772 C CA . ASN C 1 222 ? 68.105 -4.173 154.307 1.00 39.23 222 ASN B CA 1
ATOM 5773 C C . ASN C 1 222 ? 67.909 -2.679 154.030 1.00 40.74 222 ASN B C 1
ATOM 5774 O O . ASN C 1 222 ? 67.892 -1.898 154.983 1.00 35.16 222 ASN B O 1
ATOM 5779 N N . LYS C 1 223 ? 67.698 -2.269 152.775 1.00 35.14 223 LYS B N 1
ATOM 5780 C CA . LYS C 1 223 ? 67.497 -0.840 152.464 1.00 30.66 223 LYS B CA 1
ATOM 5781 C C . LYS C 1 223 ? 66.063 -0.643 151.977 1.00 30.59 223 LYS B C 1
ATOM 5782 O O . LYS C 1 223 ? 65.128 -0.684 152.814 1.00 31.00 223 LYS B O 1
ATOM 5788 N N . VAL C 1 224 ? 65.849 -0.445 150.675 1.00 29.74 224 VAL B N 1
ATOM 5789 C CA . VAL C 1 224 ? 64.488 -0.115 150.169 1.00 28.44 224 VAL B CA 1
ATOM 5790 C C . VAL C 1 224 ? 63.448 -1.139 150.662 1.00 27.52 224 VAL B C 1
ATOM 5791 O O . VAL C 1 224 ? 62.328 -0.709 150.979 1.00 30.04 224 VAL B O 1
ATOM 5795 N N . LEU C 1 225 ? 63.747 -2.435 150.657 1.00 30.28 225 LEU B N 1
ATOM 5796 C CA . LEU C 1 225 ? 62.723 -3.476 150.968 1.00 35.42 225 LEU B CA 1
ATOM 5797 C C . LEU C 1 225 ? 62.389 -3.460 152.470 1.00 35.46 225 LEU B C 1
ATOM 5798 O O . LEU C 1 225 ? 61.353 -4.042 152.834 1.00 36.57 225 LEU B O 1
ATOM 5803 N N . SER C 1 226 ? 63.219 -2.811 153.285 1.00 37.45 226 SER B N 1
ATOM 5804 C CA . SER C 1 226 ? 63.006 -2.587 154.743 1.00 38.96 226 SER B CA 1
ATOM 5805 C C . SER C 1 226 ? 62.500 -1.166 154.988 1.00 41.40 226 SER B C 1
ATOM 5806 O O . SER C 1 226 ? 62.430 -0.766 156.146 1.00 44.03 226 SER B O 1
ATOM 5809 N N . GLY C 1 227 ? 62.204 -0.391 153.938 1.00 35.11 227 GLY B N 1
ATOM 5810 C CA . GLY C 1 227 ? 61.727 1.000 154.085 1.00 33.49 227 GLY B CA 1
ATOM 5811 C C . GLY C 1 227 ? 62.821 1.953 154.507 1.00 30.73 227 GLY B C 1
ATOM 5812 O O . GLY C 1 227 ? 62.487 3.040 154.960 1.00 37.29 227 GLY B O 1
ATOM 5813 N N . ASP C 1 228 ? 64.095 1.587 154.344 1.00 32.46 228 ASP B N 1
ATOM 5814 C CA . ASP C 1 228 ? 65.261 2.389 154.785 1.00 33.47 228 ASP B CA 1
ATOM 5815 C C . ASP C 1 228 ? 66.052 2.868 153.556 1.00 30.89 228 ASP B C 1
ATOM 5816 O O . ASP C 1 228 ? 66.746 2.043 152.952 1.00 31.15 228 ASP B O 1
ATOM 5821 N N . LEU C 1 229 ? 65.987 4.152 153.229 1.00 31.22 229 LEU B N 1
ATOM 5822 C CA . LEU C 1 229 ? 66.716 4.722 152.056 1.00 30.20 229 LEU B CA 1
ATOM 5823 C C . LEU C 1 229 ? 67.928 5.530 152.500 1.00 32.24 229 LEU B C 1
ATOM 5824 O O . LEU C 1 229 ? 68.523 6.233 151.669 1.00 28.18 229 LEU B O 1
ATOM 5829 N N . SER C 1 230 ? 68.354 5.401 153.758 1.00 31.41 230 SER B N 1
ATOM 5830 C CA . SER C 1 230 ? 69.631 6.004 154.201 1.00 31.46 230 SER B CA 1
ATOM 5831 C C . SER C 1 230 ? 70.749 5.379 153.359 1.00 28.57 230 SER B C 1
ATOM 5832 O O . SER C 1 230 ? 70.748 4.181 153.114 1.00 29.77 230 SER B O 1
ATOM 5835 N N . PRO C 1 231 ? 71.707 6.17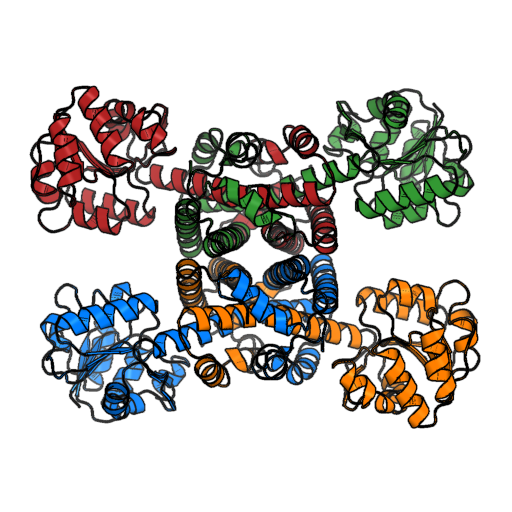3 152.839 1.00 30.39 231 PRO B N 1
ATOM 5836 C CA . PRO C 1 231 ? 72.616 5.667 151.825 1.00 32.44 231 PRO B CA 1
ATOM 5837 C C . PRO C 1 231 ? 73.754 4.740 152.270 1.00 32.78 231 PRO B C 1
ATOM 5838 O O . PRO C 1 231 ? 74.486 5.083 153.180 1.00 32.27 231 PRO B O 1
ATOM 5842 N N . ALA C 1 232 ? 73.894 3.605 151.593 1.00 28.10 232 ALA B N 1
ATOM 5843 C CA . ALA C 1 232 ? 75.173 2.857 151.499 1.00 25.53 232 ALA B CA 1
ATOM 5844 C C . ALA C 1 232 ? 75.938 3.359 150.278 1.00 30.64 232 ALA B C 1
ATOM 5845 O O . ALA C 1 232 ? 77.131 3.616 150.358 1.00 31.58 232 ALA B O 1
ATOM 5847 N N . PHE C 1 233 ? 75.257 3.451 149.138 1.00 28.03 233 PHE B N 1
ATOM 5848 C CA . PHE C 1 233 ? 75.865 3.963 147.882 1.00 26.40 233 PHE B CA 1
ATOM 5849 C C . PHE C 1 233 ? 74.890 5.003 147.333 1.00 25.04 233 PHE B C 1
ATOM 5850 O O . PHE C 1 233 ? 73.790 4.597 146.942 1.00 24.30 233 PHE B O 1
ATOM 5858 N N . MET C 1 234 ? 75.248 6.282 147.391 1.00 22.64 234 MET B N 1
ATOM 5859 C CA . MET C 1 234 ? 74.308 7.376 147.083 1.00 22.82 234 MET B CA 1
ATOM 5860 C C . MET C 1 234 ? 73.981 7.355 145.580 1.00 21.61 234 MET B C 1
ATOM 5861 O O . MET C 1 234 ? 74.899 7.111 144.740 1.00 22.08 234 MET B O 1
ATOM 5866 N N . ILE C 1 235 ? 72.746 7.703 145.271 1.00 23.10 235 ILE B N 1
ATOM 5867 C CA . ILE C 1 235 ? 72.277 7.892 143.866 1.00 22.36 235 ILE B CA 1
ATOM 5868 C C . ILE C 1 235 ? 73.184 8.887 143.142 1.00 22.72 235 ILE B C 1
ATOM 5869 O O . ILE C 1 235 ? 73.577 8.621 141.996 1.00 21.42 235 ILE B O 1
ATOM 5874 N N . ASP C 1 236 ? 73.591 9.986 143.792 1.00 23.19 236 ASP B N 1
ATOM 5875 C CA . ASP C 1 236 ? 74.486 10.955 143.127 1.00 21.29 236 ASP B CA 1
ATOM 5876 C C . ASP C 1 236 ? 75.765 10.264 142.665 1.00 21.13 236 ASP B C 1
ATOM 5877 O O . ASP C 1 236 ? 76.207 10.593 141.529 1.00 20.64 236 ASP B O 1
ATOM 5882 N N . LEU C 1 237 ? 76.376 9.392 143.466 1.00 21.75 237 LEU B N 1
ATOM 5883 C CA . LEU C 1 237 ? 77.662 8.767 143.076 1.00 22.41 237 LEU B CA 1
ATOM 5884 C C . LEU C 1 237 ? 77.404 7.734 141.977 1.00 21.32 237 LEU B C 1
ATOM 5885 O O . LEU C 1 237 ? 78.245 7.655 141.037 1.00 21.81 237 LEU B O 1
ATOM 5888 N N . ALA C 1 238 ? 76.309 6.977 142.079 1.00 23.10 238 ALA B N 1
ATOM 5889 C CA . ALA C 1 238 ? 75.929 5.982 141.044 1.00 22.01 238 ALA B CA 1
ATOM 5890 C C . ALA C 1 238 ? 75.757 6.717 139.700 1.00 20.85 238 ALA B C 1
ATOM 5891 O O . ALA C 1 238 ? 76.299 6.270 138.690 1.00 21.59 238 ALA B O 1
ATOM 5893 N N . HIS C 1 239 ? 75.039 7.836 139.713 1.00 20.89 239 HIS B N 1
ATOM 5894 C CA . HIS C 1 239 ? 74.799 8.670 138.505 1.00 21.40 239 HIS B CA 1
ATOM 5895 C C . HIS C 1 239 ? 76.139 9.143 137.941 1.00 20.95 239 HIS B C 1
ATOM 5896 O O . HIS C 1 239 ? 76.339 9.080 136.715 1.00 19.13 239 HIS B O 1
ATOM 5903 N N . LYS C 1 240 ? 77.062 9.613 138.798 1.00 21.01 240 LYS B N 1
ATOM 5904 C CA . LYS C 1 240 ? 78.384 10.113 138.328 1.00 20.85 240 LYS B CA 1
ATOM 5905 C C . LYS C 1 240 ? 79.167 8.972 137.646 1.00 19.17 240 LYS B C 1
ATOM 5906 O O . LYS C 1 240 ? 79.721 9.193 136.545 1.00 20.17 240 LYS B O 1
ATOM 5912 N N . ASP C 1 241 ? 79.232 7.812 138.281 1.00 20.27 241 ASP B N 1
ATOM 5913 C CA . ASP C 1 241 ? 80.030 6.659 137.784 1.00 22.49 241 ASP B CA 1
ATOM 5914 C C . ASP C 1 241 ? 79.425 6.174 136.448 1.00 23.25 241 ASP B C 1
ATOM 5915 O O . ASP C 1 241 ? 80.172 5.827 135.553 1.00 19.68 241 ASP B O 1
ATOM 5920 N N . LEU C 1 242 ? 78.108 6.176 136.331 1.00 21.73 242 LEU B N 1
ATOM 5921 C CA . LEU C 1 242 ? 77.416 5.781 135.070 1.00 20.61 242 LEU B CA 1
ATOM 5922 C C . LEU C 1 242 ? 77.761 6.794 133.969 1.00 20.76 242 LEU B C 1
ATOM 5923 O O . LEU C 1 242 ? 77.980 6.396 132.820 1.00 19.92 242 LEU B O 1
ATOM 5928 N N . GLY C 1 243 ? 77.841 8.081 134.283 1.00 20.74 243 GLY B N 1
ATOM 5929 C CA . GLY C 1 243 ? 78.330 9.119 133.366 1.00 20.50 243 GLY B CA 1
ATOM 5930 C C . GLY C 1 243 ? 79.733 8.821 132.855 1.00 20.37 243 GLY B C 1
ATOM 5931 O O . GLY C 1 243 ? 79.977 8.931 131.644 1.00 19.97 243 GLY B O 1
ATOM 5932 N N . ILE C 1 244 ? 80.657 8.436 133.729 1.00 20.44 244 ILE B N 1
ATOM 5933 C CA . ILE C 1 244 ? 82.022 8.056 133.310 1.00 20.99 244 ILE B CA 1
ATOM 5934 C C . ILE C 1 244 ? 81.948 6.851 132.375 1.00 20.64 244 ILE B C 1
ATOM 5935 O O . ILE C 1 244 ? 82.646 6.872 131.336 1.00 20.60 244 ILE B O 1
ATOM 5940 N N . ALA C 1 245 ? 81.177 5.830 132.721 1.00 20.17 245 ALA B N 1
ATOM 5941 C CA . ALA C 1 245 ? 81.059 4.614 131.882 1.00 20.55 245 ALA B CA 1
ATOM 5942 C C . ALA C 1 245 ? 80.576 5.034 130.483 1.00 21.80 245 ALA B C 1
ATOM 5943 O O . ALA C 1 245 ? 81.131 4.543 129.496 1.00 18.33 245 ALA B O 1
ATOM 5945 N N . LEU C 1 246 ? 79.576 5.909 130.398 1.00 19.14 246 LEU B N 1
ATOM 5946 C CA . LEU C 1 246 ? 79.033 6.332 129.075 1.00 18.77 246 LEU B CA 1
ATOM 5947 C C . LEU C 1 246 ? 80.040 7.206 128.341 1.00 19.73 246 LEU B C 1
ATOM 5948 O O . LEU C 1 246 ? 80.118 7.127 127.115 1.00 19.37 246 LEU B O 1
ATOM 5953 N N . ASP C 1 247 ? 80.805 8.052 129.050 1.00 19.24 247 ASP B N 1
ATOM 5954 C CA . ASP C 1 247 ? 81.879 8.847 128.411 1.00 20.52 247 ASP B CA 1
ATOM 5955 C C . ASP C 1 247 ? 82.884 7.889 127.758 1.00 18.16 247 ASP B C 1
ATOM 5956 O O . ASP C 1 247 ? 83.255 8.103 126.571 1.00 20.68 247 ASP B O 1
ATOM 5961 N N . VAL C 1 248 ? 83.318 6.873 128.485 1.00 19.90 248 VAL B N 1
ATOM 5962 C CA . VAL C 1 248 ? 84.316 5.889 127.978 1.00 21.19 248 VAL B CA 1
ATOM 5963 C C . VAL C 1 248 ? 83.724 5.148 126.771 1.00 19.85 248 VAL B C 1
ATOM 5964 O O . VAL C 1 248 ? 84.382 5.070 125.741 1.00 20.15 248 VAL B O 1
ATOM 5968 N N . ALA C 1 249 ? 82.530 4.620 126.917 1.00 20.14 249 ALA B N 1
ATOM 5969 C CA . ALA C 1 249 ? 81.846 3.876 125.819 1.00 20.04 249 ALA B CA 1
ATOM 5970 C C . ALA C 1 249 ? 81.775 4.745 124.577 1.00 19.49 249 ALA B C 1
ATOM 5971 O O . ALA C 1 249 ? 82.020 4.247 123.449 1.00 20.56 249 ALA B O 1
ATOM 5973 N N . ASN C 1 250 ? 81.392 6.017 124.712 1.00 19.74 250 ASN B N 1
ATOM 5974 C CA . ASN C 1 250 ? 81.241 6.919 123.544 1.00 18.88 250 ASN B CA 1
ATOM 5975 C C . ASN C 1 250 ? 82.600 7.252 122.959 1.00 20.81 250 ASN B C 1
ATOM 5976 O O . ASN C 1 250 ? 82.712 7.378 121.737 1.00 20.05 250 ASN B O 1
ATOM 5981 N N . GLN C 1 251 ? 83.643 7.342 123.791 1.00 21.23 251 GLN B N 1
ATOM 5982 C CA . GLN C 1 251 ? 84.991 7.566 123.229 1.00 21.01 251 GLN B CA 1
ATOM 5983 C C . GLN C 1 251 ? 85.431 6.315 122.460 1.00 22.38 251 GLN B C 1
ATOM 5984 O O . GLN C 1 251 ? 86.192 6.467 121.457 1.00 22.31 251 GLN B O 1
ATOM 5990 N N . LEU C 1 252 ? 85.026 5.128 122.889 1.00 19.70 252 LEU B N 1
ATOM 5991 C CA . LEU C 1 252 ? 85.517 3.837 122.311 1.00 21.19 252 LEU B CA 1
ATOM 5992 C C . LEU C 1 252 ? 84.497 3.273 121.293 1.00 22.51 252 LEU B C 1
ATOM 5993 O O . LEU C 1 252 ? 84.691 2.137 120.847 1.00 21.53 252 LEU B O 1
ATOM 5998 N N . HIS C 1 253 ? 83.455 4.029 120.948 1.00 19.55 253 HIS B N 1
ATOM 5999 C CA . HIS C 1 253 ? 82.312 3.581 120.097 1.00 20.42 253 HIS B CA 1
ATOM 6000 C C . HIS C 1 253 ? 81.824 2.171 120.461 1.00 23.01 253 HIS B C 1
ATOM 6001 O O . HIS C 1 253 ? 81.613 1.308 119.565 1.00 22.08 253 HIS B O 1
ATOM 6008 N N . VAL C 1 254 ? 81.538 1.968 121.744 1.00 20.85 254 VAL B N 1
ATOM 6009 C CA . VAL C 1 254 ? 80.792 0.805 122.253 1.00 20.37 254 VAL B CA 1
ATOM 6010 C C . VAL C 1 254 ? 79.368 1.281 122.512 1.00 21.91 254 VAL B C 1
ATOM 6011 O O . VAL C 1 254 ? 79.123 2.000 123.475 1.00 19.57 254 VAL B O 1
ATOM 6015 N N . PRO C 1 255 ? 78.388 0.938 121.653 1.00 20.70 255 PRO B N 1
ATOM 6016 C CA . PRO C 1 255 ? 77.017 1.379 121.870 1.00 19.39 255 PRO B CA 1
ATOM 6017 C C . PRO C 1 255 ? 76.428 0.768 123.136 1.00 19.59 255 PRO B C 1
ATOM 6018 O O . PRO C 1 255 ? 76.502 -0.452 123.317 1.00 20.26 255 PRO B O 1
ATOM 6022 N N . MET C 1 256 ? 75.878 1.611 124.014 1.00 17.94 256 MET B N 1
ATOM 6023 C CA . MET C 1 256 ? 75.326 1.129 125.297 1.00 18.15 256 MET B CA 1
ATOM 6024 C C . MET C 1 256 ? 73.937 1.721 125.505 1.00 18.98 256 MET B C 1
ATOM 6025 O O . MET C 1 256 ? 73.716 2.541 126.382 1.00 18.51 256 MET B O 1
ATOM 6030 N N . PRO C 1 257 ? 72.932 1.303 124.705 1.00 18.60 257 PRO B N 1
ATOM 6031 C CA . PRO C 1 257 ? 71.601 1.854 124.853 1.00 18.02 257 PRO B CA 1
ATOM 6032 C C . PRO C 1 257 ? 71.000 1.606 126.240 1.00 17.60 257 PRO B C 1
ATOM 6033 O O . PRO C 1 257 ? 70.340 2.495 126.752 1.00 18.74 257 PRO B O 1
ATOM 6037 N N . LEU C 1 258 ? 71.174 0.425 126.843 1.00 17.68 258 LEU B N 1
ATOM 6038 C CA . LEU C 1 258 ? 70.580 0.202 128.176 1.00 19.08 258 LEU B CA 1
ATOM 6039 C C . LEU C 1 258 ? 71.278 1.114 129.197 1.00 17.78 258 LEU B C 1
ATOM 6040 O O . LEU C 1 258 ? 70.563 1.696 130.062 1.00 18.22 258 LEU B O 1
ATOM 6045 N N . GLY C 1 259 ? 72.602 1.223 129.146 1.00 18.77 259 GLY B N 1
ATOM 6046 C CA . GLY C 1 259 ? 73.317 2.138 130.050 1.00 21.17 259 GLY B CA 1
ATOM 6047 C C . GLY C 1 259 ? 72.835 3.583 129.885 1.00 18.40 259 GLY B C 1
ATOM 6048 O O . GLY C 1 259 ? 72.613 4.275 130.889 1.00 18.36 259 GLY B O 1
ATOM 6049 N N . ALA C 1 260 ? 72.700 4.042 128.655 1.00 18.21 260 ALA B N 1
ATOM 6050 C CA . ALA C 1 260 ? 72.241 5.409 128.346 1.00 18.17 260 ALA B CA 1
ATOM 6051 C C . ALA C 1 260 ? 70.846 5.609 128.924 1.00 18.17 260 ALA B C 1
ATOM 6052 O O . ALA C 1 260 ? 70.570 6.663 129.543 1.00 16.24 260 ALA B O 1
ATOM 6054 N N . ALA C 1 261 ? 69.938 4.663 128.689 1.00 16.70 261 ALA B N 1
ATOM 6055 C CA . ALA C 1 261 ? 68.582 4.745 129.251 1.00 17.50 261 ALA B CA 1
ATOM 6056 C C . ALA C 1 261 ? 68.666 4.783 130.782 1.00 17.34 261 ALA B C 1
ATOM 6057 O O . ALA C 1 261 ? 67.937 5.590 131.400 1.00 18.98 261 ALA B O 1
ATOM 6059 N N . SER C 1 262 ? 69.504 3.947 131.382 1.00 19.40 262 SER B N 1
ATOM 6060 C CA . SER C 1 262 ? 69.603 3.831 132.856 1.00 18.98 262 SER B CA 1
ATOM 6061 C C . SER C 1 262 ? 70.022 5.185 133.437 1.00 19.02 262 SER B C 1
ATOM 6062 O O . SER C 1 262 ? 69.476 5.581 134.491 1.00 19.81 262 SER B O 1
ATOM 6065 N N . ARG C 1 263 ? 70.927 5.892 132.785 1.00 19.06 263 ARG B N 1
ATOM 6066 C CA . ARG C 1 263 ? 71.411 7.169 133.370 1.00 19.43 263 ARG B CA 1
ATOM 6067 C C . ARG C 1 263 ? 70.250 8.165 133.415 1.00 18.96 263 ARG B C 1
ATOM 6068 O O . ARG C 1 263 ? 70.153 8.924 134.392 1.00 19.95 263 ARG B O 1
ATOM 6076 N N . GLU C 1 264 ? 69.353 8.167 132.416 1.00 18.46 264 GLU B N 1
ATOM 6077 C CA . GLU C 1 264 ? 68.225 9.117 132.440 1.00 18.74 264 GLU B CA 1
ATOM 6078 C C . GLU C 1 264 ? 67.252 8.727 133.560 1.00 17.93 264 GLU B C 1
ATOM 6079 O O . GLU C 1 264 ? 66.584 9.636 134.090 1.00 18.79 264 GLU B O 1
ATOM 6085 N N . VAL C 1 265 ? 67.139 7.434 133.922 1.00 17.71 265 VAL B N 1
ATOM 6086 C CA . VAL C 1 265 ? 66.353 7.039 135.127 1.00 18.69 265 VAL B CA 1
ATOM 6087 C C . VAL C 1 265 ? 67.007 7.603 136.410 1.00 17.85 265 VAL B C 1
ATOM 6088 O O . VAL C 1 265 ? 66.297 8.206 137.248 1.00 19.24 265 VAL B O 1
ATOM 6092 N N . TYR C 1 266 ? 68.307 7.473 136.565 1.00 18.95 266 TYR B N 1
ATOM 6093 C CA . TYR C 1 266 ? 69.009 8.062 137.736 1.00 20.08 266 TYR B CA 1
ATOM 6094 C C . TYR C 1 266 ? 68.862 9.585 137.726 1.00 19.21 266 TYR B C 1
ATOM 6095 O O . TYR C 1 266 ? 68.726 10.160 138.823 1.00 19.20 266 TYR B O 1
ATOM 6104 N N 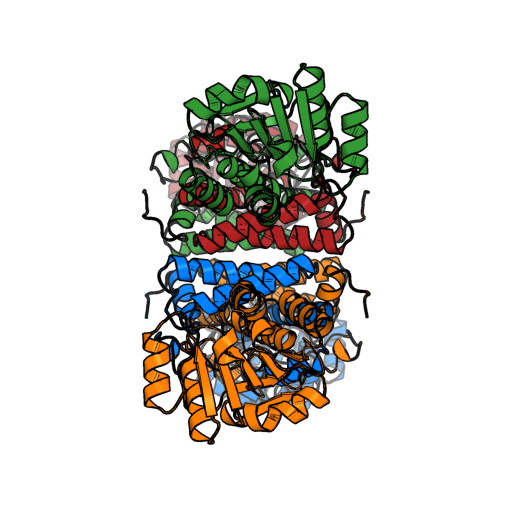. SER C 1 267 ? 68.890 10.215 136.553 1.00 18.32 267 SER B N 1
ATOM 6105 C CA . SER C 1 267 ? 68.687 11.668 136.411 1.00 18.89 267 SER B CA 1
ATOM 6106 C C . SER C 1 267 ? 67.298 12.052 136.922 1.00 19.39 267 SER B C 1
ATOM 6107 O O . SER C 1 267 ? 67.171 13.016 137.705 1.00 22.36 267 SER B O 1
ATOM 6110 N N . GLN C 1 268 ? 66.257 11.309 136.547 1.00 19.22 268 GLN B N 1
ATOM 6111 C CA . GLN C 1 268 ? 64.878 11.507 137.062 1.00 21.81 268 GLN B CA 1
ATOM 6112 C C . GLN C 1 268 ? 64.879 11.385 138.592 1.00 21.83 268 GLN B C 1
ATOM 6113 O O . GLN C 1 268 ? 64.217 12.251 139.249 1.00 22.31 268 GLN B O 1
ATOM 6116 N N . ALA C 1 269 ? 65.582 10.404 139.133 1.00 21.38 269 ALA B N 1
ATOM 6117 C CA . ALA C 1 269 ? 65.658 10.203 140.595 1.00 22.48 269 ALA B CA 1
ATOM 6118 C C . ALA C 1 269 ? 66.282 11.451 141.236 1.00 22.12 269 ALA B C 1
ATOM 6119 O O . ALA C 1 269 ? 65.787 11.933 142.275 1.00 21.37 269 ALA B O 1
ATOM 6121 N N . ARG C 1 270 ? 67.347 11.984 140.649 1.00 19.89 270 ARG B N 1
ATOM 6122 C CA . ARG C 1 270 ? 68.008 13.204 141.184 1.00 20.88 270 ARG B CA 1
ATOM 6123 C C . ARG C 1 270 ? 67.026 14.369 141.118 1.00 21.03 270 ARG B C 1
ATOM 6124 O O . ARG C 1 270 ? 66.928 15.130 142.110 1.00 22.52 270 ARG B O 1
ATOM 6132 N N . ALA C 1 271 ? 66.290 14.517 140.028 1.00 19.28 271 ALA B N 1
ATOM 6133 C CA . ALA C 1 271 ? 65.338 15.628 139.861 1.00 19.80 271 ALA B CA 1
ATOM 6134 C C . ALA C 1 271 ? 64.255 15.525 140.941 1.00 21.43 271 ALA B C 1
ATOM 6135 O O . ALA C 1 271 ? 63.754 16.581 141.389 1.00 22.53 271 ALA B O 1
ATOM 6137 N N . ALA C 1 272 ? 63.901 14.301 141.344 1.00 20.89 272 ALA B N 1
ATOM 6138 C CA . ALA C 1 272 ? 62.852 14.037 142.351 1.00 24.72 272 ALA B CA 1
ATOM 6139 C C . ALA C 1 272 ? 63.422 14.232 143.775 1.00 27.34 272 ALA B C 1
ATOM 6140 O O . ALA C 1 272 ? 62.692 13.935 144.717 1.00 28.66 272 ALA B O 1
ATOM 6142 N N . GLY C 1 273 ? 64.681 14.661 143.930 1.00 26.76 273 GLY B N 1
ATOM 6143 C CA . GLY C 1 273 ? 65.299 14.914 145.244 1.00 26.78 273 GLY B CA 1
ATOM 6144 C C . GLY C 1 273 ? 65.903 13.665 145.886 1.00 26.00 273 GLY B C 1
ATOM 6145 O O . GLY C 1 273 ? 66.137 13.697 147.090 1.00 26.23 273 GLY B O 1
ATOM 6146 N N . ARG C 1 274 ? 66.223 12.608 145.133 1.00 24.21 274 ARG B N 1
ATOM 6147 C CA . ARG C 1 274 ? 66.714 11.339 145.721 1.00 24.14 274 ARG B CA 1
ATOM 6148 C C . ARG C 1 274 ? 68.245 11.202 145.682 1.00 22.79 274 ARG B C 1
ATOM 6149 O O . ARG C 1 274 ? 68.750 10.121 145.992 1.00 22.90 274 ARG B O 1
ATOM 6157 N N . GLY C 1 275 ? 68.982 12.251 145.331 1.00 23.33 275 GLY B N 1
ATOM 6158 C CA . GLY C 1 275 ? 70.437 12.186 145.088 1.00 23.12 275 GLY B CA 1
ATOM 6159 C C . GLY C 1 275 ? 71.221 11.649 146.266 1.00 22.78 275 GLY B C 1
ATOM 6160 O O . GLY C 1 275 ? 72.207 10.966 146.057 1.00 20.97 275 GLY B O 1
ATOM 6161 N N . ARG C 1 276 ? 70.790 11.938 147.498 1.00 23.17 276 ARG B N 1
ATOM 6162 C CA . ARG C 1 276 ? 71.538 11.532 148.720 1.00 26.98 276 ARG B CA 1
ATOM 6163 C C . ARG C 1 276 ? 70.871 10.291 149.321 1.00 29.39 276 ARG B C 1
ATOM 6164 O O . ARG C 1 276 ? 71.317 9.857 150.394 1.00 28.46 276 ARG B O 1
ATOM 6168 N N . GLN C 1 277 ? 69.910 9.653 148.630 1.00 24.34 277 GLN B N 1
ATOM 6169 C CA . GLN C 1 277 ? 69.330 8.348 149.070 1.00 24.68 277 GLN B CA 1
ATOM 6170 C C . GLN C 1 277 ? 70.178 7.172 148.583 1.00 23.51 277 GLN B C 1
ATOM 6171 O O . GLN C 1 277 ? 70.979 7.321 147.649 1.00 24.01 277 GLN B O 1
ATOM 6177 N N . ASP C 1 278 ? 69.987 6.022 149.218 1.00 23.80 278 ASP B N 1
ATOM 6178 C CA . ASP C 1 278 ? 70.646 4.773 148.798 1.00 24.36 278 ASP B CA 1
ATOM 6179 C C . ASP C 1 278 ? 70.242 4.475 147.351 1.00 23.40 278 ASP B C 1
ATOM 6180 O O . ASP C 1 278 ? 69.101 4.804 146.972 1.00 22.64 278 ASP B O 1
ATOM 6185 N N . TRP C 1 279 ? 71.124 3.850 146.598 1.00 24.30 279 TRP B N 1
ATOM 6186 C CA . TRP C 1 279 ? 70.800 3.494 145.188 1.00 24.03 279 TRP B CA 1
ATOM 6187 C C . TRP C 1 279 ? 69.586 2.569 145.125 1.00 23.74 279 TRP B C 1
ATOM 6188 O O . TRP C 1 279 ? 68.879 2.604 144.094 1.00 22.78 279 TRP B O 1
ATOM 6199 N N . SER C 1 280 ? 69.282 1.792 146.163 1.00 23.43 280 SER B N 1
ATOM 6200 C CA . SER C 1 280 ? 68.085 0.926 146.173 1.00 22.77 280 SER B CA 1
ATOM 6201 C C . SER C 1 280 ? 66.809 1.773 146.086 1.00 22.85 280 SER B C 1
ATOM 6202 O O . SER C 1 280 ? 65.767 1.226 145.718 1.00 26.05 280 SER B O 1
ATOM 6205 N N . ALA C 1 281 ? 66.869 3.079 146.312 1.00 21.95 281 ALA B N 1
ATOM 6206 C CA . ALA C 1 281 ? 65.702 3.980 146.169 1.00 24.97 281 ALA B CA 1
ATOM 6207 C C . ALA C 1 281 ? 65.238 4.033 144.705 1.00 22.74 281 ALA B C 1
ATOM 6208 O O . ALA C 1 281 ? 64.160 4.526 144.461 1.00 24.49 281 ALA B O 1
ATOM 6210 N N . ILE C 1 282 ? 66.054 3.595 143.751 1.00 24.10 282 ILE B N 1
ATOM 6211 C CA . ILE C 1 282 ? 65.614 3.560 142.334 1.00 23.84 282 ILE B CA 1
ATOM 6212 C C . ILE C 1 282 ? 64.346 2.699 142.238 1.00 23.52 282 ILE B C 1
ATOM 6213 O O . ILE C 1 282 ? 63.477 3.009 141.435 1.00 23.11 282 ILE B O 1
ATOM 6218 N N . LEU C 1 283 ? 64.205 1.666 143.068 1.00 25.05 283 LEU B N 1
ATOM 6219 C CA . LEU C 1 283 ? 62.947 0.868 143.073 1.00 23.07 283 LEU B CA 1
ATOM 6220 C C . LEU C 1 283 ? 61.751 1.773 143.385 1.00 24.78 283 LEU B C 1
ATOM 6221 O O . LEU C 1 283 ? 60.740 1.700 142.683 1.00 22.66 283 LEU B O 1
ATOM 6226 N N . GLU C 1 284 ? 61.853 2.613 144.410 1.00 25.14 284 GLU B N 1
ATOM 6227 C CA . GLU C 1 284 ? 60.776 3.568 144.794 1.00 25.18 284 GLU B CA 1
ATOM 6228 C C . GLU C 1 284 ? 60.544 4.564 143.661 1.00 23.41 284 GLU B C 1
ATOM 6229 O O . GLU C 1 284 ? 59.371 4.871 143.368 1.00 23.47 284 GLU B O 1
ATOM 6235 N N . GLN C 1 285 ? 61.613 5.054 143.010 1.00 23.32 285 GLN B N 1
ATOM 6236 C CA . GLN C 1 285 ? 61.461 5.975 141.862 1.00 23.73 285 GLN B CA 1
ATOM 6237 C C . GLN C 1 285 ? 60.622 5.298 140.759 1.00 22.56 285 GLN B C 1
ATOM 6238 O O . GLN C 1 285 ? 59.696 5.934 140.205 1.00 22.67 285 GLN B O 1
ATOM 6244 N N . VAL C 1 286 ? 60.883 4.032 140.477 1.00 22.63 286 VAL B N 1
ATOM 6245 C CA . VAL C 1 286 ? 60.175 3.321 139.377 1.00 23.87 286 VAL B CA 1
ATOM 6246 C C . VAL C 1 286 ? 58.725 3.081 139.802 1.00 25.12 286 VAL B C 1
ATOM 6247 O O . VAL C 1 286 ? 57.827 3.292 138.971 1.00 25.49 286 VAL B O 1
ATOM 6251 N N . ARG C 1 287 ? 58.488 2.735 141.070 1.00 25.89 287 ARG B N 1
ATOM 6252 C CA . ARG C 1 287 ? 57.118 2.549 141.598 1.00 25.68 287 ARG B CA 1
ATOM 6253 C C . ARG C 1 287 ? 56.338 3.864 141.435 1.00 29.44 287 ARG B C 1
ATOM 6254 O O . ARG C 1 287 ? 55.210 3.825 140.915 1.00 26.48 287 ARG B O 1
ATOM 6262 N N . VAL C 1 288 ? 56.897 5.002 141.854 1.00 25.63 288 VAL B N 1
ATOM 6263 C CA . VAL C 1 288 ? 56.235 6.326 141.728 1.00 28.79 288 VAL B CA 1
ATOM 6264 C C . VAL C 1 288 ? 55.996 6.632 140.242 1.00 27.59 288 VAL B C 1
ATOM 6265 O O . VAL C 1 288 ? 54.889 7.077 139.900 1.00 25.21 288 VAL B O 1
ATOM 6269 N N . SER C 1 289 ? 56.961 6.345 139.366 1.00 25.56 289 SER B N 1
ATOM 6270 C CA . SER C 1 289 ? 56.827 6.591 137.908 1.00 24.88 289 SER B CA 1
ATOM 6271 C C . SER C 1 289 ? 55.691 5.735 137.324 1.00 25.44 289 SER B C 1
ATOM 6272 O O . SER C 1 289 ? 55.127 6.125 136.287 1.00 24.82 289 SER B O 1
ATOM 6275 N N . ALA C 1 290 ? 55.368 4.605 137.959 1.00 22.86 290 ALA B N 1
ATOM 6276 C CA . ALA C 1 290 ? 54.292 3.690 137.539 1.00 23.78 290 ALA B CA 1
ATOM 6277 C C . ALA C 1 290 ? 52.959 4.067 138.181 1.00 23.96 290 ALA B C 1
ATOM 6278 O O . ALA C 1 290 ? 51.977 3.307 137.975 1.00 24.47 290 ALA B O 1
ATOM 6280 N N . GLY C 1 291 ? 52.894 5.192 138.866 1.00 24.69 291 GLY B N 1
ATOM 6281 C CA . GLY C 1 291 ? 51.658 5.676 139.504 1.00 28.01 291 GLY B CA 1
ATOM 6282 C C . GLY C 1 291 ? 51.318 4.956 140.795 1.00 29.99 291 GLY B C 1
ATOM 6283 O O . GLY C 1 291 ? 50.192 5.115 141.253 1.00 28.13 291 GLY B O 1
ATOM 6284 N N . MET C 1 292 ? 52.249 4.216 141.383 1.00 27.21 292 MET B N 1
ATOM 6285 C CA . MET C 1 292 ? 52.017 3.551 142.692 1.00 29.65 292 MET B CA 1
ATOM 6286 C C . MET C 1 292 ? 52.269 4.534 143.841 1.00 32.34 292 MET B C 1
ATOM 6287 O O . MET C 1 292 ? 52.974 5.530 143.642 1.00 34.87 292 MET B O 1
ATOM 6292 N N . THR C 1 293 ? 51.642 4.278 144.985 1.00 35.78 293 THR B N 1
ATOM 6293 C CA . THR C 1 293 ? 51.795 5.097 146.221 1.00 40.72 293 THR B CA 1
ATOM 6294 C C . THR C 1 293 ? 53.191 4.860 146.802 1.00 37.14 293 THR B C 1
ATOM 6295 O O . THR C 1 293 ? 53.563 3.693 146.997 1.00 38.28 293 THR B O 1
ATOM 6299 N N . ALA C 1 294 ? 53.945 5.924 147.056 1.00 45.66 294 ALA B N 1
ATOM 6300 C CA . ALA C 1 294 ? 55.302 5.840 147.651 1.00 52.04 294 ALA B CA 1
ATOM 6301 C C . ALA C 1 294 ? 55.208 5.066 148.976 1.00 59.91 294 ALA B C 1
ATOM 6302 O O . ALA C 1 294 ? 54.214 5.281 149.710 1.00 61.22 294 ALA B O 1
ATOM 6304 N N . LYS C 1 295 ? 56.136 4.124 149.190 1.00 62.09 295 LYS B N 1
ATOM 6305 C CA . LYS C 1 295 ? 56.352 3.376 150.456 1.00 59.31 295 LYS B CA 1
ATOM 6306 C C . LYS C 1 295 ? 57.483 4.118 151.173 1.00 63.52 295 LYS B C 1
ATOM 6307 O O . LYS C 1 295 ? 57.895 3.658 152.206 1.00 70.34 295 LYS B O 1
ATOM 6313 N N . ALA D 1 2 ? 88.838 48.281 111.795 1.00 29.73 2 ALA D N 1
ATOM 6314 C CA . ALA D 1 2 ? 89.163 48.181 113.219 1.00 30.92 2 ALA D CA 1
ATOM 6315 C C . ALA D 1 2 ? 90.433 47.328 113.402 1.00 27.34 2 ALA D C 1
ATOM 6316 O O . ALA D 1 2 ? 90.776 46.586 112.482 1.00 29.55 2 ALA D O 1
ATOM 6318 N N . ALA D 1 3 ? 91.075 47.468 114.553 1.00 28.51 3 ALA D N 1
ATOM 6319 C CA . ALA D 1 3 ? 92.222 46.651 114.995 1.00 32.48 3 ALA D CA 1
ATOM 6320 C C . ALA D 1 3 ? 91.678 45.386 115.685 1.00 29.25 3 ALA D C 1
ATOM 6321 O O . ALA D 1 3 ? 90.999 45.501 116.713 1.00 29.14 3 ALA D O 1
ATOM 6323 N N . ILE D 1 4 ? 92.002 44.238 115.130 1.00 28.50 4 ILE D N 1
ATOM 6324 C CA . ILE D 1 4 ? 91.428 42.936 115.571 1.00 26.58 4 ILE D CA 1
ATOM 6325 C C . ILE D 1 4 ? 92.593 41.986 115.829 1.00 26.31 4 ILE D C 1
ATOM 6326 O O . ILE D 1 4 ? 93.517 41.931 114.978 1.00 26.71 4 ILE D O 1
ATOM 6331 N N . ALA D 1 5 ? 92.540 41.275 116.949 1.00 26.69 5 ALA D N 1
ATOM 6332 C CA . ALA D 1 5 ? 93.361 40.073 117.204 1.00 26.23 5 ALA D CA 1
ATOM 6333 C C . ALA D 1 5 ? 92.519 38.844 116.877 1.00 24.88 5 ALA D C 1
ATOM 6334 O O . ALA D 1 5 ? 91.317 38.861 117.232 1.00 24.96 5 ALA D O 1
ATOM 6336 N N . PHE D 1 6 ? 93.073 37.867 116.169 1.00 25.61 6 PHE D N 1
ATOM 6337 C CA . PHE D 1 6 ? 92.364 36.610 115.830 1.00 26.45 6 PHE D CA 1
ATOM 6338 C C . PHE D 1 6 ? 93.237 35.441 116.275 1.00 30.14 6 PHE D C 1
ATOM 6339 O O . PHE D 1 6 ? 94.362 35.296 115.790 1.00 29.35 6 PHE D O 1
ATOM 6347 N N . ILE D 1 7 ? 92.717 34.644 117.214 1.00 25.80 7 ILE D N 1
ATOM 6348 C CA . ILE D 1 7 ? 93.490 33.512 117.810 1.00 26.11 7 ILE D CA 1
ATOM 6349 C C . ILE D 1 7 ? 92.724 32.236 117.505 1.00 23.99 7 ILE D C 1
ATOM 6350 O O . ILE D 1 7 ? 91.566 32.089 117.944 1.00 26.79 7 ILE D O 1
ATOM 6355 N N . GLY D 1 8 ? 93.341 31.335 116.756 1.00 26.35 8 GLY D N 1
ATOM 6356 C CA . GLY D 1 8 ? 92.702 30.112 116.256 1.00 23.29 8 GLY D CA 1
ATOM 6357 C C . GLY D 1 8 ? 92.408 30.235 114.784 1.00 29.89 8 GLY D C 1
ATOM 6358 O O . GLY D 1 8 ? 91.376 30.839 114.436 1.00 26.96 8 GLY D O 1
ATOM 6359 N N . LEU D 1 9 ? 93.311 29.736 113.937 1.00 28.78 9 LEU D N 1
ATOM 6360 C CA . LEU D 1 9 ? 93.257 29.927 112.463 1.00 29.67 9 LEU D CA 1
ATOM 6361 C C . LEU D 1 9 ? 93.041 28.586 111.783 1.00 29.04 9 LEU D C 1
ATOM 6362 O O . LEU D 1 9 ? 93.727 28.306 110.778 1.00 29.50 9 LEU D O 1
ATOM 6367 N N . GLY D 1 10 ? 92.058 27.812 112.244 1.00 29.99 10 GLY D N 1
ATOM 6368 C CA . GLY D 1 10 ? 91.751 26.475 111.711 1.00 30.34 10 GLY D CA 1
ATOM 6369 C C . GLY D 1 10 ? 90.794 26.478 110.535 1.00 30.13 10 GLY D C 1
ATOM 6370 O O . GLY D 1 10 ? 90.699 27.493 109.802 1.00 28.30 10 GLY D O 1
ATOM 6371 N N . GLN D 1 11 ? 90.084 25.383 110.335 1.00 26.63 11 GLN D N 1
ATOM 6372 C CA . GLN D 1 11 ? 89.133 25.183 109.225 1.00 29.26 11 GLN D CA 1
ATOM 6373 C C . GLN D 1 11 ? 88.057 26.288 109.261 1.00 31.37 11 GLN D C 1
ATOM 6374 O O . GLN D 1 11 ? 87.593 26.698 108.179 1.00 28.24 11 GLN D O 1
ATOM 6377 N N . MET D 1 12 ? 87.644 26.753 110.447 1.00 28.26 12 MET D N 1
ATOM 6378 C CA . MET D 1 12 ? 86.668 27.862 110.576 1.00 26.35 12 MET D CA 1
ATOM 6379 C C . MET D 1 12 ? 87.435 29.179 110.741 1.00 25.92 12 MET D C 1
ATOM 6380 O O . MET D 1 12 ? 87.067 30.158 110.054 1.00 29.28 12 MET D O 1
ATOM 6385 N N . GLY D 1 13 ? 88.427 29.223 111.630 1.00 24.69 13 GLY D N 1
ATOM 6386 C CA . GLY D 1 13 ? 89.090 30.475 112.026 1.00 26.28 13 GLY D CA 1
ATOM 6387 C C . GLY D 1 13 ? 89.777 31.140 110.848 1.00 27.34 13 GLY D C 1
ATOM 6388 O O . GLY D 1 13 ? 89.685 32.366 110.704 1.00 25.77 13 GLY D O 1
ATOM 6389 N N . SER D 1 14 ? 90.482 30.362 110.025 1.00 28.82 14 SER D N 1
ATOM 6390 C CA . SER D 1 14 ? 91.252 30.925 108.893 1.00 28.12 14 SER D CA 1
ATOM 6391 C C . SER D 1 14 ? 90.327 31.664 107.919 1.00 26.84 14 SER D C 1
ATOM 6392 O O . SER D 1 14 ? 90.592 32.840 107.628 1.00 27.78 14 SER D O 1
ATOM 6395 N N . PRO D 1 15 ? 89.249 31.067 107.379 1.00 23.77 15 PRO D N 1
ATOM 6396 C CA . PRO D 1 15 ? 88.341 31.816 106.489 1.00 27.05 15 PRO D CA 1
ATOM 6397 C C . PRO D 1 15 ? 87.626 32.990 107.165 1.00 27.44 15 PRO D C 1
ATOM 6398 O O . PRO D 1 15 ? 87.343 33.963 106.487 1.00 25.86 15 PRO D O 1
ATOM 6402 N N . MET D 1 16 ? 87.332 32.894 108.461 1.00 24.06 16 MET D N 1
ATOM 6403 C CA . MET D 1 16 ? 86.679 33.999 109.200 1.00 24.96 16 MET D CA 1
ATOM 6404 C C . MET D 1 16 ? 87.655 35.182 109.248 1.00 26.16 16 MET D C 1
ATOM 6405 O O . MET D 1 16 ? 87.267 36.314 108.910 1.00 23.73 16 MET D O 1
ATOM 6410 N N . ALA D 1 17 ? 88.905 34.937 109.629 1.00 24.09 17 ALA D N 1
ATOM 6411 C CA . ALA D 1 17 ? 89.954 35.982 109.693 1.00 22.27 17 ALA D CA 1
ATOM 6412 C C . ALA D 1 17 ? 90.176 36.542 108.284 1.00 21.11 17 ALA D C 1
ATOM 6413 O O . ALA D 1 17 ? 90.296 37.773 108.168 1.00 25.16 17 ALA D O 1
ATOM 6415 N N . SER D 1 18 ? 90.155 35.686 107.271 1.00 25.34 18 SER D N 1
ATOM 6416 C CA . SER D 1 18 ? 90.364 36.101 105.852 1.00 26.36 18 SER D CA 1
ATOM 6417 C C . SER D 1 18 ? 89.255 37.088 105.435 1.00 27.66 18 SER D C 1
ATOM 6418 O O . SER D 1 18 ? 89.550 38.129 104.774 1.00 25.31 18 SER D O 1
ATOM 6421 N N . ASN D 1 19 ? 88.000 36.798 105.811 1.00 24.48 19 ASN D N 1
ATOM 6422 C CA . ASN D 1 19 ? 86.864 37.703 105.519 1.00 25.03 19 ASN D CA 1
ATOM 6423 C C . ASN D 1 19 ? 87.074 39.048 106.208 1.00 25.25 19 ASN D C 1
ATOM 6424 O O . ASN D 1 19 ? 86.720 40.114 105.607 1.00 27.44 19 ASN D O 1
ATOM 6429 N N . LEU D 1 20 ? 87.562 39.074 107.451 1.00 22.99 20 LEU D N 1
ATOM 6430 C CA . LEU D 1 20 ? 87.803 40.342 108.166 1.00 23.08 20 LEU D CA 1
ATOM 6431 C C . LEU D 1 20 ? 88.855 41.167 107.411 1.00 26.66 20 LEU D C 1
ATOM 6432 O O . LEU D 1 20 ? 88.695 42.404 107.318 1.00 25.02 20 LEU D O 1
ATOM 6437 N N . LEU D 1 21 ? 89.924 40.523 106.950 1.00 27.05 21 LEU D N 1
ATOM 6438 C CA . LEU D 1 21 ? 90.974 41.226 106.151 1.00 27.78 21 LEU D CA 1
ATOM 6439 C C . LEU D 1 21 ? 90.357 41.834 104.881 1.00 30.13 21 LEU D C 1
ATOM 6440 O O . LEU D 1 21 ? 90.691 42.992 104.563 1.00 32.45 21 LEU D O 1
ATOM 6445 N N . GLN D 1 22 ? 89.505 41.097 104.196 1.00 29.90 22 GLN D N 1
ATOM 6446 C CA . GLN D 1 22 ? 88.829 41.539 102.943 1.00 32.98 22 GLN D CA 1
ATOM 6447 C C . GLN D 1 22 ? 87.977 42.782 103.203 1.00 37.11 22 GLN D C 1
ATOM 6448 O O . GLN D 1 22 ? 87.847 43.573 102.261 1.00 34.45 22 GLN D O 1
ATOM 6454 N N . GLN D 1 23 ? 87.454 42.999 104.413 1.00 30.62 23 GLN D N 1
ATOM 6455 C CA . GLN D 1 23 ? 86.604 44.169 104.739 1.00 32.94 23 GLN D CA 1
ATOM 6456 C C . GLN D 1 23 ? 87.459 45.317 105.281 1.00 31.57 23 GLN D C 1
ATOM 6457 O O . GLN D 1 23 ? 86.889 46.306 105.746 1.00 37.82 23 GLN D O 1
ATOM 6463 N N . GLY D 1 24 ? 88.789 45.190 105.266 1.00 33.82 24 GLY D N 1
ATOM 6464 C CA . GLY D 1 24 ? 89.702 46.313 105.557 1.00 34.65 24 GLY D CA 1
ATOM 6465 C C . GLY D 1 24 ? 90.129 46.410 107.003 1.00 33.33 24 GLY D C 1
ATOM 6466 O O . GLY D 1 24 ? 90.697 47.446 107.381 1.00 32.54 24 GLY D O 1
ATOM 6467 N N . HIS D 1 25 ? 89.884 45.376 107.825 1.00 30.07 25 HIS D N 1
ATOM 6468 C CA . HIS D 1 25 ? 90.365 45.382 109.219 1.00 27.77 25 HIS D CA 1
ATOM 6469 C C . HIS D 1 25 ? 91.868 45.074 109.226 1.00 25.93 25 HIS D C 1
ATOM 6470 O O . HIS D 1 25 ? 92.322 44.397 108.314 1.00 29.68 25 HIS D O 1
ATOM 6477 N N . GLN D 1 26 ? 92.564 45.553 110.248 1.00 30.92 26 GLN D N 1
ATOM 6478 C CA . GLN D 1 26 ? 93.983 45.214 110.500 1.00 29.32 26 GLN D CA 1
ATOM 6479 C C . GLN D 1 26 ? 93.962 44.066 111.512 1.00 27.50 26 GLN D C 1
ATOM 6480 O O . GLN D 1 26 ? 93.432 44.271 112.632 1.00 29.64 26 GLN D O 1
ATOM 6482 N N . LEU D 1 27 ? 94.512 42.909 111.122 1.00 26.67 27 LEU D N 1
ATOM 6483 C CA . LEU D 1 27 ? 94.536 41.729 112.004 1.00 25.44 27 LEU D CA 1
ATOM 6484 C C . LEU D 1 27 ? 95.955 41.445 112.484 1.00 28.22 27 LEU D C 1
ATOM 6485 O O . LEU D 1 27 ? 96.867 41.363 111.616 1.00 29.32 27 LEU D O 1
ATOM 6490 N N . ARG D 1 28 ? 96.083 41.211 113.787 1.00 27.41 28 ARG D N 1
ATOM 6491 C CA . ARG D 1 28 ? 97.250 40.554 114.432 1.00 31.28 28 ARG D CA 1
ATOM 6492 C C . ARG D 1 28 ? 96.763 39.125 114.715 1.00 32.90 28 ARG D C 1
ATOM 6493 O O . ARG D 1 28 ? 95.710 38.986 115.360 1.00 31.40 28 ARG D O 1
ATOM 6497 N N . VAL D 1 29 ? 97.441 38.098 114.214 1.00 29.52 29 VAL D N 1
ATOM 6498 C CA . VAL D 1 29 ? 96.901 36.709 114.296 1.00 28.10 29 VAL D CA 1
ATOM 6499 C C . VAL D 1 29 ? 97.888 35.824 115.071 1.00 33.34 29 VAL D C 1
ATOM 6500 O O . VAL D 1 29 ? 99.120 36.097 115.038 1.00 31.34 29 VAL D O 1
ATOM 6504 N N . PHE D 1 30 ? 97.360 34.789 115.726 1.00 30.82 30 PHE D N 1
ATOM 6505 C CA . PHE D 1 30 ? 98.189 33.786 116.438 1.00 30.09 30 PHE D CA 1
ATOM 6506 C C . PHE D 1 30 ? 97.513 32.430 116.294 1.00 31.29 30 PHE D C 1
ATOM 6507 O O . PHE D 1 30 ? 96.276 32.316 116.395 1.00 32.09 30 PHE D O 1
ATOM 6515 N N . ASP D 1 31 ? 98.329 31.411 116.066 1.00 31.84 31 ASP D N 1
ATOM 6516 C CA . ASP D 1 31 ? 97.938 29.986 116.114 1.00 28.70 31 ASP D CA 1
ATOM 6517 C C . ASP D 1 31 ? 99.216 29.225 116.503 1.00 37.07 31 ASP D C 1
ATOM 6518 O O . ASP D 1 31 ? 100.300 29.697 116.128 1.00 32.86 31 ASP D O 1
ATOM 6523 N N . VAL D 1 32 ? 99.099 28.128 117.252 1.00 36.84 32 VAL D N 1
ATOM 6524 C CA . VAL D 1 32 ? 100.294 27.294 117.596 1.00 36.85 32 VAL D CA 1
ATOM 6525 C C . VAL D 1 32 ? 100.883 26.679 116.314 1.00 37.81 32 VAL D C 1
ATOM 6526 O O . VAL D 1 32 ? 102.081 26.321 116.347 1.00 38.96 32 VAL D O 1
ATOM 6530 N N . ASN D 1 33 ? 100.092 26.579 115.242 1.00 32.06 33 ASN D N 1
ATOM 6531 C CA . ASN D 1 33 ? 100.525 26.085 113.913 1.00 36.53 33 ASN D CA 1
ATOM 6532 C C . ASN D 1 33 ? 101.075 27.264 113.103 1.00 39.20 33 ASN D C 1
ATOM 6533 O O . ASN D 1 33 ? 100.268 28.088 112.622 1.00 33.62 33 ASN D O 1
ATOM 6538 N N . ALA D 1 34 ? 102.396 27.315 112.932 1.00 34.63 34 ALA D N 1
ATOM 6539 C CA . ALA D 1 34 ? 103.112 28.421 112.254 1.00 36.22 34 ALA D CA 1
ATOM 6540 C C . ALA D 1 34 ? 102.626 28.546 110.808 1.00 33.44 34 ALA D C 1
ATOM 6541 O O . ALA D 1 34 ? 102.579 29.679 110.315 1.00 36.00 34 ALA D O 1
ATOM 6543 N N . GLU D 1 35 ? 102.282 27.440 110.150 1.00 31.92 35 GLU D N 1
ATOM 6544 C CA . GLU D 1 35 ? 101.828 27.437 108.740 1.00 36.94 35 GLU D CA 1
ATOM 6545 C C . GLU D 1 35 ? 100.498 28.205 108.643 1.00 36.11 35 GLU D C 1
ATOM 6546 O O . GLU D 1 35 ? 100.276 28.912 107.631 1.00 33.05 35 GLU D O 1
ATOM 6552 N N . ALA D 1 36 ? 99.611 28.047 109.620 1.00 33.07 36 ALA D N 1
ATOM 6553 C CA . ALA D 1 36 ? 98.286 28.718 109.594 1.00 33.25 36 ALA D CA 1
ATOM 6554 C C . ALA D 1 36 ? 98.512 30.234 109.744 1.00 31.82 36 ALA D C 1
ATOM 6555 O O . ALA D 1 36 ? 97.777 31.007 109.092 1.00 35.94 36 ALA D O 1
ATOM 6557 N N . VAL D 1 37 ? 99.464 30.651 110.567 1.00 29.17 37 VAL D N 1
ATOM 6558 C CA . VAL D 1 37 ? 99.842 32.080 110.709 1.00 32.41 37 VAL D CA 1
ATOM 6559 C C . VAL D 1 37 ? 100.353 32.575 109.344 1.00 36.49 37 VAL D C 1
ATOM 6560 O O . VAL D 1 37 ? 99.855 33.609 108.848 1.00 33.53 37 VAL D O 1
ATOM 6564 N N . ARG D 1 38 ? 101.269 31.852 108.705 1.00 34.08 38 ARG D N 1
ATOM 6565 C CA . ARG D 1 38 ? 101.928 32.331 107.460 1.00 31.58 38 ARG D CA 1
ATOM 6566 C C . ARG D 1 38 ? 100.866 32.525 106.368 1.00 33.15 38 ARG D C 1
ATOM 6567 O O . ARG D 1 38 ? 100.928 33.530 105.639 1.00 36.70 38 ARG D O 1
ATOM 6575 N N . HIS D 1 39 ? 99.895 31.629 106.258 1.00 32.13 39 HIS D N 1
ATOM 6576 C CA . HIS D 1 39 ? 98.822 31.748 105.240 1.00 35.77 39 HIS D CA 1
ATOM 6577 C C . HIS D 1 39 ? 98.011 33.029 105.492 1.00 35.60 39 HIS D C 1
ATOM 6578 O O . HIS D 1 39 ? 97.649 33.622 104.507 1.00 31.43 39 HIS D O 1
ATOM 6585 N N . LEU D 1 40 ? 97.745 33.432 106.738 1.00 32.51 40 LEU D N 1
ATOM 6586 C CA . LEU D 1 40 ? 97.022 34.699 107.025 1.00 31.61 40 LEU D CA 1
ATOM 6587 C C . LEU D 1 40 ? 97.965 35.885 106.803 1.00 33.33 40 LEU D C 1
ATOM 6588 O O . LEU D 1 40 ? 97.480 36.906 106.305 1.00 30.37 40 LEU D O 1
ATOM 6593 N N . VAL D 1 41 ? 99.259 35.774 107.129 1.00 30.92 41 VAL D N 1
ATOM 6594 C CA . VAL D 1 41 ? 100.221 36.885 106.857 1.00 35.05 41 VAL D CA 1
ATOM 6595 C C . VAL D 1 41 ? 100.242 37.159 105.344 1.00 32.72 41 VAL D C 1
ATOM 6596 O O . VAL D 1 41 ? 100.234 38.342 104.947 1.00 34.75 41 VAL D O 1
ATOM 6600 N N . ASP D 1 42 ? 100.198 36.125 104.528 1.00 32.78 42 ASP D N 1
ATOM 6601 C CA . ASP D 1 42 ? 100.189 36.227 103.044 1.00 35.92 42 ASP D CA 1
ATOM 6602 C C . ASP D 1 42 ? 98.923 36.957 102.583 1.00 37.94 42 ASP D C 1
ATOM 6603 O O . ASP D 1 42 ? 98.929 37.501 101.499 1.00 34.26 42 ASP D O 1
ATOM 6608 N N . LYS D 1 43 ? 97.854 36.925 103.377 1.00 32.83 43 LYS D N 1
ATOM 6609 C CA . LYS D 1 43 ? 96.575 37.604 103.042 1.00 32.93 43 LYS D CA 1
ATOM 6610 C C . LYS D 1 43 ? 96.568 39.003 103.639 1.00 31.27 43 LYS D C 1
ATOM 6611 O O . LYS D 1 43 ? 95.549 39.678 103.427 1.00 32.85 43 LYS D O 1
ATOM 6617 N N . GLY D 1 44 ? 97.591 39.420 104.381 1.00 30.41 44 GLY D N 1
ATOM 6618 C CA . GLY D 1 44 ? 97.690 40.800 104.897 1.00 32.14 44 GLY D CA 1
ATOM 6619 C C . GLY D 1 44 ? 97.654 40.914 106.410 1.00 30.57 44 GLY D C 1
ATOM 6620 O O . GLY D 1 44 ? 97.732 42.010 106.901 1.00 31.79 44 GLY D O 1
ATOM 6621 N N . ALA D 1 45 ? 97.576 39.819 107.174 1.00 28.67 45 ALA D N 1
ATOM 6622 C CA . ALA D 1 45 ? 97.676 39.869 108.641 1.00 26.93 45 ALA D CA 1
ATOM 6623 C C . ALA D 1 45 ? 99.117 40.178 109.073 1.00 30.32 45 ALA D C 1
ATOM 6624 O O . ALA D 1 45 ? 100.045 39.903 108.303 1.00 31.19 45 ALA D O 1
ATOM 6626 N N . THR D 1 46 ? 99.271 40.660 110.293 1.00 28.17 46 THR D N 1
ATOM 6627 C CA . THR D 1 46 ? 100.553 40.770 111.053 1.00 31.62 46 THR D CA 1
ATOM 6628 C C . THR D 1 46 ? 100.643 39.580 112.002 1.00 34.15 46 THR D C 1
ATOM 6629 O O . THR D 1 46 ? 99.679 39.268 112.705 1.00 30.37 46 THR D O 1
ATOM 6633 N N . PRO D 1 47 ? 101.771 38.832 112.027 1.00 36.58 47 PRO D N 1
ATOM 6634 C CA . PRO D 1 47 ? 101.912 37.695 112.936 1.00 33.37 47 PRO D CA 1
ATOM 6635 C C . PRO D 1 47 ? 102.217 38.167 114.359 1.00 36.39 47 PRO D C 1
ATOM 6636 O O . PRO D 1 47 ? 102.876 39.191 114.562 1.00 36.54 47 PRO D O 1
ATOM 6640 N N . ALA D 1 48 ? 101.726 37.411 115.336 1.00 35.05 48 ALA D N 1
ATOM 6641 C CA . ALA D 1 48 ? 102.086 37.573 116.758 1.00 34.17 48 ALA D CA 1
ATOM 6642 C C . ALA D 1 48 ? 102.695 36.264 117.264 1.00 34.68 48 ALA D C 1
ATOM 6643 O O . ALA D 1 48 ? 102.345 35.200 116.771 1.00 30.93 48 ALA D O 1
ATOM 6645 N N . ALA D 1 49 ? 103.605 36.369 118.228 1.00 43.90 49 ALA D N 1
ATOM 6646 C CA . ALA D 1 49 ? 104.327 35.224 118.816 1.00 44.16 49 ALA D CA 1
ATOM 6647 C C . ALA D 1 49 ? 103.437 34.518 119.846 1.00 41.70 49 ALA D C 1
ATOM 6648 O O . ALA D 1 49 ? 103.745 33.381 120.199 1.00 39.23 49 ALA D O 1
ATOM 6650 N N . ASN D 1 50 ? 102.394 35.181 120.349 1.00 35.89 50 ASN D N 1
ATOM 6651 C CA . ASN D 1 50 ? 101.542 34.602 121.416 1.00 39.33 50 ASN D CA 1
ATOM 6652 C C . ASN D 1 50 ? 100.272 35.447 121.534 1.00 40.69 50 ASN D C 1
ATOM 6653 O O . ASN D 1 50 ? 100.170 36.538 120.951 1.00 40.00 50 ASN D O 1
ATOM 6658 N N . PRO D 1 51 ? 99.270 34.966 122.304 1.00 41.13 51 PRO D N 1
ATOM 6659 C CA . PRO D 1 51 ? 98.014 35.703 122.434 1.00 36.40 51 PRO D CA 1
ATOM 6660 C C . PRO D 1 51 ? 98.183 37.117 123.009 1.00 39.41 51 PRO D C 1
ATOM 6661 O O . PRO D 1 51 ? 97.510 38.012 122.532 1.00 37.62 51 PRO D O 1
ATOM 6665 N N . ALA D 1 52 ? 99.047 37.312 124.010 1.00 36.00 52 ALA D N 1
ATOM 6666 C CA . ALA D 1 52 ? 99.257 38.637 124.641 1.00 38.32 52 ALA D CA 1
ATOM 6667 C C . ALA D 1 52 ? 99.727 39.640 123.573 1.00 40.02 52 ALA D C 1
ATOM 6668 O O . ALA D 1 52 ? 99.183 40.760 123.550 1.00 39.99 52 ALA D O 1
ATOM 6670 N N . GLN D 1 53 ? 100.681 39.259 122.712 1.00 42.71 53 GLN D N 1
ATOM 6671 C CA . GLN D 1 53 ? 101.189 40.142 121.625 1.00 42.19 53 GLN D CA 1
ATOM 6672 C C . GLN D 1 53 ? 100.030 40.429 120.646 1.00 39.12 53 GLN D C 1
ATOM 6673 O O . GLN D 1 53 ? 99.853 41.602 120.249 1.00 37.50 53 GLN D O 1
ATOM 6675 N N . ALA D 1 54 ? 99.246 39.417 120.292 1.00 34.96 54 ALA D N 1
ATOM 6676 C CA . ALA D 1 54 ? 98.125 39.593 119.343 1.00 37.29 54 ALA D CA 1
ATOM 6677 C C . ALA D 1 54 ? 97.137 40.639 119.910 1.00 34.76 54 ALA D C 1
ATOM 6678 O O . ALA D 1 54 ? 96.635 41.471 119.151 1.00 32.95 54 ALA D O 1
ATOM 6680 N N . ALA D 1 55 ? 96.881 40.609 121.212 1.00 34.23 55 ALA D N 1
ATOM 6681 C CA . ALA D 1 55 ? 95.849 41.444 121.875 1.00 36.67 55 ALA D CA 1
ATOM 6682 C C . ALA D 1 55 ? 96.316 42.895 122.058 1.00 40.75 55 ALA D C 1
ATOM 6683 O O . ALA D 1 55 ? 95.431 43.769 122.191 1.00 36.65 55 ALA D O 1
ATOM 6685 N N . LYS D 1 56 ? 97.632 43.161 122.090 1.00 44.80 56 LYS D N 1
ATOM 6686 C CA . LYS D 1 56 ? 98.178 44.527 122.380 1.00 42.41 56 LYS D CA 1
ATOM 6687 C C . LYS D 1 56 ? 97.599 45.524 121.366 1.00 36.27 56 LYS D C 1
ATOM 6688 O O . LYS D 1 56 ? 97.789 45.314 120.171 1.00 40.07 56 LYS D O 1
ATOM 6690 N N . ASP D 1 57 ? 96.864 46.530 121.853 1.00 44.62 57 ASP D N 1
ATOM 6691 C CA . ASP D 1 57 ? 96.263 47.642 121.064 1.00 45.62 57 ASP D CA 1
ATOM 6692 C C . ASP D 1 57 ? 95.167 47.133 120.114 1.00 44.60 57 ASP D C 1
ATOM 6693 O O . ASP D 1 57 ? 94.811 47.872 119.184 1.00 44.47 57 ASP D O 1
ATOM 6698 N N . ALA D 1 58 ? 94.634 45.924 120.316 1.00 38.27 58 ALA D N 1
ATOM 6699 C CA . ALA D 1 58 ? 93.487 45.428 119.523 1.00 35.99 58 ALA D CA 1
ATOM 6700 C C . ALA D 1 58 ? 92.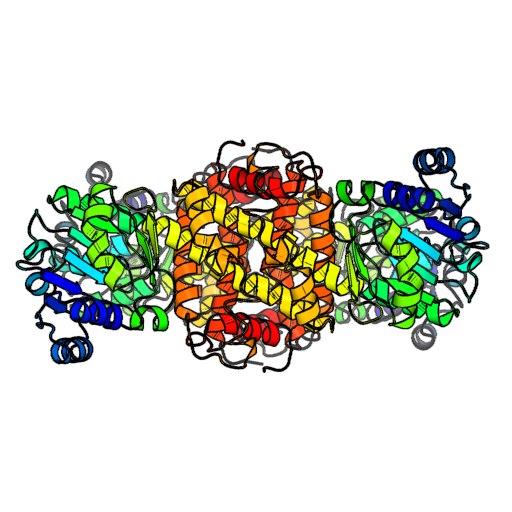211 45.935 120.182 1.00 33.85 58 ALA D C 1
ATOM 6701 O O . ALA D 1 58 ? 92.178 46.031 121.440 1.00 33.81 58 ALA D O 1
ATOM 6703 N N . GLU D 1 59 ? 91.211 46.278 119.369 1.00 33.75 59 GLU D N 1
ATOM 6704 C CA . GLU D 1 59 ? 89.884 46.715 119.878 1.00 34.75 59 GLU D CA 1
ATOM 6705 C C . GLU D 1 59 ? 88.994 45.482 120.108 1.00 29.75 59 GLU D C 1
ATOM 6706 O O . GLU D 1 59 ? 88.263 45.459 121.111 1.00 32.14 59 GLU D O 1
ATOM 6712 N N . PHE D 1 60 ? 89.071 44.518 119.190 1.00 27.00 60 PHE D N 1
ATOM 6713 C CA . PHE D 1 60 ? 88.311 43.242 119.250 1.00 26.75 60 PHE D CA 1
ATOM 6714 C C . PHE D 1 60 ? 89.324 42.110 119.278 1.00 25.54 60 PHE D C 1
ATOM 6715 O O . PHE D 1 60 ? 90.262 42.125 118.460 1.00 26.83 60 PHE D O 1
ATOM 6723 N N . ILE D 1 61 ? 89.122 41.131 120.171 1.00 24.47 61 ILE D N 1
ATOM 6724 C CA . ILE D 1 61 ? 89.948 39.901 120.227 1.00 23.99 61 ILE D CA 1
ATOM 6725 C C . ILE D 1 61 ? 89.018 38.714 119.968 1.00 24.94 61 ILE D C 1
ATOM 6726 O O . ILE D 1 61 ? 88.105 38.509 120.777 1.00 28.10 61 ILE D O 1
ATOM 6731 N N . ILE D 1 62 ? 89.215 37.995 118.884 1.00 21.31 62 ILE D N 1
ATOM 6732 C CA . ILE D 1 62 ? 88.347 36.848 118.482 1.00 23.29 62 ILE D CA 1
ATOM 6733 C C . ILE D 1 62 ? 89.099 35.561 118.765 1.00 27.40 62 ILE D C 1
ATOM 6734 O O . ILE D 1 62 ? 90.277 35.456 118.347 1.00 26.69 62 ILE D O 1
ATOM 6739 N N . THR D 1 63 ? 88.457 34.627 119.471 1.00 23.78 63 THR D N 1
ATOM 6740 C CA . THR D 1 63 ? 88.996 33.254 119.650 1.00 28.11 63 THR D CA 1
ATOM 6741 C C . THR D 1 63 ? 88.120 32.275 118.896 1.00 25.58 63 THR D C 1
ATOM 6742 O O . THR D 1 63 ? 86.898 32.399 118.913 1.00 25.22 63 THR D O 1
ATOM 6746 N N . MET D 1 64 ? 88.731 31.343 118.173 1.00 25.60 64 MET D N 1
ATOM 6747 C CA . MET D 1 64 ? 87.986 30.287 117.456 1.00 24.96 64 MET D CA 1
ATOM 6748 C C . MET D 1 64 ? 88.751 28.981 117.682 1.00 30.23 64 MET D C 1
ATOM 6749 O O . MET D 1 64 ? 89.636 28.649 116.865 1.00 26.37 64 MET D O 1
ATOM 6754 N N . LEU D 1 65 ? 88.442 28.309 118.799 1.00 29.44 65 LEU D N 1
ATOM 6755 C CA . LEU D 1 65 ? 89.290 27.208 119.317 1.00 28.29 65 LEU D CA 1
ATOM 6756 C C . LEU D 1 65 ? 88.443 25.970 119.568 1.00 30.48 65 LEU D C 1
ATOM 6757 O O . LEU D 1 65 ? 87.219 26.028 119.635 1.00 30.60 65 LEU D O 1
ATOM 6762 N N . PRO D 1 66 ? 89.064 24.766 119.584 1.00 30.98 66 PRO D N 1
ATOM 6763 C CA . PRO D 1 66 ? 88.288 23.523 119.682 1.00 31.09 66 PRO D CA 1
ATOM 6764 C C . PRO D 1 66 ? 87.489 23.287 120.975 1.00 28.44 66 PRO D C 1
ATOM 6765 O O . PRO D 1 66 ? 86.519 22.577 120.911 1.00 29.43 66 PRO D O 1
ATOM 6769 N N . ASN D 1 67 ? 87.906 23.854 122.107 1.00 31.35 67 ASN D N 1
ATOM 6770 C CA . ASN D 1 67 ? 87.232 23.555 123.397 1.00 30.37 67 ASN D CA 1
ATOM 6771 C C . ASN D 1 67 ? 87.522 24.640 124.432 1.00 30.94 67 ASN D C 1
ATOM 6772 O O . ASN D 1 67 ? 88.410 25.479 124.233 1.00 30.09 67 ASN D O 1
ATOM 6777 N N . GLY D 1 68 ? 86.761 24.623 125.524 1.00 30.37 68 GLY D N 1
ATOM 6778 C CA . GLY D 1 68 ? 86.809 25.645 126.577 1.00 32.02 68 GLY D CA 1
ATOM 6779 C C . GLY D 1 68 ? 88.121 25.656 127.354 1.00 31.01 68 GLY D C 1
ATOM 6780 O O . GLY D 1 68 ? 88.469 26.700 127.895 1.00 33.70 68 GLY D O 1
ATOM 6781 N N . ASP D 1 69 ? 88.816 24.522 127.457 1.00 35.49 69 ASP D N 1
ATOM 6782 C CA . ASP D 1 69 ? 90.150 24.458 128.125 1.00 37.26 69 ASP D CA 1
ATOM 6783 C C . ASP D 1 69 ? 91.152 25.281 127.302 1.00 31.44 69 ASP D C 1
ATOM 6784 O O . ASP D 1 69 ? 91.931 26.053 127.888 1.00 31.01 69 ASP D O 1
ATOM 6789 N N . LEU D 1 70 ? 91.098 25.156 125.976 1.00 30.08 70 LEU D N 1
ATOM 6790 C CA . LEU D 1 70 ? 92.011 25.905 125.071 1.00 31.66 70 LEU D CA 1
ATOM 6791 C C . LEU D 1 70 ? 91.651 27.398 125.095 1.00 28.31 70 LEU D C 1
ATOM 6792 O O . LEU D 1 70 ? 92.578 28.251 125.176 1.00 30.01 70 LEU D O 1
ATOM 6797 N N . VAL D 1 71 ? 90.362 27.734 125.132 1.00 32.91 71 VAL D N 1
ATOM 6798 C CA . VAL D 1 71 ? 89.981 29.170 125.277 1.00 29.24 71 VAL D CA 1
ATOM 6799 C C . VAL D 1 71 ? 90.548 29.696 126.593 1.00 29.50 71 VAL D C 1
ATOM 6800 O O . VAL D 1 71 ? 91.137 30.785 126.612 1.00 30.68 71 VAL D O 1
ATOM 6804 N N . ARG D 1 72 ? 90.351 28.969 127.691 1.00 30.98 72 ARG D N 1
ATOM 6805 C CA . ARG D 1 72 ? 90.885 29.390 129.020 1.00 35.14 72 ARG D CA 1
ATOM 6806 C C . ARG D 1 72 ? 92.407 29.588 128.927 1.00 34.58 72 ARG D C 1
ATOM 6807 O O . ARG D 1 72 ? 92.871 30.647 129.365 1.00 36.48 72 ARG D O 1
ATOM 6815 N N . ASN D 1 73 ? 93.148 28.647 128.328 1.00 38.68 73 ASN D N 1
ATOM 6816 C CA . ASN D 1 73 ? 94.640 28.742 128.227 1.00 38.70 73 ASN D CA 1
ATOM 6817 C C . ASN D 1 73 ? 95.020 30.002 127.437 1.00 34.99 73 ASN D C 1
ATOM 6818 O O . ASN D 1 73 ? 95.944 30.737 127.852 1.00 37.45 73 ASN D O 1
ATOM 6823 N N . VAL D 1 74 ? 94.319 30.246 126.327 1.00 34.85 74 VAL D N 1
ATOM 6824 C CA . VAL D 1 74 ? 94.622 31.402 125.432 1.00 31.58 74 VAL D CA 1
ATOM 6825 C C . VAL D 1 74 ? 94.333 32.712 126.169 1.00 32.06 74 VAL D C 1
ATOM 6826 O O . VAL D 1 74 ? 95.083 33.696 125.953 1.00 33.48 74 VAL D O 1
ATOM 6830 N N . LEU D 1 75 ? 93.305 32.759 127.032 1.00 32.42 75 LEU D N 1
ATOM 6831 C CA . LEU D 1 75 ? 92.937 34.011 127.739 1.00 36.01 75 LEU D CA 1
ATOM 6832 C C . LEU D 1 75 ? 93.779 34.203 129.015 1.00 36.29 75 LEU D C 1
ATOM 6833 O O . LEU D 1 75 ? 94.264 35.331 129.233 1.00 41.38 75 LEU D O 1
ATOM 6838 N N . PHE D 1 76 ? 93.957 33.160 129.825 1.00 37.02 76 PHE D N 1
ATOM 6839 C CA . PHE D 1 76 ? 94.455 33.290 131.221 1.00 41.06 76 PHE D CA 1
ATOM 6840 C C . PHE D 1 76 ? 95.821 32.626 131.401 1.00 46.20 76 PHE D C 1
ATOM 6841 O O . PHE D 1 76 ? 96.430 32.891 132.442 1.00 42.79 76 PHE D O 1
ATOM 6849 N N . GLY D 1 77 ? 96.284 31.837 130.427 1.00 45.23 77 GLY D N 1
ATOM 6850 C CA . GLY D 1 77 ? 97.563 31.111 130.503 1.00 43.90 77 GLY D CA 1
ATOM 6851 C C . GLY D 1 77 ? 98.771 32.001 130.285 1.00 45.63 77 GLY D C 1
ATOM 6852 O O . GLY D 1 77 ? 98.618 33.253 130.282 1.00 46.01 77 GLY D O 1
ATOM 6853 N N . GLU D 1 78 ? 99.956 31.374 130.196 1.00 52.00 78 GLU D N 1
ATOM 6854 C CA . GLU D 1 78 ? 101.261 32.043 129.952 1.00 47.55 78 GLU D CA 1
ATOM 6855 C C . GLU D 1 78 ? 101.133 32.865 128.668 1.00 45.62 78 GLU D C 1
ATOM 6856 O O . GLU D 1 78 ? 100.754 32.297 127.655 1.00 42.69 78 GLU D O 1
ATOM 6858 N N . ASN D 1 79 ? 101.447 34.155 128.745 1.00 47.51 79 ASN D N 1
ATOM 6859 C CA . ASN D 1 79 ? 101.416 35.129 127.620 1.00 45.00 79 ASN D CA 1
ATOM 6860 C C . ASN D 1 79 ? 100.008 35.107 127.000 1.00 42.04 79 ASN D C 1
ATOM 6861 O O . ASN D 1 79 ? 99.861 35.180 125.754 1.00 38.41 79 ASN D O 1
ATOM 6866 N N . GLY D 1 80 ? 99.009 34.998 127.865 1.00 39.80 80 GLY D N 1
ATOM 6867 C CA . GLY D 1 80 ? 97.592 34.983 127.468 1.00 41.22 80 GLY D CA 1
ATOM 6868 C C . GLY D 1 80 ? 97.084 36.362 127.087 1.00 37.91 80 GLY D C 1
ATOM 6869 O O . GLY D 1 80 ? 97.736 37.393 127.348 1.00 34.20 80 GLY D O 1
ATOM 6870 N N . VAL D 1 81 ? 95.900 36.374 126.491 1.00 35.06 81 VAL D N 1
ATOM 6871 C CA . VAL D 1 81 ? 95.232 37.608 126.021 1.00 31.82 81 VAL D CA 1
ATOM 6872 C C . VAL D 1 81 ? 95.218 38.632 127.148 1.00 33.90 81 VAL D C 1
ATOM 6873 O O . VAL D 1 81 ? 95.473 39.821 126.853 1.00 35.61 81 VAL D O 1
ATOM 6877 N N . CYS D 1 82 ? 94.912 38.210 128.371 1.00 36.72 82 CYS D N 1
ATOM 6878 C CA . CYS D 1 82 ? 94.724 39.134 129.517 1.00 39.03 82 CYS D CA 1
ATOM 6879 C C . CYS D 1 82 ? 95.966 40.012 129.714 1.00 39.51 82 CYS D C 1
ATOM 6880 O O . CYS D 1 82 ? 95.823 41.172 130.108 1.00 40.34 82 CYS D O 1
ATOM 6883 N N . GLU D 1 83 ? 97.143 39.504 129.381 1.00 40.03 83 GLU D N 1
ATOM 6884 C CA . GLU D 1 83 ? 98.420 40.230 129.637 1.00 44.65 83 GLU D CA 1
ATOM 6885 C C . GLU D 1 83 ? 98.577 41.387 128.644 1.00 47.23 83 GLU D C 1
ATOM 6886 O O . GLU D 1 83 ? 99.333 42.310 128.972 1.00 47.49 83 GLU D O 1
ATOM 6892 N N . GLY D 1 84 ? 97.868 41.377 127.508 1.00 42.43 84 GLY D N 1
ATOM 6893 C CA . GLY D 1 84 ? 97.976 42.417 126.469 1.00 41.66 84 GLY D CA 1
ATOM 6894 C C . GLY D 1 84 ? 96.679 43.183 126.266 1.00 45.70 84 GLY D C 1
ATOM 6895 O O . GLY D 1 84 ? 96.603 43.990 125.319 1.00 46.30 84 GLY D O 1
ATOM 6896 N N . LEU D 1 85 ? 95.675 42.945 127.116 1.00 42.91 85 LEU D N 1
ATOM 6897 C CA . LEU D 1 85 ? 94.280 43.369 126.839 1.00 40.16 85 LEU D CA 1
ATOM 6898 C C . LEU D 1 85 ? 94.018 44.717 127.500 1.00 40.12 85 LEU D C 1
ATOM 6899 O O . LEU D 1 85 ? 94.352 44.897 128.704 1.00 37.59 85 LEU D O 1
ATOM 6904 N N . SER D 1 86 ? 93.409 45.622 126.757 1.00 38.57 86 SER D N 1
ATOM 6905 C CA . SER D 1 86 ? 92.871 46.905 127.261 1.00 38.92 86 SER D CA 1
ATOM 6906 C C . SER D 1 86 ? 91.470 46.678 127.862 1.00 42.17 86 SER D C 1
ATOM 6907 O O . SER D 1 86 ? 90.699 45.891 127.304 1.00 47.84 86 SER D O 1
ATOM 6910 N N . THR D 1 87 ? 91.145 47.396 128.936 1.00 39.78 87 THR D N 1
ATOM 6911 C CA . THR D 1 87 ? 89.805 47.527 129.572 1.00 44.24 87 THR D CA 1
ATOM 6912 C C . THR D 1 87 ? 88.731 47.953 128.559 1.00 44.30 87 THR D C 1
ATOM 6913 O O . THR D 1 87 ? 87.561 47.666 128.827 1.00 49.11 87 THR D O 1
ATOM 6917 N N . ASP D 1 88 ? 89.108 48.659 127.488 1.00 45.43 88 ASP D N 1
ATOM 6918 C CA . ASP D 1 88 ? 88.183 49.218 126.456 1.00 45.50 88 ASP D CA 1
ATOM 6919 C C . ASP D 1 88 ? 87.910 48.178 125.366 1.00 37.88 88 ASP D C 1
ATOM 6920 O O . ASP D 1 88 ? 87.037 48.432 124.533 1.00 35.00 88 ASP D O 1
ATOM 6925 N N . ALA D 1 89 ? 88.673 47.081 125.342 1.00 31.96 89 ALA D N 1
ATOM 6926 C CA . ALA D 1 89 ? 88.627 46.104 124.230 1.00 32.87 89 ALA D CA 1
ATOM 6927 C C . ALA D 1 89 ? 87.480 45.126 124.516 1.00 30.64 89 ALA D C 1
ATOM 6928 O O . ALA D 1 89 ? 86.987 45.096 125.661 1.00 32.94 89 ALA D O 1
ATOM 6930 N N . LEU D 1 90 ? 87.073 44.373 123.499 1.00 31.65 90 LEU D N 1
ATOM 6931 C CA . LEU D 1 90 ? 85.988 43.358 123.626 1.00 27.56 90 LEU D CA 1
ATOM 6932 C C . LEU D 1 90 ? 86.528 42.026 123.131 1.00 25.80 90 LEU D C 1
ATOM 6933 O O . LEU D 1 90 ? 86.855 41.976 121.921 1.00 27.30 90 LEU D O 1
ATOM 6938 N N . VAL D 1 91 ? 86.478 40.996 123.965 1.00 25.17 91 VAL D N 1
ATOM 6939 C CA . VAL D 1 91 ? 86.821 39.603 123.558 1.00 24.90 91 VAL D CA 1
ATOM 6940 C C . VAL D 1 91 ? 85.526 38.970 123.037 1.00 26.56 91 VAL D C 1
ATOM 6941 O O . VAL D 1 91 ? 84.469 39.046 123.728 1.00 23.66 91 VAL D O 1
ATOM 6945 N N . ILE D 1 92 ? 85.611 38.357 121.872 1.00 23.74 92 ILE D N 1
ATOM 6946 C CA . ILE D 1 92 ? 84.486 37.621 121.236 1.00 23.52 92 ILE D CA 1
ATOM 6947 C C . ILE D 1 92 ? 84.932 36.175 121.093 1.00 22.53 92 ILE D C 1
ATOM 6948 O O . ILE D 1 92 ? 85.752 35.921 120.223 1.00 23.01 92 ILE D O 1
ATOM 6953 N N . ASP D 1 93 ? 84.405 35.274 121.920 1.00 22.87 93 ASP D N 1
ATOM 6954 C CA . ASP D 1 93 ? 84.681 33.839 121.751 1.00 24.36 93 ASP D CA 1
ATOM 6955 C C . ASP D 1 93 ? 83.653 33.281 120.778 1.00 21.98 93 ASP D C 1
ATOM 6956 O O . ASP D 1 93 ? 82.425 33.315 121.060 1.00 22.37 93 ASP D O 1
ATOM 6961 N N . MET D 1 94 ? 84.119 32.807 119.625 1.00 20.31 94 MET D N 1
ATOM 6962 C CA . MET D 1 94 ? 83.239 32.270 118.575 1.00 20.52 94 MET D CA 1
ATOM 6963 C C . MET D 1 94 ? 83.307 30.741 118.586 1.00 24.48 94 MET D C 1
ATOM 6964 O O . MET D 1 94 ? 82.632 30.114 117.756 1.00 23.72 94 MET D O 1
ATOM 6969 N N . SER D 1 95 ? 84.022 30.203 119.591 1.00 24.39 95 SER D N 1
ATOM 6970 C CA . SER D 1 95 ? 84.132 28.740 119.815 1.00 26.74 95 SER D CA 1
ATOM 6971 C C . SER D 1 95 ? 82.785 28.168 120.287 1.00 28.25 95 SER D C 1
ATOM 6972 O O . SER D 1 95 ? 81.993 28.875 120.942 1.00 29.18 95 SER D O 1
ATOM 6975 N N . THR D 1 96 ? 82.544 26.891 119.985 1.00 25.99 96 THR D N 1
ATOM 6976 C CA . THR D 1 96 ? 81.435 26.113 120.544 1.00 27.83 96 THR D CA 1
ATOM 6977 C C . THR D 1 96 ? 82.016 25.336 121.715 1.00 30.45 96 THR D C 1
ATOM 6978 O O . THR D 1 96 ? 82.743 24.358 121.485 1.00 29.27 96 THR D O 1
ATOM 6982 N N . ILE D 1 97 ? 81.723 25.794 122.925 1.00 29.21 97 ILE D N 1
ATOM 6983 C CA . ILE D 1 97 ? 82.222 25.169 124.178 1.00 28.43 97 ILE D CA 1
ATOM 6984 C C . ILE D 1 97 ? 81.021 24.916 125.096 1.00 25.12 97 ILE D C 1
ATOM 6985 O O . ILE D 1 97 ? 79.881 25.253 124.775 1.00 26.19 97 ILE D O 1
ATOM 6990 N N . HIS D 1 98 ? 81.264 24.233 126.195 1.00 27.56 98 HIS D N 1
ATOM 6991 C CA . HIS D 1 98 ? 80.233 23.954 127.219 1.00 25.61 98 HIS D CA 1
ATOM 6992 C C . HIS D 1 98 ? 79.681 25.282 127.729 1.00 23.42 98 HIS D C 1
ATOM 6993 O O . HIS D 1 98 ? 80.452 26.168 128.104 1.00 26.61 98 HIS D O 1
ATOM 7000 N N . PRO D 1 99 ? 78.352 25.462 127.813 1.00 24.73 99 PRO D N 1
ATOM 7001 C CA . PRO D 1 99 ? 77.777 26.736 128.231 1.00 25.32 99 PRO D CA 1
ATOM 7002 C C . PRO D 1 99 ? 78.180 27.200 129.625 1.00 30.17 99 PRO D C 1
ATOM 7003 O O . PRO D 1 99 ? 78.298 28.400 129.846 1.00 27.01 99 PRO D O 1
ATOM 7007 N N . LEU D 1 100 ? 78.427 26.275 130.546 1.00 29.46 100 LEU D N 1
ATOM 7008 C CA . LEU D 1 100 ? 78.837 26.689 131.914 1.00 33.83 100 LEU D CA 1
ATOM 7009 C C . LEU D 1 100 ? 80.323 27.074 131.906 1.00 30.94 100 LEU D C 1
ATOM 7010 O O . LEU D 1 100 ? 80.687 27.917 132.733 1.00 32.79 100 LEU D O 1
ATOM 7015 N N . GLN D 1 101 ? 81.142 26.558 130.973 1.00 29.47 101 GLN D N 1
ATOM 7016 C CA . GLN D 1 101 ? 82.532 27.039 130.784 1.00 28.24 101 GLN D CA 1
ATOM 7017 C C . GLN D 1 101 ? 82.484 28.480 130.253 1.00 28.94 101 GLN D C 1
ATOM 7018 O O . GLN D 1 101 ? 83.274 29.341 130.718 1.00 25.73 101 GLN D O 1
ATOM 7024 N N . THR D 1 102 ? 81.602 28.757 129.287 1.00 25.22 102 THR D N 1
ATOM 7025 C CA . THR D 1 102 ? 81.397 30.132 128.769 1.00 22.58 102 THR D CA 1
ATOM 7026 C C . THR D 1 102 ? 81.085 31.054 129.947 1.00 22.85 102 THR D C 1
ATOM 7027 O O . THR D 1 102 ? 81.694 32.139 130.046 1.00 24.86 102 THR D O 1
ATOM 7031 N N . ASP D 1 103 ? 80.130 30.682 130.793 1.00 23.97 103 ASP D N 1
ATOM 7032 C CA . ASP D 1 103 ? 79.697 31.564 131.903 1.00 26.94 103 ASP D CA 1
ATOM 7033 C C . ASP D 1 103 ? 80.906 31.849 132.791 1.00 24.54 103 ASP D C 1
ATOM 7034 O O . ASP D 1 103 ? 81.106 33.034 133.132 1.00 26.32 103 ASP D O 1
ATOM 7039 N N . LYS D 1 104 ? 81.700 30.827 133.115 1.00 28.21 104 LYS D N 1
ATOM 7040 C CA . LYS D 1 104 ? 82.845 30.984 134.061 1.00 30.47 104 LYS D CA 1
ATOM 7041 C C . LYS D 1 104 ? 83.929 31.837 133.380 1.00 30.98 104 LYS D C 1
ATOM 7042 O O . LYS D 1 104 ? 84.512 32.697 134.054 1.00 29.13 104 LYS D O 1
ATOM 7045 N N . LEU D 1 105 ? 84.163 31.674 132.075 1.00 30.80 105 LEU D N 1
ATOM 7046 C CA . LEU D 1 105 ? 85.172 32.515 131.378 1.00 26.96 105 LEU D CA 1
ATOM 7047 C C . LEU D 1 105 ? 84.736 33.984 131.397 1.00 26.50 105 LEU D C 1
ATOM 7048 O O . LEU D 1 105 ? 85.576 34.886 131.727 1.00 25.95 105 LEU D O 1
ATOM 7053 N N . ILE D 1 106 ? 83.473 34.248 131.082 1.00 26.37 106 ILE D N 1
ATOM 7054 C CA . ILE D 1 106 ? 82.941 35.633 131.056 1.00 25.73 106 ILE D CA 1
ATOM 7055 C C . ILE D 1 106 ? 83.082 36.209 132.475 1.00 28.20 106 ILE D C 1
ATOM 7056 O O . ILE D 1 106 ? 83.564 37.358 132.608 1.00 28.76 106 ILE D O 1
ATOM 7061 N N . ALA D 1 107 ? 82.722 35.446 133.501 1.00 29.87 107 ALA D N 1
ATOM 7062 C CA . ALA D 1 107 ? 82.752 35.933 134.905 1.00 32.18 107 ALA D CA 1
ATOM 7063 C C . ALA D 1 107 ? 84.210 36.201 135.308 1.00 34.50 107 ALA D C 1
ATOM 7064 O O . ALA D 1 107 ? 84.473 37.251 135.946 1.00 36.40 107 ALA D O 1
ATOM 7066 N N . ASP D 1 108 ? 85.120 35.290 134.957 1.00 33.62 108 ASP D N 1
ATOM 7067 C CA . ASP D 1 108 ? 86.560 35.388 135.331 1.00 34.55 108 ASP D CA 1
ATOM 7068 C C . ASP D 1 108 ? 87.154 36.615 134.628 1.00 38.24 108 ASP D C 1
ATOM 7069 O O . ASP D 1 108 ? 88.002 37.312 135.245 1.00 35.85 108 ASP D O 1
ATOM 7074 N N . MET D 1 109 ? 86.736 36.883 133.392 1.00 34.66 109 MET D N 1
ATOM 7075 C CA . MET D 1 109 ? 87.196 38.071 132.628 1.00 33.68 109 MET D CA 1
ATOM 7076 C C . MET D 1 109 ? 86.676 39.342 133.307 1.00 32.91 109 MET D C 1
ATOM 7077 O O . MET D 1 109 ? 87.503 40.251 133.564 1.00 37.49 109 MET D O 1
ATOM 7082 N N . GLN D 1 110 ? 85.378 39.376 133.640 1.00 31.11 110 GLN D N 1
ATOM 7083 C CA . GLN D 1 110 ? 84.721 40.561 134.247 1.00 36.31 110 GLN D CA 1
ATOM 7084 C C . GLN D 1 110 ? 85.410 40.882 135.582 1.00 38.67 110 GLN D C 1
ATOM 7085 O O . GLN D 1 110 ? 85.614 42.073 135.855 1.00 40.07 110 GLN D O 1
ATOM 7091 N N . ALA D 1 111 ? 85.816 39.863 136.341 1.00 38.13 111 ALA D N 1
ATOM 7092 C CA . ALA D 1 111 ? 86.501 39.996 137.650 1.00 38.42 111 ALA D CA 1
ATOM 7093 C C . ALA D 1 111 ? 87.827 40.754 137.502 1.00 45.89 111 ALA D C 1
ATOM 7094 O O . ALA D 1 111 ? 88.216 41.451 138.479 1.00 45.06 111 ALA D O 1
ATOM 7096 N N . LYS D 1 112 ? 88.497 40.643 136.352 1.00 45.11 112 LYS D N 1
ATOM 7097 C CA . LYS D 1 112 ? 89.769 41.349 136.039 1.00 45.06 112 LYS D CA 1
ATOM 7098 C C . LYS D 1 112 ? 89.497 42.675 135.315 1.00 43.94 112 LYS D C 1
ATOM 7099 O O . LYS D 1 112 ? 90.467 43.296 134.868 1.00 48.86 112 LYS D O 1
ATOM 7104 N N . GLY D 1 113 ? 88.242 43.102 135.174 1.00 38.80 113 GLY D N 1
ATOM 7105 C CA . GLY D 1 113 ? 87.876 44.357 134.486 1.00 37.03 113 GLY D CA 1
ATOM 7106 C C . GLY D 1 113 ? 87.789 44.232 132.971 1.00 38.67 113 GLY D C 1
ATOM 7107 O O . GLY D 1 113 ? 87.728 45.273 132.301 1.00 42.18 113 GLY D O 1
ATOM 7108 N N . PHE D 1 114 ? 87.738 43.002 132.428 1.00 38.04 114 PHE D N 1
ATOM 7109 C CA . PHE D 1 114 ? 87.718 42.753 130.964 1.00 34.93 114 PHE D CA 1
ATOM 7110 C C . PHE D 1 114 ? 86.322 42.311 130.489 1.00 30.79 114 PHE D C 1
ATOM 7111 O O . PHE D 1 114 ? 85.561 41.704 131.257 1.00 34.36 114 PHE D O 1
ATOM 7119 N N . SER D 1 115 ? 86.015 42.654 129.242 1.00 34.81 115 SER D N 1
ATOM 7120 C CA . SER D 1 115 ? 84.719 42.403 128.576 1.00 32.22 115 SER D CA 1
ATOM 7121 C C . SER D 1 115 ? 84.824 41.197 127.636 1.00 31.98 115 SER D C 1
ATOM 7122 O O . SER D 1 115 ? 85.686 41.208 126.742 1.00 28.92 115 SER D O 1
ATOM 7125 N N . MET D 1 116 ? 83.920 40.218 127.795 1.00 29.02 116 MET D N 1
ATOM 7126 C CA . MET D 1 116 ? 83.910 39.030 126.908 1.00 26.66 116 MET D CA 1
ATOM 7127 C C . MET D 1 116 ? 82.464 38.668 126.571 1.00 25.05 116 MET D C 1
ATOM 7128 O O . MET D 1 116 ? 81.624 38.707 127.475 1.00 24.08 116 MET D O 1
ATOM 7133 N N . MET D 1 117 ? 82.226 38.319 125.308 1.00 22.91 117 MET D N 1
ATOM 7134 C CA . MET D 1 117 ? 80.896 37.888 124.815 1.00 23.67 117 MET D CA 1
ATOM 7135 C C . MET D 1 117 ? 81.034 36.580 124.029 1.00 21.20 117 MET D C 1
ATOM 7136 O O . MET D 1 117 ? 82.139 36.305 123.474 1.00 20.16 117 MET D O 1
ATOM 7141 N N . ASP D 1 118 ? 79.942 35.800 124.004 1.00 20.90 118 ASP D N 1
ATOM 7142 C CA . ASP D 1 118 ? 79.892 34.502 123.283 1.00 20.32 118 ASP D CA 1
ATOM 7143 C C . ASP D 1 118 ? 79.154 34.674 121.970 1.00 19.92 118 ASP D C 1
ATOM 7144 O O . ASP D 1 118 ? 77.934 35.012 121.981 1.00 21.67 118 ASP D O 1
ATOM 7149 N N . VAL D 1 119 ? 79.852 34.457 120.846 1.00 20.34 119 VAL D N 1
ATOM 7150 C CA . VAL D 1 119 ? 79.173 34.472 119.516 1.00 20.92 119 VAL D CA 1
ATOM 7151 C C . VAL D 1 119 ? 79.594 33.229 118.734 1.00 22.14 119 VAL D C 1
ATOM 7152 O O . VAL D 1 119 ? 80.328 33.290 117.729 1.00 20.04 119 VAL D O 1
ATOM 7156 N N . PRO D 1 120 ? 79.119 32.032 119.148 1.00 22.10 120 PRO D N 1
ATOM 7157 C CA . PRO D 1 120 ? 79.347 30.836 118.345 1.00 19.60 120 PRO D CA 1
ATOM 7158 C C . PRO D 1 120 ? 78.548 30.932 117.046 1.00 21.31 120 PRO D C 1
ATOM 7159 O O . PRO D 1 120 ? 77.645 31.793 116.882 1.00 19.81 120 PRO D O 1
ATOM 7163 N N . VAL D 1 121 ? 78.888 30.057 116.101 1.00 22.81 121 VAL D N 1
ATOM 7164 C CA . VAL D 1 121 ? 78.325 30.141 114.740 1.00 23.96 121 VAL D CA 1
ATOM 7165 C C . VAL D 1 121 ? 77.688 28.820 114.341 1.00 26.21 121 VAL D C 1
ATOM 7166 O O . VAL D 1 121 ? 78.199 27.747 114.765 1.00 28.12 121 VAL D O 1
ATOM 7170 N N . GLY D 1 122 ? 76.672 28.944 113.519 1.00 27.98 122 GLY D N 1
ATOM 7171 C CA . GLY D 1 122 ? 76.041 27.820 112.820 1.00 32.91 122 GLY D CA 1
ATOM 7172 C C . GLY D 1 122 ? 76.487 27.799 111.376 1.00 34.06 122 GLY D C 1
ATOM 7173 O O . GLY D 1 122 ? 76.928 28.833 110.896 1.00 28.20 122 GLY D O 1
ATOM 7174 N N . ARG D 1 123 ? 76.256 26.658 110.728 1.00 34.69 123 ARG D N 1
ATOM 7175 C CA . ARG D 1 123 ? 76.606 26.345 109.315 1.00 36.60 123 ARG D CA 1
ATOM 7176 C C . ARG D 1 123 ? 78.072 25.925 109.281 1.00 36.15 123 ARG D C 1
ATOM 7177 O O . ARG D 1 123 ? 78.741 25.873 110.368 1.00 33.86 123 ARG D O 1
ATOM 7185 N N . THR D 1 124 ? 78.572 25.678 108.065 1.00 37.86 124 THR D N 1
ATOM 7186 C CA . THR D 1 124 ? 79.735 24.834 107.721 1.00 42.47 124 THR D CA 1
ATOM 7187 C C . THR D 1 124 ? 80.977 25.699 107.456 1.00 38.89 124 THR D C 1
ATOM 7188 O O . THR D 1 124 ? 80.802 26.916 107.230 1.00 29.74 124 THR D O 1
ATOM 7192 N N . SER D 1 125 ? 82.119 25.052 107.267 1.00 35.56 125 SER D N 1
ATOM 7193 C CA . SER D 1 125 ? 83.364 25.689 106.783 1.00 35.82 125 SER D CA 1
ATOM 7194 C C . SER D 1 125 ? 83.123 26.291 105.387 1.00 32.57 125 SER D C 1
ATOM 7195 O O . SER D 1 125 ? 83.732 27.331 105.112 1.00 29.31 125 SER D O 1
ATOM 7198 N N . ALA D 1 126 ? 82.246 25.730 104.557 1.00 31.40 126 ALA D N 1
ATOM 7199 C CA . ALA D 1 126 ? 81.952 26.318 103.221 1.00 35.55 126 ALA D CA 1
ATOM 7200 C C . ALA D 1 126 ? 81.310 27.697 103.436 1.00 33.92 126 ALA D C 1
ATOM 7201 O O . ALA D 1 126 ? 81.660 28.655 102.704 1.00 29.40 126 ALA D O 1
ATOM 7203 N N . ASN D 1 127 ? 80.439 27.812 104.440 1.00 27.76 127 ASN D N 1
ATOM 7204 C CA . ASN D 1 127 ? 79.806 29.098 104.817 1.00 27.22 127 ASN D CA 1
ATOM 7205 C C . ASN D 1 127 ? 80.837 30.029 105.444 1.00 25.69 127 ASN D C 1
ATOM 7206 O O . ASN D 1 127 ? 80.682 31.249 105.257 1.00 26.17 127 ASN D O 1
ATOM 7211 N N . ALA D 1 128 ? 81.789 29.513 106.224 1.00 24.11 128 ALA D N 1
ATOM 7212 C CA . ALA D 1 128 ? 82.868 30.332 106.801 1.00 25.60 128 ALA D CA 1
ATOM 7213 C C . ALA D 1 128 ? 83.623 31.016 105.652 1.00 25.96 128 ALA D C 1
ATOM 7214 O O . ALA D 1 128 ? 83.909 32.221 105.745 1.00 27.80 128 ALA D O 1
ATOM 7216 N N . ILE D 1 129 ? 83.930 30.256 104.609 1.00 27.10 129 ILE D N 1
ATOM 7217 C CA . ILE D 1 129 ? 84.677 30.796 103.425 1.00 27.21 129 ILE D CA 1
ATOM 7218 C C . ILE D 1 129 ? 83.865 31.945 102.798 1.00 27.31 129 ILE D C 1
ATOM 7219 O O . ILE D 1 129 ? 84.432 33.038 102.590 1.00 28.40 129 ILE D O 1
ATOM 7224 N N . THR D 1 130 ? 82.569 31.745 102.551 1.00 23.44 130 THR D N 1
ATOM 7225 C CA . THR D 1 130 ? 81.735 32.721 101.797 1.00 27.60 130 THR D CA 1
ATOM 7226 C C . THR D 1 130 ? 81.229 33.841 102.721 1.00 30.76 130 THR D C 1
ATOM 7227 O O . THR D 1 130 ? 80.646 34.784 102.189 1.00 31.20 130 THR D O 1
ATOM 7231 N N . GLY D 1 131 ? 81.415 33.747 104.046 1.00 26.38 131 GLY D N 1
ATOM 7232 C CA . GLY D 1 131 ? 80.942 34.765 105.003 1.00 25.64 131 GLY D CA 1
ATOM 7233 C C . GLY D 1 131 ? 79.434 34.660 105.213 1.00 25.14 131 GLY D C 1
ATOM 7234 O O . GLY D 1 131 ? 78.781 35.685 105.471 1.00 24.68 131 GLY D O 1
ATOM 7235 N N . THR D 1 132 ? 78.877 33.454 105.130 1.00 25.46 132 THR D N 1
ATOM 7236 C CA . THR D 1 132 ? 77.400 33.202 105.254 1.00 27.57 132 THR D CA 1
ATOM 7237 C C . THR D 1 132 ? 77.093 32.344 106.491 1.00 24.81 132 THR D C 1
ATOM 7238 O O . THR D 1 132 ? 76.054 31.640 106.499 1.00 30.20 132 THR D O 1
ATOM 7242 N N . LEU D 1 133 ? 77.926 32.423 107.527 1.00 23.75 133 LEU D N 1
ATOM 7243 C CA . LEU D 1 133 ? 77.678 31.769 108.834 1.00 24.55 133 LEU D CA 1
ATOM 7244 C C . LEU D 1 133 ? 76.423 32.357 109.480 1.00 23.16 133 LEU D C 1
ATOM 7245 O O . LEU D 1 133 ? 76.064 33.526 109.200 1.00 25.46 133 LEU D O 1
ATOM 7250 N N . LEU D 1 134 ? 75.796 31.574 110.337 1.00 25.75 134 LEU D N 1
ATOM 7251 C CA . LEU D 1 134 ? 74.734 32.025 111.265 1.00 22.42 134 LEU D CA 1
ATOM 7252 C C . LEU D 1 134 ? 75.414 32.485 112.552 1.00 21.64 134 LEU D C 1
ATOM 7253 O O . LEU D 1 134 ? 76.143 31.699 113.136 1.00 24.11 134 LEU D O 1
ATOM 7258 N N . LEU D 1 135 ? 75.245 33.737 112.928 1.00 23.55 135 LEU D N 1
ATOM 7259 C CA . LEU D 1 135 ? 75.904 34.318 114.127 1.00 20.94 135 LEU D CA 1
ATOM 7260 C C . LEU D 1 135 ? 74.898 34.264 115.278 1.00 20.91 135 LEU D C 1
ATOM 7261 O O . LEU D 1 135 ? 73.862 34.916 115.178 1.00 23.17 135 LEU D O 1
ATOM 7266 N N . LEU D 1 136 ? 75.217 33.495 116.312 1.00 22.64 136 LEU D N 1
ATOM 7267 C CA . LEU D 1 136 ? 74.321 33.366 117.484 1.00 23.05 136 LEU D CA 1
ATOM 7268 C C . LEU D 1 136 ? 74.904 34.230 118.584 1.00 20.01 136 LEU D C 1
ATOM 7269 O O . LEU D 1 136 ? 75.798 33.772 119.330 1.00 22.89 136 LEU D O 1
ATOM 7274 N N . ALA D 1 137 ? 74.484 35.501 118.611 1.00 20.94 137 ALA D N 1
ATOM 7275 C CA . ALA D 1 137 ? 75.181 36.546 119.376 1.00 20.13 137 ALA D CA 1
ATOM 7276 C C . ALA D 1 137 ? 74.655 36.584 120.805 1.00 20.57 137 ALA D C 1
ATOM 7277 O O . ALA D 1 137 ? 73.565 37.183 121.039 1.00 21.17 137 ALA D O 1
ATOM 7279 N N . GLY D 1 138 ? 75.453 36.057 121.709 1.00 20.24 138 GLY D N 1
ATOM 7280 C CA . GLY D 1 138 ? 75.393 36.289 123.152 1.00 19.62 138 GLY D CA 1
ATOM 7281 C C . GLY D 1 138 ? 76.008 37.652 123.456 1.00 23.06 138 GLY D C 1
ATOM 7282 O O . GLY D 1 138 ? 76.509 38.326 122.515 1.00 24.21 138 GLY D O 1
ATOM 7283 N N . GLY D 1 139 ? 76.074 37.958 124.735 1.00 24.42 139 GLY D N 1
ATOM 7284 C CA . GLY D 1 139 ? 76.606 39.238 125.243 1.00 25.63 139 GLY D CA 1
ATOM 7285 C C . GLY D 1 139 ? 75.488 40.215 125.566 1.00 23.30 139 GLY D C 1
ATOM 7286 O O . GLY D 1 139 ? 74.307 39.965 125.228 1.00 23.38 139 GLY D O 1
ATOM 7287 N N . THR D 1 140 ? 75.851 41.319 126.194 1.00 26.80 140 THR D N 1
ATOM 7288 C CA . THR D 1 140 ? 74.909 42.422 126.488 1.00 25.41 140 THR D CA 1
ATOM 7289 C C . THR D 1 140 ? 74.461 43.062 125.188 1.00 25.07 140 THR D C 1
ATOM 7290 O O . THR D 1 140 ? 75.151 42.936 124.160 1.00 23.78 140 THR D O 1
ATOM 7294 N N . ALA D 1 141 ? 73.339 43.773 125.230 1.00 24.04 141 ALA D N 1
ATOM 7295 C CA . ALA D 1 141 ? 72.813 44.553 124.103 1.00 24.85 141 ALA D CA 1
ATOM 7296 C C . ALA D 1 141 ? 73.923 45.488 123.585 1.00 22.01 141 ALA D C 1
ATOM 7297 O O . ALA D 1 141 ? 74.059 45.597 122.359 1.00 24.57 141 ALA D O 1
ATOM 7299 N N . GLU D 1 142 ? 74.660 46.126 124.488 1.00 24.97 142 GLU D N 1
ATOM 7300 C CA . GLU D 1 142 ? 75.766 47.086 124.170 1.00 25.88 142 GLU D CA 1
ATOM 7301 C C . GLU D 1 142 ? 76.855 46.349 123.385 1.00 23.29 142 GLU D C 1
ATOM 7302 O O . GLU D 1 142 ? 77.292 46.855 122.323 1.00 25.46 142 GLU D O 1
ATOM 7304 N N . GLN D 1 143 ? 77.250 45.164 123.868 1.00 25.11 143 GLN D N 1
ATOM 7305 C CA . GLN D 1 143 ? 78.312 44.346 123.221 1.00 25.95 143 GLN D CA 1
ATOM 7306 C C . GLN D 1 143 ? 77.847 43.900 121.833 1.00 22.40 143 GLN D C 1
ATOM 7307 O O . GLN D 1 143 ? 78.639 43.967 120.882 1.00 23.75 143 GLN D O 1
ATOM 7313 N N . VAL D 1 144 ? 76.608 43.450 121.682 1.00 22.29 144 VAL D N 1
ATOM 7314 C CA . VAL D 1 144 ? 76.101 43.002 120.363 1.00 22.15 144 VAL D CA 1
ATOM 7315 C C . VAL D 1 144 ? 76.102 44.198 119.392 1.00 25.12 144 VAL D C 1
ATOM 7316 O O . VAL D 1 144 ? 76.521 44.031 118.249 1.00 24.35 144 VAL D O 1
ATOM 7320 N N . GLU D 1 145 ? 75.590 45.354 119.820 1.00 25.24 145 GLU D N 1
ATOM 7321 C CA . GLU D 1 145 ? 75.554 46.565 118.947 1.00 27.79 145 GLU D CA 1
ATOM 7322 C C . GLU D 1 145 ? 76.993 46.876 118.498 1.00 23.32 145 GLU D C 1
ATOM 7323 O O . GLU D 1 145 ? 77.198 47.120 117.293 1.00 24.71 145 GLU D O 1
ATOM 7329 N N . ARG D 1 146 ? 77.935 46.898 119.441 1.00 25.94 146 ARG D N 1
ATOM 7330 C CA . ARG D 1 146 ? 79.352 47.246 119.168 1.00 24.14 146 ARG D CA 1
ATOM 7331 C C . ARG D 1 146 ? 79.975 46.227 118.196 1.00 24.59 146 ARG D C 1
ATOM 7332 O O . ARG D 1 146 ? 80.727 46.621 117.263 1.00 23.13 146 ARG D O 1
ATOM 7340 N N . ALA D 1 147 ? 79.709 44.936 118.383 1.00 22.20 147 ALA D N 1
ATOM 7341 C CA . ALA D 1 147 ? 80.396 43.850 117.629 1.00 23.17 147 ALA D CA 1
ATOM 7342 C C . ALA D 1 147 ? 79.751 43.665 116.253 1.00 21.24 147 ALA D C 1
ATOM 7343 O O . ALA D 1 147 ? 80.397 43.092 115.378 1.00 23.21 147 ALA D O 1
ATOM 7345 N N . THR D 1 148 ? 78.523 44.135 116.035 1.00 20.72 148 THR D N 1
ATOM 7346 C CA . THR D 1 148 ? 77.722 43.767 114.845 1.00 20.62 148 THR D CA 1
ATOM 7347 C C . THR D 1 148 ? 78.492 44.006 113.552 1.00 21.53 148 THR D C 1
ATOM 7348 O O . THR D 1 148 ? 78.526 43.137 112.703 1.00 22.00 148 THR D O 1
ATOM 7352 N N . PRO D 1 149 ? 79.090 45.207 113.332 1.00 21.34 149 PRO D N 1
ATOM 7353 C CA . PRO D 1 149 ? 79.776 45.458 112.048 1.00 24.84 149 PRO D CA 1
ATOM 7354 C C . PRO D 1 149 ? 80.889 44.438 111.755 1.00 22.29 149 PRO D C 1
ATOM 7355 O O . PRO D 1 149 ? 81.035 44.011 110.595 1.00 23.05 149 PRO D O 1
ATOM 7359 N N . ILE D 1 150 ? 81.624 44.030 112.786 1.00 23.45 150 ILE D N 1
ATOM 7360 C CA . ILE D 1 150 ? 82.716 43.024 112.736 1.00 22.02 150 ILE D CA 1
ATOM 7361 C C . ILE D 1 150 ? 82.088 41.669 112.390 1.00 21.80 150 ILE D C 1
ATOM 7362 O O . ILE D 1 150 ? 82.546 40.981 111.436 1.00 21.83 150 ILE D O 1
ATOM 7367 N N . LEU D 1 151 ? 81.034 41.297 113.102 1.00 21.62 151 LEU D N 1
ATOM 7368 C CA . LEU D 1 151 ? 80.407 39.965 112.957 1.00 20.40 151 LEU D CA 1
ATOM 7369 C C . LEU D 1 151 ? 79.852 39.803 111.539 1.00 23.17 151 LEU D C 1
ATOM 7370 O O . LEU D 1 151 ? 79.951 38.727 110.982 1.00 22.14 151 LEU D O 1
ATOM 7375 N N . MET D 1 152 ? 79.246 40.851 110.962 1.00 21.86 152 MET D N 1
ATOM 7376 C CA . MET D 1 152 ? 78.600 40.772 109.626 1.00 22.74 152 MET D CA 1
ATOM 7377 C C . MET D 1 152 ? 79.648 40.619 108.496 1.00 23.39 152 MET D C 1
ATOM 7378 O O . MET D 1 152 ? 79.252 40.295 107.380 1.00 24.33 152 MET D O 1
ATOM 7383 N N . ALA D 1 153 ? 80.949 40.732 108.783 1.00 21.98 153 ALA D N 1
ATOM 7384 C CA . ALA D 1 153 ? 82.024 40.367 107.839 1.00 22.55 153 ALA D CA 1
ATOM 7385 C C . ALA D 1 153 ? 82.163 38.847 107.740 1.00 24.33 153 ALA D C 1
ATOM 7386 O O . ALA D 1 153 ? 82.679 38.367 106.733 1.00 23.48 153 ALA D O 1
ATOM 7388 N N . MET D 1 154 ? 81.722 38.108 108.762 1.00 23.56 154 MET D N 1
ATOM 7389 C CA . MET D 1 154 ? 81.916 36.638 108.850 1.00 23.20 154 MET D CA 1
ATOM 7390 C C . MET D 1 154 ? 80.617 35.872 108.633 1.00 24.22 154 MET D C 1
ATOM 7391 O O . MET D 1 154 ? 80.676 34.701 108.194 1.00 22.40 154 MET D O 1
ATOM 7396 N N . GLY D 1 155 ? 79.469 36.482 108.916 1.00 25.12 155 GLY D N 1
ATOM 7397 C CA . GLY D 1 155 ? 78.162 35.797 108.749 1.00 26.83 155 GLY D CA 1
ATOM 7398 C C . GLY D 1 155 ? 77.161 36.652 108.006 1.00 28.58 155 GLY D C 1
ATOM 7399 O O . GLY D 1 155 ? 77.401 37.857 107.824 1.00 27.83 155 GLY D O 1
ATOM 7400 N N . SER D 1 156 ? 76.069 36.031 107.566 1.00 27.51 156 SER D N 1
ATOM 7401 C CA . SER D 1 156 ? 75.016 36.683 106.743 1.00 28.89 156 SER D CA 1
ATOM 7402 C C . SER D 1 156 ? 73.758 36.921 107.583 1.00 27.69 156 SER D C 1
ATOM 7403 O O . SER D 1 156 ? 72.850 37.613 107.095 1.00 29.22 156 SER D O 1
ATOM 7406 N N . GLU D 1 157 ? 73.662 36.339 108.768 1.00 26.14 157 GLU D N 1
ATOM 7407 C CA . GLU D 1 157 ? 72.432 36.438 109.607 1.00 30.08 157 GLU D CA 1
ATOM 7408 C C . GLU D 1 157 ? 72.874 36.474 111.064 1.00 26.32 157 GLU D C 1
ATOM 7409 O O . GLU D 1 157 ? 73.697 35.616 111.454 1.00 26.75 157 GLU D O 1
ATOM 7415 N N . LEU D 1 158 ? 72.376 37.452 111.811 1.00 25.50 158 LEU D N 1
ATOM 7416 C CA . LEU D 1 158 ? 72.744 37.616 113.222 1.00 24.78 158 LEU D CA 1
ATOM 7417 C C . LEU D 1 158 ? 71.473 37.425 114.026 1.00 26.14 158 LEU D C 1
ATOM 7418 O O . LEU D 1 158 ? 70.469 38.132 113.757 1.00 26.42 158 LEU D O 1
ATOM 7423 N N . ILE D 1 159 ? 71.528 36.538 114.996 1.00 24.39 159 ILE D N 1
ATOM 7424 C CA . ILE D 1 159 ? 70.429 36.352 115.979 1.00 26.73 159 ILE D CA 1
ATOM 7425 C C . ILE D 1 159 ? 70.909 36.899 117.310 1.00 22.52 159 ILE D C 1
ATOM 7426 O O . ILE D 1 159 ? 71.933 36.454 117.801 1.00 24.42 159 ILE D O 1
ATOM 7431 N N . ASN D 1 160 ? 70.173 37.851 117.857 1.00 23.25 160 ASN D N 1
ATOM 7432 C CA . ASN D 1 160 ? 70.442 38.384 119.207 1.00 25.15 160 ASN D CA 1
ATOM 7433 C C . ASN D 1 160 ? 69.870 37.399 120.225 1.00 24.99 160 ASN D C 1
ATOM 7434 O O . ASN D 1 160 ? 68.630 37.330 120.359 1.00 23.45 160 ASN D O 1
ATOM 7439 N N . ALA D 1 161 ? 70.732 36.653 120.898 1.00 21.83 161 ALA D N 1
ATOM 7440 C CA . ALA D 1 161 ? 70.313 35.526 121.774 1.00 22.77 161 ALA D CA 1
ATOM 7441 C C . ALA D 1 161 ? 69.825 36.059 123.113 1.00 24.40 161 ALA D C 1
ATOM 7442 O O . ALA D 1 161 ? 69.283 35.253 123.883 1.00 27.24 161 ALA D O 1
ATOM 7444 N N . GLY D 1 162 ? 70.068 37.351 123.406 1.00 22.92 162 GLY D N 1
ATOM 7445 C CA . GLY D 1 162 ? 69.433 38.014 124.563 1.00 24.89 162 GLY D CA 1
ATOM 7446 C C . GLY D 1 162 ? 70.238 38.026 125.848 1.00 25.41 162 GLY D C 1
ATOM 7447 O O . GLY D 1 162 ? 69.635 38.209 126.925 1.00 31.19 162 GLY D O 1
ATOM 7448 N N . GLY D 1 163 ? 71.557 37.854 125.817 1.00 22.44 163 GLY D N 1
ATOM 7449 C CA . GLY D 1 163 ? 72.391 38.116 126.993 1.00 19.29 163 GLY D CA 1
ATOM 7450 C C . GLY D 1 163 ? 73.698 37.323 127.006 1.00 21.72 163 GLY D C 1
ATOM 7451 O O . GLY D 1 163 ? 73.913 36.411 126.175 1.00 22.10 163 GLY D O 1
ATOM 7452 N N . PRO D 1 164 ? 74.607 37.642 127.944 1.00 22.17 164 PRO D N 1
ATOM 7453 C CA . PRO D 1 164 ? 75.853 36.894 128.141 1.00 22.49 164 PRO D CA 1
ATOM 7454 C C . PRO D 1 164 ? 75.561 35.400 128.320 1.00 26.58 164 PRO D C 1
ATOM 7455 O O . PRO D 1 164 ? 74.699 35.054 129.127 1.00 24.49 164 PRO D O 1
ATOM 7459 N N . GLY D 1 165 ? 76.226 34.558 127.518 1.00 22.86 165 GLY D N 1
ATOM 7460 C CA . GLY D 1 165 ? 76.090 33.088 127.601 1.00 23.25 165 GLY D CA 1
ATOM 7461 C C . GLY D 1 165 ? 74.850 32.571 126.880 1.00 22.67 165 GLY D C 1
ATOM 7462 O O . GLY D 1 165 ? 74.692 31.334 126.791 1.00 23.88 165 GLY D O 1
ATOM 7463 N N . MET D 1 166 ? 74.004 33.432 126.309 1.00 21.90 166 MET D N 1
ATOM 7464 C CA . MET D 1 166 ? 72.774 32.975 125.641 1.00 23.44 166 MET D CA 1
ATOM 7465 C C . MET D 1 166 ? 73.073 32.533 124.210 1.00 21.50 166 MET D C 1
ATOM 7466 O O . MET D 1 166 ? 72.272 31.766 123.668 1.00 20.11 166 MET D O 1
ATOM 7471 N N . GLY D 1 167 ? 74.173 32.984 123.599 1.00 20.84 167 GLY D N 1
ATOM 7472 C CA . GLY D 1 167 ? 74.544 32.528 122.239 1.00 19.28 167 GLY D CA 1
ATOM 7473 C C . GLY D 1 167 ? 74.918 31.060 122.260 1.00 19.95 167 GLY D C 1
ATOM 7474 O O . GLY D 1 167 ? 74.348 30.265 121.456 1.00 18.25 167 GLY D O 1
ATOM 7475 N N . ILE D 1 168 ? 75.783 30.694 123.202 1.00 19.59 168 ILE D N 1
ATOM 7476 C CA . ILE D 1 168 ? 76.206 29.277 123.336 1.00 20.12 168 ILE D CA 1
ATOM 7477 C C . ILE D 1 168 ? 74.969 28.439 123.737 1.00 20.65 168 ILE D C 1
ATOM 7478 O O . ILE D 1 168 ? 74.822 27.297 123.234 1.00 19.95 168 ILE D O 1
ATOM 7483 N N . ARG D 1 169 ? 74.087 28.967 124.568 1.00 20.72 169 ARG D N 1
ATOM 7484 C CA . ARG D 1 169 ? 72.884 28.207 124.995 1.00 20.09 169 ARG D CA 1
ATOM 7485 C C . ARG D 1 169 ? 71.949 27.964 123.801 1.00 21.21 169 ARG D C 1
ATOM 7486 O O . ARG D 1 169 ? 71.476 26.843 123.621 1.00 20.25 169 ARG D O 1
ATOM 7494 N N . VAL D 1 170 ? 71.683 28.941 122.971 1.00 19.96 170 VAL D N 1
ATOM 7495 C CA . VAL D 1 170 ? 70.701 28.752 121.868 1.00 20.35 170 VAL D CA 1
ATOM 7496 C C . VAL D 1 170 ? 71.341 27.864 120.785 1.00 20.35 170 VAL D C 1
ATOM 7497 O O . VAL D 1 170 ? 70.621 27.040 120.181 1.00 19.01 170 VAL D O 1
ATOM 7501 N N . LYS D 1 171 ? 72.673 27.946 120.606 1.00 21.55 171 LYS D N 1
ATOM 7502 C CA . LYS D 1 171 ? 73.351 27.008 119.689 1.00 20.29 171 LYS D CA 1
ATOM 7503 C C . LYS D 1 171 ? 73.172 25.594 120.223 1.00 19.27 171 LYS D C 1
ATOM 7504 O O . LYS D 1 171 ? 72.863 24.695 119.428 1.00 20.05 171 LYS D O 1
ATOM 7510 N N . LEU D 1 172 ? 73.339 25.399 121.519 1.00 18.19 172 LEU D N 1
ATOM 7511 C CA . LEU D 1 172 ? 73.248 24.033 122.108 1.00 19.57 172 LEU D CA 1
ATOM 7512 C C . LEU D 1 172 ? 71.832 23.481 121.923 1.00 18.97 172 LEU D C 1
ATOM 7513 O O . LEU D 1 172 ? 71.721 22.277 121.498 1.00 20.83 172 LEU D O 1
ATOM 7518 N N . ILE D 1 173 ? 70.808 24.276 122.188 1.00 16.67 173 ILE D N 1
ATOM 7519 C CA . ILE D 1 173 ? 69.406 23.776 122.103 1.00 17.25 173 ILE D CA 1
ATOM 7520 C C . ILE D 1 173 ? 69.123 23.435 120.649 1.00 18.72 173 ILE D C 1
ATOM 7521 O O . ILE D 1 173 ? 68.599 22.356 120.374 1.00 18.51 173 ILE D O 1
ATOM 7526 N N . ASN D 1 174 ? 69.476 24.335 119.728 1.00 18.30 174 ASN D N 1
ATOM 7527 C CA . ASN D 1 174 ? 69.254 24.124 118.283 1.00 18.18 174 ASN D CA 1
ATOM 7528 C C . ASN D 1 174 ? 69.940 22.822 117.855 1.00 18.99 174 ASN D C 1
ATOM 7529 O O . ASN D 1 174 ? 69.281 21.989 117.218 1.00 18.90 174 ASN D O 1
ATOM 7534 N N . ASN D 1 175 ? 71.220 22.660 118.158 1.00 17.73 175 ASN D N 1
ATOM 7535 C CA . ASN D 1 175 ? 71.993 21.490 117.672 1.00 18.88 175 ASN D CA 1
ATOM 7536 C C . ASN D 1 175 ? 71.490 20.227 118.352 1.00 19.21 175 ASN D C 1
ATOM 7537 O O . ASN D 1 175 ? 71.413 19.187 117.674 1.00 20.69 175 ASN D O 1
ATOM 7542 N N . TYR D 1 176 ? 71.182 20.280 119.651 1.00 19.17 176 TYR D N 1
ATOM 7543 C CA . TYR D 1 176 ? 70.643 19.097 120.357 1.00 17.31 176 TYR D CA 1
ATOM 7544 C C . TYR D 1 176 ? 69.409 18.621 119.561 1.00 17.85 176 TYR D C 1
ATOM 7545 O O . TYR D 1 176 ? 69.302 17.435 119.221 1.00 18.62 176 TYR D O 1
ATOM 7554 N N . MET D 1 177 ? 68.469 19.530 119.347 1.00 18.14 177 MET D N 1
ATOM 7555 C CA . MET D 1 177 ? 67.213 19.203 118.679 1.00 18.13 177 MET D CA 1
ATOM 7556 C C . MET D 1 177 ? 67.487 18.657 117.262 1.00 17.74 177 MET D C 1
ATOM 7557 O O . MET D 1 177 ? 66.937 17.585 116.910 1.00 19.14 177 MET D O 1
ATOM 7562 N N . SER D 1 178 ? 68.307 19.340 116.444 1.00 17.10 178 SER D N 1
ATOM 7563 C CA . SER D 1 178 ? 68.500 18.885 115.049 1.00 17.84 178 SER D CA 1
ATOM 7564 C C . SER D 1 178 ? 69.237 17.541 115.055 1.00 18.10 178 SER D C 1
ATOM 7565 O O . SER D 1 178 ? 68.921 16.670 114.230 1.00 18.82 178 SER D O 1
ATOM 7568 N N . ILE D 1 179 ? 70.240 17.369 115.909 1.00 17.20 179 ILE D N 1
ATOM 7569 C CA . ILE D 1 179 ? 71.061 16.133 115.854 1.00 17.85 179 ILE D CA 1
ATOM 7570 C C . ILE D 1 179 ? 70.206 14.934 116.281 1.00 20.19 179 ILE D C 1
ATOM 7571 O O . ILE D 1 179 ? 70.207 13.916 115.595 1.00 17.59 179 ILE D O 1
ATOM 7576 N N . ALA D 1 180 ? 69.440 15.054 117.355 1.00 17.96 180 ALA D N 1
ATOM 7577 C CA . ALA D 1 180 ? 68.569 13.952 117.818 1.00 18.72 180 ALA D CA 1
ATOM 7578 C C . ALA D 1 180 ? 67.448 13.740 116.815 1.00 18.21 180 ALA D C 1
ATOM 7579 O O . ALA D 1 180 ? 67.112 12.555 116.545 1.00 17.90 180 ALA D O 1
ATOM 7581 N N . LEU D 1 181 ? 66.883 14.800 116.240 1.00 18.76 181 LEU D N 1
ATOM 7582 C CA . LEU D 1 181 ? 65.755 14.719 115.281 1.00 18.09 181 LEU D CA 1
ATOM 7583 C C . LEU D 1 181 ? 66.160 13.872 114.064 1.00 19.38 181 LEU D C 1
ATOM 7584 O O . LEU D 1 181 ? 65.337 13.095 113.532 1.00 18.68 181 LEU D O 1
ATOM 7589 N N . ASN D 1 182 ? 67.423 13.963 113.667 1.00 17.07 182 ASN D N 1
ATOM 7590 C CA . ASN D 1 182 ? 67.924 13.191 112.521 1.00 18.04 182 ASN D CA 1
ATOM 7591 C C . ASN D 1 182 ? 67.772 11.692 112.782 1.00 18.14 182 ASN D C 1
ATOM 7592 O O . ASN D 1 182 ? 67.392 10.936 111.852 1.00 18.39 182 ASN D O 1
ATOM 7597 N N . ALA D 1 183 ? 68.088 11.219 113.988 1.00 17.51 183 ALA D N 1
ATOM 7598 C CA . ALA D 1 183 ? 67.988 9.798 114.347 1.00 17.96 183 ALA D CA 1
ATOM 7599 C C . ALA D 1 183 ? 66.516 9.364 114.299 1.00 18.44 183 ALA D C 1
ATOM 7600 O O . ALA D 1 183 ? 66.256 8.276 113.810 1.00 17.01 183 ALA D O 1
ATOM 7602 N N . LEU D 1 184 ? 65.598 10.202 114.777 1.00 15.92 184 LEU D N 1
ATOM 7603 C CA . LEU D 1 184 ? 64.158 9.838 114.789 1.00 18.16 184 LEU D CA 1
ATOM 7604 C C . LEU D 1 184 ? 63.658 9.822 113.342 1.00 16.12 184 LEU D C 1
ATOM 7605 O O . LEU D 1 184 ? 62.965 8.885 112.956 1.00 17.92 184 LEU D O 1
ATOM 7610 N N . SER D 1 185 ? 64.039 10.811 112.572 1.00 16.08 185 SER D N 1
ATOM 7611 C CA . SER D 1 185 ? 63.670 10.964 111.149 1.00 17.28 185 SER D CA 1
ATOM 7612 C C . SER D 1 185 ? 64.056 9.669 110.411 1.00 19.26 185 SER D C 1
ATOM 7613 O O . SER D 1 185 ? 63.244 9.154 109.627 1.00 18.52 185 SER D O 1
ATOM 7616 N N . ALA D 1 186 ? 65.282 9.189 110.654 1.00 17.36 186 ALA D N 1
ATOM 7617 C CA . ALA D 1 186 ? 65.776 7.926 110.058 1.00 18.66 186 ALA D CA 1
ATOM 7618 C C . ALA D 1 186 ? 64.866 6.741 110.413 1.00 19.74 186 ALA D C 1
ATOM 7619 O O . ALA D 1 186 ? 64.548 5.943 109.542 1.00 19.45 186 ALA D O 1
ATOM 7621 N N . GLU D 1 187 ? 64.447 6.596 111.669 1.00 17.84 187 GLU D N 1
ATOM 7622 C CA . GLU D 1 187 ? 63.544 5.494 112.073 1.00 18.01 187 GLU D CA 1
ATOM 7623 C C . GLU D 1 187 ? 62.251 5.577 111.253 1.00 19.12 187 GLU D C 1
ATOM 7624 O O . GLU D 1 187 ? 61.829 4.531 110.737 1.00 18.42 187 GLU D O 1
ATOM 7630 N N . ALA D 1 188 ? 61.648 6.756 111.145 1.00 18.03 188 ALA D N 1
ATOM 7631 C CA . ALA D 1 188 ? 60.360 6.904 110.436 1.00 17.96 188 ALA D CA 1
ATOM 7632 C C . ALA D 1 188 ? 60.566 6.534 108.956 1.00 17.37 188 ALA D C 1
ATOM 7633 O O . ALA D 1 188 ? 59.732 5.776 108.385 1.00 18.80 188 ALA D O 1
ATOM 7635 N N . ALA D 1 189 ? 61.650 7.001 108.351 1.00 17.58 189 ALA D N 1
ATOM 7636 C CA . ALA D 1 189 ? 61.955 6.773 106.920 1.00 19.82 189 ALA D CA 1
ATOM 7637 C C . ALA D 1 189 ? 62.233 5.285 106.654 1.00 20.23 189 ALA D C 1
ATOM 7638 O O . ALA D 1 189 ? 61.819 4.753 105.584 1.00 19.72 189 ALA D O 1
ATOM 7640 N N . VAL D 1 190 ? 62.924 4.602 107.543 1.00 19.32 190 VAL D N 1
ATOM 7641 C CA . VAL D 1 190 ? 63.252 3.166 107.343 1.00 18.91 190 VAL D CA 1
ATOM 7642 C C . VAL D 1 190 ? 62.009 2.321 107.581 1.00 19.36 190 VAL D C 1
ATOM 7643 O O . VAL D 1 190 ? 61.801 1.363 106.831 1.00 19.41 190 VAL D O 1
ATOM 7647 N N . LEU D 1 191 ? 61.159 2.688 108.539 1.00 18.62 191 LEU D N 1
ATOM 7648 C CA . LEU D 1 191 ? 59.892 1.955 108.728 1.00 19.47 191 LEU D CA 1
ATOM 7649 C C . LEU D 1 191 ? 59.043 2.130 107.462 1.00 17.94 191 LEU D C 1
ATOM 7650 O O . LEU D 1 191 ? 58.418 1.149 107.024 1.00 19.31 191 LEU D O 1
ATOM 7655 N N . CYS D 1 192 ? 59.060 3.323 106.888 1.00 20.67 192 CYS D N 1
ATOM 7656 C CA . CYS D 1 192 ? 58.348 3.643 105.629 1.00 21.55 192 CYS D CA 1
ATOM 7657 C C . CYS D 1 192 ? 58.832 2.699 104.509 1.00 21.74 192 CYS D C 1
ATOM 7658 O O . CYS D 1 192 ? 58.003 2.008 103.871 1.00 19.78 192 CYS D O 1
ATOM 7661 N N . GLU D 1 193 ? 60.155 2.561 104.355 1.00 19.60 193 GLU D N 1
ATOM 7662 C CA . GLU D 1 193 ? 60.729 1.658 103.336 1.00 21.28 193 GLU D CA 1
ATOM 7663 C C . GLU D 1 193 ? 60.363 0.210 103.646 1.00 21.71 193 GLU D C 1
ATOM 7664 O O . GLU D 1 193 ? 60.009 -0.536 102.686 1.00 21.44 193 GLU D O 1
ATOM 7670 N N . ALA D 1 194 ? 60.406 -0.234 104.897 1.00 19.06 194 ALA D N 1
ATOM 7671 C CA . ALA D 1 194 ? 60.104 -1.622 105.248 1.00 19.53 194 ALA D CA 1
ATOM 7672 C C . ALA D 1 194 ? 58.647 -1.945 104.902 1.00 21.02 194 ALA D C 1
ATOM 7673 O O . ALA D 1 194 ? 58.365 -3.132 104.630 1.00 21.76 194 ALA D O 1
ATOM 7675 N N . LEU D 1 195 ? 57.772 -0.949 104.948 1.00 20.20 195 LEU D N 1
ATOM 7676 C CA . LEU D 1 195 ? 56.327 -1.100 104.607 1.00 20.88 195 LEU D CA 1
ATOM 7677 C C . LEU D 1 195 ? 56.092 -0.948 103.097 1.00 22.77 195 LEU D C 1
ATOM 7678 O O . LEU D 1 195 ? 54.899 -1.031 102.670 1.00 21.65 195 LEU D O 1
ATOM 7683 N N . ASN D 1 196 ? 57.132 -0.688 102.299 1.00 20.62 196 ASN D N 1
ATOM 7684 C CA . ASN D 1 196 ? 57.027 -0.493 100.835 1.00 23.95 196 ASN D CA 1
ATOM 7685 C C . ASN D 1 196 ? 56.113 0.694 100.487 1.00 26.24 196 ASN D C 1
ATOM 7686 O O . ASN D 1 196 ? 55.451 0.666 99.464 1.00 24.75 196 ASN D O 1
ATOM 7691 N N . LEU D 1 197 ? 56.106 1.726 101.332 1.00 22.26 197 LEU D N 1
ATOM 7692 C CA . LEU D 1 197 ? 55.462 3.017 101.056 1.00 23.13 197 LEU D CA 1
ATOM 7693 C C . LEU D 1 197 ? 56.520 3.936 100.477 1.00 24.85 197 LEU D C 1
ATOM 7694 O O . LEU D 1 197 ? 57.555 4.177 101.106 1.00 25.29 197 LEU D O 1
ATOM 7699 N N . PRO D 1 198 ? 56.307 4.515 99.275 1.00 28.29 198 PRO D N 1
ATOM 7700 C CA . PRO D 1 198 ? 57.245 5.486 98.736 1.00 29.65 198 PRO D CA 1
ATOM 7701 C C . PRO D 1 198 ? 57.430 6.681 99.674 1.00 25.62 198 PRO D C 1
ATOM 7702 O O . PRO D 1 198 ? 56.438 7.241 100.185 1.00 24.72 198 PRO D O 1
ATOM 7706 N N . PHE D 1 199 ? 58.692 7.030 99.918 1.00 27.49 199 PHE D N 1
ATOM 7707 C CA . PHE D 1 199 ? 59.088 8.086 100.870 1.00 28.64 199 PHE D CA 1
ATOM 7708 C C . PHE D 1 199 ? 58.430 9.423 100.496 1.00 27.19 199 PHE D C 1
ATOM 7709 O O . PHE D 1 199 ? 57.987 10.129 101.410 1.00 25.50 199 PHE D O 1
ATOM 7717 N N . ASP D 1 200 ? 58.328 9.758 99.195 1.00 25.46 200 ASP D N 1
ATOM 7718 C CA . ASP D 1 200 ? 57.758 11.050 98.748 1.00 27.37 200 ASP D CA 1
ATOM 7719 C C . ASP D 1 200 ? 56.306 11.205 99.266 1.00 25.70 200 ASP D C 1
ATOM 7720 O O . ASP D 1 200 ? 55.913 12.342 99.577 1.00 27.15 200 ASP D O 1
ATOM 7725 N N . VAL D 1 201 ? 55.545 10.126 99.338 1.00 26.06 201 VAL D N 1
ATOM 7726 C CA . VAL D 1 201 ? 54.126 10.144 99.789 1.00 23.94 201 VAL D CA 1
ATOM 7727 C C . VAL D 1 201 ? 54.125 10.465 101.281 1.00 24.83 201 VAL D C 1
ATOM 7728 O O . VAL D 1 201 ? 53.393 11.369 101.713 1.00 22.77 201 VAL D O 1
ATOM 7732 N N . ALA D 1 202 ? 54.989 9.804 102.057 1.00 23.53 202 ALA D N 1
ATOM 7733 C CA . ALA D 1 202 ? 55.111 10.109 103.507 1.00 23.53 202 ALA D CA 1
ATOM 7734 C C . ALA D 1 202 ? 55.542 11.580 103.683 1.00 23.04 202 ALA D C 1
ATOM 7735 O O . ALA D 1 202 ? 54.931 12.286 104.525 1.00 23.46 202 ALA D O 1
ATOM 7737 N N . VAL D 1 203 ? 56.534 12.069 102.936 1.00 22.45 203 VAL D N 1
ATOM 7738 C CA . VAL D 1 203 ? 56.986 13.475 103.083 1.00 23.98 203 VAL D CA 1
ATOM 7739 C C . VAL D 1 203 ? 55.845 14.451 102.768 1.00 24.52 203 VAL D C 1
ATOM 7740 O O . VAL D 1 203 ? 55.690 15.453 103.508 1.00 25.70 203 VAL D O 1
ATOM 7744 N N . LYS D 1 204 ? 55.064 14.157 101.720 1.00 25.74 204 LYS D N 1
ATOM 7745 C CA . LYS D 1 204 ? 53.917 15.005 101.309 1.00 25.32 204 LYS D CA 1
ATOM 7746 C C . LYS D 1 204 ? 52.932 15.098 102.482 1.00 23.02 204 LYS D C 1
ATOM 7747 O O . LYS D 1 204 ? 52.512 16.216 102.818 1.00 26.75 204 LYS D O 1
ATOM 7753 N N . VAL D 1 205 ? 52.578 13.989 103.100 1.00 22.25 205 VAL D N 1
ATOM 7754 C CA . VAL D 1 205 ? 51.608 14.010 104.229 1.00 23.56 205 VAL D CA 1
ATOM 7755 C C . VAL D 1 205 ? 52.243 14.726 105.423 1.00 22.46 205 VAL D C 1
ATOM 7756 O O . VAL D 1 205 ? 51.606 15.631 105.998 1.00 23.47 205 VAL D O 1
ATOM 7760 N N . MET D 1 206 ? 53.477 14.360 105.790 1.00 21.52 206 MET D N 1
ATOM 7761 C CA . MET D 1 206 ? 54.110 14.935 106.998 1.00 20.86 206 MET D CA 1
ATOM 7762 C C . MET D 1 206 ? 54.349 16.441 106.853 1.00 23.85 206 MET D C 1
ATOM 7763 O O . MET D 1 206 ? 54.287 17.147 107.880 1.00 22.73 206 MET D O 1
ATOM 7768 N N . SER D 1 207 ? 54.499 16.954 105.624 1.00 23.46 207 SER D N 1
ATOM 7769 C CA A SER D 1 207 ? 54.720 18.400 105.379 0.50 24.96 207 SER D CA 1
ATOM 7770 C CA B SER D 1 207 ? 54.712 18.401 105.362 0.50 23.87 207 SER D CA 1
ATOM 7771 C C . SER D 1 207 ? 53.510 19.215 105.850 1.00 25.66 207 SER D C 1
ATOM 7772 O O . SER D 1 207 ? 53.684 20.444 106.069 1.00 29.46 207 SER D O 1
ATOM 7777 N N . GLY D 1 208 ? 52.348 18.585 105.992 1.00 26.36 208 GLY D N 1
ATOM 7778 C CA . GLY D 1 208 ? 51.112 19.271 106.424 1.00 27.98 208 GLY D CA 1
ATOM 7779 C C . GLY D 1 208 ? 50.737 19.007 107.872 1.00 26.99 208 GLY D C 1
ATOM 7780 O O . GLY D 1 208 ? 49.649 19.467 108.282 1.00 29.16 208 GLY D O 1
ATOM 7781 N N . THR D 1 209 ? 51.577 18.315 108.658 1.00 22.15 209 THR D N 1
ATOM 7782 C CA . THR D 1 209 ? 51.273 17.995 110.080 1.00 21.74 209 THR D CA 1
ATOM 7783 C C . THR D 1 209 ? 52.470 18.358 110.968 1.00 20.26 209 THR D C 1
ATOM 7784 O O . THR D 1 209 ? 53.516 18.792 110.435 1.00 22.01 209 THR D O 1
ATOM 7788 N N . ALA D 1 210 ? 52.357 18.110 112.269 1.00 21.47 210 ALA D N 1
ATOM 7789 C CA . ALA D 1 210 ? 53.472 18.340 113.213 1.00 21.79 210 ALA D CA 1
ATOM 7790 C C . ALA D 1 210 ? 54.653 17.433 112.852 1.00 21.34 210 ALA D C 1
ATOM 7791 O O . ALA D 1 210 ? 55.770 17.753 113.254 1.00 22.35 210 ALA D O 1
ATOM 7793 N N . ALA D 1 211 ? 54.420 16.310 112.160 1.00 22.60 211 ALA D N 1
ATOM 7794 C CA . ALA D 1 211 ? 55.508 15.355 111.809 1.00 20.42 211 ALA D CA 1
ATOM 7795 C C . ALA D 1 211 ? 56.586 16.088 111.013 1.00 21.97 211 ALA D C 1
ATOM 7796 O O . ALA D 1 211 ? 57.754 15.858 111.256 1.00 21.59 211 ALA D O 1
ATOM 7798 N N . GLY D 1 212 ? 56.182 16.915 110.047 1.00 21.86 212 GLY D N 1
ATOM 7799 C CA . GLY D 1 212 ? 57.115 17.648 109.158 1.00 24.68 212 GLY D CA 1
ATOM 7800 C C . GLY D 1 212 ? 57.256 19.117 109.519 1.00 25.99 212 GLY D C 1
ATOM 7801 O O . GLY D 1 212 ? 58.231 19.738 109.073 1.00 26.13 212 GLY D O 1
ATOM 7802 N N . LYS D 1 213 ? 56.292 19.713 110.245 1.00 23.73 213 LYS D N 1
ATOM 7803 C CA . LYS D 1 213 ? 56.330 21.149 110.631 1.00 23.92 213 LYS D CA 1
ATOM 7804 C C . LYS D 1 213 ? 56.858 21.343 112.052 1.00 24.91 213 LYS D C 1
ATOM 7805 O O . LYS D 1 213 ? 57.157 22.480 112.407 1.00 23.93 213 LYS D O 1
ATOM 7811 N N . GLY D 1 214 ? 56.943 20.272 112.844 1.00 22.84 214 GLY D N 1
ATOM 7812 C CA . GLY D 1 214 ? 57.257 20.365 114.283 1.00 23.67 214 GLY D CA 1
ATOM 7813 C C . GLY D 1 214 ? 56.044 20.756 115.139 1.00 22.02 214 GLY D C 1
ATOM 7814 O O . GLY D 1 214 ? 55.042 21.259 114.604 1.00 23.39 214 GLY D O 1
ATOM 7815 N N . HIS D 1 215 ? 56.143 20.513 116.429 1.00 19.90 215 HIS D N 1
ATOM 7816 C CA . HIS D 1 215 ? 55.126 20.821 117.467 1.00 20.32 215 HIS D CA 1
ATOM 7817 C C . HIS D 1 215 ? 55.248 22.269 117.951 1.00 21.33 215 HIS D C 1
ATOM 7818 O O . HIS D 1 215 ? 54.240 22.819 118.420 1.00 21.14 215 HIS D O 1
ATOM 7825 N N . PHE D 1 216 ? 56.457 22.837 117.938 1.00 19.20 216 PHE D N 1
ATOM 7826 C CA . PHE D 1 216 ? 56.757 24.124 118.608 1.00 22.41 216 PHE D CA 1
ATOM 7827 C C . PHE D 1 216 ? 55.747 25.210 118.193 1.00 25.27 216 PHE D C 1
ATOM 7828 O O . PHE D 1 216 ? 55.289 25.987 119.074 1.00 27.72 216 PHE D O 1
ATOM 7836 N N . THR D 1 217 ? 55.391 25.253 116.908 1.00 24.37 217 THR D N 1
ATOM 7837 C CA . THR D 1 217 ? 54.520 26.320 116.341 1.00 25.49 217 THR D CA 1
ATOM 7838 C C . THR D 1 217 ? 53.182 25.760 115.866 1.00 27.27 217 THR D C 1
ATOM 7839 O O . THR D 1 217 ? 52.435 26.530 115.251 1.00 29.03 217 THR D O 1
ATOM 7843 N N . THR D 1 218 ? 52.869 24.487 116.106 1.00 26.46 218 THR D N 1
ATOM 7844 C CA . THR D 1 218 ? 51.601 23.877 115.616 1.00 27.39 218 THR D CA 1
ATOM 7845 C C . THR D 1 218 ? 50.765 23.392 116.806 1.00 28.86 218 THR D C 1
ATOM 7846 O O . THR D 1 218 ? 49.843 24.097 117.196 1.00 28.29 218 THR D O 1
ATOM 7850 N N . SER D 1 219 ? 51.062 22.223 117.350 1.00 25.37 219 SER D N 1
ATOM 7851 C CA A SER D 1 219 ? 50.339 21.556 118.465 0.50 25.68 219 SER D CA 1
ATOM 7852 C CA B SER D 1 219 ? 50.230 21.625 118.426 0.50 24.58 219 SER D CA 1
ATOM 7853 C C . SER D 1 219 ? 50.401 22.385 119.752 1.00 25.00 219 SER D C 1
ATOM 7854 O O . SER D 1 219 ? 49.441 22.339 120.542 1.00 26.76 219 SER D O 1
ATOM 7859 N N . TRP D 1 220 ? 51.540 23.020 120.021 1.00 22.83 220 TRP D N 1
ATOM 7860 C CA . TRP D 1 220 ? 51.850 23.550 121.379 1.00 20.99 220 TRP D CA 1
ATOM 7861 C C . TRP D 1 220 ? 51.216 24.922 121.670 1.00 23.77 220 TRP D C 1
ATOM 7862 O O . TRP D 1 220 ? 50.759 25.120 122.792 1.00 23.70 220 TRP D O 1
ATOM 7873 N N . PRO D 1 221 ? 51.265 25.917 120.765 1.00 24.75 221 PRO D N 1
ATOM 7874 C CA . PRO D 1 221 ? 50.911 27.292 121.152 1.00 25.81 221 PRO D CA 1
ATOM 7875 C C . PRO D 1 221 ? 49.537 27.476 121.819 1.00 26.15 221 PRO D C 1
ATOM 7876 O O . PRO D 1 221 ? 49.481 28.151 122.862 1.00 28.17 221 PRO D O 1
ATOM 7880 N N . ASN D 1 222 ? 48.500 26.849 121.283 1.00 25.54 222 ASN D N 1
ATOM 7881 C CA . ASN D 1 222 ? 47.096 27.048 121.744 1.00 31.17 222 ASN D CA 1
ATOM 7882 C C . ASN D 1 222 ? 46.741 26.014 122.812 1.00 29.43 222 ASN D C 1
ATOM 7883 O O . ASN D 1 222 ? 45.668 26.128 123.405 1.00 27.92 222 ASN D O 1
ATOM 7888 N N . LYS D 1 223 ? 47.635 25.074 123.132 1.00 26.29 223 LYS D N 1
ATOM 7889 C CA . LYS D 1 223 ? 47.321 24.047 124.152 1.00 25.33 223 LYS D CA 1
ATOM 7890 C C . LYS D 1 223 ? 48.268 24.248 125.328 1.00 29.05 223 LYS D C 1
ATOM 7891 O O . LYS D 1 223 ? 48.065 25.211 126.104 1.00 24.98 223 LYS D O 1
ATOM 7897 N N . VAL D 1 224 ? 49.307 23.430 125.461 1.00 25.66 224 VAL D N 1
ATOM 7898 C CA . VAL D 1 224 ? 50.155 23.491 126.673 1.00 22.82 224 VAL D CA 1
ATOM 7899 C C . VAL D 1 224 ? 50.682 24.920 126.888 1.00 25.25 224 VAL D C 1
ATOM 7900 O O . VAL D 1 224 ? 50.756 25.342 128.084 1.00 26.93 224 VAL D O 1
ATOM 7904 N N . LEU D 1 225 ? 51.148 25.605 125.848 1.00 24.41 225 LEU D N 1
ATOM 7905 C CA . LEU D 1 225 ? 51.831 26.911 125.996 1.00 25.61 225 LEU D CA 1
ATOM 7906 C C . LEU D 1 225 ? 50.797 27.993 126.387 1.00 29.15 225 LEU D C 1
ATOM 7907 O O . LEU D 1 225 ? 51.248 29.079 126.797 1.00 32.45 225 LEU D O 1
ATOM 7912 N N . SER D 1 226 ? 49.506 27.714 126.248 1.00 27.36 226 SER D N 1
ATOM 7913 C CA . SER D 1 226 ? 48.383 28.591 126.682 1.00 29.76 226 SER D CA 1
ATOM 7914 C C . SER D 1 226 ? 47.800 28.088 128.007 1.00 31.25 226 SER D C 1
ATOM 7915 O O . SER D 1 226 ? 46.729 28.569 128.395 1.00 33.46 226 SER D O 1
ATOM 7918 N N . GLY D 1 227 ? 48.390 27.072 128.624 1.00 31.54 227 GLY D N 1
ATOM 7919 C CA . GLY D 1 227 ? 47.891 26.492 129.886 1.00 31.81 227 GLY D CA 1
ATOM 7920 C C . GLY D 1 227 ? 46.648 25.653 129.699 1.00 34.07 227 GLY D C 1
ATOM 7921 O O . GLY D 1 227 ? 46.000 25.376 130.701 1.00 37.82 227 GLY D O 1
ATOM 7922 N N . ASP D 1 228 ? 46.355 25.203 128.479 1.00 31.51 228 ASP D N 1
ATOM 7923 C CA . ASP D 1 228 ? 45.119 24.446 128.151 1.00 30.90 228 ASP D CA 1
ATOM 7924 C C . ASP D 1 228 ? 45.503 23.018 127.738 1.00 30.54 228 ASP D C 1
ATOM 7925 O O . ASP D 1 228 ? 46.039 22.847 126.618 1.00 29.79 228 ASP D O 1
ATOM 7930 N N . LEU D 1 229 ? 45.214 22.028 128.587 1.00 27.77 229 LEU D N 1
ATOM 7931 C CA . LEU D 1 229 ? 45.547 20.606 128.272 1.00 26.39 229 LEU D CA 1
ATOM 7932 C C . LEU D 1 229 ? 44.279 19.835 127.922 1.00 26.62 229 LEU D C 1
ATOM 7933 O O . LEU D 1 229 ? 44.324 18.591 127.865 1.00 27.71 229 LEU D O 1
ATOM 7938 N N . SER D 1 230 ? 43.163 20.520 127.634 1.00 28.95 230 SER D N 1
ATOM 7939 C CA . SER D 1 230 ? 41.957 19.832 127.127 1.00 30.25 230 SER D CA 1
ATOM 7940 C C . SER D 1 230 ? 42.345 19.188 125.799 1.00 25.06 230 SER D C 1
ATOM 7941 O O . SER D 1 230 ? 43.051 19.789 125.012 1.00 24.10 230 SER D O 1
ATOM 7944 N N . PRO D 1 231 ? 41.944 17.937 125.522 1.00 28.89 231 PRO D N 1
ATOM 7945 C CA . PRO D 1 231 ? 42.534 17.196 124.405 1.00 28.87 231 PRO D CA 1
ATOM 7946 C C . PRO D 1 231 ? 42.056 17.563 122.999 1.00 32.20 231 PRO D C 1
ATOM 7947 O O . PRO D 1 231 ? 40.844 17.609 122.757 1.00 33.24 231 PRO D O 1
ATOM 7951 N N . ALA D 1 232 ? 43.004 17.793 122.097 1.00 25.75 232 ALA D N 1
ATOM 7952 C CA . ALA D 1 232 ? 42.804 17.692 120.643 1.00 25.28 232 ALA D CA 1
ATOM 7953 C C . ALA D 1 232 ? 43.165 16.267 120.243 1.00 26.89 232 ALA D C 1
ATOM 7954 O O . ALA D 1 232 ? 42.420 15.594 119.494 1.00 26.06 232 ALA D O 1
ATOM 7956 N N . PHE D 1 233 ? 44.316 15.796 120.696 1.00 24.20 233 PHE D N 1
ATOM 7957 C CA . PHE D 1 233 ? 44.776 14.400 120.443 1.00 23.84 233 PHE D CA 1
ATOM 7958 C C . PHE D 1 233 ? 45.178 13.836 121.788 1.00 25.66 233 PHE D C 1
ATOM 7959 O O . PHE D 1 233 ? 46.202 14.342 122.336 1.00 23.16 233 PHE D O 1
ATOM 7967 N N . MET D 1 234 ? 44.382 12.909 122.336 1.00 22.33 234 MET D N 1
ATOM 7968 C CA . MET D 1 234 ? 44.595 12.423 123.713 1.00 22.99 234 MET D CA 1
ATOM 7969 C C . MET D 1 234 ? 45.924 11.637 123.772 1.00 21.43 234 MET D C 1
ATOM 7970 O O . MET D 1 234 ? 46.228 10.873 122.834 1.00 22.16 234 MET D O 1
ATOM 7975 N N . ILE D 1 235 ? 46.595 11.747 124.910 1.00 21.51 235 ILE D N 1
ATOM 7976 C CA . ILE D 1 235 ? 47.825 10.983 125.235 1.00 20.84 235 ILE D CA 1
ATOM 7977 C C . ILE D 1 235 ? 47.515 9.488 125.108 1.00 21.92 235 ILE D C 1
ATOM 7978 O O . ILE D 1 235 ? 48.319 8.747 124.508 1.00 20.48 235 ILE D O 1
ATOM 7983 N N . ASP D 1 236 ? 46.358 9.017 125.583 1.00 20.29 236 ASP D N 1
ATOM 7984 C CA . ASP D 1 236 ? 46.017 7.591 125.429 1.00 20.50 236 ASP D CA 1
ATOM 7985 C C . ASP D 1 236 ? 46.049 7.168 123.963 1.00 20.04 236 ASP D C 1
ATOM 7986 O O . ASP D 1 236 ? 46.546 6.054 123.707 1.00 21.80 236 ASP D O 1
ATOM 7991 N N . LEU D 1 237 ? 45.522 7.965 123.036 1.00 20.76 237 LEU D N 1
ATOM 7992 C CA . LEU D 1 237 ? 45.452 7.568 121.608 1.00 21.13 237 LEU D CA 1
ATOM 7993 C C . LEU D 1 237 ? 46.866 7.622 121.022 1.00 20.91 237 LEU D C 1
ATOM 7994 O O . LEU D 1 237 ? 47.211 6.706 120.206 1.00 23.60 237 LEU D O 1
ATOM 7998 N N . ALA D 1 238 ? 47.633 8.644 121.376 1.00 19.86 238 ALA D N 1
ATOM 7999 C CA . ALA D 1 238 ? 49.035 8.779 120.911 1.00 19.01 238 ALA D CA 1
ATOM 8000 C C . ALA D 1 238 ? 49.825 7.544 121.360 1.00 20.28 238 ALA D C 1
ATOM 8001 O O . ALA D 1 238 ? 50.543 6.932 120.540 1.00 19.46 238 ALA D O 1
ATOM 8003 N N . HIS D 1 239 ? 49.665 7.149 122.630 1.00 19.70 239 HIS D N 1
ATOM 8004 C CA . HIS D 1 239 ? 50.371 5.979 123.205 1.00 19.36 239 HIS D CA 1
ATOM 8005 C C . HIS D 1 239 ? 49.974 4.722 122.423 1.00 20.36 239 HIS D C 1
ATOM 8006 O O . HIS D 1 239 ? 50.838 3.887 122.092 1.00 20.38 239 HIS D O 1
ATOM 8013 N N . LYS D 1 240 ? 48.691 4.577 122.100 1.00 19.55 240 LYS D N 1
ATOM 8014 C CA . LYS D 1 240 ? 48.193 3.393 121.367 1.00 20.86 240 LYS D CA 1
ATOM 8015 C C . LYS D 1 240 ? 48.840 3.339 119.973 1.00 20.38 240 LYS D C 1
ATOM 8016 O O . LYS D 1 240 ? 49.322 2.247 119.585 1.00 21.29 240 LYS D O 1
ATOM 8022 N N . ASP D 1 241 ? 48.801 4.437 119.226 1.00 21.65 241 ASP D N 1
ATOM 8023 C CA . ASP D 1 241 ? 49.303 4.502 117.833 1.00 21.61 241 ASP D CA 1
ATOM 8024 C C . ASP D 1 241 ? 50.817 4.231 117.833 1.00 23.19 241 ASP D C 1
ATOM 8025 O O . ASP D 1 241 ? 51.308 3.539 116.920 1.00 20.88 241 ASP D O 1
ATOM 8030 N N . LEU D 1 242 ? 51.542 4.748 118.825 1.00 19.92 242 LEU D N 1
ATOM 8031 C CA . LEU D 1 242 ? 52.989 4.460 118.951 1.00 19.81 242 LEU D CA 1
ATOM 8032 C C . LEU D 1 242 ? 53.229 2.967 119.208 1.00 19.73 242 LEU D C 1
ATOM 8033 O O . LEU D 1 242 ? 54.171 2.399 118.633 1.00 20.98 242 LEU D O 1
ATOM 8038 N N . GLY D 1 243 ? 52.396 2.322 120.011 1.00 19.04 243 GLY D N 1
ATOM 8039 C CA . GLY D 1 243 ? 52.402 0.862 120.215 1.00 20.21 243 GLY D CA 1
ATOM 8040 C C . GLY D 1 243 ? 52.258 0.115 118.888 1.00 19.36 243 GLY D C 1
ATOM 8041 O O . GLY D 1 243 ? 53.024 -0.817 118.649 1.00 20.56 243 GLY D O 1
ATOM 8042 N N . ILE D 1 244 ? 51.309 0.508 118.043 1.00 19.76 244 ILE D N 1
ATOM 8043 C CA . ILE D 1 244 ? 51.120 -0.124 116.709 1.00 21.49 244 ILE D CA 1
ATOM 8044 C C . ILE D 1 244 ? 52.409 0.052 115.889 1.00 19.88 244 ILE D C 1
ATOM 8045 O O . ILE D 1 244 ? 52.882 -0.926 115.285 1.00 20.01 244 ILE D O 1
ATOM 8050 N N . ALA D 1 245 ? 52.983 1.264 115.855 1.00 19.49 245 ALA D N 1
ATOM 8051 C CA . ALA D 1 245 ? 54.206 1.522 115.075 1.00 19.15 245 ALA D CA 1
ATOM 8052 C C . ALA D 1 245 ? 55.333 0.616 115.581 1.00 18.03 245 ALA D C 1
ATOM 8053 O O . ALA D 1 245 ? 56.043 0.011 114.763 1.00 17.96 245 ALA D O 1
ATOM 8055 N N . LEU D 1 246 ? 55.478 0.451 116.894 1.00 17.64 246 LEU D N 1
ATOM 8056 C CA . LEU D 1 246 ? 56.570 -0.422 117.434 1.00 18.55 246 LEU D CA 1
ATOM 8057 C C . LEU D 1 246 ? 56.262 -1.903 117.160 1.00 22.08 246 LEU D C 1
ATOM 8058 O O . LEU D 1 246 ? 57.178 -2.678 116.923 1.00 18.34 246 LEU D O 1
ATOM 8063 N N . ASP D 1 247 ? 54.989 -2.301 117.180 1.00 19.64 247 ASP D N 1
ATOM 8064 C CA . ASP D 1 247 ? 54.627 -3.699 116.820 1.00 19.36 247 ASP D CA 1
ATOM 8065 C C . ASP D 1 247 ? 55.050 -3.971 115.373 1.00 18.55 247 ASP D C 1
ATOM 8066 O O . ASP D 1 247 ? 55.692 -5.015 115.116 1.00 23.15 247 ASP D O 1
ATOM 8071 N N . VAL D 1 248 ? 54.749 -3.063 114.463 1.00 19.53 248 VAL D N 1
ATOM 8072 C CA . VAL D 1 248 ? 55.093 -3.220 113.025 1.00 19.60 248 VAL D CA 1
ATOM 8073 C C . VAL D 1 248 ? 56.619 -3.267 112.884 1.00 22.36 248 VAL D C 1
ATOM 8074 O O . VAL D 1 248 ? 57.148 -4.172 112.229 1.00 22.36 248 VAL D O 1
ATOM 8078 N N . ALA D 1 249 ? 57.314 -2.297 113.481 1.00 20.07 249 ALA D N 1
ATOM 8079 C CA . ALA D 1 249 ? 58.789 -2.214 113.391 1.00 19.97 249 ALA D CA 1
ATOM 8080 C C . ALA D 1 249 ? 59.414 -3.519 113.903 1.00 17.22 249 ALA D C 1
ATOM 8081 O O . ALA D 1 249 ? 60.353 -4.027 113.245 1.00 21.81 249 ALA D O 1
ATOM 8083 N N . ASN D 1 250 ? 58.937 -4.063 115.019 1.00 18.48 250 ASN D N 1
ATOM 8084 C CA . ASN D 1 250 ? 59.499 -5.283 115.626 1.00 19.37 250 ASN D CA 1
ATOM 8085 C C . ASN D 1 250 ? 59.166 -6.478 114.734 1.00 22.96 250 ASN D C 1
ATOM 8086 O O . ASN D 1 250 ? 60.014 -7.363 114.601 1.00 22.62 250 ASN D O 1
ATOM 8091 N N . GLN D 1 251 ? 57.996 -6.490 114.106 1.00 21.06 251 GLN D N 1
ATOM 8092 C CA . GLN D 1 251 ? 57.659 -7.598 113.174 1.00 23.24 251 GLN D CA 1
ATOM 8093 C C . GLN D 1 251 ? 58.596 -7.523 111.968 1.00 21.73 251 GLN D C 1
ATOM 8094 O O . GLN D 1 251 ? 58.960 -8.620 111.425 1.00 24.80 251 GLN D O 1
ATOM 8100 N N . LEU D 1 252 ? 58.964 -6.331 111.504 1.00 19.17 252 LEU D N 1
ATOM 8101 C CA . LEU D 1 252 ? 59.705 -6.121 110.242 1.00 20.78 252 LEU D CA 1
ATOM 8102 C C . LEU D 1 252 ? 61.202 -5.866 110.499 1.00 20.29 252 LEU D C 1
ATOM 8103 O O . LEU D 1 252 ? 61.899 -5.493 109.549 1.00 19.69 252 LEU D O 1
ATOM 8108 N N . HIS D 1 253 ? 61.657 -6.105 111.730 1.00 21.32 253 HIS D N 1
ATOM 8109 C CA . HIS D 1 253 ? 63.065 -5.896 112.185 1.00 21.37 253 HIS D CA 1
ATOM 8110 C C . HIS D 1 253 ? 63.615 -4.544 111.716 1.00 20.71 253 HIS D C 1
ATOM 8111 O O . HIS D 1 253 ? 64.769 -4.459 111.222 1.00 20.37 253 HIS D O 1
ATOM 8118 N N . VAL D 1 254 ? 62.855 -3.474 111.952 1.00 20.02 254 VAL D N 1
ATOM 8119 C CA . VAL D 1 254 ? 63.351 -2.083 111.854 1.00 21.11 254 VAL D CA 1
ATOM 8120 C C . VAL D 1 254 ? 63.620 -1.599 113.277 1.00 20.77 254 VAL D C 1
ATOM 8121 O O . VAL D 1 254 ? 62.693 -1.338 114.036 1.00 19.18 254 VAL D O 1
ATOM 8125 N N . PRO D 1 255 ? 64.889 -1.506 113.721 1.00 19.94 255 PRO D N 1
ATOM 8126 C CA . PRO D 1 255 ? 65.148 -1.049 115.086 1.00 20.53 255 PRO D CA 1
ATOM 8127 C C . PRO D 1 255 ? 64.769 0.420 115.250 1.00 17.25 255 PRO D C 1
ATOM 8128 O O . PRO D 1 255 ? 65.190 1.270 114.434 1.00 17.54 255 PRO D O 1
ATOM 8132 N N . MET D 1 256 ? 63.999 0.702 116.307 1.00 17.31 256 MET D N 1
ATOM 8133 C CA . MET D 1 256 ? 63.494 2.089 116.547 1.00 16.34 256 MET D CA 1
ATOM 8134 C C . MET D 1 256 ? 63.743 2.451 118.005 1.00 17.14 256 MET D C 1
ATOM 8135 O O . MET D 1 256 ? 62.825 2.563 118.810 1.00 17.83 256 MET D O 1
ATOM 8140 N N . PRO D 1 257 ? 65.021 2.642 118.398 1.00 17.70 257 PRO D N 1
ATOM 8141 C CA . PRO D 1 257 ? 65.316 2.994 119.786 1.00 17.41 257 PRO D CA 1
ATOM 8142 C C . PRO D 1 257 ? 64.646 4.301 120.247 1.00 16.31 257 PRO D C 1
ATOM 8143 O O . PRO D 1 257 ? 64.151 4.333 121.398 1.00 16.78 257 PRO D O 1
ATOM 8147 N N . LEU D 1 258 ? 64.600 5.340 119.442 1.00 18.09 258 LEU D N 1
ATOM 8148 C CA . LEU D 1 258 ? 63.950 6.599 119.887 1.00 18.30 258 LEU D CA 1
ATOM 8149 C C . LEU D 1 258 ? 62.451 6.367 120.043 1.00 17.18 258 LEU D C 1
ATOM 8150 O O . LEU D 1 258 ? 61.882 6.835 121.042 1.00 17.93 258 LEU D O 1
ATOM 8155 N N . GLY D 1 259 ? 61.814 5.662 119.107 1.00 17.85 259 GLY D N 1
ATOM 8156 C CA . GLY D 1 259 ? 60.394 5.310 119.243 1.00 17.90 259 GLY D CA 1
ATOM 8157 C C . GLY D 1 259 ? 60.109 4.536 120.511 1.00 16.97 259 GLY D C 1
ATOM 8158 O O . GLY D 1 259 ? 59.143 4.845 121.222 1.00 18.75 259 GLY D O 1
ATOM 8159 N N . ALA D 1 260 ? 60.914 3.526 120.793 1.00 17.12 260 ALA D N 1
ATOM 8160 C CA . ALA D 1 260 ? 60.752 2.674 121.980 1.00 17.70 260 ALA D CA 1
ATOM 8161 C C . ALA D 1 260 ? 60.887 3.539 123.232 1.00 18.63 260 ALA D C 1
ATOM 8162 O O . ALA D 1 260 ? 60.079 3.398 124.159 1.00 18.36 260 ALA D O 1
ATOM 8164 N N . ALA D 1 261 ? 61.918 4.382 123.282 1.00 17.75 261 ALA D N 1
ATOM 8165 C CA . ALA D 1 261 ? 62.091 5.296 124.429 1.00 17.78 261 ALA D CA 1
ATOM 8166 C C . ALA D 1 261 ? 60.873 6.228 124.534 1.00 16.82 261 ALA D C 1
ATOM 8167 O O . ALA D 1 261 ? 60.373 6.421 125.666 1.00 16.94 261 ALA D O 1
ATOM 8169 N N . SER D 1 262 ? 60.392 6.761 123.413 1.00 16.71 262 SER D N 1
ATOM 8170 C CA . SER D 1 262 ? 59.254 7.737 123.431 1.00 18.16 262 SER D CA 1
ATOM 8171 C C . SER D 1 262 ? 58.017 7.054 124.034 1.00 19.12 262 SER D C 1
ATOM 8172 O O . SER D 1 262 ? 57.288 7.697 124.820 1.00 18.21 262 SER D O 1
ATOM 8175 N N . ARG D 1 263 ? 57.784 5.793 123.738 1.00 17.23 263 ARG D N 1
ATOM 8176 C CA . ARG D 1 263 ? 56.546 5.141 124.240 1.00 18.49 263 ARG D CA 1
ATOM 8177 C C . ARG D 1 263 ? 56.623 5.047 125.775 1.00 18.33 263 ARG D C 1
ATOM 8178 O O . ARG D 1 263 ? 55.592 5.236 126.439 1.00 18.67 263 ARG D O 1
ATOM 8186 N N . GLU D 1 264 ? 57.790 4.811 126.346 1.00 18.33 264 GLU D N 1
ATOM 8187 C CA . GLU D 1 264 ? 57.913 4.737 127.820 1.00 19.00 264 GLU D CA 1
ATOM 8188 C C . GLU D 1 264 ? 57.712 6.131 128.430 1.00 19.09 264 GLU D C 1
ATOM 8189 O O . GLU D 1 264 ? 57.231 6.184 129.566 1.00 20.19 264 GLU D O 1
ATOM 8195 N N . VAL D 1 265 ? 58.024 7.213 127.718 1.00 17.88 265 VAL D N 1
ATOM 8196 C CA . VAL D 1 265 ? 57.690 8.600 128.186 1.00 18.27 265 VAL D CA 1
ATOM 8197 C C . VAL D 1 265 ? 56.151 8.760 128.228 1.00 18.44 265 VAL D C 1
ATOM 8198 O O . VAL D 1 265 ? 55.620 9.214 129.234 1.00 18.83 265 VAL D O 1
ATOM 8202 N N . TYR D 1 266 ? 55.456 8.370 127.176 1.00 16.70 266 TYR D N 1
ATOM 8203 C CA . TYR D 1 266 ? 53.966 8.420 127.146 1.00 17.71 266 TYR D CA 1
ATOM 8204 C C . TYR D 1 266 ? 53.398 7.518 128.234 1.00 19.31 266 TYR D C 1
ATOM 8205 O O . TYR D 1 266 ? 52.385 7.884 128.843 1.00 19.25 266 TYR D O 1
ATOM 8214 N N . SER D 1 267 ? 54.022 6.373 128.491 1.00 18.84 267 SER D N 1
ATOM 8215 C CA . SER D 1 267 ? 53.575 5.444 129.553 1.00 20.87 267 SER D CA 1
ATOM 8216 C C . SER D 1 267 ? 53.691 6.143 130.914 1.00 21.45 267 SER D C 1
ATOM 8217 O O . SER D 1 267 ? 52.741 6.072 131.729 1.00 22.13 267 SER D O 1
ATOM 8220 N N . GLN D 1 268 ? 54.809 6.818 131.182 1.00 23.02 268 GLN D N 1
ATOM 8221 C CA . GLN D 1 268 ? 54.981 7.627 132.427 1.00 22.01 268 GLN D CA 1
ATOM 8222 C C . GLN D 1 268 ? 53.881 8.691 132.502 1.00 22.21 268 GLN D C 1
ATOM 8223 O O . GLN D 1 268 ? 53.307 8.886 133.611 1.00 22.12 268 GLN D O 1
ATOM 8226 N N . ALA D 1 269 ? 53.546 9.339 131.396 1.00 20.63 269 ALA D N 1
ATOM 8227 C CA . ALA D 1 269 ? 52.508 10.388 131.365 1.00 20.25 269 ALA D CA 1
ATOM 8228 C C . ALA D 1 269 ? 51.160 9.745 131.753 1.00 19.46 269 ALA D C 1
ATOM 8229 O O . ALA D 1 269 ? 50.414 10.341 132.566 1.00 21.18 269 ALA D O 1
ATOM 8231 N N . ARG D 1 270 ? 50.867 8.550 131.250 1.00 21.89 270 ARG D N 1
ATOM 8232 C CA . ARG D 1 270 ? 49.601 7.840 131.588 1.00 22.38 270 ARG D CA 1
ATOM 8233 C C . ARG D 1 270 ? 49.614 7.502 133.072 1.00 24.31 270 ARG D C 1
ATOM 8234 O O . ARG D 1 270 ? 48.588 7.729 133.743 1.00 22.89 270 ARG D O 1
ATOM 8242 N N . ALA D 1 271 ? 50.731 7.009 133.588 1.00 21.83 271 ALA D N 1
ATOM 8243 C CA . ALA D 1 271 ? 50.855 6.634 135.008 1.00 24.01 271 ALA D CA 1
ATOM 8244 C C . ALA D 1 271 ? 50.615 7.865 135.881 1.00 24.31 271 ALA D C 1
ATOM 8245 O O . ALA D 1 271 ? 50.060 7.700 137.010 1.00 25.47 271 ALA D O 1
ATOM 8247 N N . ALA D 1 272 ? 50.986 9.049 135.403 1.00 23.40 272 ALA D N 1
ATOM 8248 C CA . ALA D 1 272 ? 50.845 10.314 136.163 1.00 24.08 272 ALA D CA 1
ATOM 8249 C C . ALA D 1 272 ? 49.432 10.872 136.021 1.00 26.59 272 ALA D C 1
ATOM 8250 O O . ALA D 1 272 ? 49.214 12.016 136.491 1.00 27.50 272 ALA D O 1
ATOM 8252 N N . GLY D 1 273 ? 48.508 10.169 135.379 1.00 24.52 273 GLY D N 1
ATOM 8253 C CA . GLY D 1 273 ? 47.106 10.614 135.238 1.00 25.19 273 GLY D CA 1
ATOM 8254 C C . GLY D 1 273 ? 46.860 11.516 134.039 1.00 24.47 273 GLY D C 1
ATOM 8255 O O . GLY D 1 273 ? 45.822 12.186 134.008 1.00 25.52 273 GLY D O 1
ATOM 8256 N N . ARG D 1 274 ? 47.732 11.535 133.019 1.00 22.98 274 ARG D N 1
ATOM 8257 C CA . ARG D 1 274 ? 47.588 12.471 131.880 1.00 22.97 274 ARG D CA 1
ATOM 8258 C C . ARG D 1 274 ? 46.941 11.821 130.641 1.00 21.56 274 ARG D C 1
ATOM 8259 O O . ARG D 1 274 ? 46.918 12.460 129.598 1.00 20.57 274 ARG D O 1
ATOM 8267 N N . GLY D 1 275 ? 46.447 10.594 130.715 1.00 22.37 275 GLY D N 1
ATOM 8268 C CA . GLY D 1 275 ? 45.917 9.848 129.550 1.00 22.11 275 GLY D CA 1
ATOM 8269 C C . GLY D 1 275 ? 44.863 10.584 128.748 1.00 23.65 275 GLY D C 1
ATOM 8270 O O . GLY D 1 275 ? 44.855 10.470 127.494 1.00 21.87 275 GLY D O 1
ATOM 8271 N N . ARG D 1 276 ? 43.986 11.354 129.412 1.00 23.83 276 ARG D N 1
ATOM 8272 C CA . ARG D 1 276 ? 42.890 12.078 128.727 1.00 26.34 276 ARG D CA 1
ATOM 8273 C C . ARG D 1 276 ? 43.293 13.529 128.451 1.00 24.37 276 ARG D C 1
ATOM 8274 O O . ARG D 1 276 ? 42.458 14.292 127.933 1.00 25.45 276 ARG D O 1
ATOM 8278 N N . GLN D 1 277 ? 44.553 13.924 128.704 1.00 22.63 277 GLN D N 1
ATOM 8279 C CA . GLN D 1 277 ? 45.059 15.268 128.322 1.00 20.61 277 GLN D CA 1
ATOM 8280 C C . GLN D 1 277 ? 45.525 15.313 126.855 1.00 20.40 277 GLN D C 1
ATOM 8281 O O . GLN D 1 277 ? 45.797 14.277 126.265 1.00 22.73 277 GLN D O 1
ATOM 8287 N N . ASP D 1 278 ? 45.612 16.521 126.319 1.00 21.43 278 ASP D N 1
ATOM 8288 C CA . ASP D 1 278 ? 46.191 16.782 124.984 1.00 19.65 278 ASP D CA 1
ATOM 8289 C C . ASP D 1 278 ? 47.624 16.237 124.965 1.00 19.43 278 ASP D C 1
ATOM 8290 O O . ASP D 1 278 ? 48.297 16.290 125.982 1.00 19.26 278 ASP D O 1
ATOM 8295 N N . TRP D 1 279 ? 48.075 15.777 123.808 1.00 18.63 279 TRP D N 1
ATOM 8296 C CA . TRP D 1 279 ? 49.454 15.257 123.684 1.00 19.08 279 TRP D CA 1
ATOM 8297 C C . TRP D 1 279 ? 50.482 16.340 124.002 1.00 19.22 279 TRP D C 1
ATOM 8298 O O . TRP D 1 279 ? 51.573 15.962 124.460 1.00 20.05 279 TRP D O 1
ATOM 8309 N N . SER D 1 280 ? 50.170 17.633 123.845 1.00 18.46 280 SER D N 1
ATOM 8310 C CA . SER D 1 280 ? 51.095 18.714 124.201 1.00 20.48 280 SER D CA 1
ATOM 8311 C C . SER D 1 280 ? 51.404 18.689 125.702 1.00 18.63 280 SER D C 1
ATOM 8312 O O . SER D 1 280 ? 52.431 19.267 126.081 1.00 20.41 280 SER D O 1
ATOM 8315 N N . ALA D 1 281 ? 50.618 17.986 126.521 1.00 18.76 281 ALA D N 1
ATOM 8316 C CA . ALA D 1 281 ? 50.904 17.853 127.961 1.00 18.74 281 ALA D CA 1
ATOM 8317 C C . ALA D 1 281 ? 52.217 17.091 128.194 1.00 19.50 281 ALA D C 1
ATOM 8318 O O . ALA D 1 281 ? 52.695 17.092 129.314 1.00 18.64 281 ALA D O 1
ATOM 8320 N N . ILE D 1 282 ? 52.759 16.395 127.189 1.00 19.76 282 ILE D N 1
ATOM 8321 C CA . ILE D 1 282 ? 54.077 15.717 127.354 1.00 19.88 282 ILE D CA 1
ATOM 8322 C C . ILE D 1 282 ? 55.106 16.779 127.784 1.00 18.38 282 ILE D C 1
ATOM 8323 O O . ILE D 1 282 ? 55.996 16.446 128.545 1.00 19.17 282 ILE D O 1
ATOM 8328 N N . LEU D 1 283 ? 54.984 18.022 127.321 1.00 19.79 283 LEU D N 1
ATOM 8329 C CA . LEU D 1 283 ? 55.916 19.097 127.743 1.00 19.50 283 LEU D CA 1
ATOM 8330 C C . LEU D 1 283 ? 55.847 19.246 129.268 1.00 20.48 283 LEU D C 1
ATOM 8331 O O . LEU D 1 283 ? 56.904 19.291 129.925 1.00 18.42 283 LEU D O 1
ATOM 8336 N N . GLU D 1 284 ? 54.633 19.328 129.818 1.00 21.19 284 GLU D N 1
ATOM 8337 C CA . GLU D 1 284 ? 54.452 19.438 131.293 1.00 23.01 284 GLU D CA 1
ATOM 8338 C C . GLU D 1 284 ? 55.019 18.195 131.988 1.00 20.93 284 GLU D C 1
ATOM 8339 O O . GLU D 1 284 ? 55.657 18.352 133.067 1.00 21.21 284 GLU D O 1
ATOM 8345 N N . GLN D 1 285 ? 54.804 17.002 131.445 1.00 19.95 285 GLN D N 1
ATOM 8346 C CA . GLN D 1 285 ? 55.320 15.762 132.047 1.00 21.08 285 GLN D CA 1
ATOM 8347 C C . GLN D 1 285 ? 56.864 15.843 132.141 1.00 18.46 285 GLN D C 1
ATOM 8348 O O . GLN D 1 285 ? 57.449 15.497 133.176 1.00 18.66 285 GLN D O 1
ATOM 8354 N N . VAL D 1 286 ? 57.510 16.328 131.084 1.00 20.02 286 VAL D N 1
ATOM 8355 C CA . VAL D 1 286 ? 59.002 16.391 131.060 1.00 18.80 286 VAL D CA 1
ATOM 8356 C C . VAL D 1 286 ? 59.471 17.459 132.049 1.00 17.92 286 VAL D C 1
ATOM 8357 O O . VAL D 1 286 ? 60.432 17.188 132.794 1.00 18.82 286 VAL D O 1
ATOM 8361 N N . ARG D 1 287 ? 58.779 18.593 132.118 1.00 18.65 287 ARG D N 1
ATOM 8362 C CA . ARG D 1 287 ? 59.133 19.664 133.082 1.00 20.56 287 ARG D CA 1
ATOM 8363 C C . ARG D 1 287 ? 59.048 19.082 134.505 1.00 21.36 287 ARG D C 1
ATOM 8364 O O . ARG D 1 287 ? 60.004 19.268 135.298 1.00 22.27 287 ARG D O 1
ATOM 8372 N N . VAL D 1 288 ? 57.950 18.405 134.846 1.00 23.21 288 VAL D N 1
ATOM 8373 C CA . VAL D 1 288 ? 57.782 17.818 136.206 1.00 24.36 288 VAL D CA 1
ATOM 8374 C C . VAL D 1 288 ? 58.873 16.758 136.457 1.00 24.23 288 VAL D C 1
ATOM 8375 O O . VAL D 1 288 ? 59.469 16.752 137.549 1.00 23.59 288 VAL D O 1
ATOM 8379 N N . SER D 1 289 ? 59.187 15.924 135.470 1.00 20.99 289 SER D N 1
ATOM 8380 C CA . SER D 1 289 ? 60.262 14.908 135.567 1.00 21.70 289 SER D CA 1
ATOM 8381 C C . SER D 1 289 ? 61.633 15.552 135.816 1.00 21.18 289 SER D C 1
ATOM 8382 O O . SER D 1 289 ? 62.506 14.890 136.388 1.00 20.55 289 SER D O 1
ATOM 8385 N N . ALA D 1 290 ? 61.817 16.794 135.413 1.00 20.39 290 ALA D N 1
ATOM 8386 C CA . ALA D 1 290 ? 63.073 17.565 135.578 1.00 20.01 290 ALA D CA 1
ATOM 8387 C C . ALA D 1 290 ? 63.061 18.350 136.901 1.00 21.98 290 ALA D C 1
ATOM 8388 O O . ALA D 1 290 ? 63.976 19.121 137.116 1.00 20.31 290 ALA D O 1
ATOM 8390 N N . GLY D 1 291 ? 62.058 18.119 137.747 1.00 23.77 291 GLY D N 1
ATOM 8391 C CA . GLY D 1 291 ? 61.929 18.752 139.066 1.00 24.02 291 GLY D CA 1
ATOM 8392 C C . GLY D 1 291 ? 61.434 20.181 138.993 1.00 26.76 291 GLY D C 1
ATOM 8393 O O . GLY D 1 291 ? 61.559 20.887 139.991 1.00 29.33 291 GLY D O 1
ATOM 8394 N N . MET D 1 292 ? 60.886 20.621 137.867 1.00 25.36 292 MET D N 1
ATOM 8395 C CA . MET D 1 292 ? 60.324 21.987 137.736 1.00 25.58 292 MET D CA 1
ATOM 8396 C C . MET D 1 292 ? 58.892 21.988 138.307 1.00 28.04 292 MET D C 1
ATOM 8397 O O . MET D 1 292 ? 58.266 20.922 138.381 1.00 28.39 292 MET D O 1
ATOM 8402 N N . THR D 1 293 ? 58.417 23.166 138.694 1.00 35.03 293 THR D N 1
ATOM 8403 C CA . THR D 1 293 ? 57.042 23.352 139.212 1.00 34.09 293 THR D CA 1
ATOM 8404 C C . THR D 1 293 ? 56.064 23.274 138.052 1.00 32.01 293 THR D C 1
ATOM 8405 O O . THR D 1 293 ? 56.253 24.000 137.048 1.00 25.87 293 THR D O 1
ATOM 8409 N N . ALA D 1 294 ? 55.022 22.448 138.184 1.00 32.47 294 ALA D N 1
ATOM 8410 C CA . ALA D 1 294 ? 53.931 22.322 137.199 1.00 35.17 294 ALA D CA 1
ATOM 8411 C C . ALA D 1 294 ? 53.347 23.711 136.926 1.00 32.88 294 ALA D C 1
ATOM 8412 O O . ALA D 1 294 ? 53.222 24.499 137.867 1.00 31.56 294 ALA D O 1
ATOM 8414 N N . LYS D 1 295 ? 53.081 24.021 135.668 1.00 31.06 295 LYS D N 1
ATOM 8415 C CA . LYS D 1 295 ? 52.483 25.317 135.233 1.00 33.83 295 LYS D CA 1
ATOM 8416 C C . LYS D 1 295 ? 50.985 25.135 135.020 1.00 38.77 295 LYS D C 1
ATOM 8417 O O . LYS D 1 295 ? 50.255 26.149 135.118 1.00 38.15 295 LYS D O 1
ATOM 8423 N N . VAL D 1 296 ? 50.541 23.917 134.698 1.00 41.96 296 VAL D N 1
ATOM 8424 C CA . VAL D 1 296 ? 49.092 23.582 134.523 1.00 46.61 296 VAL D CA 1
ATOM 8425 C C . VAL D 1 296 ? 48.693 22.591 135.620 1.00 45.82 296 VAL D C 1
ATOM 8426 O O . VAL D 1 296 ? 47.873 23.035 136.442 1.00 55.23 296 VAL D O 1
#

Nearest PDB structures (foldseek):
  6smz-assembly1_B  TM=9.954E-01  e=1.220E-57  Escherichia coli K-12
  6smy-assembly1_D  TM=9.979E-01  e=2.716E-55  Escherichia coli K-12
  6smy-assembly1_B  TM=9.660E-01  e=3.646E-47  Escherichia coli K-12
  5xvh-assembly1_A-2  TM=6.581E-01  e=3.966E-25  Pyrobaculum calidifontis JCM 11548
  3cky-assembly1_A  TM=6.595E-01  e=2.966E-25  unclassified

Secondary structure (DSSP, 8-state):
-EEEEE--STTHHHHHHHHHHTT-EEEEE-SSHHHHHHHHHTTPEE-SSHHHHHTT-SEEEE--SSHHHHHHHHHSTT-GGGG--TT-EEEE-S---HHHHHHHHHHHHHTT-EEEE--EES-HHHHHHT-EEEEE-S-HHHHHHHHHHHTTTEEEEEE-SSTTHHHHHHHHHHHHHHHHHHHHHHHHHHHHHTT--HHHHHHHHTTSHHHH-STTTTSTTTGGGT--S-SSBHHHHHHHHHHHHHHHHHTT---HHHHHHHHHHHHHHHTT-TTSBGGGHHHHHHHHTTPPP-/-EEEEE--STTHHHHHHHHHHTT-EEEEE-SSHHHHHHHHTTTPEE-SSHHHHHTT-SEEEE--SSHHHHHHHHHSTT-GGGG--TT-EEEE-S---HHHHHHHHHHHHHTT-EEEE--EES-HHHHHHT-EEEEE-S-HHHHHHHHHHHTTTEEEEEE-SSTTHHHHHHHHHHHHHHHHHHHHHHHHHHHHHTT--HHHHHHHHTTSHHHH-STTTTSTTTGGGT----SSBHHHHHHHHHHHHHHHHHTT---HHHHHHHHHHHHHHHTT-TTSBGGGHHHHHHHHTTPPP-/-EEEEE--STTHHHHHHHHHHTT-EEEEE-SSHHHHHHHHTTTPEE-SSHHHHHTT-SEEEE--SSHHHHHHHHHSTT-GGGG--TT-EEEE-S---HHHHHHHHHHHHHTT-EEEE--EES-HHHHHHT-EEEEE-S-HHHHHHHHHHHTTTEEEEEE-SSTTHHHHHHHHHHHHHHHHHHHHHHHHHHHHHTT--HHHHHHHHTTSHHHH-STTTTSTTTGGGT----SSBHHHHHHHHHHHHHHHHHTT---HHHHHHHHHHHHHHHTT-TTSBGGGHHHHHHHHTTPPP--/-EEEEE--STTHHHHHHHHHHTT-EEEEE-SSHHHHHHHHTTTPEE-SSHHHHHTT-SEEEE--SSHHHHHHHHHSTT-GGGG--TT-EEEE-S---HHHHHHHHHHHHHTT-EEEE--EES-HHHHHHT-EEEEE-S-HHHHHHHHHHHTTTEEEEEE-SSTTHHHHHHHHHHHHHHHHHHHHHHHHHHHHHTT--HHHHHHHHTTSHHHH-STTTTSTTTGGGT----SSBHHHHHHHHHHHHHHHHHTT---HHHHHHHHHHHHHHHTT-TTSBGGGHHHHHHHHTTPPP--

GO terms:
  GO:0061596 3-sulfolactaldehyde reductase activity (F, IDA)
  GO:0042802 identical protein binding (F, IDA)
  GO:0032991 protein-containing complex (C, IDA)
  GO:0051289 protein homotetramerization (P, IDA)
  GO:1902777 6-sulfoquinovose(1-) catabolic process (P, IEP)
  GO:0061720 6-sulfoquinovose(1-) catabolic process to glycerone phosphate and 3-sulfolactaldehyde (P, IDA)
  GO:0047577 4-hydroxybutyrate dehydrogenase activity (F, IDA)
  GO:0009407 toxin catabolic process (P, IMP)

InterPro domains:
  IPR002204 3-hydroxyisobutyrate dehydrogenase-related, conserved site [PS00895] (6-19)
  IPR006115 6-phosphogluconate dehydrogenase, NADP-binding [PF03446] (4-159)
  IPR008927 6-phosphogluconate dehydrogenase-like, C-terminal domain superfamily [SSF48179] (163-286)
  IPR013328 6-phosphogluconate dehydrogenase, domain 2 [G3DSA:1.10.1040.10] (163-294)
  IPR015815 3-hydroxyisobutyrate dehydrogenase-related [PIRSF000103] (2-292)
  IPR029154 3-hydroxyisobutyrate dehydrogenase-like, NAD-binding domain [PF14833] (165-284)
  IPR030876 3-sulfolactaldehyde reductase [MF_01913] (1-292)
  IPR030876 3-sulfolactaldehyde reductase [NF012005] (1-298)
  IPR036291 NAD(P)-binding domain superfamily [SSF51735] (1-160)

CATH classification: 3.40.50.720 (+1 more: 1.10.1040.10)

Solvent-accessible surface area: 40014 Å² total; per-residue (Å²): 53,28,1,0,0,2,5,4,44,125,38,1,26,19,0,0,16,13,0,28,143,113,65,30,136,4,68,0,30,26,144,81,80,94,14,17,77,94,0,51,110,124,57,6,66,74,12,87,37,12,5,24,0,0,99,133,5,72,8,0,0,0,30,30,74,57,3,94,70,0,72,84,20,0,52,28,100,74,1,0,19,108,11,18,55,90,112,3,2,0,0,4,0,4,27,2,26,0,51,61,2,51,120,1,26,59,41,0,126,92,115,45,21,35,4,0,3,0,0,7,7,96,36,24,65,42,0,114,97,11,46,0,7,0,1,0,0,1,59,83,97,30,8,72,88,0,43,91,5,0,80,14,0,2,62,80,47,7,76,1,62,10,65,0,32,0,1,18,0,17,0,1,11,9,1,2,3,0,0,5,1,1,0,0,0,2,0,9,0,0,0,62,26,3,116,5,71,49,104,23,0,27,70,1,2,61,44,26,10,4,15,89,10,0,12,83,51,22,0,48,119,41,16,84,75,64,58,41,62,61,47,40,78,0,31,38,0,16,78,12,0,7,24,0,1,59,0,0,5,78,45,66,0,5,0,24,0,0,4,14,0,12,6,21,0,0,29,0,52,14,63,60,32,4,175,48,0,30,0,0,0,12,10,13,8,13,66,25,2,45,39,120,66,180,56,42,2,0,0,2,4,5,42,98,41,1,19,20,0,0,18,16,0,24,143,119,57,31,124,3,24,0,30,26,142,81,79,94,16,15,66,97,0,50,116,102,46,5,78,88,14,90,40,10,15,50,0,1,54,136,8,71,8,0,0,0,30,29,75,60,6,99,71,0,70,86,19,0,51,27,162,60,0,0,22,123,21,17,49,91,113,3,1,0,0,3,1,3,27,1,27,0,50,71,1,49,118,1,27,58,40,0,64,93,121,48,27,35,3,0,2,0,0,7,8,100,33,37,66,40,0,114,96,13,46,0,7,0,2,0,0,1,58,84,138,28,7,136,84,0,44,91,6,0,82,15,0,1,61,80,48,10,73,1,63,10,65,0,31,0,1,20,0,17,0,0,10,10,1,2,3,0,0,5,0,1,0,1,0,2,0,9,0,0,0,59,26,3,119,4,83,52,79,30,0,24,122,4,2,67,53,32,12,4,16,108,11,0,11,80,51,20,0,51,93,42,10,84,76,43,55,18,61,58,46,43,55,0,43,52,0,17,90,13,0,8,35,0,1,57,0,0,4,61,48,65,0,9,0,26,0,0,4,13,0,12,6,21,0,0,30,0,64,15,65,62,27,8,170,48,1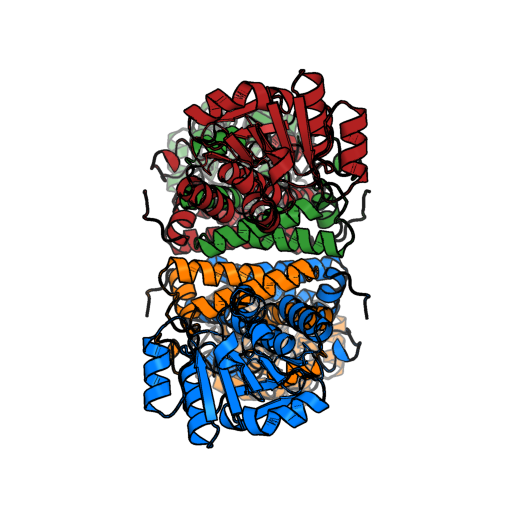,29,0,0,0,12,2,13,8,11,67,26,2,46,39,116,53,151,77,54,35,2,0,0,3,5,4,42,108,40,1,17,19,0,0,18,15,0,27,148,122,54,30,118,4,25,0,32,25,145,81,57,87,15,15,131,97,0,55,130,106,57,7,85,74,15,89,38,12,15,50,0,0,62,96,7,34,16,0,0,0,29,29,84,56,4,102,77,0,84,52,20,0,63,28,96,74,1,0,26,122,20,19,51,76,75,4,2,0,0,4,1,3,29,3,42,0,63,62,2,49,46,2,25,59,57,0,101,93,84,47,27,33,4,0,3,0,0,6,6,92,38,42,67,41,0,114,95,11,45,0,5,0,1,0,0,1,59,83,76,27,7,72,107,0,44,92,6,0,81,16,0,2,63,80,47,24,78,1,61,10,65,0,32,0,2,19,0,18,2,1,10,11,1,1,4,0,0,5,0,1,0,1,0,2,0,9,0,0,0,65,34,5,74,5,71,51,105,23,0,25,128,2,2,60,55,30,10,5,16,92,9,0,11,85,51,21,0,47,120,42,15,80,73,62,58,42,59,56,49,35,59,0,52,43,0,14,84,5,0,8,22,0,2,53,0,0,5,107,43,62,0,10,0,26,0,0,4,16,0,13,6,21,0,0,29,0,53,15,65,61,29,9,106,51,1,30,0,0,0,12,9,13,9,12,66,32,2,45,39,119,66,175,56,42,2,0,0,2,5,5,42,101,42,1,23,18,0,0,19,15,0,26,149,121,65,31,71,5,49,0,31,25,143,76,80,96,14,16,126,80,0,54,103,115,56,7,76,75,14,89,38,11,15,44,0,0,46,136,9,70,8,0,0,0,30,28,99,62,2,93,71,0,81,85,20,0,54,28,98,76,0,0,21,122,20,18,50,101,109,4,1,0,0,3,0,3,42,5,44,0,70,60,3,49,63,1,18,58,50,0,131,93,104,44,28,41,4,0,4,0,0,4,13,108,38,42,64,37,0,117,95,12,46,0,12,0,3,0,0,1,58,82,76,31,7,143,89,0,44,92,5,0,81,14,0,2,61,78,44,10,74,0,60,11,64,0,31,0,3,20,0,25,12,1,11,20,1,2,4,0,0,5,1,1,0,1,0,2,0,8,0,0,1,63,34,4,122,4,70,51,102,22,0,26,130,1,2,60,53,31,9,4,16,109,10,0,10,87,52,22,0,48,120,42,11,84,74,42,57,17,61,59,47,33,72,0,52,52,0,16,80,3,0,8,22,0,1,57,0,0,5,105,46,68,0,10,0,26,0,0,4,14,0,12,4,19,0,0,30,0,50,14,64,63,31,9,108,49,1,30,0,0,0,11,3,21,9,12,67,26,2,45,39,118,57,154,89

Radius of gyration: 33.5 Å; Cα contacts (8 Å, |Δi|>4): 2690; chains: 4; bounding box: 95×95×76 Å

Foldseek 3Di:
DFEEQEDQPLQRVLLLLLLVVVPYAFEYDYPPVVSVVSSVVSPHHYDPALLRRQAPGQEYEYADAELVVVCCQQPNDSHVVNRHDLNHEYEYQYQYDLVSQVVVQVVQVVVSHHYAYWHWDDGSVLQNVLAIETQTAADPVNCVVCVVSSSSRHPHYDYLHYGSSSSVVVCVVCVVVVVLVLQVVLVQVLCVLVVHPVVVVQVVCCPDCNNVNCPPPVAVVDVVVVHFQAPPFLLNVLVVLVVSVVSCVVSVRDRVVSVVVSVLSVQCVVVVRRRTYPSCSVQSVCVVVVHDGD/DFEEQEDCPLQRVLLLLLLVVVPYAFEYDYPPVVSQVVVVVSPHHYDPALLRRQAPGQEYEYADAELVVVCCQQPNDSHVVNRHDLNHEYEYQYLYDLVSQVVVQVVQVVSSHHYAYWHWDDGSVLQNVLAIETQTAAAPVNCVVCVVSSSSRHVHYDYLHYGSSSSVVVCVVCVCVVVLVLQVVLVQVLCVLVVHDPVVVQVVCCPDCNNVNCPPPVAVVDVVVVHFQAPPFLQNVLVVLVVSVVSCVVSVRDRVVSVVVSVLSVQCVVVVRRRTYPSCSVQSVCVVVVHDRPD/DFEEQEDQPLQRVLLLLLLVVVPYAFEYDYPPVVSQVVVVVSPHHYDPALLRRQAVGQEYEYADAELVVVCCQQPNDSHNVNRHDLNHEYEYQYQYDLVSQVVVQVVQVVVSHHYAYWHWDDGSVLQNVLAIETQTAAAPVNCVVCVVSSSSRHVHYDYLHYGSSSSVVVCVVCVCVVVVVLQVVLVQVLCVLVVHDVVVVQVVCCPDCNNVNCPPPVAVVDVVVVHFQAPPFLQNVLVVLVVSVVSCVVSVRDRVVSVVVSVLSVQCVVVVRRRTYPSCSVQSVCVVVVHDRD/DFEEQEDQPLQRVLLLLLLVVVPYAFAYDYPPVVSQVVVVVSPYHYDPALLRRQAVGQEYEYADAELVVVCCQQPNDSHVVNRHDLNHEYEYQYQYDLVSQVVVQVVQVVSSHHYAYWHWDDDSVLQNVLAIETQTAADPVNCVVCVVSSSSRHVHYDYLHYGSSSSVVVVVVCVCVVVLVLQVVLVQVLCVLVVHDVVVVQVVCCPDCNNVNCPPPVAVVDVVVVHFQAPPFLQNVLVVLVVSVVSCVVSVRDRVVSVVVSVLSVQCVVVVRRRTYPSCSVQSVCVVVVHDRPD

Sequence (1178 aa):
AAIAFIGLGQMGSPMASNLLQQGHQLRVFDVNAEAVRHLVDKGATPAANPAQAAKDAEFIITMLPNGDLVRNNVLFGENGVCEGLSTDALVIDMSTIHPLQTDKLIADMQAKGFSMMDVPVGRTSANAITGTLLLLAGGTAEQVERATPILMAMGSELINAGGPGMGIRVKLINNYMSIALNALSAEAAVLCEALNLPFDVAVKVMSGTAAGKGHFTTSWPNKVLSGDLSPAFMIDLAHKDLGIALDVANQLHVPMPLGAASREVYSQARAAGRGRQDWSAILEQVRVSAGMTAKAAIAFIGLGQMGSPMASNLLQQGHQLRVFDVNAEAVRHLVDKGATPAANPAQAAKDAEFIITMLPNGDLVRNVLFGENGVCEGLSTDALVIDMSTIHPLQTDKLIADMQAKGFSSMMDVPVGRTSANAITGTLLLLAGGTAEQVERATPILMAMGSELINAGGPGMGIRVKLINNYMSIALNALSAEAAVLCEALNLPFDVAVKVMSSGTAAGKGHFTTSSWPNKVLSGDLSPAFMIDLAHKDLGIALDVANQLHVPMPLGAASREVYSQARAAGRGRQDWSAILEQVRVSSAGMTAKVAAIAFIGLGQMGSPMASNLLQQGHQLRVFDVNAEAVRHLVDKGATPAANPAQAAKDAEFIITMLPNGDLVRNVLFGENGVCEGLSTDALVIDMSTIHPLQTDKLIADMQAKGFSMMDVPVGRTSANAITGTLLLLAGGTAEQVERATPILMAMGSELINAGGPGMGIRVKLINNYMSIALNALSAEAAVLCEALNLPFDVAVKVMSSGTAAGKGHFTTSWPNKVLSGDLSPAFMIDLAHKDLGIALDVANQLHVPMPLGAASREVYSQARAAGRGRQDWSAILEQVRVSAGMTAKAAIAFIGLGQMGSPMASNLLQQGHQLRVFDVNAEAVRHLVDKGATPAANPAQAAKDAEFIITMLPNGDLVRNVLFGENGVCEGLSTDALVIDMSTIHPLQTDKLIADMQAKGFSMMDVPVGRTSANAITGTLLLLAGGTAEQVERATPILMAMGSELINAGGPGMGIRVKLINNYMSIALNALSAEAAVLCEALNLPFDVAVKVMSSGTAAGKGHFTTSSWPNKVLSGDLSPAFMIDLAHKDLGIALDVANQLHVPMPLGAASREVYSQARAAGRGRQDWSAILEQVRVSAGMTAKV

Organism: Escherichia coli (strain K12) (NCBI:txid83333)